Protein AF-0000000075433987 (afdb_homodimer)

Organism: Rhizophagus irregularis (strain DAOM 181602 / DAOM 197198 / MUCL 43194) (NCBI:txid747089)

Structure (mmCIF, N/CA/C/O backbone):
data_AF-0000000075433987-model_v1
#
loop_
_entity.id
_entity.type
_entity.pdbx_description
1 polymer 'Uncharacterized protein'
#
loop_
_atom_site.group_PDB
_atom_site.id
_atom_site.type_symbol
_atom_site.label_atom_id
_atom_site.label_alt_id
_atom_site.label_comp_id
_atom_site.label_asym_id
_atom_site.label_entity_id
_atom_site.label_seq_id
_atom_site.pdbx_PDB_ins_code
_atom_site.Cartn_x
_atom_site.Cartn_y
_atom_site.Cartn_z
_atom_site.occupancy
_atom_site.B_iso_or_equiv
_atom_site.auth_seq_id
_atom_site.auth_comp_id
_atom_site.auth_asym_id
_atom_site.auth_atom_id
_atom_site.pdbx_PDB_model_num
ATOM 1 N N . MET A 1 1 ? 27.672 22.203 -3.152 1 90.19 1 MET A N 1
ATOM 2 C CA . MET A 1 1 ? 26.438 21.984 -2.4 1 90.19 1 MET A CA 1
ATOM 3 C C . MET A 1 1 ? 25.516 21.031 -3.141 1 90.19 1 MET A C 1
ATOM 5 O O . MET A 1 1 ? 24.922 20.141 -2.533 1 90.19 1 MET A O 1
ATOM 9 N N . GLU A 1 2 ? 25.516 21.156 -4.477 1 93.62 2 GLU A N 1
ATOM 10 C CA . GLU A 1 2 ? 24.594 20.312 -5.262 1 93.62 2 GLU A CA 1
ATOM 11 C C . GLU A 1 2 ? 24.953 18.844 -5.137 1 93.62 2 GLU A C 1
ATOM 13 O O . GLU A 1 2 ? 24.078 18 -4.957 1 93.62 2 GLU A O 1
ATOM 18 N N . ASP A 1 3 ? 26.203 18.562 -5.203 1 94.31 3 ASP A N 1
ATOM 19 C CA . ASP A 1 3 ? 26.641 17.172 -5.125 1 94.31 3 ASP A CA 1
ATOM 20 C C . ASP A 1 3 ? 26.375 16.594 -3.742 1 94.31 3 ASP A C 1
ATOM 22 O O . ASP A 1 3 ? 26.047 15.406 -3.615 1 94.31 3 ASP A O 1
ATOM 26 N N . LYS A 1 4 ? 26.531 17.422 -2.764 1 94.25 4 LYS A N 1
ATOM 27 C CA . LYS A 1 4 ? 26.266 16.969 -1.403 1 94.25 4 LYS A CA 1
ATOM 28 C C . LYS A 1 4 ? 24.781 16.688 -1.215 1 94.25 4 LYS A C 1
ATOM 30 O O . LYS A 1 4 ? 24.406 15.68 -0.593 1 94.25 4 LYS A O 1
ATOM 35 N N . LEU A 1 5 ? 23.969 17.562 -1.762 1 95.81 5 LEU A N 1
ATOM 36 C CA . LEU A 1 5 ? 22.531 17.359 -1.658 1 95.81 5 LEU A CA 1
ATOM 37 C C . LEU A 1 5 ? 22.094 16.109 -2.398 1 95.81 5 LEU A C 1
ATOM 39 O O . LEU A 1 5 ? 21.219 15.367 -1.924 1 95.81 5 LEU A O 1
ATOM 43 N N . ARG A 1 6 ? 22.719 15.867 -3.521 1 96.62 6 ARG A N 1
ATOM 44 C CA . ARG A 1 6 ? 22.422 14.656 -4.277 1 96.62 6 ARG A CA 1
ATOM 45 C C . ARG A 1 6 ? 22.812 13.406 -3.484 1 96.62 6 ARG A C 1
ATOM 47 O O . ARG A 1 6 ? 22.094 12.414 -3.494 1 96.62 6 ARG A O 1
ATOM 54 N N . TYR A 1 7 ? 23.891 13.555 -2.9 1 95.56 7 TYR A N 1
ATOM 55 C CA . TYR A 1 7 ? 24.359 12.438 -2.092 1 95.56 7 TYR A CA 1
ATOM 56 C C . TYR A 1 7 ? 23.422 12.18 -0.919 1 95.56 7 TYR A C 1
ATOM 58 O O . TYR A 1 7 ? 23.094 11.031 -0.619 1 95.56 7 TYR A O 1
ATOM 66 N N . TRP A 1 8 ? 23 13.297 -0.177 1 95.62 8 TRP A N 1
ATOM 67 C CA . TRP A 1 8 ? 22.062 13.156 0.934 1 95.62 8 TRP A CA 1
ATOM 68 C C . TRP A 1 8 ? 20.766 12.523 0.466 1 95.62 8 TRP A C 1
ATOM 70 O O . TRP A 1 8 ? 20.219 11.641 1.135 1 95.62 8 TRP A O 1
ATOM 80 N N . ARG A 1 9 ? 20.266 12.969 -0.642 1 96.38 9 ARG A N 1
ATOM 81 C CA . ARG A 1 9 ? 19.016 12.453 -1.201 1 96.38 9 ARG A CA 1
ATOM 82 C C . ARG A 1 9 ? 19.125 10.961 -1.492 1 96.38 9 ARG A C 1
ATOM 84 O O . ARG A 1 9 ? 18.266 10.18 -1.076 1 96.38 9 ARG A O 1
ATOM 91 N N . HIS A 1 10 ? 20.219 10.531 -2.186 1 94.94 10 HIS A N 1
ATOM 92 C CA . HIS A 1 10 ? 20.375 9.141 -2.6 1 94.94 10 HIS A CA 1
ATOM 93 C C . HIS A 1 10 ? 20.594 8.227 -1.398 1 94.94 10 HIS A C 1
ATOM 95 O O . HIS A 1 10 ? 20.078 7.102 -1.364 1 94.94 10 HIS A O 1
ATOM 101 N N . ASP A 1 11 ? 21.328 8.711 -0.482 1 94.75 11 ASP A N 1
ATOM 102 C CA . ASP A 1 11 ? 21.578 7.922 0.724 1 94.75 11 ASP A CA 1
ATOM 103 C C . ASP A 1 11 ? 20.297 7.707 1.511 1 94.75 11 ASP A C 1
ATOM 105 O O . ASP A 1 11 ? 20.031 6.602 1.996 1 94.75 11 ASP A O 1
ATOM 109 N N . ALA A 1 12 ? 19.578 8.781 1.663 1 96 12 ALA A N 1
ATOM 110 C CA . ALA A 1 12 ? 18.281 8.672 2.35 1 96 12 ALA A CA 1
ATOM 111 C C . ALA A 1 12 ? 17.344 7.742 1.602 1 96 12 ALA A C 1
ATOM 113 O O . ALA A 1 12 ? 16.609 6.957 2.219 1 96 12 ALA A O 1
ATOM 114 N N . TYR A 1 13 ? 17.391 7.781 0.26 1 94.81 13 TYR A N 1
ATOM 115 C CA . TYR A 1 13 ? 16.547 6.941 -0.579 1 94.81 13 TYR A CA 1
ATOM 116 C C . TYR A 1 13 ? 16.859 5.465 -0.374 1 94.81 13 TYR A C 1
ATOM 118 O O . TYR A 1 13 ? 15.953 4.645 -0.221 1 94.81 13 TYR A O 1
ATOM 126 N N . LEU A 1 14 ? 18.109 5.184 -0.293 1 91.44 14 LEU A N 1
ATOM 127 C CA . LEU A 1 14 ? 18.547 3.799 -0.171 1 91.44 14 LEU A CA 1
ATOM 128 C C . LEU A 1 14 ? 18.25 3.254 1.223 1 91.44 14 LEU A C 1
ATOM 130 O O . LEU A 1 14 ? 18.156 2.039 1.412 1 91.44 14 LEU A O 1
ATOM 134 N N . LYS A 1 15 ? 18.062 4.145 2.221 1 91.75 15 LYS A N 1
ATOM 135 C CA . LYS A 1 15 ? 17.734 3.734 3.582 1 91.75 15 LYS A CA 1
ATOM 136 C C . LYS A 1 15 ? 16.219 3.76 3.814 1 91.75 15 LYS A C 1
ATOM 138 O O . LYS A 1 15 ? 15.758 3.604 4.945 1 91.75 15 LYS A O 1
ATOM 143 N N . ASN A 1 16 ? 15.492 3.982 2.77 1 92.44 16 ASN A N 1
ATOM 144 C CA . ASN A 1 16 ? 14.039 4.043 2.797 1 92.44 16 ASN A CA 1
ATOM 145 C C . ASN A 1 16 ? 13.539 5.195 3.668 1 92.44 16 ASN A C 1
ATOM 147 O O . ASN A 1 16 ? 12.539 5.059 4.371 1 92.44 16 ASN A O 1
ATOM 151 N N . LEU A 1 17 ? 14.352 6.258 3.814 1 95.56 17 LEU A N 1
ATOM 152 C CA . LEU A 1 17 ? 13.93 7.512 4.43 1 95.56 17 LEU A CA 1
ATOM 153 C C . LEU A 1 17 ? 13.422 8.484 3.375 1 95.56 17 LEU A C 1
ATOM 155 O O . LEU A 1 17 ? 14.109 9.445 3.021 1 95.56 17 LEU A O 1
ATOM 159 N N . TYR A 1 18 ? 12.234 8.289 2.994 1 95.56 18 TYR A N 1
ATOM 160 C CA . TYR A 1 18 ? 11.727 8.922 1.788 1 95.56 18 TYR A CA 1
ATOM 161 C C . TYR A 1 18 ? 11.406 10.391 2.043 1 95.56 18 TYR A C 1
ATOM 163 O O . TYR A 1 18 ? 11.586 11.234 1.158 1 95.56 18 TYR A O 1
ATOM 171 N N . GLU A 1 19 ? 10.977 10.719 3.256 1 95.75 19 GLU A N 1
ATOM 172 C CA . GLU A 1 19 ? 10.711 12.117 3.562 1 95.75 19 GLU A CA 1
ATOM 173 C C . GLU A 1 19 ? 11.992 12.945 3.518 1 95.75 19 GLU A C 1
ATOM 175 O O . GLU A 1 19 ? 11.992 14.062 2.994 1 95.75 19 GLU A O 1
ATOM 180 N N . THR A 1 20 ? 12.992 12.383 4.074 1 97.38 20 THR A N 1
ATOM 181 C CA . THR A 1 20 ? 14.297 13.047 4.043 1 97.38 20 THR A CA 1
ATOM 182 C C . THR A 1 20 ? 14.82 13.148 2.613 1 97.38 20 THR A C 1
ATOM 184 O O . THR A 1 20 ? 15.336 14.188 2.207 1 97.38 20 THR A O 1
ATOM 187 N N . ALA A 1 21 ? 14.641 12.047 1.902 1 97.81 21 ALA A N 1
ATOM 188 C CA . ALA A 1 21 ? 15.078 12.047 0.507 1 97.81 21 ALA A CA 1
ATOM 189 C C . ALA A 1 21 ? 14.297 13.07 -0.313 1 97.81 21 ALA A C 1
ATOM 191 O O . ALA A 1 21 ? 14.867 13.766 -1.149 1 97.81 21 ALA A O 1
ATOM 192 N N . ALA A 1 22 ? 13.016 13.203 -0.081 1 97.31 22 ALA A N 1
ATOM 193 C CA . ALA A 1 22 ? 12.172 14.148 -0.802 1 97.31 22 ALA A CA 1
ATOM 194 C C . ALA A 1 22 ? 12.547 15.586 -0.458 1 97.31 22 ALA A C 1
ATOM 196 O O . ALA A 1 22 ? 12.539 16.469 -1.329 1 97.31 22 ALA A O 1
ATOM 197 N N . PHE A 1 23 ? 12.883 15.82 0.82 1 97.69 23 PHE A N 1
ATOM 198 C CA . PHE A 1 23 ? 13.211 17.172 1.27 1 97.69 23 PHE A CA 1
ATOM 199 C C . PHE A 1 23 ? 14.477 17.672 0.598 1 97.69 23 PHE A C 1
ATOM 201 O O . PHE A 1 23 ? 14.492 18.766 0.014 1 97.69 23 PHE A O 1
ATOM 208 N N . TRP A 1 24 ? 15.5 16.906 0.655 1 97.75 24 TRP A N 1
ATOM 209 C CA . TRP A 1 24 ? 16.75 17.328 0.04 1 97.75 24 TRP A CA 1
ATOM 210 C C . TRP A 1 24 ? 16.672 17.25 -1.48 1 97.75 24 TRP A C 1
ATOM 212 O O . TRP A 1 24 ? 17.281 18.047 -2.186 1 97.75 24 TRP A O 1
ATOM 222 N N . GLY A 1 25 ? 15.898 16.281 -1.968 1 96.81 25 GLY A N 1
ATOM 223 C CA . GLY A 1 25 ? 15.719 16.156 -3.404 1 96.81 25 GLY A CA 1
ATOM 224 C C . GLY A 1 25 ? 15 17.328 -4.031 1 96.81 25 GLY A C 1
ATOM 225 O O . GLY A 1 25 ? 15.344 17.766 -5.133 1 96.81 25 GLY A O 1
ATOM 226 N N . ASN A 1 26 ? 14.039 17.781 -3.324 1 96.12 26 ASN A N 1
ATOM 227 C CA . ASN A 1 26 ? 13.297 18.938 -3.828 1 96.12 26 ASN A CA 1
ATOM 228 C C . ASN A 1 26 ? 14.172 20.172 -3.889 1 96.12 26 ASN A C 1
ATOM 230 O O . ASN A 1 26 ? 14.023 21 -4.793 1 96.12 26 ASN A O 1
ATOM 234 N N . LYS A 1 27 ? 15.117 20.344 -2.936 1 97.75 27 LYS A N 1
ATOM 235 C CA . LYS A 1 27 ? 16.031 21.484 -2.941 1 97.75 27 LYS A CA 1
ATOM 236 C C . LYS A 1 27 ? 16.969 21.422 -4.141 1 97.75 27 LYS A C 1
ATOM 238 O O . LYS A 1 27 ? 17.203 22.438 -4.812 1 97.75 27 LYS A O 1
ATOM 243 N N . VAL A 1 28 ? 17.422 20.219 -4.391 1 96.62 28 VAL A N 1
ATOM 244 C CA . VAL A 1 28 ? 18.375 20.047 -5.496 1 96.62 28 VAL A CA 1
ATOM 245 C C . VAL A 1 28 ? 17.656 20.328 -6.82 1 96.62 28 VAL A C 1
ATOM 247 O O . VAL A 1 28 ? 18.234 20.953 -7.719 1 96.62 28 VAL A O 1
ATOM 250 N N . VAL A 1 29 ? 16.453 19.891 -6.969 1 96.12 29 VAL A N 1
ATOM 251 C CA . VAL A 1 29 ? 15.695 20.109 -8.195 1 96.12 29 VAL A CA 1
ATOM 252 C C . VAL A 1 29 ? 15.492 21.594 -8.438 1 96.12 29 VAL A C 1
ATOM 254 O O . VAL A 1 29 ? 15.641 22.078 -9.562 1 96.12 29 VAL A O 1
ATOM 257 N N . THR A 1 30 ? 15.18 22.297 -7.387 1 96.06 30 THR A N 1
ATOM 258 C CA . THR A 1 30 ? 14.945 23.734 -7.516 1 96.06 30 THR A CA 1
ATOM 259 C C . THR A 1 30 ? 16.234 24.469 -7.883 1 96.06 30 THR A C 1
ATOM 261 O O . THR A 1 30 ? 16.219 25.391 -8.688 1 96.06 30 THR A O 1
ATOM 264 N N . ILE A 1 31 ? 17.344 24.031 -7.336 1 96.25 31 ILE A N 1
ATOM 265 C CA . ILE A 1 31 ? 18.625 24.703 -7.539 1 96.25 31 ILE A CA 1
ATOM 266 C C . ILE A 1 31 ? 19.141 24.406 -8.945 1 96.25 31 ILE A C 1
ATOM 268 O O . ILE A 1 31 ? 19.625 25.312 -9.641 1 96.25 31 ILE A O 1
ATOM 272 N N . THR A 1 32 ? 19.062 23.156 -9.414 1 95 32 THR A N 1
ATOM 273 C CA . THR A 1 32 ? 19.719 22.75 -10.648 1 95 32 THR A CA 1
ATOM 274 C C . THR A 1 32 ? 18.734 22.781 -11.812 1 95 32 THR A C 1
ATOM 276 O O . THR A 1 32 ? 19.094 23.141 -12.93 1 95 32 THR A O 1
ATOM 279 N N . GLY A 1 33 ? 17.5 22.344 -11.594 1 90.75 33 GLY A N 1
ATOM 280 C CA . GLY A 1 33 ? 16.531 22.188 -12.664 1 90.75 33 GLY A CA 1
ATOM 281 C C . GLY A 1 33 ? 16.906 21.078 -13.648 1 90.75 33 GLY A C 1
ATOM 282 O O . GLY A 1 33 ? 16.406 21.062 -14.773 1 90.75 33 GLY A O 1
ATOM 283 N N . ASP A 1 34 ? 17.797 20.234 -13.234 1 93.75 34 ASP A N 1
ATOM 284 C CA . ASP A 1 34 ? 18.297 19.156 -14.07 1 93.75 34 ASP A CA 1
ATOM 285 C C . ASP A 1 34 ? 17.266 18.031 -14.195 1 93.75 34 ASP A C 1
ATOM 287 O O . ASP A 1 34 ? 16.594 17.688 -13.219 1 93.75 34 ASP A O 1
ATOM 291 N N . SER A 1 35 ? 17.172 17.469 -15.391 1 93.81 35 SER A N 1
ATOM 292 C CA . SER A 1 35 ? 16.188 16.406 -15.664 1 93.81 35 SER A CA 1
ATOM 293 C C . SER A 1 35 ? 16.453 15.18 -14.812 1 93.81 35 SER A C 1
ATOM 295 O O . SER A 1 35 ? 15.523 14.5 -14.383 1 93.81 35 SER A O 1
ATOM 297 N N . ASN A 1 36 ? 17.719 14.875 -14.555 1 94.19 36 ASN A N 1
ATOM 298 C CA . ASN A 1 36 ? 18.062 13.727 -13.727 1 94.19 36 ASN A CA 1
ATOM 299 C C . ASN A 1 36 ? 17.594 13.914 -12.289 1 94.19 36 ASN A C 1
ATOM 301 O O . ASN A 1 36 ? 17.156 12.961 -11.633 1 94.19 36 ASN A O 1
ATOM 305 N N . ASP A 1 37 ? 17.781 15.125 -11.812 1 96.56 37 ASP A N 1
ATOM 306 C CA . ASP A 1 37 ? 17.328 15.406 -10.461 1 96.56 37 ASP A CA 1
ATOM 307 C C . ASP A 1 37 ? 15.805 15.359 -10.367 1 96.56 37 ASP A C 1
ATOM 309 O O . ASP A 1 37 ? 15.25 14.906 -9.359 1 96.56 37 ASP A O 1
ATOM 313 N N . VAL A 1 38 ? 15.125 15.82 -11.406 1 96.25 38 VAL A N 1
ATOM 314 C CA . VAL A 1 38 ? 13.672 15.75 -11.445 1 96.25 38 VAL A CA 1
ATOM 315 C C . VAL A 1 38 ? 13.219 14.289 -11.461 1 96.25 38 VAL A C 1
ATOM 317 O O . VAL A 1 38 ? 12.273 13.922 -10.766 1 96.25 38 VAL A O 1
ATOM 320 N N . PHE A 1 39 ? 13.938 13.5 -12.234 1 95.69 39 PHE A N 1
ATOM 321 C CA . PHE A 1 39 ? 13.617 12.078 -12.336 1 95.69 39 PHE A CA 1
ATOM 322 C C . PHE A 1 39 ? 13.75 11.398 -10.977 1 95.69 39 PHE A C 1
ATOM 324 O O . PHE A 1 39 ? 12.867 10.633 -10.57 1 95.69 39 PHE A O 1
ATOM 331 N N . TRP A 1 40 ? 14.766 11.688 -10.258 1 96.06 40 TRP A N 1
ATOM 332 C CA . TRP A 1 40 ? 15 11.039 -8.969 1 96.06 40 TRP A CA 1
ATOM 333 C C . TRP A 1 40 ? 13.969 11.484 -7.941 1 96.06 40 TRP A C 1
ATOM 335 O O . TRP A 1 40 ? 13.547 10.703 -7.09 1 96.06 40 TRP A O 1
ATOM 345 N N . LEU A 1 41 ? 13.633 12.734 -7.988 1 97.12 41 LEU A N 1
ATOM 346 C CA . LEU A 1 41 ? 12.586 13.195 -7.082 1 97.12 41 LEU A CA 1
ATOM 347 C C . LEU A 1 41 ? 11.266 12.5 -7.387 1 97.12 41 LEU A C 1
ATOM 349 O O . LEU A 1 41 ? 10.523 12.141 -6.469 1 97.12 41 LEU A O 1
ATOM 353 N N . ALA A 1 42 ? 10.961 12.32 -8.648 1 96.94 42 ALA A N 1
ATOM 354 C CA . ALA A 1 42 ? 9.75 11.609 -9.039 1 96.94 42 ALA A CA 1
ATOM 355 C C . ALA A 1 42 ? 9.789 10.164 -8.562 1 96.94 42 ALA A C 1
ATOM 357 O O . ALA A 1 42 ? 8.766 9.617 -8.141 1 96.94 42 ALA A O 1
ATOM 358 N N . GLN A 1 43 ? 10.961 9.547 -8.656 1 96.44 43 GLN A N 1
ATOM 359 C CA . GLN A 1 43 ? 11.141 8.188 -8.172 1 96.44 43 GLN A CA 1
ATOM 360 C C . GLN A 1 43 ? 10.852 8.094 -6.676 1 96.44 43 GLN A C 1
ATOM 362 O O . GLN A 1 43 ? 10.273 7.113 -6.207 1 96.44 43 GLN A O 1
ATOM 367 N N . ILE A 1 44 ? 11.289 9.117 -5.957 1 97.19 44 ILE A N 1
ATOM 368 C CA . ILE A 1 44 ? 11.055 9.156 -4.516 1 97.19 44 ILE A CA 1
ATOM 369 C C . ILE A 1 44 ? 9.555 9.266 -4.238 1 97.19 44 ILE A C 1
ATOM 371 O O . ILE A 1 44 ? 9.016 8.531 -3.406 1 97.19 44 ILE A O 1
ATOM 375 N N . TYR A 1 45 ? 8.859 10.141 -4.98 1 96.38 45 TYR A N 1
ATOM 376 C CA . TYR A 1 45 ? 7.418 10.281 -4.82 1 96.38 45 TYR A CA 1
ATOM 377 C C . TYR A 1 45 ? 6.707 8.977 -5.145 1 96.38 45 TYR A C 1
ATOM 379 O O . TYR A 1 45 ? 5.754 8.594 -4.457 1 96.38 45 TYR A O 1
ATOM 387 N N . TYR A 1 46 ? 7.191 8.289 -6.156 1 96.12 46 TYR A N 1
ATOM 388 C CA . TYR A 1 46 ? 6.617 7.004 -6.539 1 96.12 46 TYR A CA 1
ATOM 389 C C . TYR A 1 46 ? 6.699 6.004 -5.395 1 96.12 46 TYR A C 1
ATOM 391 O O . TYR A 1 46 ? 5.719 5.324 -5.082 1 96.12 46 TYR A O 1
ATOM 399 N N . ASN A 1 47 ? 7.859 5.945 -4.805 1 94.62 47 ASN A N 1
ATOM 400 C CA . ASN A 1 47 ? 8.062 4.973 -3.736 1 94.62 47 ASN A CA 1
ATOM 401 C C . ASN A 1 47 ? 7.324 5.371 -2.463 1 94.62 47 ASN A C 1
ATOM 403 O O . ASN A 1 47 ? 7.09 4.535 -1.588 1 94.62 47 ASN A O 1
ATOM 407 N N . MET A 1 48 ? 6.961 6.672 -2.369 1 93.81 48 MET A N 1
ATOM 408 C CA . MET A 1 48 ? 6.156 7.137 -1.242 1 93.81 48 MET A CA 1
ATOM 409 C C . MET A 1 48 ? 4.68 6.844 -1.469 1 93.81 48 MET A C 1
ATOM 411 O O . MET A 1 48 ? 3.854 7.066 -0.581 1 93.81 48 MET A O 1
ATOM 415 N N . GLY A 1 49 ? 4.328 6.391 -2.697 1 92 49 GLY A N 1
ATOM 416 C CA . GLY A 1 49 ? 2.943 6.113 -3.041 1 92 49 GLY A CA 1
ATOM 417 C C . GLY A 1 49 ? 2.197 7.336 -3.541 1 92 49 GLY A C 1
ATOM 418 O O . GLY A 1 49 ? 0.965 7.332 -3.605 1 92 49 GLY A O 1
ATOM 419 N N . GLN A 1 50 ? 2.955 8.383 -3.756 1 93.88 50 GLN A N 1
ATOM 420 C CA . GLN A 1 50 ? 2.357 9.602 -4.293 1 93.88 50 GLN A CA 1
ATOM 421 C C . GLN A 1 50 ? 2.498 9.656 -5.812 1 93.88 50 GLN A C 1
ATOM 423 O O . GLN A 1 50 ? 3.285 10.445 -6.34 1 93.88 50 GLN A O 1
ATOM 428 N N . TYR A 1 51 ? 1.634 8.969 -6.465 1 94.81 51 TYR A N 1
ATOM 429 C CA . TYR A 1 51 ? 1.772 8.727 -7.898 1 94.81 51 TYR A CA 1
ATOM 430 C C . TYR A 1 51 ? 1.328 9.945 -8.703 1 94.81 51 TYR A C 1
ATOM 432 O O . TYR A 1 51 ? 1.94 10.289 -9.719 1 94.81 51 TYR A O 1
ATOM 440 N N . VAL A 1 52 ? 0.301 10.633 -8.234 1 92.5 52 VAL A N 1
ATOM 441 C CA . VAL A 1 52 ? -0.203 11.805 -8.938 1 92.5 52 VAL A CA 1
ATOM 442 C C . VAL A 1 52 ? 0.857 12.906 -8.938 1 92.5 52 VAL A C 1
ATOM 444 O O . VAL A 1 52 ? 1.093 13.547 -9.961 1 92.5 52 VAL A O 1
ATOM 447 N N . ARG A 1 53 ? 1.521 13.055 -7.793 1 93.75 53 ARG A N 1
ATOM 448 C CA . ARG A 1 53 ? 2.58 14.047 -7.66 1 93.75 53 ARG A CA 1
ATOM 449 C C . ARG A 1 53 ? 3.768 13.711 -8.555 1 93.75 53 ARG A C 1
ATOM 451 O O . ARG A 1 53 ? 4.352 14.594 -9.188 1 93.75 53 ARG A O 1
ATOM 458 N N . ALA A 1 54 ? 4.105 12.43 -8.547 1 95.88 54 ALA A N 1
ATOM 459 C CA . ALA A 1 54 ? 5.219 11.984 -9.383 1 95.88 54 ALA A CA 1
ATOM 460 C C . ALA A 1 54 ? 4.926 12.227 -10.859 1 95.88 54 ALA A C 1
ATOM 462 O O . ALA A 1 54 ? 5.793 12.703 -11.602 1 95.88 54 ALA A O 1
ATOM 463 N N . GLN A 1 55 ? 3.756 11.984 -11.312 1 93.94 55 GLN A N 1
ATOM 464 C CA . GLN A 1 55 ? 3.369 12.148 -12.711 1 93.94 55 GLN A CA 1
ATOM 465 C C . GLN A 1 55 ? 3.414 13.609 -13.125 1 93.94 55 GLN A C 1
ATOM 467 O O . GLN A 1 55 ? 3.875 13.938 -14.219 1 93.94 55 GLN A O 1
ATOM 472 N N . LYS A 1 56 ? 2.93 14.422 -12.273 1 92.31 56 LYS A N 1
ATOM 473 C CA . LYS A 1 56 ? 2.916 15.844 -12.57 1 92.31 56 LYS A CA 1
ATOM 474 C C . LYS A 1 56 ? 4.336 16.406 -12.68 1 92.31 56 LYS A C 1
ATOM 476 O O . LYS A 1 56 ? 4.621 17.219 -13.547 1 92.31 56 LYS A O 1
ATOM 481 N N . LEU A 1 57 ? 5.168 15.953 -11.82 1 94.12 57 LEU A N 1
ATOM 482 C CA . LEU A 1 57 ? 6.547 16.438 -11.781 1 94.12 57 LEU A CA 1
ATOM 483 C C . LEU A 1 57 ? 7.273 16.094 -13.086 1 94.12 57 LEU A C 1
ATOM 485 O O . LEU A 1 57 ? 8.078 16.906 -13.57 1 94.12 57 LEU A O 1
ATOM 489 N N . ILE A 1 58 ? 7.035 14.922 -13.688 1 94.75 58 ILE A N 1
ATOM 490 C CA . ILE A 1 58 ? 7.809 14.484 -14.844 1 94.75 58 ILE A CA 1
ATOM 491 C C . ILE A 1 58 ? 7.004 14.719 -16.125 1 94.75 58 ILE A C 1
ATOM 493 O O . ILE A 1 58 ? 7.426 14.328 -17.219 1 94.75 58 ILE A O 1
ATOM 497 N N . TRP A 1 59 ? 5.922 15.32 -16.031 1 90.12 59 TRP A N 1
ATOM 498 C CA . TRP A 1 59 ? 5.016 15.523 -17.156 1 90.12 59 TRP A CA 1
ATOM 499 C C . TRP A 1 59 ? 5.73 16.203 -18.312 1 90.12 59 TRP A C 1
ATOM 501 O O . TRP A 1 59 ? 5.578 15.797 -19.469 1 90.12 59 TRP A O 1
ATOM 511 N N . LYS A 1 60 ? 6.539 17.172 -18.062 1 88.81 60 LYS A N 1
ATOM 512 C CA . LYS A 1 60 ? 7.203 17.953 -19.109 1 88.81 60 LYS A CA 1
ATOM 513 C C . LYS A 1 60 ? 8.359 17.172 -19.719 1 88.81 60 LYS A C 1
ATOM 515 O O . LYS A 1 60 ? 8.789 17.469 -20.844 1 88.81 60 LYS A O 1
ATOM 520 N N . LEU A 1 61 ? 8.844 16.234 -19 1 91.56 61 LEU A N 1
ATOM 521 C CA . LEU A 1 61 ? 10.023 15.492 -19.438 1 91.56 61 LEU A CA 1
ATOM 522 C C . LEU A 1 61 ? 9.617 14.219 -20.188 1 91.56 61 LEU A C 1
ATOM 524 O O . LEU A 1 61 ? 10.461 13.547 -20.766 1 91.56 61 LEU A O 1
ATOM 528 N N . MET A 1 62 ? 8.406 13.891 -20.297 1 88.44 62 MET A N 1
ATOM 529 C CA . MET A 1 62 ? 7.938 12.625 -20.844 1 88.44 62 MET A CA 1
ATOM 530 C C . MET A 1 62 ? 8.195 12.547 -22.344 1 88.44 62 MET A C 1
ATOM 532 O O . MET A 1 62 ? 8.422 11.461 -22.891 1 88.44 62 MET A O 1
ATOM 536 N N . ASP A 1 63 ? 8.234 13.641 -22.938 1 86.12 63 ASP A N 1
ATOM 537 C CA . ASP A 1 63 ? 8.414 13.648 -24.391 1 86.12 63 ASP A CA 1
ATOM 538 C C . ASP A 1 63 ? 9.883 13.461 -24.766 1 86.12 63 ASP A C 1
ATOM 540 O O . ASP A 1 63 ? 10.203 12.938 -25.828 1 86.12 63 ASP A O 1
ATOM 544 N N . THR A 1 64 ? 10.719 13.852 -23.844 1 87.38 64 THR A N 1
ATOM 545 C CA . THR A 1 64 ? 12.141 13.828 -24.188 1 87.38 64 THR A CA 1
ATOM 546 C C . THR A 1 64 ? 12.812 12.602 -23.578 1 87.38 64 THR A C 1
ATOM 548 O O . THR A 1 64 ? 13.773 12.07 -24.141 1 87.38 64 THR A O 1
ATOM 551 N N . SER A 1 65 ? 12.32 12.164 -22.484 1 89.38 65 SER A N 1
ATOM 552 C CA . SER A 1 65 ? 12.984 11.07 -21.781 1 89.38 65 SER A CA 1
ATOM 553 C C . SER A 1 65 ? 12.094 9.836 -21.734 1 89.38 65 SER A C 1
ATOM 555 O O . SER A 1 65 ? 10.984 9.875 -21.188 1 89.38 65 SER A O 1
ATOM 557 N N . VAL A 1 66 ? 12.664 8.75 -22.234 1 88.75 66 VAL A N 1
ATOM 558 C CA . VAL A 1 66 ? 11.945 7.48 -22.234 1 88.75 66 VAL A CA 1
ATOM 559 C C . VAL A 1 66 ? 11.828 6.961 -20.812 1 88.75 66 VAL A C 1
ATOM 561 O O . VAL A 1 66 ? 10.82 6.336 -20.453 1 88.75 66 VAL A O 1
ATOM 564 N N . ALA A 1 67 ? 12.852 7.234 -20 1 90.88 67 ALA A N 1
ATOM 565 C CA . ALA A 1 67 ? 12.82 6.812 -18.609 1 90.88 67 ALA A CA 1
ATOM 566 C C . ALA A 1 67 ? 11.672 7.477 -17.859 1 90.88 67 ALA A C 1
ATOM 568 O O . ALA A 1 67 ? 11 6.836 -17.031 1 90.88 67 ALA A O 1
ATOM 569 N N . CYS A 1 68 ? 11.445 8.742 -18.141 1 93.81 68 CYS A N 1
ATOM 570 C CA . CYS A 1 68 ? 10.352 9.469 -17.5 1 93.81 68 CYS A CA 1
ATOM 571 C C . CYS A 1 68 ? 9 8.953 -17.984 1 93.81 68 CYS A C 1
ATOM 573 O O . CYS A 1 68 ? 8.047 8.883 -17.203 1 93.81 68 CYS A O 1
ATOM 575 N N . ARG A 1 69 ? 8.93 8.586 -19.203 1 92.38 69 ARG A N 1
ATOM 576 C CA . ARG A 1 69 ? 7.695 8.016 -19.734 1 92.38 69 ARG A CA 1
ATOM 577 C C . ARG A 1 69 ? 7.391 6.668 -19.094 1 92.38 69 ARG A C 1
ATOM 579 O O . ARG A 1 69 ? 6.234 6.379 -18.766 1 92.38 69 ARG A O 1
ATOM 586 N N . PHE A 1 70 ? 8.422 5.906 -18.953 1 94 70 PHE A N 1
ATOM 587 C CA . PHE A 1 70 ? 8.289 4.617 -18.281 1 94 70 PHE A CA 1
ATOM 588 C C . PHE A 1 70 ? 7.781 4.793 -16.859 1 94 70 PHE A C 1
ATOM 590 O O . PHE A 1 70 ? 6.855 4.094 -16.438 1 94 70 PHE A O 1
ATOM 597 N N . LEU A 1 71 ? 8.336 5.719 -16.156 1 95.94 71 LEU A N 1
ATOM 598 C CA . LEU A 1 71 ? 7.934 5.977 -14.773 1 95.94 71 LEU A CA 1
ATOM 599 C C . LEU A 1 71 ? 6.5 6.496 -14.711 1 95.94 71 LEU A C 1
ATOM 601 O O . LEU A 1 71 ? 5.738 6.125 -13.812 1 95.94 71 LEU A O 1
ATOM 605 N N . ALA A 1 72 ? 6.148 7.352 -15.625 1 96.31 72 ALA A N 1
ATOM 606 C CA . ALA A 1 72 ? 4.785 7.879 -15.68 1 96.31 72 ALA A CA 1
ATOM 607 C C . ALA A 1 72 ? 3.771 6.766 -15.914 1 96.31 72 ALA A C 1
ATOM 609 O O . ALA A 1 72 ? 2.693 6.762 -15.312 1 96.31 72 ALA A O 1
ATOM 610 N N . ALA A 1 73 ? 4.094 5.84 -16.781 1 95.81 73 ALA A N 1
ATOM 611 C CA . ALA A 1 73 ? 3.213 4.703 -17.047 1 95.81 73 ALA A CA 1
ATOM 612 C C . ALA A 1 73 ? 3.061 3.828 -15.812 1 95.81 73 ALA A C 1
ATOM 614 O O . ALA A 1 73 ? 1.969 3.33 -15.523 1 95.81 73 ALA A O 1
ATOM 615 N N . LYS A 1 74 ? 4.148 3.615 -15.117 1 96.38 74 LYS A N 1
ATOM 616 C CA . LYS A 1 74 ? 4.09 2.842 -13.875 1 96.38 74 LYS A CA 1
ATOM 617 C C . LYS A 1 74 ? 3.174 3.506 -12.852 1 96.38 74 LYS A C 1
ATOM 619 O O . LYS A 1 74 ? 2.439 2.826 -12.141 1 96.38 74 LYS A O 1
ATOM 624 N N . CYS A 1 75 ? 3.262 4.84 -12.781 1 96.06 75 CYS A N 1
ATOM 625 C CA . CYS A 1 75 ? 2.385 5.578 -11.875 1 96.06 75 CYS A CA 1
ATOM 626 C C . CYS A 1 75 ? 0.922 5.379 -12.25 1 96.06 75 CYS A C 1
ATOM 628 O O . CYS A 1 75 ? 0.073 5.191 -11.383 1 96.06 75 CYS A O 1
ATOM 630 N N . CYS A 1 76 ? 0.644 5.352 -13.523 1 95.75 76 CYS A N 1
ATOM 631 C CA . CYS A 1 76 ? -0.719 5.137 -14 1 95.75 76 CYS A CA 1
ATOM 632 C C . CYS A 1 76 ? -1.214 3.744 -13.625 1 95.75 76 CYS A C 1
ATOM 634 O O . CYS A 1 76 ? -2.361 3.582 -13.203 1 95.75 76 CYS A O 1
ATOM 636 N N . ILE A 1 77 ? -0.36 2.805 -13.734 1 95.5 77 ILE A N 1
ATOM 637 C CA . ILE A 1 77 ? -0.722 1.422 -13.445 1 95.5 77 ILE A CA 1
ATOM 638 C C . ILE A 1 77 ? -1.039 1.271 -11.961 1 95.5 77 ILE A C 1
ATOM 640 O O . ILE A 1 77 ? -2.002 0.595 -11.586 1 95.5 77 ILE A O 1
ATOM 644 N N . LYS A 1 78 ? -0.279 1.945 -11.102 1 93.5 78 LYS A N 1
ATOM 645 C CA . LYS A 1 78 ? -0.513 1.873 -9.656 1 93.5 78 LYS A CA 1
ATOM 646 C C . LYS A 1 78 ? -1.824 2.557 -9.281 1 93.5 78 LYS A C 1
ATOM 648 O O . LYS A 1 78 ? -2.434 2.223 -8.266 1 93.5 78 LYS A O 1
ATOM 653 N N . GLN A 1 79 ? -2.25 3.436 -10.188 1 92.56 79 GLN A N 1
ATOM 654 C CA . GLN A 1 79 ? -3.529 4.109 -9.992 1 92.56 79 GLN A CA 1
ATOM 655 C C . GLN A 1 79 ? -4.66 3.363 -10.695 1 92.56 79 GLN A C 1
ATOM 657 O O . GLN A 1 79 ? -5.785 3.861 -10.773 1 92.56 79 GLN A O 1
ATOM 662 N N . GLU A 1 80 ? -4.363 2.223 -11.328 1 92.44 80 GLU A N 1
ATOM 663 C CA . GLU A 1 80 ? -5.301 1.358 -12.039 1 92.44 80 GLU A CA 1
ATOM 664 C C . GLU A 1 80 ? -5.879 2.061 -13.266 1 92.44 80 GLU A C 1
ATOM 666 O O . GLU A 1 80 ? -7.035 1.835 -13.625 1 92.44 80 GLU A O 1
ATOM 671 N N . LYS A 1 81 ? -5.16 3.004 -13.742 1 94.5 81 LYS A N 1
ATOM 672 C CA . LYS A 1 81 ? -5.5 3.662 -15 1 94.5 81 LYS A CA 1
ATOM 673 C C . LYS A 1 81 ? -4.746 3.035 -16.172 1 94.5 81 LYS A C 1
ATOM 675 O O . LYS A 1 81 ? -3.836 3.652 -16.734 1 94.5 81 LYS A O 1
ATOM 680 N N . TYR A 1 82 ? -5.145 1.922 -16.578 1 95.19 82 TYR A N 1
ATOM 681 C CA . TYR A 1 82 ? -4.414 1.092 -17.531 1 95.19 82 TYR A CA 1
ATOM 682 C C . TYR A 1 82 ? -4.5 1.676 -18.938 1 95.19 82 TYR A C 1
ATOM 684 O O . TYR A 1 82 ? -3.533 1.614 -19.703 1 95.19 82 TYR A O 1
ATOM 692 N N . GLN A 1 83 ? -5.641 2.277 -19.266 1 95.19 83 GLN A N 1
ATOM 693 C CA . GLN A 1 83 ? -5.781 2.873 -20.578 1 95.19 83 GLN A CA 1
ATOM 694 C C . GLN A 1 83 ? -4.836 4.055 -20.766 1 95.19 83 GLN A C 1
ATOM 696 O O . GLN A 1 83 ? -4.211 4.207 -21.812 1 95.19 83 GLN A O 1
ATOM 701 N N . GLU A 1 84 ? -4.727 4.855 -19.766 1 94.31 84 GLU A N 1
ATOM 702 C CA . GLU A 1 84 ? -3.801 5.984 -19.812 1 94.31 84 GLU A CA 1
ATOM 703 C C . GLU A 1 84 ? -2.354 5.508 -19.906 1 94.31 84 GLU A C 1
ATOM 705 O O . GLU A 1 84 ? -1.531 6.137 -20.578 1 94.31 84 GLU A O 1
ATOM 710 N N . ALA A 1 85 ? -2.08 4.441 -19.188 1 95.5 85 ALA A N 1
ATOM 711 C CA . ALA A 1 85 ? -0.737 3.871 -19.25 1 95.5 85 ALA A CA 1
ATOM 712 C C . ALA A 1 85 ? -0.393 3.432 -20.672 1 95.5 85 ALA A C 1
ATOM 714 O O . ALA A 1 85 ? 0.723 3.656 -21.141 1 95.5 85 ALA A O 1
ATOM 715 N N . LEU A 1 86 ? -1.316 2.867 -21.375 1 94.94 86 LEU A N 1
ATOM 716 C CA . LEU A 1 86 ? -1.093 2.391 -22.734 1 94.94 86 LEU A CA 1
ATOM 717 C C . LEU A 1 86 ? -0.908 3.559 -23.703 1 94.94 86 LEU A C 1
ATOM 719 O O . LEU A 1 86 ? -0.141 3.463 -24.656 1 94.94 86 LEU A O 1
ATOM 723 N N . GLU A 1 87 ? -1.557 4.629 -23.422 1 93.31 87 GLU A N 1
ATOM 724 C CA . GLU A 1 87 ? -1.398 5.82 -24.25 1 93.31 87 GLU A CA 1
ATOM 725 C C . GLU A 1 87 ? -0.005 6.422 -24.094 1 93.31 87 GLU A C 1
ATOM 727 O O . GLU A 1 87 ? 0.568 6.938 -25.047 1 93.31 87 GLU A O 1
ATOM 732 N N . LEU A 1 88 ? 0.505 6.316 -22.953 1 92.31 88 LEU A N 1
ATOM 733 C CA . LEU A 1 88 ? 1.84 6.844 -22.688 1 92.31 88 LEU A CA 1
ATOM 734 C C . LEU A 1 88 ? 2.908 5.949 -23.312 1 92.31 88 LEU A C 1
ATOM 736 O O . LEU A 1 88 ? 3.916 6.441 -23.828 1 92.31 88 LEU A O 1
ATOM 740 N N . LEU A 1 89 ? 2.713 4.645 -23.219 1 91.5 89 LEU A N 1
ATOM 741 C CA . LEU A 1 89 ? 3.709 3.689 -23.688 1 91.5 89 LEU A CA 1
ATOM 742 C C . LEU A 1 89 ? 3.598 3.49 -25.203 1 91.5 89 LEU A C 1
ATOM 744 O O . LEU A 1 89 ? 4.574 3.121 -25.859 1 91.5 89 LEU A O 1
ATOM 748 N N . GLY A 1 90 ? 2.518 3.721 -25.766 1 85.5 90 GLY A N 1
ATOM 749 C CA . GLY A 1 90 ? 2.289 3.471 -27.172 1 85.5 90 GLY A CA 1
ATOM 750 C C . GLY A 1 90 ? 1.775 2.072 -27.469 1 85.5 90 GLY A C 1
ATOM 751 O O . GLY A 1 90 ? 1.957 1.162 -26.656 1 85.5 90 GLY A O 1
ATOM 752 N N . GLU A 1 91 ? 1.158 1.94 -28.562 1 75.88 91 GLU A N 1
ATOM 753 C CA . GLU A 1 91 ? 0.565 0.656 -28.938 1 75.88 91 GLU A CA 1
ATOM 754 C C . GLU A 1 91 ? 1.616 -0.302 -29.484 1 75.88 91 GLU A C 1
ATOM 756 O O . GLU A 1 91 ? 1.454 -1.521 -29.406 1 75.88 91 GLU A O 1
ATOM 761 N N . GLU A 1 92 ? 2.598 0.281 -30.016 1 76.88 92 GLU A N 1
ATOM 762 C CA . GLU A 1 92 ? 3.66 -0.571 -30.547 1 76.88 92 GLU A CA 1
ATOM 763 C C . GLU A 1 92 ? 5.035 -0.082 -30.109 1 76.88 92 GLU A C 1
ATOM 765 O O . GLU A 1 92 ? 5.16 1.013 -29.547 1 76.88 92 GLU A O 1
ATOM 770 N N . ASN A 1 93 ? 5.945 -1.032 -30.125 1 69.06 93 ASN A N 1
ATOM 771 C CA . ASN A 1 93 ? 7.305 -0.712 -29.719 1 69.06 93 ASN A CA 1
ATOM 772 C C . ASN A 1 93 ? 7.938 0.345 -30.609 1 69.06 93 ASN A C 1
ATOM 774 O O . ASN A 1 93 ? 8.328 0.049 -31.75 1 69.06 93 ASN A O 1
ATOM 778 N N . THR A 1 94 ? 7.609 1.555 -30.344 1 64.25 94 THR A N 1
ATOM 779 C CA . THR A 1 94 ? 8.109 2.635 -31.188 1 64.25 94 THR A CA 1
ATOM 780 C C . THR A 1 94 ? 9.453 3.141 -30.672 1 64.25 94 THR A C 1
ATOM 782 O O . THR A 1 94 ? 10.023 4.086 -31.219 1 64.25 94 THR A O 1
ATOM 785 N N . PHE A 1 95 ? 10.078 2.449 -29.719 1 61.69 95 PHE A N 1
ATOM 786 C CA . PHE A 1 95 ? 11.219 3.098 -29.078 1 61.69 95 PHE A CA 1
ATOM 787 C C . PHE A 1 95 ? 12.523 2.4 -29.453 1 61.69 95 PHE A C 1
ATOM 789 O O . PHE A 1 95 ? 13.57 2.668 -28.859 1 61.69 95 PHE A O 1
ATOM 796 N N . ALA A 1 96 ? 12.492 1.492 -30.422 1 58.69 96 ALA A N 1
ATOM 797 C CA . ALA A 1 96 ? 13.656 0.698 -30.812 1 58.69 96 ALA A CA 1
ATOM 798 C C . ALA A 1 96 ? 14.852 1.593 -31.125 1 58.69 96 ALA A C 1
ATOM 800 O O . ALA A 1 96 ? 15.977 1.292 -30.734 1 58.69 96 ALA A O 1
ATOM 801 N N . ASP A 1 97 ? 14.602 2.705 -31.703 1 56.59 97 ASP A N 1
ATOM 802 C CA . ASP A 1 97 ? 15.719 3.525 -32.188 1 56.59 97 ASP A CA 1
ATOM 803 C C . ASP A 1 97 ? 16.125 4.551 -31.125 1 56.59 97 ASP A C 1
ATOM 805 O O . ASP A 1 97 ? 17.172 5.199 -31.25 1 56.59 97 ASP A O 1
ATOM 809 N N . ARG A 1 98 ? 15.383 4.723 -30.078 1 52.06 98 ARG A N 1
ATOM 810 C CA . ARG A 1 98 ? 15.602 5.867 -29.203 1 52.06 98 ARG A CA 1
ATOM 811 C C . ARG A 1 98 ? 16.266 5.438 -27.906 1 52.06 98 ARG A C 1
ATOM 813 O O . ARG A 1 98 ? 16.641 6.277 -27.078 1 52.06 98 ARG A O 1
ATOM 820 N N . VAL A 1 99 ? 16.25 4.215 -27.578 1 60.78 99 VAL A N 1
ATOM 821 C CA . VAL A 1 99 ? 16.703 3.805 -26.25 1 60.78 99 VAL A CA 1
ATOM 822 C C . VAL A 1 99 ? 18.094 3.193 -26.344 1 60.78 99 VAL A C 1
ATOM 824 O O . VAL A 1 99 ? 18.328 2.277 -27.141 1 60.78 99 VAL A O 1
ATOM 827 N N . LYS A 1 100 ? 19.109 4.082 -26.094 1 52.09 100 LYS A N 1
ATOM 828 C CA . LYS A 1 100 ? 20.484 3.627 -25.969 1 52.09 100 LYS A CA 1
ATOM 829 C C . LYS A 1 100 ? 20.609 2.508 -24.938 1 52.09 100 LYS A C 1
ATOM 831 O O . LYS A 1 100 ? 20.062 2.607 -23.844 1 52.09 100 LYS A O 1
ATOM 836 N N . ASN A 1 101 ? 20.688 1.226 -25.391 1 55.19 101 ASN A N 1
ATOM 837 C CA . ASN A 1 101 ? 20.969 0.061 -24.562 1 55.19 101 ASN A CA 1
ATOM 838 C C . ASN A 1 101 ? 22 0.379 -23.484 1 55.19 101 ASN A C 1
ATOM 840 O O . ASN A 1 101 ? 23.094 0.845 -23.781 1 55.19 101 ASN A O 1
ATOM 844 N N . THR A 1 102 ? 21.609 0.809 -22.453 1 55.84 102 THR A N 1
ATOM 845 C CA . THR A 1 102 ? 22.516 1.025 -21.344 1 55.84 102 THR A CA 1
ATOM 846 C C . THR A 1 102 ? 23.531 -0.114 -21.25 1 55.84 102 THR A C 1
ATOM 848 O O . THR A 1 102 ? 23.281 -1.221 -21.734 1 55.84 102 THR A O 1
ATOM 851 N N . GLU A 1 103 ? 24.656 0.096 -20.578 1 63.69 103 GLU A N 1
ATOM 852 C CA . GLU A 1 103 ? 25.922 -0.453 -20.094 1 63.69 103 GLU A CA 1
ATOM 853 C C . GLU A 1 103 ? 25.703 -1.761 -19.328 1 63.69 103 GLU A C 1
ATOM 855 O O . GLU A 1 103 ? 26.219 -1.946 -18.234 1 63.69 103 GLU A O 1
ATOM 860 N N . GLY A 1 104 ? 24.859 -2.809 -19.891 1 79.38 104 GLY A N 1
ATOM 861 C CA . GLY A 1 104 ? 24.891 -4.148 -19.312 1 79.38 104 GLY A CA 1
ATOM 862 C C . GLY A 1 104 ? 23.734 -4.418 -18.375 1 79.38 104 GLY A C 1
ATOM 863 O O . GLY A 1 104 ? 23.562 -5.547 -17.906 1 79.38 104 GLY A O 1
ATOM 864 N N . GLY A 1 105 ? 22.828 -3.479 -18.109 1 87.44 105 GLY A N 1
ATOM 865 C CA . GLY A 1 105 ? 21.688 -3.691 -17.25 1 87.44 105 GLY A CA 1
ATOM 866 C C . GLY A 1 105 ? 20.438 -4.098 -18 1 87.44 105 GLY A C 1
ATOM 867 O O . GLY A 1 105 ? 20.516 -4.684 -19.094 1 87.44 105 GLY A O 1
ATOM 868 N N . ILE A 1 106 ? 19.312 -4.039 -17.375 1 89.88 106 ILE A N 1
ATOM 869 C CA . ILE A 1 106 ? 18.047 -4.395 -18.016 1 89.88 106 ILE A CA 1
ATOM 870 C C . ILE A 1 106 ? 17.641 -3.314 -19.016 1 89.88 106 ILE A C 1
ATOM 872 O O . ILE A 1 106 ? 17.609 -2.127 -18.672 1 89.88 106 ILE A O 1
ATOM 876 N N . GLN A 1 107 ? 17.391 -3.709 -20.141 1 91.44 107 GLN A N 1
ATOM 877 C CA . GLN A 1 107 ? 17.078 -2.762 -21.203 1 91.44 107 GLN A CA 1
ATOM 878 C C . GLN A 1 107 ? 15.727 -2.084 -20.938 1 91.44 107 GLN A C 1
ATOM 880 O O . GLN A 1 107 ? 14.75 -2.748 -20.578 1 91.44 107 GLN A O 1
ATOM 885 N N . LEU A 1 108 ? 15.695 -0.82 -21.141 1 90.75 108 LEU A N 1
ATOM 886 C CA . LEU A 1 108 ? 14.492 -0.036 -20.875 1 90.75 108 LEU A CA 1
ATOM 887 C C . LEU A 1 108 ? 13.391 -0.385 -21.875 1 90.75 108 LEU A C 1
ATOM 889 O O . LEU A 1 108 ? 12.211 -0.409 -21.516 1 90.75 108 LEU A O 1
ATOM 893 N N . GLU A 1 109 ? 13.805 -0.652 -23.094 1 91.12 109 GLU A N 1
ATOM 894 C CA . GLU A 1 109 ? 12.828 -1.02 -24.109 1 91.12 109 GLU A CA 1
ATOM 895 C C . GLU A 1 109 ? 12.07 -2.283 -23.719 1 91.12 109 GLU A C 1
ATOM 897 O O . GLU A 1 109 ? 10.859 -2.371 -23.922 1 91.12 109 GLU A O 1
ATOM 902 N N . ALA A 1 110 ? 12.805 -3.244 -23.219 1 93.5 110 ALA A N 1
ATOM 903 C CA . ALA A 1 110 ? 12.172 -4.48 -22.766 1 93.5 110 ALA A CA 1
ATOM 904 C C . ALA A 1 110 ? 11.219 -4.219 -21.609 1 93.5 110 ALA A C 1
ATOM 906 O O . ALA A 1 110 ? 10.141 -4.805 -21.547 1 93.5 110 ALA A O 1
ATOM 907 N N . SER A 1 111 ? 11.633 -3.305 -20.734 1 94.31 111 SER A N 1
ATOM 908 C CA . SER A 1 111 ? 10.789 -2.961 -19.594 1 94.31 111 SER A CA 1
ATOM 909 C C . SER A 1 111 ? 9.5 -2.283 -20.047 1 94.31 111 SER A C 1
ATOM 911 O O . SER A 1 111 ? 8.445 -2.49 -19.438 1 94.31 111 SER A O 1
ATOM 913 N N . ILE A 1 112 ? 9.594 -1.49 -21.031 1 94.06 112 ILE A N 1
ATOM 914 C CA . ILE A 1 112 ? 8.422 -0.801 -21.578 1 94.06 112 ILE A CA 1
ATOM 915 C C . ILE A 1 112 ? 7.461 -1.815 -22.188 1 94.06 112 ILE A C 1
ATOM 917 O O . ILE A 1 112 ? 6.25 -1.73 -21.984 1 94.06 112 ILE A O 1
ATOM 921 N N . CYS A 1 113 ? 8.023 -2.779 -22.875 1 95.12 113 CYS A N 1
ATOM 922 C CA . CYS A 1 113 ? 7.188 -3.826 -23.453 1 95.12 113 CYS A CA 1
ATOM 923 C C . CYS A 1 113 ? 6.504 -4.648 -22.375 1 95.12 113 CYS A C 1
ATOM 925 O O . CYS A 1 113 ? 5.332 -5.004 -22.5 1 95.12 113 CYS A O 1
ATOM 927 N N . TYR A 1 114 ? 7.273 -4.945 -21.406 1 95.88 114 TYR A N 1
ATOM 928 C CA . TYR A 1 114 ? 6.688 -5.664 -20.281 1 95.88 114 TYR A CA 1
ATOM 929 C C . TYR A 1 114 ? 5.516 -4.887 -19.688 1 95.88 114 TYR A C 1
ATOM 931 O O . TYR A 1 114 ? 4.441 -5.449 -19.453 1 95.88 114 TYR A O 1
ATOM 939 N N . LEU A 1 115 ? 5.738 -3.607 -19.453 1 96.19 115 LEU A N 1
ATOM 940 C CA . LEU A 1 115 ? 4.703 -2.785 -18.828 1 96.19 115 LEU A CA 1
ATOM 941 C C . LEU A 1 115 ? 3.475 -2.693 -19.719 1 96.19 115 LEU A C 1
ATOM 943 O O . LEU A 1 115 ? 2.344 -2.672 -19.234 1 96.19 115 LEU A O 1
ATOM 947 N N . ARG A 1 116 ? 3.689 -2.561 -21 1 95.94 116 ARG A N 1
ATOM 948 C CA . ARG A 1 116 ? 2.588 -2.564 -21.969 1 95.94 116 ARG A CA 1
ATOM 949 C C . ARG A 1 116 ? 1.781 -3.855 -21.859 1 95.94 116 ARG A C 1
ATOM 951 O O . ARG A 1 116 ? 0.549 -3.824 -21.859 1 95.94 116 ARG A O 1
ATOM 958 N N . GLY A 1 117 ? 2.471 -4.973 -21.828 1 96.44 117 GLY A N 1
ATOM 959 C CA . GLY A 1 117 ? 1.799 -6.254 -21.672 1 96.44 117 GLY A CA 1
ATOM 960 C C . GLY A 1 117 ? 1.003 -6.367 -20.391 1 96.44 117 GLY A C 1
ATOM 961 O O . GLY A 1 117 ? -0.108 -6.902 -20.391 1 96.44 117 GLY A O 1
ATOM 962 N N . TYR A 1 118 ? 1.58 -5.832 -19.328 1 95.88 118 TYR A N 1
ATOM 963 C CA . TYR A 1 118 ? 0.893 -5.879 -18.047 1 95.88 118 TYR A CA 1
ATOM 964 C C . TYR A 1 118 ? -0.403 -5.078 -18.094 1 95.88 118 TYR A C 1
ATOM 966 O O . TYR A 1 118 ? -1.441 -5.539 -17.609 1 95.88 118 TYR A O 1
ATOM 974 N N . ALA A 1 119 ? -0.344 -3.861 -18.641 1 95.88 119 ALA A N 1
ATOM 975 C CA . ALA A 1 119 ? -1.531 -3.02 -18.75 1 95.88 119 ALA A CA 1
ATOM 976 C C . ALA A 1 119 ? -2.604 -3.697 -19.594 1 95.88 119 ALA A C 1
ATOM 978 O O . ALA A 1 119 ? -3.789 -3.66 -19.25 1 95.88 119 ALA A O 1
ATOM 979 N N . LEU A 1 120 ? -2.211 -4.348 -20.609 1 95.5 120 LEU A N 1
ATOM 980 C CA . LEU A 1 120 ? -3.139 -5.039 -21.484 1 95.5 120 LEU A CA 1
ATOM 981 C C . LEU A 1 120 ? -3.77 -6.238 -20.797 1 95.5 120 LEU A C 1
ATOM 983 O O . LEU A 1 120 ? -4.957 -6.516 -20.969 1 95.5 120 LEU A O 1
ATOM 987 N N . SER A 1 121 ? -2.932 -6.941 -20.047 1 93.88 121 SER A N 1
ATOM 988 C CA . SER A 1 121 ? -3.445 -8.102 -19.328 1 93.88 121 SER A CA 1
ATOM 989 C C . SER A 1 121 ? -4.527 -7.695 -18.328 1 93.88 121 SER A C 1
ATOM 991 O O . SER A 1 121 ? -5.496 -8.43 -18.125 1 93.88 121 SER A O 1
ATOM 993 N N . GLN A 1 122 ? -4.383 -6.527 -17.734 1 92.25 122 GLN A N 1
ATOM 994 C CA . GLN A 1 122 ? -5.363 -6.055 -16.75 1 92.25 122 GLN A CA 1
ATOM 995 C C . GLN A 1 122 ? -6.656 -5.625 -17.438 1 92.25 122 GLN A C 1
ATOM 997 O O . GLN A 1 122 ? -7.715 -5.574 -16.812 1 92.25 122 GLN A O 1
ATOM 1002 N N . GLN A 1 123 ? -6.559 -5.387 -18.719 1 92.5 123 GLN A N 1
ATOM 1003 C CA . GLN A 1 123 ? -7.746 -5.047 -19.5 1 92.5 123 GLN A CA 1
ATOM 1004 C C . GLN A 1 123 ? -8.32 -6.281 -20.188 1 92.5 123 GLN A C 1
ATOM 1006 O O . GLN A 1 123 ? -9.094 -6.16 -21.141 1 92.5 123 GLN A O 1
ATOM 1011 N N . ALA A 1 124 ? -7.906 -7.484 -19.859 1 89.44 124 ALA A N 1
ATOM 1012 C CA . ALA A 1 124 ? -8.406 -8.781 -20.328 1 89.44 124 ALA A CA 1
ATOM 1013 C C . ALA A 1 124 ? -8.055 -9.016 -21.781 1 89.44 124 ALA A C 1
ATOM 1015 O O . ALA A 1 124 ? -8.742 -9.766 -22.484 1 89.44 124 ALA A O 1
ATOM 1016 N N . ASN A 1 125 ? -7.141 -8.203 -22.234 1 92.88 125 ASN A N 1
ATOM 1017 C CA . ASN A 1 125 ? -6.582 -8.484 -23.547 1 92.88 125 ASN A CA 1
ATOM 1018 C C . ASN A 1 125 ? -5.34 -9.367 -23.453 1 92.88 125 ASN A C 1
ATOM 1020 O O . ASN A 1 125 ? -4.223 -8.906 -23.672 1 92.88 125 ASN A O 1
ATOM 1024 N N . LEU A 1 126 ? -5.492 -10.586 -23.344 1 93.5 126 LEU A N 1
ATOM 1025 C CA . LEU A 1 126 ? -4.43 -11.523 -23 1 93.5 126 LEU A CA 1
ATOM 1026 C C . LEU A 1 126 ? -3.574 -11.844 -24.219 1 93.5 126 LEU A C 1
ATOM 1028 O O . LEU A 1 126 ? -2.365 -12.062 -24.094 1 93.5 126 LEU A O 1
ATOM 1032 N N . ASP A 1 127 ? -4.156 -11.828 -25.406 1 94.44 127 ASP A N 1
ATOM 1033 C CA . ASP A 1 127 ? -3.406 -12.133 -26.625 1 94.44 127 ASP A CA 1
ATOM 1034 C C . ASP A 1 127 ? -2.336 -11.078 -26.891 1 94.44 127 ASP A C 1
ATOM 1036 O O . ASP A 1 127 ? -1.176 -11.406 -27.141 1 94.44 127 ASP A O 1
ATOM 1040 N N . SER A 1 128 ? -2.783 -9.859 -26.844 1 95.06 128 SER A N 1
ATOM 1041 C CA . SER A 1 128 ? -1.837 -8.773 -27.047 1 95.06 128 SER A CA 1
ATOM 1042 C C . SER A 1 128 ? -0.808 -8.711 -25.922 1 95.06 128 SER A C 1
ATOM 1044 O O . SER A 1 128 ? 0.352 -8.367 -26.156 1 95.06 128 SER A O 1
ATOM 1046 N N . ALA A 1 129 ? -1.271 -8.977 -24.719 1 95.88 129 ALA A N 1
ATOM 1047 C CA . ALA A 1 129 ? -0.353 -9 -23.578 1 95.88 129 ALA A CA 1
ATOM 1048 C C . ALA A 1 129 ? 0.736 -10.055 -23.781 1 95.88 129 ALA A C 1
ATOM 1050 O O . ALA A 1 129 ? 1.917 -9.781 -23.547 1 95.88 129 ALA A O 1
ATOM 1051 N N . LYS A 1 130 ? 0.359 -11.227 -24.203 1 96.81 130 LYS A N 1
ATOM 1052 C CA . LYS A 1 130 ? 1.294 -12.312 -24.484 1 96.81 130 LYS A CA 1
ATOM 1053 C C . LYS A 1 130 ? 2.346 -11.898 -25.5 1 96.81 130 LYS A C 1
ATOM 1055 O O . LYS A 1 130 ? 3.537 -12.156 -25.312 1 96.81 130 LYS A O 1
ATOM 1060 N N . LYS A 1 131 ? 1.907 -11.234 -26.531 1 96.31 131 LYS A N 1
ATOM 1061 C CA . LYS A 1 131 ? 2.824 -10.758 -27.562 1 96.31 131 LYS A CA 1
ATOM 1062 C C . LYS A 1 131 ? 3.822 -9.758 -27 1 96.31 131 LYS A C 1
ATOM 1064 O O . LYS A 1 131 ? 5.004 -9.781 -27.344 1 96.31 131 LYS A O 1
ATOM 1069 N N . CYS A 1 132 ? 3.357 -8.906 -26.188 1 96.62 132 CYS A N 1
ATOM 1070 C CA . CYS A 1 132 ? 4.219 -7.891 -25.578 1 96.62 132 CYS A CA 1
ATOM 1071 C C . CYS A 1 132 ? 5.238 -8.531 -24.641 1 96.62 132 CYS A C 1
ATOM 1073 O O . CYS A 1 132 ? 6.406 -8.133 -24.625 1 96.62 132 CYS A O 1
ATOM 1075 N N . PHE A 1 133 ? 4.805 -9.477 -23.828 1 97.31 133 PHE A N 1
ATOM 1076 C CA . PHE A 1 133 ? 5.727 -10.156 -22.922 1 97.31 133 PHE A CA 1
ATOM 1077 C C . PHE A 1 133 ? 6.793 -10.914 -23.719 1 97.31 133 PHE A C 1
ATOM 1079 O O . PHE A 1 133 ? 7.969 -10.898 -23.344 1 97.31 133 PHE A O 1
ATOM 1086 N N . LYS A 1 134 ? 6.367 -11.586 -24.781 1 97.56 134 LYS A N 1
ATOM 1087 C CA . LYS A 1 134 ? 7.32 -12.289 -25.641 1 97.56 134 LYS A CA 1
ATOM 1088 C C . LYS A 1 134 ? 8.32 -11.312 -26.25 1 97.56 134 LYS A C 1
ATOM 1090 O O . LYS A 1 134 ? 9.523 -11.602 -26.297 1 97.56 134 LYS A O 1
ATOM 1095 N N . GLU A 1 135 ? 7.82 -10.234 -26.703 1 95.69 135 GLU A N 1
ATOM 1096 C CA . GLU A 1 135 ? 8.68 -9.203 -27.281 1 95.69 135 GLU A CA 1
ATOM 1097 C C . GLU A 1 135 ? 9.688 -8.688 -26.25 1 95.69 135 GLU A C 1
ATOM 1099 O O . GLU A 1 135 ? 10.844 -8.422 -26.594 1 95.69 135 GLU A O 1
ATOM 1104 N N . ALA A 1 136 ? 9.273 -8.469 -25.031 1 96.06 136 ALA A N 1
ATOM 1105 C CA . ALA A 1 136 ? 10.156 -8 -23.969 1 96.06 136 ALA A CA 1
ATOM 1106 C C . ALA A 1 136 ? 11.328 -8.961 -23.766 1 96.06 136 ALA A C 1
ATOM 1108 O O . ALA A 1 136 ? 12.477 -8.523 -23.641 1 96.06 136 ALA A O 1
ATOM 1109 N N . LEU A 1 137 ? 11.07 -10.258 -23.812 1 96.69 137 LEU A N 1
ATOM 1110 C CA . LEU A 1 137 ? 12.117 -11.258 -23.625 1 96.69 137 LEU A CA 1
ATOM 1111 C C . LEU A 1 137 ? 13.008 -11.375 -24.844 1 96.69 137 LEU A C 1
ATOM 1113 O O . LEU A 1 137 ? 14.188 -11.703 -24.734 1 96.69 137 LEU A O 1
ATOM 1117 N N . GLU A 1 138 ? 12.438 -11.125 -26 1 95.5 138 GLU A N 1
ATOM 1118 C CA . GLU A 1 138 ? 13.234 -11.133 -27.219 1 95.5 138 GLU A CA 1
ATOM 1119 C C . GLU A 1 138 ? 14.234 -9.977 -27.234 1 95.5 138 GLU A C 1
ATOM 1121 O O . GLU A 1 138 ? 15.336 -10.109 -27.766 1 95.5 138 GLU A O 1
ATOM 1126 N N . LEU A 1 139 ? 13.844 -8.906 -26.625 1 92.81 139 LEU A N 1
ATOM 1127 C CA . LEU A 1 139 ? 14.711 -7.738 -26.547 1 92.81 139 LEU A CA 1
ATOM 1128 C C . LEU A 1 139 ? 15.773 -7.914 -25.469 1 92.81 139 LEU A C 1
ATOM 1130 O O . LEU A 1 139 ? 16.938 -7.555 -25.672 1 92.81 139 LEU A O 1
ATOM 1134 N N . ASP A 1 140 ? 15.359 -8.453 -24.344 1 94.69 140 ASP A N 1
ATOM 1135 C CA . ASP A 1 140 ? 16.266 -8.68 -23.219 1 94.69 140 ASP A CA 1
ATOM 1136 C C . ASP A 1 140 ? 15.875 -9.922 -22.438 1 94.69 140 ASP A C 1
ATOM 1138 O O . ASP A 1 140 ? 14.875 -9.914 -21.719 1 94.69 140 ASP A O 1
ATOM 1142 N N . VAL A 1 141 ? 16.688 -10.906 -22.438 1 95.94 141 VAL A N 1
ATOM 1143 C CA . VAL A 1 141 ? 16.391 -12.195 -21.812 1 95.94 141 VAL A CA 1
ATOM 1144 C C . VAL A 1 141 ? 16.469 -12.062 -20.281 1 95.94 141 VAL A C 1
ATOM 1146 O O . VAL A 1 141 ? 15.961 -12.914 -19.562 1 95.94 141 VAL A O 1
ATOM 1149 N N . LYS A 1 142 ? 17.062 -10.953 -19.75 1 95.38 142 LYS A N 1
ATOM 1150 C CA . LYS A 1 142 ? 17.219 -10.766 -18.312 1 95.38 142 LYS A CA 1
ATOM 1151 C C . LYS A 1 142 ? 15.938 -10.266 -17.672 1 95.38 142 LYS A C 1
ATOM 1153 O O . LYS A 1 142 ? 15.812 -10.25 -16.438 1 95.38 142 LYS A O 1
ATOM 1158 N N . CYS A 1 143 ? 14.953 -9.852 -18.469 1 95.75 143 CYS A N 1
ATOM 1159 C CA . CYS A 1 143 ? 13.703 -9.32 -17.953 1 95.75 143 CYS A CA 1
ATOM 1160 C C . CYS A 1 143 ? 12.828 -10.438 -17.391 1 95.75 143 CYS A C 1
ATOM 1162 O O . CYS A 1 143 ? 11.883 -10.883 -18.031 1 95.75 143 CYS A O 1
ATOM 1164 N N . TYR A 1 144 ? 13.047 -10.812 -16.172 1 96.75 144 TYR A N 1
ATOM 1165 C CA . TYR A 1 144 ? 12.359 -11.93 -15.539 1 96.75 144 TYR A CA 1
ATOM 1166 C C . TYR A 1 144 ? 10.883 -11.625 -15.336 1 96.75 144 TYR A C 1
ATOM 1168 O O . TYR A 1 144 ? 10.047 -12.531 -15.352 1 96.75 144 TYR A O 1
ATOM 1176 N N . GLU A 1 145 ? 10.547 -10.367 -15.242 1 96 145 GLU A N 1
ATOM 1177 C CA . GLU A 1 145 ? 9.141 -9.992 -15.062 1 96 145 GLU A CA 1
ATOM 1178 C C . GLU A 1 145 ? 8.281 -10.539 -16.188 1 96 145 GLU A C 1
ATOM 1180 O O . GLU A 1 145 ? 7.199 -11.086 -15.953 1 96 145 GLU A O 1
ATOM 1185 N N . ALA A 1 146 ? 8.773 -10.32 -17.328 1 96.94 146 ALA A N 1
ATOM 1186 C CA . ALA A 1 146 ? 8.039 -10.781 -18.5 1 96.94 146 ALA A CA 1
ATOM 1187 C C . ALA A 1 146 ? 7.945 -12.305 -18.516 1 96.94 146 ALA A C 1
ATOM 1189 O O . ALA A 1 146 ? 6.883 -12.867 -18.797 1 96.94 146 ALA A O 1
ATOM 1190 N N . PHE A 1 147 ? 9.055 -12.953 -18.172 1 97.56 147 PHE A N 1
ATOM 1191 C CA . PHE A 1 147 ? 9.07 -14.414 -18.094 1 97.56 147 PHE A CA 1
ATOM 1192 C C . PHE A 1 147 ? 8.062 -14.906 -17.047 1 97.56 147 PHE A C 1
ATOM 1194 O O . PHE A 1 147 ? 7.32 -15.852 -17.312 1 97.56 147 PHE A O 1
ATOM 1201 N N . HIS A 1 148 ? 8.102 -14.266 -15.961 1 95.75 148 HIS A N 1
ATOM 1202 C CA . HIS A 1 148 ? 7.234 -14.641 -14.852 1 95.75 148 HIS A CA 1
ATOM 1203 C C . HIS A 1 148 ? 5.762 -14.547 -15.242 1 95.75 148 HIS A C 1
ATOM 1205 O O . HIS A 1 148 ? 4.973 -15.445 -14.93 1 95.75 148 HIS A O 1
ATOM 1211 N N . GLU A 1 149 ? 5.383 -13.492 -15.93 1 95.12 149 GLU A N 1
ATOM 1212 C CA . GLU A 1 149 ? 3.994 -13.32 -16.328 1 95.12 149 GLU A CA 1
ATOM 1213 C C . GLU A 1 149 ? 3.574 -14.391 -17.344 1 95.12 149 GLU A C 1
ATOM 1215 O O . GLU A 1 149 ? 2.461 -14.906 -17.266 1 95.12 149 GLU A O 1
ATOM 1220 N N . LEU A 1 150 ? 4.484 -14.734 -18.188 1 96.38 150 LEU A N 1
ATOM 1221 C CA . LEU A 1 150 ? 4.188 -15.711 -19.234 1 96.38 150 LEU A CA 1
ATOM 1222 C C . LEU A 1 150 ? 4.012 -17.109 -18.625 1 96.38 150 LEU A C 1
ATOM 1224 O O . LEU A 1 150 ? 3.074 -17.828 -18.984 1 96.38 150 LEU A O 1
ATOM 1228 N N . VAL A 1 151 ? 4.863 -17.422 -17.719 1 94.06 151 VAL A N 1
ATOM 1229 C CA . VAL A 1 151 ? 4.926 -18.797 -17.234 1 94.06 151 VAL A CA 1
ATOM 1230 C C . VAL A 1 151 ? 3.98 -18.969 -16.047 1 94.06 151 VAL A C 1
ATOM 1232 O O . VAL A 1 151 ? 3.254 -19.969 -15.969 1 94.06 151 VAL A O 1
ATOM 1235 N N . SER A 1 152 ? 3.936 -18.016 -15.125 1 90.81 152 SER A N 1
ATOM 1236 C CA . SER A 1 152 ? 3.121 -18.141 -13.922 1 90.81 152 SER A CA 1
ATOM 1237 C C . SER A 1 152 ? 1.634 -18.062 -14.25 1 90.81 152 SER A C 1
ATOM 1239 O O . SER A 1 152 ? 0.813 -18.688 -13.578 1 90.81 152 SER A O 1
ATOM 1241 N N . ASN A 1 153 ? 1.316 -17.344 -15.32 1 91 153 ASN A N 1
ATOM 1242 C CA . ASN A 1 153 ? -0.083 -17.234 -15.711 1 91 153 ASN A CA 1
ATOM 1243 C C . ASN A 1 153 ? -0.436 -18.219 -16.828 1 91 153 ASN A C 1
ATOM 1245 O O . ASN A 1 153 ? -1.526 -18.156 -17.391 1 91 153 ASN A O 1
ATOM 1249 N N . HIS A 1 154 ? 0.483 -19.062 -17.094 1 93.12 154 HIS A N 1
ATOM 1250 C CA . HIS A 1 154 ? 0.258 -20.109 -18.094 1 93.12 154 HIS A CA 1
ATOM 1251 C C . HIS A 1 154 ? -0.324 -19.516 -19.375 1 93.12 154 HIS A C 1
ATOM 1253 O O . HIS A 1 154 ? -1.347 -20 -19.875 1 93.12 154 HIS A O 1
ATOM 1259 N N . MET A 1 155 ? 0.332 -18.547 -19.922 1 94.62 155 MET A N 1
ATOM 1260 C CA . MET A 1 155 ? -0.157 -17.875 -21.125 1 94.62 155 MET A CA 1
ATOM 1261 C C . MET A 1 155 ? 0.185 -18.688 -22.375 1 94.62 155 MET A C 1
ATOM 1263 O O . MET A 1 155 ? -0.384 -18.469 -23.438 1 94.62 155 MET A O 1
ATOM 1267 N N . MET A 1 156 ? 1.021 -19.641 -22.219 1 94.75 156 MET A N 1
ATOM 1268 C CA . MET A 1 156 ? 1.456 -20.484 -23.328 1 94.75 156 MET A CA 1
ATOM 1269 C C . MET A 1 156 ? 1.194 -21.953 -23.016 1 94.75 156 MET A C 1
ATOM 1271 O O . MET A 1 156 ? 1.183 -22.359 -21.859 1 94.75 156 MET A O 1
ATOM 1275 N N . THR A 1 157 ? 0.981 -22.703 -24.094 1 93.12 157 THR A N 1
ATOM 1276 C CA . THR A 1 157 ? 0.884 -24.141 -23.938 1 93.12 157 THR A CA 1
ATOM 1277 C C . THR A 1 157 ? 2.246 -24.75 -23.594 1 93.12 157 THR A C 1
ATOM 1279 O O . THR A 1 157 ? 3.271 -24.062 -23.703 1 93.12 157 THR A O 1
ATOM 1282 N N . VAL A 1 158 ? 2.225 -25.953 -23.203 1 92.12 158 VAL A N 1
ATOM 1283 C CA . VAL A 1 158 ? 3.459 -26.641 -22.828 1 92.12 158 VAL A CA 1
ATOM 1284 C C . VAL A 1 158 ? 4.434 -26.641 -24 1 92.12 158 VAL A C 1
ATOM 1286 O O . VAL A 1 158 ? 5.613 -26.328 -23.844 1 92.12 158 VAL A O 1
ATOM 1289 N N . LYS A 1 159 ? 3.953 -26.906 -25.156 1 93.94 159 LYS A N 1
ATOM 1290 C CA . LYS A 1 159 ? 4.793 -26.953 -26.344 1 93.94 159 LYS A CA 1
ATOM 1291 C C . LYS A 1 159 ? 5.27 -25.562 -26.75 1 93.94 159 LYS A C 1
ATOM 1293 O O . LYS A 1 159 ? 6.445 -25.375 -27.062 1 93.94 159 LYS A O 1
ATOM 1298 N N . GLU A 1 160 ? 4.379 -24.625 -26.719 1 94.81 160 GLU A N 1
ATOM 1299 C CA . GLU A 1 160 ? 4.719 -23.25 -27.078 1 94.81 160 GLU A CA 1
ATOM 1300 C C . GLU A 1 160 ? 5.766 -22.688 -26.125 1 94.81 160 GLU A C 1
ATOM 1302 O O . GLU A 1 160 ? 6.668 -21.953 -26.547 1 94.81 160 GLU A O 1
ATOM 1307 N N . GLU A 1 161 ? 5.566 -22.938 -24.875 1 95.12 161 GLU A N 1
ATOM 1308 C CA . GLU A 1 161 ? 6.484 -22.438 -23.844 1 95.12 161 GLU A CA 1
ATOM 1309 C C . GLU A 1 161 ? 7.902 -22.969 -24.094 1 95.12 161 GLU A C 1
ATOM 1311 O O . GLU A 1 161 ? 8.867 -22.203 -24.031 1 95.12 161 GLU A O 1
ATOM 1316 N N . TRP A 1 162 ? 8.039 -24.25 -24.359 1 95.25 162 TRP A N 1
ATOM 1317 C CA . TRP A 1 162 ? 9.344 -24.875 -24.609 1 95.25 162 TRP A CA 1
ATOM 1318 C C . TRP A 1 162 ? 9.984 -24.312 -25.859 1 95.25 162 TRP A C 1
ATOM 1320 O O . TRP A 1 162 ? 11.164 -23.953 -25.859 1 95.25 162 TRP A O 1
ATOM 1330 N N . ASP A 1 163 ? 9.211 -24.188 -26.953 1 96.62 163 ASP A N 1
ATOM 1331 C CA . ASP A 1 163 ? 9.719 -23.688 -28.219 1 96.62 163 ASP A CA 1
ATOM 1332 C C . ASP A 1 163 ? 10.156 -22.234 -28.109 1 96.62 163 ASP A C 1
ATOM 1334 O O . ASP A 1 163 ? 11.203 -21.844 -28.625 1 96.62 163 ASP A O 1
ATOM 1338 N N . PHE A 1 164 ? 9.398 -21.469 -27.438 1 97.38 164 PHE A N 1
ATOM 1339 C CA . PHE A 1 164 ? 9.688 -20.047 -27.312 1 97.38 164 PHE A CA 1
ATOM 1340 C C . PHE A 1 164 ? 10.953 -19.812 -26.5 1 97.38 164 PHE A C 1
ATOM 1342 O O . PHE A 1 164 ? 11.844 -19.062 -26.922 1 97.38 164 PHE A O 1
ATOM 1349 N N . ILE A 1 165 ? 11.078 -20.453 -25.328 1 96.75 165 ILE A N 1
ATOM 1350 C CA . ILE A 1 165 ? 12.227 -20.234 -24.438 1 96.75 165 ILE A CA 1
ATOM 1351 C C . ILE A 1 165 ? 13.5 -20.703 -25.141 1 96.75 165 ILE A C 1
ATOM 1353 O O . ILE A 1 165 ? 14.562 -20.094 -24.969 1 96.75 165 ILE A O 1
ATOM 1357 N N . ASN A 1 166 ? 13.406 -21.719 -25.953 1 95.44 166 ASN A N 1
ATOM 1358 C CA . ASN A 1 166 ? 14.586 -22.234 -26.641 1 95.44 166 ASN A CA 1
ATOM 1359 C C . ASN A 1 166 ? 14.891 -21.422 -27.891 1 95.44 166 ASN A C 1
ATOM 1361 O O . ASN A 1 166 ? 15.992 -21.516 -28.438 1 95.44 166 ASN A O 1
ATOM 1365 N N . SER A 1 167 ? 13.906 -20.672 -28.328 1 96.25 167 SER A N 1
ATOM 1366 C CA . SER A 1 167 ? 14.109 -19.859 -29.531 1 96.25 167 SER A CA 1
ATOM 1367 C C . SER A 1 167 ? 14.75 -18.516 -29.188 1 96.25 167 SER A C 1
ATOM 1369 O O . SER A 1 167 ? 15.242 -17.812 -30.062 1 96.25 167 SER A O 1
ATOM 1371 N N . LEU A 1 168 ? 14.797 -18.156 -27.922 1 96.62 168 LEU A N 1
ATOM 1372 C CA . LEU A 1 168 ? 15.336 -16.875 -27.5 1 96.62 168 LEU A CA 1
ATOM 1373 C C . LEU A 1 168 ? 16.828 -16.781 -27.812 1 96.62 168 LEU A C 1
ATOM 1375 O O . LEU A 1 168 ? 17.547 -17.781 -27.688 1 96.62 168 LEU A O 1
ATOM 1379 N N . LYS A 1 169 ? 17.266 -15.617 -28.234 1 94.19 169 LYS A N 1
ATOM 1380 C CA . LYS A 1 169 ? 18.656 -15.406 -28.625 1 94.19 169 LYS A CA 1
ATOM 1381 C C . LYS A 1 169 ? 19.516 -15.016 -27.422 1 94.19 169 LYS A C 1
ATOM 1383 O O . LYS A 1 169 ? 20 -13.883 -27.328 1 94.19 169 LYS A O 1
ATOM 1388 N N . TYR A 1 170 ? 19.906 -15.977 -26.641 1 95.38 170 TYR A N 1
ATOM 1389 C CA . TYR A 1 170 ? 20.656 -15.75 -25.406 1 95.38 170 TYR A CA 1
ATOM 1390 C C . TYR A 1 170 ? 22.078 -15.266 -25.719 1 95.38 170 TYR A C 1
ATOM 1392 O O . TYR A 1 170 ? 22.531 -14.281 -25.125 1 95.38 170 TYR A O 1
ATOM 1400 N N . GLU A 1 171 ? 22.719 -15.867 -26.703 1 92.94 171 GLU A N 1
ATOM 1401 C CA . GLU A 1 171 ? 24.125 -15.625 -26.969 1 92.94 171 GLU A CA 1
ATOM 1402 C C . GLU A 1 171 ? 24.328 -14.312 -27.734 1 92.94 171 GLU A C 1
ATOM 1404 O O . GLU A 1 171 ? 25.438 -13.781 -27.781 1 92.94 171 GLU A O 1
ATOM 1409 N N . GLU A 1 172 ? 23.297 -13.844 -28.266 1 91.12 172 GLU A N 1
ATOM 1410 C CA . GLU A 1 172 ? 23.391 -12.555 -28.938 1 91.12 172 GLU A CA 1
ATOM 1411 C C . GLU A 1 172 ? 23.297 -11.398 -27.938 1 91.12 172 GLU A C 1
ATOM 1413 O O . GLU A 1 172 ? 23.812 -10.312 -28.188 1 91.12 172 GLU A O 1
ATOM 1418 N N . GLN A 1 173 ? 22.734 -11.672 -26.875 1 90 173 GLN A N 1
ATOM 1419 C CA . GLN A 1 173 ? 22.484 -10.609 -25.906 1 90 173 GLN A CA 1
ATOM 1420 C C . GLN A 1 173 ? 23.484 -10.664 -24.75 1 90 173 GLN A C 1
ATOM 1422 O O . GLN A 1 173 ? 23.781 -9.641 -24.125 1 90 173 GLN A O 1
ATOM 1427 N N . LEU A 1 174 ? 23.969 -11.852 -24.469 1 93.19 174 LEU A N 1
ATOM 1428 C CA . LEU A 1 174 ? 24.844 -12.031 -23.312 1 93.19 174 LEU A CA 1
ATOM 1429 C C . LEU A 1 174 ? 26.078 -12.844 -23.688 1 93.19 174 LEU A C 1
ATOM 1431 O O . LEU A 1 174 ? 26.125 -13.477 -24.734 1 93.19 174 LEU A O 1
ATOM 1435 N N . ASP A 1 175 ? 27.094 -12.734 -22.797 1 92.12 175 ASP A N 1
ATOM 1436 C CA . ASP A 1 175 ? 28.266 -13.594 -22.969 1 92.12 175 ASP A CA 1
ATOM 1437 C C . ASP A 1 175 ? 27.891 -15.062 -22.781 1 92.12 175 ASP A C 1
ATOM 1439 O O . ASP A 1 175 ? 26.875 -15.383 -22.156 1 92.12 175 ASP A O 1
ATOM 1443 N N . CYS A 1 176 ? 28.656 -15.938 -23.219 1 92.19 176 CYS A N 1
ATOM 1444 C CA . CYS A 1 176 ? 28.375 -17.359 -23.281 1 92.19 176 CYS A CA 1
ATOM 1445 C C . CYS A 1 176 ? 28 -17.906 -21.906 1 92.19 176 CYS A C 1
ATOM 1447 O O . CYS A 1 176 ? 27 -18.609 -21.766 1 92.19 176 CYS A O 1
ATOM 1449 N N . GLU A 1 177 ? 28.781 -17.672 -20.953 1 94.25 177 GLU A N 1
ATOM 1450 C CA . GLU A 1 177 ? 28.516 -18.188 -19.609 1 94.25 177 GLU A CA 1
ATOM 1451 C C . GLU A 1 177 ? 27.219 -17.609 -19.047 1 94.25 177 GLU A C 1
ATOM 1453 O O . GLU A 1 177 ? 26.422 -18.344 -18.453 1 94.25 177 GLU A O 1
ATOM 1458 N N . GLU A 1 178 ? 27.047 -16.344 -19.203 1 94.81 178 GLU A N 1
ATOM 1459 C CA . GLU A 1 178 ? 25.828 -15.688 -18.734 1 94.81 178 GLU A CA 1
ATOM 1460 C C . GLU A 1 178 ? 24.609 -16.219 -19.469 1 94.81 178 GLU A C 1
ATOM 1462 O O . GLU A 1 178 ? 23.547 -16.406 -18.859 1 94.81 178 GLU A O 1
ATOM 1467 N N . ALA A 1 179 ? 24.797 -16.344 -20.719 1 95.94 179 ALA A N 1
ATOM 1468 C CA . ALA A 1 179 ? 23.703 -16.844 -21.547 1 95.94 179 ALA A CA 1
ATOM 1469 C C . ALA A 1 179 ? 23.25 -18.234 -21.094 1 95.94 179 ALA A C 1
ATOM 1471 O O . ALA A 1 179 ? 22.062 -18.5 -20.984 1 95.94 179 ALA A O 1
ATOM 1472 N N . ARG A 1 180 ? 24.188 -19.047 -20.891 1 96.12 180 ARG A N 1
ATOM 1473 C CA . ARG A 1 180 ? 23.859 -20.406 -20.453 1 96.12 180 ARG A CA 1
ATOM 1474 C C . ARG A 1 180 ? 23.188 -20.391 -19.078 1 96.12 180 ARG A C 1
ATOM 1476 O O . ARG A 1 180 ? 22.25 -21.141 -18.844 1 96.12 180 ARG A O 1
ATOM 1483 N N . PHE A 1 181 ? 23.688 -19.562 -18.219 1 97 181 PHE A N 1
ATOM 1484 C CA . PHE A 1 181 ? 23.141 -19.453 -16.875 1 97 181 PHE A CA 1
ATOM 1485 C C . PHE A 1 181 ? 21.672 -19.062 -16.922 1 97 181 PHE A C 1
ATOM 1487 O O . PHE A 1 181 ? 20.828 -19.672 -16.266 1 97 181 PHE A O 1
ATOM 1494 N N . VAL A 1 182 ? 21.328 -18.031 -17.688 1 97.31 182 VAL A N 1
ATOM 1495 C CA . VAL A 1 182 ? 19.969 -17.531 -17.797 1 97.31 182 VAL A CA 1
ATOM 1496 C C . VAL A 1 182 ? 19.094 -18.609 -18.438 1 97.31 182 VAL A C 1
ATOM 1498 O O . VAL A 1 182 ? 17.969 -18.859 -17.969 1 97.31 182 VAL A O 1
ATOM 1501 N N . ARG A 1 183 ? 19.594 -19.203 -19.438 1 97.5 183 ARG A N 1
ATOM 1502 C CA . ARG A 1 183 ? 18.844 -20.219 -20.156 1 97.5 183 ARG A CA 1
ATOM 1503 C C . ARG A 1 183 ? 18.484 -21.391 -19.25 1 97.5 183 ARG A C 1
ATOM 1505 O O . ARG A 1 183 ? 17.359 -21.875 -19.25 1 97.5 183 ARG A O 1
ATOM 1512 N N . MET A 1 184 ? 19.453 -21.891 -18.5 1 97.69 184 MET A N 1
ATOM 1513 C CA . MET A 1 184 ? 19.219 -23.031 -17.609 1 97.69 184 MET A CA 1
ATOM 1514 C C . MET A 1 184 ? 18.203 -22.688 -16.531 1 97.69 184 MET A C 1
ATOM 1516 O O . MET A 1 184 ? 17.391 -23.531 -16.141 1 97.69 184 MET A O 1
ATOM 1520 N N . ASN A 1 185 ? 18.234 -21.453 -16.031 1 97.75 185 ASN A N 1
ATOM 1521 C CA . ASN A 1 185 ? 17.25 -21.031 -15.039 1 97.75 185 ASN A CA 1
ATOM 1522 C C . ASN A 1 185 ? 15.836 -21.062 -15.617 1 97.75 185 ASN A C 1
ATOM 1524 O O . ASN A 1 185 ? 14.914 -21.578 -14.992 1 97.75 185 ASN A O 1
ATOM 1528 N N . TYR A 1 186 ? 15.688 -20.516 -16.797 1 97.94 186 TYR A N 1
ATOM 1529 C CA . TYR A 1 186 ? 14.367 -20.453 -17.422 1 97.94 186 TYR A CA 1
ATOM 1530 C C . TYR A 1 186 ? 13.852 -21.844 -17.766 1 97.94 186 TYR A C 1
ATOM 1532 O O . TYR A 1 186 ? 12.688 -22.156 -17.516 1 97.94 186 TYR A O 1
ATOM 1540 N N . ILE A 1 187 ? 14.703 -22.703 -18.234 1 97.56 187 ILE A N 1
ATOM 1541 C CA . ILE A 1 187 ? 14.312 -24.062 -18.594 1 97.56 187 ILE A CA 1
ATOM 1542 C C . ILE A 1 187 ? 13.852 -24.812 -17.344 1 97.56 187 ILE A C 1
ATOM 1544 O O . ILE A 1 187 ? 12.859 -25.547 -17.391 1 97.56 187 ILE A O 1
ATOM 1548 N N . SER A 1 188 ? 14.523 -24.625 -16.281 1 97.25 188 SER A N 1
ATOM 1549 C CA . SER A 1 188 ? 14.211 -25.328 -15.039 1 97.25 188 SER A CA 1
ATOM 1550 C C . SER A 1 188 ? 12.836 -24.922 -14.508 1 97.25 188 SER A C 1
ATOM 1552 O O . SER A 1 188 ? 12.227 -25.672 -13.734 1 97.25 188 SER A O 1
ATOM 1554 N N . MET A 1 189 ? 12.312 -23.781 -14.914 1 96.31 189 MET A N 1
ATOM 1555 C CA . MET A 1 189 ? 11.086 -23.25 -14.328 1 96.31 189 MET A CA 1
ATOM 1556 C C . MET A 1 189 ? 9.883 -23.547 -15.219 1 96.31 189 MET A C 1
ATOM 1558 O O . MET A 1 189 ? 8.758 -23.188 -14.883 1 96.31 189 MET A O 1
ATOM 1562 N N . LEU A 1 190 ? 10.055 -24.203 -16.328 1 96 190 LEU A N 1
ATOM 1563 C CA . LEU A 1 190 ? 8.977 -24.484 -17.25 1 96 190 LEU A CA 1
ATOM 1564 C C . LEU A 1 190 ? 8.047 -25.562 -16.703 1 96 190 LEU A C 1
ATOM 1566 O O . LEU A 1 190 ? 8.328 -26.156 -15.648 1 96 190 LEU A O 1
ATOM 1570 N N . GLN A 1 191 ? 6.969 -25.688 -17.328 1 91.81 191 GLN A N 1
ATOM 1571 C CA . GLN A 1 191 ? 5.988 -26.688 -16.906 1 91.81 191 GLN A CA 1
ATOM 1572 C C . GLN A 1 191 ? 6.578 -28.094 -16.969 1 91.81 191 GLN A C 1
ATOM 1574 O O . GLN A 1 191 ? 7.363 -28.406 -17.859 1 91.81 191 GLN A O 1
ATOM 1579 N N . LYS A 1 192 ? 6.156 -28.984 -16.109 1 91.62 192 LYS A N 1
ATOM 1580 C CA . LYS A 1 192 ? 6.824 -30.266 -15.914 1 91.62 192 LYS A CA 1
ATOM 1581 C C . LYS A 1 192 ? 6.055 -31.406 -16.594 1 91.62 192 LYS A C 1
ATOM 1583 O O . LYS A 1 192 ? 6.219 -32.562 -16.234 1 91.62 192 LYS A O 1
ATOM 1588 N N . TYR A 1 193 ? 5.289 -31.109 -17.531 1 87.94 193 TYR A N 1
ATOM 1589 C CA . TYR A 1 193 ? 4.492 -32.156 -18.172 1 87.94 193 TYR A CA 1
ATOM 1590 C C . TYR A 1 193 ? 5.207 -32.719 -19.391 1 87.94 193 TYR A C 1
ATOM 1592 O O . TYR A 1 193 ? 4.883 -33.812 -19.875 1 87.94 193 TYR A O 1
ATOM 1600 N N . ASP A 1 194 ? 6.09 -31.906 -19.859 1 87.56 194 ASP A N 1
ATOM 1601 C CA . ASP A 1 194 ? 6.883 -32.344 -21.016 1 87.56 194 ASP A CA 1
ATOM 1602 C C . ASP A 1 194 ? 8.359 -32 -20.812 1 87.56 194 ASP A C 1
ATOM 1604 O O . ASP A 1 194 ? 8.703 -31.125 -20.016 1 87.56 194 ASP A O 1
ATOM 1608 N N . HIS A 1 195 ? 9.227 -32.812 -21.516 1 91.12 195 HIS A N 1
ATOM 1609 C CA . HIS A 1 195 ? 10.672 -32.562 -21.484 1 91.12 195 HIS A CA 1
ATOM 1610 C C . HIS A 1 195 ? 11.219 -32.625 -20.062 1 91.12 195 HIS A C 1
ATOM 1612 O O . HIS A 1 195 ? 11.961 -31.734 -19.641 1 91.12 195 HIS A O 1
ATOM 1618 N N . VAL A 1 196 ? 10.719 -33.562 -19.359 1 90.56 196 VAL A N 1
ATOM 1619 C CA . VAL A 1 196 ? 11.055 -33.688 -17.953 1 90.56 196 VAL A CA 1
ATOM 1620 C C . VAL A 1 196 ? 12.547 -33.969 -17.797 1 90.56 196 VAL A C 1
ATOM 1622 O O . VAL A 1 196 ? 13.195 -33.438 -16.891 1 90.56 196 VAL A O 1
ATOM 1625 N N . THR A 1 197 ? 13.109 -34.781 -18.703 1 92.94 197 THR A N 1
ATOM 1626 C CA . THR A 1 197 ? 14.523 -35.125 -18.625 1 92.94 197 THR A CA 1
ATOM 1627 C C . THR A 1 197 ? 15.398 -33.875 -18.828 1 92.94 197 THR A C 1
ATOM 1629 O O . THR A 1 197 ? 16.375 -33.688 -18.094 1 92.94 197 THR A O 1
ATOM 1632 N N . GLU A 1 198 ? 15.062 -33.125 -19.828 1 95.44 198 GLU A N 1
ATOM 1633 C CA . GLU A 1 198 ? 15.82 -31.922 -20.109 1 95.44 198 GLU A CA 1
ATOM 1634 C C . GLU A 1 198 ? 15.727 -30.938 -18.938 1 95.44 198 GLU A C 1
ATOM 1636 O O . GLU A 1 198 ? 16.703 -30.266 -18.609 1 95.44 198 GLU A O 1
ATOM 1641 N N . ILE A 1 199 ? 14.594 -30.844 -18.344 1 95.81 199 ILE A N 1
ATOM 1642 C CA . ILE A 1 199 ? 14.383 -29.953 -17.203 1 95.81 199 ILE A CA 1
ATOM 1643 C C . ILE A 1 199 ? 15.203 -30.438 -16.016 1 95.81 199 ILE A C 1
ATOM 1645 O O . ILE A 1 199 ? 15.805 -29.625 -15.297 1 95.81 199 ILE A O 1
ATOM 1649 N N . GLN A 1 200 ? 15.258 -31.703 -15.844 1 95.56 200 GLN A N 1
ATOM 1650 C CA . GLN A 1 200 ? 16.062 -32.281 -14.766 1 95.56 200 GLN A CA 1
ATOM 1651 C C . GLN A 1 200 ? 17.547 -32.031 -14.977 1 95.56 200 GLN A C 1
ATOM 1653 O O . GLN A 1 200 ? 18.266 -31.75 -14.016 1 95.56 200 GLN A O 1
ATOM 1658 N N . GLU A 1 201 ? 17.906 -32.125 -16.188 1 97.12 201 GLU A N 1
ATOM 1659 C CA . GLU A 1 201 ? 19.297 -31.844 -16.5 1 97.12 201 GLU A CA 1
ATOM 1660 C C . GLU A 1 201 ? 19.656 -30.391 -16.234 1 97.12 201 GLU A C 1
ATOM 1662 O O . GLU A 1 201 ? 20.734 -30.094 -15.727 1 97.12 201 GLU A O 1
ATOM 1667 N N . ALA A 1 202 ? 18.781 -29.547 -16.625 1 97.62 202 ALA A N 1
ATOM 1668 C CA . ALA A 1 202 ? 19 -28.125 -16.359 1 97.62 202 ALA A CA 1
ATOM 1669 C C . ALA A 1 202 ? 19.094 -27.859 -14.859 1 97.62 202 ALA A C 1
ATOM 1671 O O . ALA A 1 202 ? 19.969 -27.109 -14.406 1 97.62 202 ALA A O 1
ATOM 1672 N N . ARG A 1 203 ? 18.25 -28.422 -14.07 1 97.25 203 ARG A N 1
ATOM 1673 C CA . ARG A 1 203 ? 18.281 -28.25 -12.617 1 97.25 203 ARG A CA 1
ATOM 1674 C C . ARG A 1 203 ? 19.578 -28.797 -12.023 1 97.25 203 ARG A C 1
ATOM 1676 O O . ARG A 1 203 ? 20.156 -28.172 -11.141 1 97.25 203 ARG A O 1
ATOM 1683 N N . ALA A 1 204 ? 20 -29.953 -12.555 1 97.25 204 ALA A N 1
ATOM 1684 C CA . ALA A 1 204 ? 21.25 -30.562 -12.078 1 97.25 204 ALA A CA 1
ATOM 1685 C C . ALA A 1 204 ? 22.438 -29.656 -12.352 1 97.25 204 ALA A C 1
ATOM 1687 O O . ALA A 1 204 ? 23.344 -29.531 -11.516 1 97.25 204 ALA A O 1
ATOM 1688 N N . GLU A 1 205 ? 22.406 -29.109 -13.492 1 97.56 205 GLU A N 1
ATOM 1689 C CA . GLU A 1 205 ? 23.484 -28.172 -13.836 1 97.56 205 GLU A CA 1
ATOM 1690 C C . GLU A 1 205 ? 23.484 -26.969 -12.906 1 97.56 205 GLU A C 1
ATOM 1692 O O . GLU A 1 205 ? 24.547 -26.5 -12.477 1 97.56 205 GLU A O 1
ATOM 1697 N N . LEU A 1 206 ? 22.344 -26.406 -12.648 1 97.81 206 LEU A N 1
ATOM 1698 C CA . LEU A 1 206 ? 22.234 -25.266 -11.758 1 97.81 206 LEU A CA 1
ATOM 1699 C C . LEU A 1 206 ? 22.734 -25.609 -10.359 1 97.81 206 LEU A C 1
ATOM 1701 O O . LEU A 1 206 ? 23.391 -24.797 -9.703 1 97.81 206 LEU A O 1
ATOM 1705 N N . GLU A 1 207 ? 22.5 -26.766 -9.906 1 96.56 207 GLU A N 1
ATOM 1706 C CA . GLU A 1 207 ? 22.906 -27.203 -8.57 1 96.56 207 GLU A CA 1
ATOM 1707 C C . GLU A 1 207 ? 24.406 -27.484 -8.508 1 96.56 207 GLU A C 1
ATOM 1709 O O . GLU A 1 207 ? 25.078 -27.031 -7.582 1 96.56 207 GLU A O 1
ATOM 1714 N N . GLU A 1 208 ? 24.906 -28.141 -9.508 1 95.69 208 GLU A N 1
ATOM 1715 C CA . GLU A 1 208 ? 26.281 -28.656 -9.43 1 95.69 208 GLU A CA 1
ATOM 1716 C C . GLU A 1 208 ? 27.281 -27.656 -9.992 1 95.69 208 GLU A C 1
ATOM 1718 O O . GLU A 1 208 ? 28.359 -27.453 -9.422 1 95.69 208 GLU A O 1
ATOM 1723 N N . VAL A 1 209 ? 26.922 -27.094 -11.086 1 95.12 209 VAL A N 1
ATOM 1724 C CA . VAL A 1 209 ? 27.875 -26.219 -11.781 1 95.12 209 VAL A CA 1
ATOM 1725 C C . VAL A 1 209 ? 27.781 -24.797 -11.227 1 95.12 209 VAL A C 1
ATOM 1727 O O . VAL A 1 209 ? 28.797 -24.156 -10.984 1 95.12 209 VAL A O 1
ATOM 1730 N N . TRP A 1 210 ? 26.562 -24.359 -11.008 1 95.69 210 TRP A N 1
ATOM 1731 C CA . TRP A 1 210 ? 26.391 -22.953 -10.641 1 95.69 210 TRP A CA 1
ATOM 1732 C C . TRP A 1 210 ? 26.156 -22.797 -9.141 1 95.69 210 TRP A C 1
ATOM 1734 O O . TRP A 1 210 ? 25.812 -21.719 -8.672 1 95.69 210 TRP A O 1
ATOM 1744 N N . ARG A 1 211 ? 26.188 -23.844 -8.336 1 94.75 211 ARG A N 1
ATOM 1745 C CA . ARG A 1 211 ? 26.125 -23.844 -6.875 1 94.75 211 ARG A CA 1
ATOM 1746 C C . ARG A 1 211 ? 24.781 -23.328 -6.383 1 94.75 211 ARG A C 1
ATOM 1748 O O . ARG A 1 211 ? 24.734 -22.5 -5.477 1 94.75 211 ARG A O 1
ATOM 1755 N N . LEU A 1 212 ? 23.703 -23.734 -7.02 1 96.94 212 LEU A N 1
ATOM 1756 C CA . LEU A 1 212 ? 22.359 -23.297 -6.648 1 96.94 212 LEU A CA 1
ATOM 1757 C C . LEU A 1 212 ? 21.562 -24.438 -6.039 1 96.94 212 LEU A C 1
ATOM 1759 O O . LEU A 1 212 ? 20.359 -24.531 -6.246 1 96.94 212 LEU A O 1
ATOM 1763 N N . SER A 1 213 ? 22.188 -25.328 -5.336 1 93 213 SER A N 1
ATOM 1764 C CA . SER A 1 213 ? 21.516 -26.5 -4.773 1 93 213 SER A CA 1
ATOM 1765 C C . SER A 1 213 ? 20.469 -26.094 -3.738 1 93 213 SER A C 1
ATOM 1767 O O . SER A 1 213 ? 19.406 -26.719 -3.65 1 93 213 SER A O 1
ATOM 1769 N N . ASN A 1 214 ? 20.688 -25.078 -2.951 1 91.75 214 ASN A N 1
ATOM 1770 C CA . ASN A 1 214 ? 19.734 -24.672 -1.928 1 91.75 214 ASN A CA 1
ATOM 1771 C C . ASN A 1 214 ? 19 -23.391 -2.326 1 91.75 214 ASN A C 1
ATOM 1773 O O . ASN A 1 214 ? 18.5 -22.672 -1.468 1 91.75 214 ASN A O 1
ATOM 1777 N N . ASN A 1 215 ? 18.984 -23.219 -3.611 1 96.25 215 ASN A N 1
ATOM 1778 C CA . ASN A 1 215 ? 18.234 -22.062 -4.098 1 96.25 215 ASN A CA 1
ATOM 1779 C C . ASN A 1 215 ? 16.734 -22.328 -4.098 1 96.25 215 ASN A C 1
ATOM 1781 O O . ASN A 1 215 ? 16.281 -23.406 -4.465 1 96.25 215 ASN A O 1
ATOM 1785 N N . ILE A 1 216 ? 15.992 -21.375 -3.723 1 95.94 216 ILE A N 1
ATOM 1786 C CA . ILE A 1 216 ? 14.547 -21.516 -3.535 1 95.94 216 ILE A CA 1
ATOM 1787 C C . ILE A 1 216 ? 13.883 -21.859 -4.867 1 95.94 216 ILE A C 1
ATOM 1789 O O . ILE A 1 216 ? 12.984 -22.703 -4.914 1 95.94 216 ILE A O 1
ATOM 1793 N N . ASP A 1 217 ? 14.297 -21.25 -5.945 1 96.88 217 ASP A N 1
ATOM 1794 C CA . ASP A 1 217 ? 13.68 -21.484 -7.246 1 96.88 217 ASP A CA 1
ATOM 1795 C C . ASP A 1 217 ? 13.992 -22.891 -7.762 1 96.88 217 ASP A C 1
ATOM 1797 O O . ASP A 1 217 ? 13.156 -23.516 -8.398 1 96.88 217 ASP A O 1
ATOM 1801 N N . VAL A 1 218 ? 15.203 -23.281 -7.527 1 97.56 218 VAL A N 1
ATOM 1802 C CA . VAL A 1 218 ? 15.602 -24.625 -7.941 1 97.56 218 VAL A CA 1
ATOM 1803 C C . VAL A 1 218 ? 14.844 -25.672 -7.129 1 97.56 218 VAL A C 1
ATOM 1805 O O . VAL A 1 218 ? 14.359 -26.656 -7.676 1 97.56 218 VAL A O 1
ATOM 1808 N N . LEU A 1 219 ? 14.711 -25.453 -5.867 1 97.75 219 LEU A N 1
ATOM 1809 C CA . LEU A 1 219 ? 13.945 -26.359 -5.008 1 97.75 219 LEU A CA 1
ATOM 1810 C C . LEU A 1 219 ? 12.477 -26.375 -5.422 1 97.75 219 LEU A C 1
ATOM 1812 O O . LEU A 1 219 ? 11.828 -27.422 -5.398 1 97.75 219 LEU A O 1
ATOM 1816 N N . LEU A 1 220 ? 12.008 -25.188 -5.738 1 97.62 220 LEU A N 1
ATOM 1817 C CA . LEU A 1 220 ? 10.617 -25.094 -6.164 1 97.62 220 LEU A CA 1
ATOM 1818 C C . LEU A 1 220 ? 10.391 -25.875 -7.453 1 97.62 220 LEU A C 1
ATOM 1820 O O . LEU A 1 220 ? 9.336 -26.484 -7.633 1 97.62 220 LEU A O 1
ATOM 1824 N N . SER A 1 221 ? 11.359 -25.766 -8.367 1 97.44 221 SER A N 1
ATOM 1825 C CA . SER A 1 221 ? 11.273 -26.547 -9.602 1 97.44 221 SER A CA 1
ATOM 1826 C C . SER A 1 221 ? 11.164 -28.047 -9.305 1 97.44 221 SER A C 1
ATOM 1828 O O . SER A 1 221 ? 10.383 -28.75 -9.945 1 97.44 221 SER A O 1
ATOM 1830 N N . ARG A 1 222 ? 11.875 -28.5 -8.367 1 97.12 222 ARG A N 1
ATOM 1831 C CA . ARG A 1 222 ? 11.812 -29.891 -7.953 1 97.12 222 ARG A CA 1
ATOM 1832 C C . ARG A 1 222 ? 10.461 -30.219 -7.324 1 97.12 222 ARG A C 1
ATOM 1834 O O . ARG A 1 222 ? 9.883 -31.266 -7.598 1 97.12 222 ARG A O 1
ATOM 1841 N N . ALA A 1 223 ? 10 -29.375 -6.48 1 97.75 223 ALA A N 1
ATOM 1842 C CA . ALA A 1 223 ? 8.695 -29.562 -5.848 1 97.75 223 ALA A CA 1
ATOM 1843 C C . ALA A 1 223 ? 7.586 -29.656 -6.895 1 97.75 223 ALA A C 1
ATOM 1845 O O . ALA A 1 223 ? 6.688 -30.484 -6.785 1 97.75 223 ALA A O 1
ATOM 1846 N N . GLU A 1 224 ? 7.66 -28.797 -7.895 1 96.56 224 GLU A N 1
ATOM 1847 C CA . GLU A 1 224 ? 6.656 -28.797 -8.953 1 96.56 224 GLU A CA 1
ATOM 1848 C C . GLU A 1 224 ? 6.672 -30.094 -9.742 1 96.56 224 GLU A C 1
ATOM 1850 O O . GLU A 1 224 ? 5.621 -30.578 -10.172 1 96.56 224 GLU A O 1
ATOM 1855 N N . GLU A 1 225 ? 7.863 -30.547 -9.961 1 95.12 225 GLU A N 1
ATOM 1856 C CA . GLU A 1 225 ? 7.98 -31.828 -10.641 1 95.12 225 GLU A CA 1
ATOM 1857 C C . GLU A 1 225 ? 7.324 -32.938 -9.836 1 95.12 225 GLU A C 1
ATOM 1859 O O . GLU A 1 225 ? 6.551 -33.75 -10.383 1 95.12 225 GLU A O 1
ATOM 1864 N N . LEU A 1 226 ? 7.625 -33 -8.578 1 95.44 226 LEU A N 1
ATOM 1865 C CA . LEU A 1 226 ? 7.031 -34.031 -7.707 1 95.44 226 LEU A CA 1
ATOM 1866 C C . LEU A 1 226 ? 5.516 -33.844 -7.637 1 95.44 226 LEU A C 1
ATOM 1868 O O . LEU A 1 226 ? 4.777 -34.844 -7.617 1 95.44 226 LEU A O 1
ATOM 1872 N N . TYR A 1 227 ? 5.086 -32.656 -7.609 1 94.56 227 TYR A N 1
ATOM 1873 C CA . TYR A 1 227 ? 3.664 -32.312 -7.578 1 94.56 227 TYR A CA 1
ATOM 1874 C C . TYR A 1 227 ? 2.955 -32.875 -8.812 1 94.56 227 TYR A C 1
ATOM 1876 O O . TYR A 1 227 ? 1.883 -33.469 -8.711 1 94.56 227 TYR A O 1
ATOM 1884 N N . SER A 1 228 ? 3.535 -32.625 -9.969 1 90.69 228 SER A N 1
ATOM 1885 C CA . SER A 1 228 ? 2.943 -33.062 -11.219 1 90.69 228 SER A CA 1
ATOM 1886 C C . SER A 1 228 ? 2.896 -34.594 -11.289 1 90.69 228 SER A C 1
ATOM 1888 O O . SER A 1 228 ? 2.057 -35.156 -11.984 1 90.69 228 SER A O 1
ATOM 1890 N N . GLN A 1 229 ? 3.771 -35.25 -10.492 1 89.81 229 GLN A N 1
ATOM 1891 C CA . GLN A 1 229 ? 3.832 -36.688 -10.445 1 89.81 229 GLN A CA 1
ATOM 1892 C C . GLN A 1 229 ? 2.957 -37.25 -9.32 1 89.81 229 GLN A C 1
ATOM 1894 O O . GLN A 1 229 ? 2.98 -38.438 -9.039 1 89.81 229 GLN A O 1
ATOM 1899 N N . CYS A 1 230 ? 2.293 -36.406 -8.625 1 90.81 230 CYS A N 1
ATOM 1900 C CA . CYS A 1 230 ? 1.391 -36.75 -7.531 1 90.81 230 CYS A CA 1
ATOM 1901 C C . CYS A 1 230 ? 2.15 -37.375 -6.367 1 90.81 230 CYS A C 1
ATOM 1903 O O . CYS A 1 230 ? 1.615 -38.219 -5.664 1 90.81 230 CYS A O 1
ATOM 1905 N N . ARG A 1 231 ? 3.408 -37.125 -6.312 1 93.25 231 ARG A N 1
ATOM 1906 C CA . ARG A 1 231 ? 4.219 -37.531 -5.168 1 93.25 231 ARG A CA 1
ATOM 1907 C C . ARG A 1 231 ? 4.176 -36.469 -4.062 1 93.25 231 ARG A C 1
ATOM 1909 O O . ARG A 1 231 ? 5.188 -35.844 -3.766 1 93.25 231 ARG A O 1
ATOM 1916 N N . PHE A 1 232 ? 3.115 -36.438 -3.375 1 95.38 232 PHE A N 1
ATOM 1917 C CA . PHE A 1 232 ? 2.77 -35.312 -2.486 1 95.38 232 PHE A CA 1
ATOM 1918 C C . PHE A 1 232 ? 3.607 -35.375 -1.214 1 95.38 232 PHE A C 1
ATOM 1920 O O . PHE A 1 232 ? 3.934 -34.344 -0.642 1 95.38 232 PHE A O 1
ATOM 1927 N N . LYS A 1 233 ? 3.938 -36.562 -0.758 1 95.81 233 LYS A N 1
ATOM 1928 C CA . LYS A 1 233 ? 4.727 -36.656 0.464 1 95.81 233 LYS A CA 1
ATOM 1929 C C . LYS A 1 233 ? 6.113 -36.062 0.276 1 95.81 233 LYS A C 1
ATOM 1931 O O . LYS A 1 233 ? 6.559 -35.25 1.096 1 95.81 233 LYS A O 1
ATOM 1936 N N . GLU A 1 234 ? 6.789 -36.5 -0.794 1 96.94 234 GLU A N 1
ATOM 1937 C CA . GLU A 1 234 ? 8.109 -35.969 -1.1 1 96.94 234 GLU A CA 1
ATOM 1938 C C . GLU A 1 234 ? 8.023 -34.469 -1.415 1 96.94 234 GLU A C 1
ATOM 1940 O O . GLU A 1 234 ? 8.898 -33.688 -1.03 1 96.94 234 GLU A O 1
ATOM 1945 N N . CYS A 1 235 ? 7.016 -34.094 -2.139 1 97.62 235 CYS A N 1
ATOM 1946 C CA . CYS A 1 235 ? 6.789 -32.688 -2.465 1 97.62 235 CYS A CA 1
ATOM 1947 C C . CYS A 1 235 ? 6.645 -31.859 -1.2 1 97.62 235 CYS A C 1
ATOM 1949 O O . CYS A 1 235 ? 7.223 -30.766 -1.1 1 97.62 235 CYS A O 1
ATOM 1951 N N . LEU A 1 236 ? 5.887 -32.375 -0.229 1 98.19 236 LEU A N 1
ATOM 1952 C CA . LEU A 1 236 ? 5.652 -31.672 1.027 1 98.19 236 LEU A CA 1
ATOM 1953 C C . LEU A 1 236 ? 6.965 -31.453 1.776 1 98.19 236 LEU A C 1
ATOM 1955 O O . LEU A 1 236 ? 7.156 -30.422 2.412 1 98.19 236 LEU A O 1
ATOM 1959 N N . GLU A 1 237 ? 7.824 -32.406 1.688 1 98.31 237 GLU A N 1
ATOM 1960 C CA . GLU A 1 237 ? 9.125 -32.281 2.344 1 98.31 237 GLU A CA 1
ATOM 1961 C C . GLU A 1 237 ? 9.93 -31.141 1.745 1 98.31 237 GLU A C 1
ATOM 1963 O O . GLU A 1 237 ? 10.531 -30.359 2.477 1 98.31 237 GLU A O 1
ATOM 1968 N N . ILE A 1 238 ? 9.961 -31.109 0.446 1 98.12 238 ILE A N 1
ATOM 1969 C CA . ILE A 1 238 ? 10.727 -30.062 -0.239 1 98.12 238 ILE A CA 1
ATOM 1970 C C . ILE A 1 238 ? 10.094 -28.703 0.028 1 98.12 238 ILE A C 1
ATOM 1972 O O . ILE A 1 238 ? 10.805 -27.734 0.295 1 98.12 238 ILE A O 1
ATOM 1976 N N . THR A 1 239 ? 8.766 -28.594 -0.068 1 98.38 239 THR A N 1
ATOM 1977 C CA . THR A 1 239 ? 8.094 -27.312 0.16 1 98.38 239 THR A CA 1
ATOM 1978 C C . THR A 1 239 ? 8.266 -26.859 1.607 1 98.38 239 THR A C 1
ATOM 1980 O O . THR A 1 239 ? 8.359 -25.656 1.883 1 98.38 239 THR A O 1
ATOM 1983 N N . SER A 1 240 ? 8.266 -27.812 2.535 1 97.94 240 SER A N 1
ATOM 1984 C CA . SER A 1 240 ? 8.523 -27.469 3.928 1 97.94 240 SER A CA 1
ATOM 1985 C C . SER A 1 240 ? 9.914 -26.859 4.098 1 97.94 240 SER A C 1
ATOM 1987 O O . SER A 1 240 ? 10.086 -25.891 4.844 1 97.94 240 SER A O 1
ATOM 1989 N N . LYS A 1 241 ? 10.844 -27.453 3.424 1 97.19 241 LYS A N 1
ATOM 1990 C CA . LYS A 1 241 ? 12.203 -26.906 3.461 1 97.19 241 LYS A CA 1
ATOM 1991 C C . LYS A 1 241 ? 12.242 -25.5 2.893 1 97.19 241 LYS A C 1
ATOM 1993 O O . LYS A 1 241 ? 12.906 -24.609 3.451 1 97.19 241 LYS A O 1
ATOM 1998 N N . ILE A 1 242 ? 11.578 -25.281 1.795 1 97 242 ILE A N 1
ATOM 1999 C CA . ILE A 1 242 ? 11.523 -23.969 1.164 1 97 242 ILE A CA 1
ATOM 2000 C C . ILE A 1 242 ? 10.938 -22.953 2.139 1 97 242 ILE A C 1
ATOM 2002 O O . ILE A 1 242 ? 11.484 -21.859 2.303 1 97 242 ILE A O 1
ATOM 2006 N N . LEU A 1 243 ? 9.852 -23.266 2.801 1 95.62 243 LEU A N 1
ATOM 2007 C CA . LEU A 1 243 ? 9.148 -22.344 3.68 1 95.62 243 LEU A CA 1
ATOM 2008 C C . LEU A 1 243 ? 9.945 -22.078 4.949 1 95.62 243 LEU A C 1
ATOM 2010 O O . LEU A 1 243 ? 9.758 -21.062 5.609 1 95.62 243 LEU A O 1
ATOM 2014 N N . GLU A 1 244 ? 10.797 -23.016 5.273 1 93.88 244 GLU A N 1
ATOM 2015 C CA . GLU A 1 244 ? 11.711 -22.766 6.387 1 93.88 244 GLU A CA 1
ATOM 2016 C C . GLU A 1 244 ? 12.766 -21.719 6.023 1 93.88 244 GLU A C 1
ATOM 2018 O O . GLU A 1 244 ? 13.148 -20.906 6.859 1 93.88 244 GLU A O 1
ATOM 2023 N N . LEU A 1 245 ? 13.219 -21.797 4.797 1 90.75 245 LEU A N 1
ATOM 2024 C CA . LEU A 1 245 ? 14.234 -20.859 4.316 1 90.75 245 LEU A CA 1
ATOM 2025 C C . LEU A 1 245 ? 13.609 -19.516 3.971 1 90.75 245 LEU A C 1
ATOM 2027 O O . LEU A 1 245 ? 14.219 -18.469 4.199 1 90.75 245 LEU A O 1
ATOM 2031 N N . ASP A 1 246 ? 12.508 -19.547 3.408 1 92.19 246 ASP A N 1
ATOM 2032 C CA . ASP A 1 246 ? 11.758 -18.375 2.963 1 92.19 246 ASP A CA 1
ATOM 2033 C C . ASP A 1 246 ? 10.289 -18.469 3.381 1 92.19 246 ASP A C 1
ATOM 2035 O O . ASP A 1 246 ? 9.453 -18.953 2.617 1 92.19 246 ASP A O 1
ATOM 2039 N N . THR A 1 247 ? 10.094 -17.812 4.504 1 89.56 247 THR A N 1
ATOM 2040 C CA . THR A 1 247 ? 8.758 -17.906 5.082 1 89.56 247 THR A CA 1
ATOM 2041 C C . THR A 1 247 ? 7.742 -17.188 4.199 1 89.56 247 THR A C 1
ATOM 2043 O O . THR A 1 247 ? 8.008 -16.094 3.686 1 89.56 247 THR A O 1
ATOM 2046 N N . HIS A 1 248 ? 6.609 -17.797 3.93 1 89.38 248 HIS A N 1
ATOM 2047 C CA . HIS A 1 248 ? 5.461 -17.266 3.205 1 89.38 248 HIS A CA 1
ATOM 2048 C C . HIS A 1 248 ? 5.805 -17 1.743 1 89.38 248 HIS A C 1
ATOM 2050 O O . HIS A 1 248 ? 5.352 -16.016 1.163 1 89.38 248 HIS A O 1
ATOM 2056 N N . ASN A 1 249 ? 6.727 -17.766 1.198 1 93.19 249 ASN A N 1
ATOM 2057 C CA . ASN A 1 249 ? 6.98 -17.688 -0.236 1 93.19 249 ASN A CA 1
ATOM 2058 C C . ASN A 1 249 ? 5.703 -17.875 -1.045 1 93.19 249 ASN A C 1
ATOM 2060 O O . ASN A 1 249 ? 5.066 -18.938 -0.967 1 93.19 249 ASN A O 1
ATOM 2064 N N . PRO A 1 250 ? 5.336 -16.922 -1.821 1 91.94 250 PRO A N 1
ATOM 2065 C CA . PRO A 1 250 ? 4.023 -16.969 -2.473 1 91.94 250 PRO A CA 1
ATOM 2066 C C . PRO A 1 250 ? 3.934 -18.047 -3.545 1 91.94 250 PRO A C 1
ATOM 2068 O O . PRO A 1 250 ? 2.848 -18.578 -3.811 1 91.94 250 PRO A O 1
ATOM 2071 N N . ALA A 1 251 ? 5.012 -18.391 -4.168 1 93.38 251 ALA A N 1
ATOM 2072 C CA . ALA A 1 251 ? 5.004 -19.422 -5.215 1 93.38 251 ALA A CA 1
ATOM 2073 C C . ALA A 1 251 ? 4.938 -20.812 -4.617 1 93.38 251 ALA A C 1
ATOM 2075 O O . ALA A 1 251 ? 4.348 -21.719 -5.211 1 93.38 251 ALA A O 1
ATOM 2076 N N . CYS A 1 252 ? 5.434 -21.016 -3.43 1 96.75 252 CYS A N 1
ATOM 2077 C CA . CYS A 1 252 ? 5.535 -22.312 -2.785 1 96.75 252 CYS A CA 1
ATOM 2078 C C . CYS A 1 252 ? 4.266 -22.625 -2 1 96.75 252 CYS A C 1
ATOM 2080 O O . CYS A 1 252 ? 3.844 -23.781 -1.938 1 96.75 252 CYS A O 1
ATOM 2082 N N . LEU A 1 253 ? 3.598 -21.641 -1.493 1 97.12 253 LEU A N 1
ATOM 2083 C CA . LEU A 1 253 ? 2.5 -21.797 -0.546 1 97.12 253 LEU A CA 1
ATOM 2084 C C . LEU A 1 253 ? 1.343 -22.562 -1.181 1 97.12 253 LEU A C 1
ATOM 2086 O O . LEU A 1 253 ? 0.809 -23.5 -0.583 1 97.12 253 LEU A O 1
ATOM 2090 N N . PRO A 1 254 ? 0.974 -22.203 -2.396 1 96.62 254 PRO A N 1
ATOM 2091 C CA . PRO A 1 254 ? -0.151 -22.938 -2.984 1 96.62 254 PRO A CA 1
ATOM 2092 C C . PRO A 1 254 ? 0.128 -24.422 -3.129 1 96.62 254 PRO A C 1
ATOM 2094 O O . PRO A 1 254 ? -0.736 -25.25 -2.824 1 96.62 254 PRO A O 1
ATOM 2097 N N . ILE A 1 255 ? 1.338 -24.781 -3.52 1 97.5 255 ILE A N 1
ATOM 2098 C CA . ILE A 1 255 ? 1.72 -26.172 -3.688 1 97.5 255 ILE A CA 1
ATOM 2099 C C . ILE A 1 255 ? 1.742 -26.875 -2.328 1 97.5 255 ILE A C 1
ATOM 2101 O O . ILE A 1 255 ? 1.248 -28 -2.189 1 97.5 255 ILE A O 1
ATOM 2105 N N . HIS A 1 256 ? 2.266 -26.219 -1.362 1 98.38 256 HIS A N 1
ATOM 2106 C CA . HIS A 1 256 ? 2.336 -26.75 -0.008 1 98.38 256 HIS A CA 1
ATOM 2107 C C . HIS A 1 256 ? 0.943 -27.031 0.549 1 98.38 256 HIS A C 1
ATOM 2109 O O . HIS A 1 256 ? 0.698 -28.078 1.129 1 98.38 256 HIS A O 1
ATOM 2115 N N . ILE A 1 257 ? 0.063 -26.109 0.336 1 98.25 257 ILE A N 1
ATOM 2116 C CA . ILE A 1 257 ? -1.304 -26.203 0.837 1 98.25 257 ILE A CA 1
ATOM 2117 C C . ILE A 1 257 ? -2.016 -27.375 0.176 1 98.25 257 ILE A C 1
ATOM 2119 O O . ILE A 1 257 ? -2.672 -28.172 0.853 1 98.25 257 ILE A O 1
ATOM 2123 N N . VAL A 1 258 ? -1.86 -27.531 -1.12 1 96.88 258 VAL A N 1
ATOM 2124 C CA . VAL A 1 258 ? -2.516 -28.625 -1.845 1 96.88 258 VAL A CA 1
ATOM 2125 C C . VAL A 1 258 ? -1.948 -29.953 -1.388 1 96.88 258 VAL A C 1
ATOM 2127 O O . VAL A 1 258 ? -2.684 -30.938 -1.265 1 96.88 258 VAL A O 1
ATOM 2130 N N . CYS A 1 259 ? -0.658 -29.953 -1.158 1 97.75 259 CYS A N 1
ATOM 2131 C CA . CYS A 1 259 ? -0.045 -31.188 -0.671 1 97.75 259 CYS A CA 1
ATOM 2132 C C . CYS A 1 259 ? -0.608 -31.578 0.691 1 97.75 259 CYS A C 1
ATOM 2134 O O . CYS A 1 259 ? -0.891 -32.75 0.941 1 97.75 259 CYS A O 1
ATOM 2136 N N . LEU A 1 260 ? -0.755 -30.609 1.569 1 98.12 260 LEU A N 1
ATOM 2137 C CA . LEU A 1 260 ? -1.349 -30.875 2.877 1 98.12 260 LEU A CA 1
ATOM 2138 C C . LEU A 1 260 ? -2.771 -31.406 2.73 1 98.12 260 LEU A C 1
ATOM 2140 O O . LEU A 1 260 ? -3.182 -32.312 3.463 1 98.12 260 LEU A O 1
ATOM 2144 N N . HIS A 1 261 ? -3.473 -30.891 1.812 1 96.06 261 HIS A N 1
ATOM 2145 C CA . HIS A 1 261 ? -4.84 -31.328 1.551 1 96.06 261 HIS A CA 1
ATOM 2146 C C . HIS A 1 261 ? -4.871 -32.75 1.042 1 96.06 261 HIS A C 1
ATOM 2148 O O . HIS A 1 261 ? -5.645 -33.594 1.535 1 96.06 261 HIS A O 1
ATOM 2154 N N . GLU A 1 262 ? -4.016 -33.062 0.069 1 93.38 262 GLU A N 1
ATOM 2155 C CA . GLU A 1 262 ? -3.988 -34.406 -0.548 1 93.38 262 GLU A CA 1
ATOM 2156 C C . GLU A 1 262 ? -3.551 -35.469 0.452 1 93.38 262 GLU A C 1
ATOM 2158 O O . GLU A 1 262 ? -3.998 -36.594 0.379 1 93.38 262 GLU A O 1
ATOM 2163 N N . LEU A 1 263 ? -2.715 -35.062 1.368 1 95.5 263 LEU A N 1
ATOM 2164 C CA . LEU A 1 263 ? -2.223 -36 2.377 1 95.5 263 LEU A CA 1
ATOM 2165 C C . LEU A 1 263 ? -3.129 -36 3.604 1 95.5 263 LEU A C 1
ATOM 2167 O O . LEU A 1 263 ? -2.855 -36.688 4.582 1 95.5 263 LEU A O 1
ATOM 2171 N N . ARG A 1 264 ? -4.145 -35.188 3.625 1 95.94 264 ARG A N 1
ATOM 2172 C CA . ARG A 1 264 ? -5.168 -35.094 4.66 1 95.94 264 ARG A CA 1
ATOM 2173 C C . ARG A 1 264 ? -4.555 -34.688 6 1 95.94 264 ARG A C 1
ATOM 2175 O O . ARG A 1 264 ? -4.902 -35.25 7.043 1 95.94 264 ARG A O 1
ATOM 2182 N N . GLU A 1 265 ? -3.615 -33.844 5.887 1 97.31 265 GLU A N 1
ATOM 2183 C CA . GLU A 1 265 ? -3.021 -33.281 7.098 1 97.31 265 GLU A CA 1
ATOM 2184 C C . GLU A 1 265 ? -3.82 -32.094 7.605 1 97.31 265 GLU A C 1
ATOM 2186 O O . GLU A 1 265 ? -3.361 -30.953 7.523 1 97.31 265 GLU A O 1
ATOM 2191 N N . LYS A 1 266 ? -4.918 -32.344 8.258 1 96.62 266 LYS A N 1
ATOM 2192 C CA . LYS A 1 266 ? -5.895 -31.312 8.641 1 96.62 266 LYS A CA 1
ATOM 2193 C C . LYS A 1 266 ? -5.312 -30.359 9.68 1 96.62 266 LYS A C 1
ATOM 2195 O O . LYS A 1 266 ? -5.504 -29.141 9.586 1 96.62 266 LYS A O 1
ATOM 2200 N N . ASN A 1 267 ? -4.598 -30.891 10.664 1 97.75 267 ASN A N 1
ATOM 2201 C CA . ASN A 1 267 ? -4.078 -30.062 11.742 1 97.75 267 ASN A CA 1
ATOM 2202 C C . ASN A 1 267 ? -3.004 -29.109 11.242 1 97.75 267 ASN A C 1
ATOM 2204 O O . ASN A 1 267 ? -2.998 -27.922 11.609 1 97.75 267 ASN A O 1
ATOM 2208 N N . LYS A 1 268 ? -2.162 -29.656 10.445 1 97.88 268 LYS A N 1
ATOM 2209 C CA . LYS A 1 268 ? -1.094 -28.812 9.906 1 97.88 268 LYS A CA 1
ATOM 2210 C C . LYS A 1 268 ? -1.654 -27.734 8.992 1 97.88 268 LYS A C 1
ATOM 2212 O O . LYS A 1 268 ? -1.171 -26.594 9.008 1 97.88 268 LYS A O 1
ATOM 2217 N N . LEU A 1 269 ? -2.592 -28.078 8.195 1 98.19 269 LEU A N 1
ATOM 2218 C CA . LEU A 1 269 ? -3.221 -27.109 7.297 1 98.19 269 LEU A CA 1
ATOM 2219 C C . LEU A 1 269 ? -3.939 -26.031 8.086 1 98.19 269 LEU A C 1
ATOM 2221 O O . LEU A 1 269 ? -3.896 -24.859 7.719 1 98.19 269 LEU A O 1
ATOM 2225 N N . PHE A 1 270 ? -4.598 -26.438 9.18 1 97.69 270 PHE A N 1
ATOM 2226 C CA . PHE A 1 270 ? -5.277 -25.484 10.047 1 97.69 270 PHE A CA 1
ATOM 2227 C C . PHE A 1 270 ? -4.285 -24.5 10.648 1 97.69 270 PHE A C 1
ATOM 2229 O O . PHE A 1 270 ? -4.52 -23.281 10.625 1 97.69 270 PHE A O 1
ATOM 2236 N N . LEU A 1 271 ? -3.223 -25.062 11.164 1 97.69 271 LEU A N 1
ATOM 2237 C CA . LEU A 1 271 ? -2.217 -24.219 11.812 1 97.69 271 LEU A CA 1
ATOM 2238 C C . LEU A 1 271 ? -1.598 -23.25 10.812 1 97.69 271 LEU A C 1
ATOM 2240 O O . LEU A 1 271 ? -1.374 -22.078 11.133 1 97.69 271 LEU A O 1
ATOM 2244 N N . LEU A 1 272 ? -1.305 -23.703 9.633 1 97.19 272 LEU A N 1
ATOM 2245 C CA . LEU A 1 272 ? -0.73 -22.859 8.594 1 97.19 272 LEU A CA 1
ATOM 2246 C C . LEU A 1 272 ? -1.697 -21.75 8.203 1 97.19 272 LEU A C 1
ATOM 2248 O O . LEU A 1 272 ? -1.3 -20.578 8.086 1 97.19 272 LEU A O 1
ATOM 2252 N N . ALA A 1 273 ? -2.938 -22.094 7.945 1 97.25 273 ALA A N 1
ATOM 2253 C CA . ALA A 1 273 ? -3.947 -21.109 7.562 1 97.25 273 ALA A CA 1
ATOM 2254 C C . ALA A 1 273 ? -4.113 -20.047 8.641 1 97.25 273 ALA A C 1
ATOM 2256 O O . ALA A 1 273 ? -4.242 -18.859 8.336 1 97.25 273 ALA A O 1
ATOM 2257 N N . HIS A 1 274 ? -4.109 -20.531 9.836 1 96.25 274 HIS A N 1
ATOM 2258 C CA . HIS A 1 274 ? -4.242 -19.625 10.961 1 96.25 274 HIS A CA 1
ATOM 2259 C C . HIS A 1 274 ? -3.072 -18.641 11.016 1 96.25 274 HIS A C 1
ATOM 2261 O O . HIS A 1 274 ? -3.27 -17.438 11.242 1 96.25 274 HIS A O 1
ATOM 2267 N N . GLU A 1 275 ? -1.941 -19.125 10.859 1 95.31 275 GLU A N 1
ATOM 2268 C CA . GLU A 1 275 ? -0.739 -18.297 10.852 1 95.31 275 GLU A CA 1
ATOM 2269 C C . GLU A 1 275 ? -0.776 -17.281 9.719 1 95.31 275 GLU A C 1
ATOM 2271 O O . GLU A 1 275 ? -0.406 -16.109 9.914 1 95.31 275 GLU A O 1
ATOM 2276 N N . LEU A 1 276 ? -1.192 -17.672 8.57 1 95.69 276 LEU A N 1
ATOM 2277 C CA . LEU A 1 276 ? -1.259 -16.797 7.41 1 95.69 276 LEU A CA 1
ATOM 2278 C C . LEU A 1 276 ? -2.281 -15.68 7.629 1 95.69 276 LEU A C 1
ATOM 2280 O O . LEU A 1 276 ? -2.059 -14.539 7.227 1 95.69 276 LEU A O 1
ATOM 2284 N N . VAL A 1 277 ? -3.426 -16 8.266 1 95.12 277 VAL A N 1
ATOM 2285 C CA . VAL A 1 277 ? -4.457 -15.016 8.555 1 95.12 277 VAL A CA 1
ATOM 2286 C C . VAL A 1 277 ? -3.912 -13.969 9.523 1 95.12 277 VAL A C 1
ATOM 2288 O O . VAL A 1 277 ? -4.199 -12.781 9.391 1 95.12 277 VAL A O 1
ATOM 2291 N N . GLU A 1 278 ? -3.092 -14.406 10.398 1 92.06 278 GLU A N 1
ATOM 2292 C CA . GLU A 1 278 ? -2.555 -13.523 11.43 1 92.06 278 GLU A CA 1
ATOM 2293 C C . GLU A 1 278 ? -1.485 -12.594 10.859 1 92.06 278 GLU A C 1
ATOM 2295 O O . GLU A 1 278 ? -1.436 -11.414 11.195 1 92.06 278 GLU A O 1
ATOM 2300 N N . HIS A 1 279 ? -0.703 -13.102 9.961 1 88.81 279 HIS A N 1
ATOM 2301 C CA . HIS A 1 279 ? 0.494 -12.359 9.578 1 88.81 279 HIS A CA 1
ATOM 2302 C C . HIS A 1 279 ? 0.363 -11.789 8.172 1 88.81 279 HIS A C 1
ATOM 2304 O O . HIS A 1 279 ? 1.021 -10.797 7.832 1 88.81 279 HIS A O 1
ATOM 2310 N N . SER A 1 280 ? -0.438 -12.422 7.332 1 90.12 280 SER A N 1
ATOM 2311 C CA . SER A 1 280 ? -0.55 -11.977 5.945 1 90.12 280 SER A CA 1
ATOM 2312 C C . SER A 1 280 ? -1.991 -12.055 5.457 1 90.12 280 SER A C 1
ATOM 2314 O O . SER A 1 280 ? -2.283 -12.758 4.484 1 90.12 280 SER A O 1
ATOM 2316 N N . PRO A 1 281 ? -2.848 -11.25 6.027 1 91.25 281 PRO A N 1
ATOM 2317 C CA . PRO A 1 281 ? -4.262 -11.328 5.652 1 91.25 281 PRO A CA 1
ATOM 2318 C C . PRO A 1 281 ? -4.551 -10.664 4.309 1 91.25 281 PRO A C 1
ATOM 2320 O O . PRO A 1 281 ? -5.605 -10.906 3.711 1 91.25 281 PRO A O 1
ATOM 2323 N N . ASP A 1 282 ? -3.639 -9.977 3.732 1 88.94 282 ASP A N 1
ATOM 2324 C CA . ASP A 1 282 ? -3.92 -9.164 2.551 1 88.94 282 ASP A CA 1
ATOM 2325 C C . ASP A 1 282 ? -3.496 -9.891 1.274 1 88.94 282 ASP A C 1
ATOM 2327 O O . ASP A 1 282 ? -3.551 -9.32 0.184 1 88.94 282 ASP A O 1
ATOM 2331 N N . ILE A 1 283 ? -3.133 -11.164 1.353 1 91.38 283 ILE A N 1
ATOM 2332 C CA . ILE A 1 283 ? -2.717 -11.906 0.167 1 91.38 283 ILE A CA 1
ATOM 2333 C C . ILE A 1 283 ? -3.73 -13.008 -0.135 1 91.38 283 ILE A C 1
ATOM 2335 O O . ILE A 1 283 ? -4.254 -13.641 0.781 1 91.38 283 ILE A O 1
ATOM 2339 N N . PRO A 1 284 ? -4.031 -13.227 -1.346 1 95.31 284 PRO A N 1
ATOM 2340 C CA . PRO A 1 284 ? -5.074 -14.18 -1.732 1 95.31 284 PRO A CA 1
ATOM 2341 C C . PRO A 1 284 ? -4.766 -15.609 -1.287 1 95.31 284 PRO A C 1
ATOM 2343 O O . PRO A 1 284 ? -5.68 -16.375 -0.966 1 95.31 284 PRO A O 1
ATOM 2346 N N . VAL A 1 285 ? -3.508 -16.016 -1.199 1 96.38 285 VAL A N 1
ATOM 2347 C CA . VAL A 1 285 ? -3.125 -17.391 -0.877 1 96.38 285 VAL A CA 1
ATOM 2348 C C . VAL A 1 285 ? -3.576 -17.734 0.542 1 96.38 285 VAL A C 1
ATOM 2350 O O . VAL A 1 285 ? -3.881 -18.891 0.84 1 96.38 285 VAL A O 1
ATOM 2353 N N . THR A 1 286 ? -3.66 -16.703 1.425 1 97.06 286 THR A N 1
ATOM 2354 C CA . THR A 1 286 ? -4.113 -16.906 2.797 1 97.06 286 THR A CA 1
ATOM 2355 C C . THR A 1 286 ? -5.539 -17.453 2.818 1 97.06 286 THR A C 1
ATOM 2357 O O . THR A 1 286 ? -5.812 -18.469 3.473 1 97.06 286 THR A O 1
ATOM 2360 N N . TRP A 1 287 ? -6.336 -16.875 2.031 1 97.88 287 TRP A N 1
ATOM 2361 C CA . TRP A 1 287 ? -7.746 -17.25 2.027 1 97.88 287 TRP A CA 1
ATOM 2362 C C . TRP A 1 287 ? -7.969 -18.516 1.192 1 97.88 287 TRP A C 1
ATOM 2364 O O . TRP A 1 287 ? -8.898 -19.281 1.447 1 97.88 287 TRP A O 1
ATOM 2374 N N . PHE A 1 288 ? -7.133 -18.719 0.237 1 97.75 288 PHE A N 1
ATOM 2375 C CA . PHE A 1 288 ? -7.105 -20.016 -0.444 1 97.75 288 PHE A CA 1
ATOM 2376 C C . PHE A 1 288 ? -6.809 -21.141 0.54 1 97.75 288 PHE A C 1
ATOM 2378 O O . PHE A 1 288 ? -7.461 -22.188 0.509 1 97.75 288 PHE A O 1
ATOM 2385 N N . GLY A 1 289 ? -5.832 -20.891 1.426 1 98.19 289 GLY A N 1
ATOM 2386 C CA . GLY A 1 289 ? -5.492 -21.875 2.445 1 98.19 289 GLY A CA 1
ATOM 2387 C C . GLY A 1 289 ? -6.637 -22.172 3.395 1 98.19 289 GLY A C 1
ATOM 2388 O O . GLY A 1 289 ? -6.91 -23.328 3.705 1 98.19 289 GLY A O 1
ATOM 2389 N N . VAL A 1 290 ? -7.391 -21.172 3.836 1 98.25 290 VAL A N 1
ATOM 2390 C CA . VAL A 1 290 ? -8.547 -21.344 4.711 1 98.25 290 VAL A CA 1
ATOM 2391 C C . VAL A 1 290 ? -9.633 -22.125 3.982 1 98.25 290 VAL A C 1
ATOM 2393 O O . VAL A 1 290 ? -10.25 -23.016 4.559 1 98.25 290 VAL A O 1
ATOM 2396 N N . GLY A 1 291 ? -9.812 -21.734 2.736 1 98.12 291 GLY A N 1
ATOM 2397 C CA . GLY A 1 291 ? -10.781 -22.469 1.936 1 98.12 291 GLY A CA 1
ATOM 2398 C C . GLY A 1 291 ? -10.445 -23.938 1.795 1 98.12 291 GLY A C 1
ATOM 2399 O O . GLY A 1 291 ? -11.328 -24.797 1.887 1 98.12 291 GLY A O 1
ATOM 2400 N N . CYS A 1 292 ? -9.211 -24.266 1.573 1 98.19 292 CYS A N 1
ATOM 2401 C CA . CYS A 1 292 ? -8.773 -25.641 1.43 1 98.19 292 CYS A CA 1
ATOM 2402 C C . CYS A 1 292 ? -8.992 -26.422 2.721 1 98.19 292 CYS A C 1
ATOM 2404 O O . CYS A 1 292 ? -9.32 -27.609 2.688 1 98.19 292 CYS A O 1
ATOM 2406 N N . TYR A 1 293 ? -8.781 -25.766 3.846 1 98.12 293 TYR A N 1
ATOM 2407 C CA . TYR A 1 293 ? -9.023 -26.422 5.129 1 98.12 293 TYR A CA 1
ATOM 2408 C C . TYR A 1 293 ? -10.484 -26.812 5.273 1 98.12 293 TYR A C 1
ATOM 2410 O O . TYR A 1 293 ? -10.789 -27.969 5.609 1 98.12 293 TYR A O 1
ATOM 2418 N N . TYR A 1 294 ? -11.43 -25.875 5.027 1 97.94 294 TYR A N 1
ATOM 2419 C CA . TYR A 1 294 ? -12.859 -26.156 5.152 1 97.94 294 TYR A CA 1
ATOM 2420 C C . TYR A 1 294 ? -13.297 -27.219 4.145 1 97.94 294 TYR A C 1
ATOM 2422 O O . TYR A 1 294 ? -14.18 -28.031 4.426 1 97.94 294 TYR A O 1
ATOM 2430 N N . TYR A 1 295 ? -12.672 -27.188 2.996 1 97.19 295 TYR A N 1
ATOM 2431 C CA . TYR A 1 295 ? -12.953 -28.219 1.998 1 97.19 295 TYR A CA 1
ATOM 2432 C C . TYR A 1 295 ? -12.531 -29.594 2.5 1 97.19 295 TYR A C 1
ATOM 2434 O O . TYR A 1 295 ? -13.258 -30.578 2.314 1 97.19 295 TYR A O 1
ATOM 2442 N N . LEU A 1 296 ? -11.383 -29.609 3.123 1 97 296 LEU A N 1
ATOM 2443 C CA . LEU A 1 296 ? -10.828 -30.859 3.631 1 97 296 LEU A CA 1
ATOM 2444 C C . LEU A 1 296 ? -11.734 -31.453 4.703 1 97 296 LEU A C 1
ATOM 2446 O O . LEU A 1 296 ? -11.867 -32.688 4.789 1 97 296 LEU A O 1
ATOM 2450 N N . ILE A 1 297 ? -12.414 -30.641 5.496 1 96.62 297 ILE A N 1
ATOM 2451 C CA . ILE A 1 297 ? -13.234 -31.156 6.586 1 96.62 297 ILE A CA 1
ATOM 2452 C C . ILE A 1 297 ? -14.688 -31.281 6.125 1 96.62 297 ILE A C 1
ATOM 2454 O O . ILE A 1 297 ? -15.578 -31.578 6.926 1 96.62 297 ILE A O 1
ATOM 2458 N N . GLY A 1 298 ? -14.992 -30.969 4.91 1 95.38 298 GLY A N 1
ATOM 2459 C CA . GLY A 1 298 ? -16.297 -31.25 4.309 1 95.38 298 GLY A CA 1
ATOM 2460 C C . GLY A 1 298 ? -17.281 -30.109 4.469 1 95.38 298 GLY A C 1
ATOM 2461 O O . GLY A 1 298 ? -18.484 -30.297 4.254 1 95.38 298 GLY A O 1
ATOM 2462 N N . GLN A 1 299 ? -16.797 -29 4.906 1 96.75 299 GLN A N 1
ATOM 2463 C CA . GLN A 1 299 ? -17.656 -27.812 4.992 1 96.75 299 GLN A CA 1
ATOM 2464 C C . GLN A 1 299 ? -17.578 -26.984 3.723 1 96.75 299 GLN A C 1
ATOM 2466 O O . GLN A 1 299 ? -16.875 -25.953 3.691 1 96.75 299 GLN A O 1
ATOM 2471 N N . ASN A 1 300 ? -18.344 -27.25 2.791 1 96.06 300 ASN A N 1
ATOM 2472 C CA . ASN A 1 300 ? -18.219 -26.719 1.435 1 96.06 300 ASN A CA 1
ATOM 2473 C C . ASN A 1 300 ? -18.719 -25.281 1.335 1 96.06 300 ASN A C 1
ATOM 2475 O O . ASN A 1 300 ? -18.188 -24.484 0.567 1 96.06 300 ASN A O 1
ATOM 2479 N N . ASP A 1 301 ? -19.75 -24.969 2.094 1 96.38 301 ASP A N 1
ATOM 2480 C CA . ASP A 1 301 ? -20.266 -23.609 2.053 1 96.38 301 ASP A CA 1
ATOM 2481 C C . ASP A 1 301 ? -19.219 -22.594 2.525 1 96.38 301 ASP A C 1
ATOM 2483 O O . ASP A 1 301 ? -19.016 -21.562 1.891 1 96.38 301 ASP A O 1
ATOM 2487 N N . GLU A 1 302 ? -18.625 -23.031 3.629 1 97.38 302 GLU A N 1
ATOM 2488 C CA . GLU A 1 302 ? -17.562 -22.172 4.141 1 97.38 302 GLU A CA 1
ATOM 2489 C C . GLU A 1 302 ? -16.391 -22.094 3.17 1 97.38 302 GLU A C 1
ATOM 2491 O O . GLU A 1 302 ? -15.797 -21.047 2.98 1 97.38 302 GLU A O 1
ATOM 2496 N N . SER A 1 303 ? -16.062 -23.203 2.604 1 97.5 303 SER A N 1
ATOM 2497 C CA . SER A 1 303 ? -14.977 -23.25 1.628 1 97.5 303 SER A CA 1
ATOM 2498 C C . SER A 1 303 ? -15.234 -22.312 0.461 1 97.5 303 SER A C 1
ATOM 2500 O O . SER A 1 303 ? -14.344 -21.562 0.053 1 97.5 303 SER A O 1
ATOM 2502 N N . ARG A 1 304 ? -16.438 -22.266 -0.019 1 96.75 304 ARG A N 1
ATOM 2503 C CA . ARG A 1 304 ? -16.828 -21.406 -1.142 1 96.75 304 ARG A CA 1
ATOM 2504 C C . ARG A 1 304 ? -16.688 -19.938 -0.78 1 96.75 304 ARG A C 1
ATOM 2506 O O . ARG A 1 304 ? -16.234 -19.125 -1.601 1 96.75 304 ARG A O 1
ATOM 2513 N N . ARG A 1 305 ? -17.062 -19.703 0.386 1 97.31 305 ARG A N 1
ATOM 2514 C CA . ARG A 1 305 ? -16.969 -18.328 0.856 1 97.31 305 ARG A CA 1
ATOM 2515 C C . ARG A 1 305 ? -15.539 -17.828 0.825 1 97.31 305 ARG A C 1
ATOM 2517 O O . ARG A 1 305 ? -15.273 -16.703 0.381 1 97.31 305 ARG A O 1
ATOM 2524 N N . TYR A 1 306 ? -14.648 -18.625 1.22 1 98 306 TYR A N 1
ATOM 2525 C CA . TYR A 1 306 ? -13.266 -18.203 1.332 1 98 306 TYR A CA 1
ATOM 2526 C C . TYR A 1 306 ? -12.562 -18.266 -0.019 1 98 306 TYR A C 1
ATOM 2528 O O . TYR A 1 306 ? -11.68 -17.453 -0.307 1 98 306 TYR A O 1
ATOM 2536 N N . PHE A 1 307 ? -12.898 -19.188 -0.893 1 97.81 307 PHE A N 1
ATOM 2537 C CA . PHE A 1 307 ? -12.391 -19.156 -2.258 1 97.81 307 PHE A CA 1
ATOM 2538 C C . PHE A 1 307 ? -12.867 -17.906 -2.988 1 97.81 307 PHE A C 1
ATOM 2540 O O . PHE A 1 307 ? -12.102 -17.297 -3.744 1 97.81 307 PHE A O 1
ATOM 2547 N N . SER A 1 308 ? -14.086 -17.578 -2.701 1 96.38 308 SER A N 1
ATOM 2548 C CA . SER A 1 308 ? -14.633 -16.359 -3.285 1 96.38 308 SER A CA 1
ATOM 2549 C C . SER A 1 308 ? -13.891 -15.117 -2.779 1 96.38 308 SER A C 1
ATOM 2551 O O . SER A 1 308 ? -13.617 -14.195 -3.551 1 96.38 308 SER A O 1
ATOM 2553 N N . LYS A 1 309 ? -13.641 -15.156 -1.517 1 96.5 309 LYS A N 1
ATOM 2554 C CA . LYS A 1 309 ? -12.875 -14.055 -0.939 1 96.5 309 LYS A CA 1
ATOM 2555 C C . LYS A 1 309 ? -11.5 -13.93 -1.603 1 96.5 309 LYS A C 1
ATOM 2557 O O . LYS A 1 309 ? -11.062 -12.828 -1.919 1 96.5 309 LYS A O 1
ATOM 2562 N N . ALA A 1 310 ? -10.82 -14.992 -1.825 1 96.5 310 ALA A N 1
ATOM 2563 C CA . ALA A 1 310 ? -9.516 -14.992 -2.479 1 96.5 310 ALA A CA 1
ATOM 2564 C C . ALA A 1 310 ? -9.609 -14.461 -3.904 1 96.5 310 ALA A C 1
ATOM 2566 O O . ALA A 1 310 ? -8.766 -13.672 -4.336 1 96.5 310 ALA A O 1
ATOM 2567 N N . SER A 1 311 ? -10.656 -14.812 -4.66 1 94.44 311 SER A N 1
ATOM 2568 C CA . SER A 1 311 ? -10.82 -14.406 -6.051 1 94.44 311 SER A CA 1
ATOM 2569 C C . SER A 1 311 ? -11.227 -12.938 -6.152 1 94.44 311 SER A C 1
ATOM 2571 O O . SER A 1 311 ? -10.914 -12.273 -7.141 1 94.44 311 SER A O 1
ATOM 2573 N N . THR A 1 312 ? -11.938 -12.453 -5.129 1 93.25 312 THR A N 1
ATOM 2574 C CA . THR A 1 312 ? -12.328 -11.047 -5.109 1 93.25 312 THR A CA 1
ATOM 2575 C C . THR A 1 312 ? -11.125 -10.156 -4.84 1 93.25 312 THR A C 1
ATOM 2577 O O . THR A 1 312 ? -11.031 -9.047 -5.375 1 93.25 312 THR A O 1
ATOM 2580 N N . MET A 1 313 ? -10.227 -10.641 -4.078 1 92.31 313 MET A N 1
ATOM 2581 C CA . MET A 1 313 ? -8.992 -9.906 -3.785 1 92.31 313 MET A CA 1
ATOM 2582 C C . MET A 1 313 ? -8.109 -9.82 -5.023 1 92.31 313 MET A C 1
ATOM 2584 O O . MET A 1 313 ? -7.492 -8.781 -5.277 1 92.31 313 MET A O 1
ATOM 2588 N N . ASP A 1 314 ? -8.047 -10.906 -5.754 1 91 314 ASP A N 1
ATOM 2589 C CA . ASP A 1 314 ? -7.324 -10.984 -7.02 1 91 314 ASP A CA 1
ATOM 2590 C C . ASP A 1 314 ? -8.07 -11.859 -8.023 1 91 314 ASP A C 1
ATOM 2592 O O . ASP A 1 314 ? -8.055 -13.086 -7.914 1 91 314 ASP A O 1
ATOM 2596 N N . SER A 1 315 ? -8.602 -11.203 -8.945 1 89.31 315 SER A N 1
ATOM 2597 C CA . SER A 1 315 ? -9.438 -11.906 -9.914 1 89.31 315 SER A CA 1
ATOM 2598 C C . SER A 1 315 ? -8.602 -12.828 -10.797 1 89.31 315 SER A C 1
ATOM 2600 O O . SER A 1 315 ? -9.133 -13.734 -11.438 1 89.31 315 SER A O 1
ATOM 2602 N N . HIS A 1 316 ? -7.305 -12.719 -10.766 1 88.12 316 HIS A N 1
ATOM 2603 C CA . HIS A 1 316 ? -6.438 -13.516 -11.625 1 88.12 316 HIS A CA 1
ATOM 2604 C C . HIS A 1 316 ? -5.812 -14.672 -10.859 1 88.12 316 HIS A C 1
ATOM 2606 O O . HIS A 1 316 ? -4.961 -15.391 -11.391 1 88.12 316 HIS A O 1
ATOM 2612 N N . TYR A 1 317 ? -6.316 -14.836 -9.633 1 92.5 317 TYR A N 1
ATOM 2613 C CA . TYR A 1 317 ? -5.758 -15.898 -8.805 1 92.5 317 TYR A CA 1
ATOM 2614 C C . TYR A 1 317 ? -6.367 -17.25 -9.164 1 92.5 317 TYR A C 1
ATOM 2616 O O . TYR A 1 317 ? -7.402 -17.641 -8.617 1 92.5 317 TYR A O 1
ATOM 2624 N N . GLY A 1 318 ? -5.773 -18.062 -9.914 1 91.5 318 GLY A N 1
ATOM 2625 C CA . GLY A 1 318 ? -6.25 -19.297 -10.523 1 91.5 318 GLY A CA 1
ATOM 2626 C C . GLY A 1 318 ? -6.637 -20.344 -9.508 1 91.5 318 GLY A C 1
ATOM 2627 O O . GLY A 1 318 ? -7.734 -20.906 -9.57 1 91.5 318 GLY A O 1
ATOM 2628 N N . PRO A 1 319 ? -5.805 -20.594 -8.539 1 93.75 319 PRO A N 1
ATOM 2629 C CA . PRO A 1 319 ? -6.102 -21.656 -7.566 1 93.75 319 PRO A CA 1
ATOM 2630 C C . PRO A 1 319 ? -7.438 -21.438 -6.855 1 93.75 319 PRO A C 1
ATOM 2632 O O . PRO A 1 319 ? -8.148 -22.406 -6.562 1 93.75 319 PRO A O 1
ATOM 2635 N N . ALA A 1 320 ? -7.789 -20.219 -6.652 1 95.94 320 ALA A N 1
ATOM 2636 C CA . ALA A 1 320 ? -9.055 -19.938 -5.988 1 95.94 320 ALA A CA 1
ATOM 2637 C C . ALA A 1 320 ? -10.242 -20.344 -6.863 1 95.94 320 ALA A C 1
ATOM 2639 O O . ALA A 1 320 ? -11.234 -20.875 -6.367 1 95.94 320 ALA A O 1
ATOM 2640 N N . TRP A 1 321 ? -10.148 -20.125 -8.141 1 96 321 TRP A N 1
ATOM 2641 C CA . TRP A 1 321 ? -11.219 -20.484 -9.062 1 96 321 TRP A CA 1
ATOM 2642 C C . TRP A 1 321 ? -11.352 -22 -9.188 1 96 321 TRP A C 1
ATOM 2644 O O . TRP A 1 321 ? -12.461 -22.531 -9.266 1 96 321 TRP A O 1
ATOM 2654 N N . ILE A 1 322 ? -10.25 -22.641 -9.164 1 96.38 322 ILE A N 1
ATOM 2655 C CA . ILE A 1 322 ? -10.273 -24.094 -9.219 1 96.38 322 ILE A CA 1
ATOM 2656 C C . ILE A 1 322 ? -10.891 -24.656 -7.945 1 96.38 322 ILE A C 1
ATOM 2658 O O . ILE A 1 322 ? -11.734 -25.562 -7.996 1 96.38 322 ILE A O 1
ATOM 2662 N N . GLY A 1 323 ? -10.453 -24.078 -6.84 1 96.5 323 GLY A N 1
ATOM 2663 C CA . GLY A 1 323 ? -11.062 -24.484 -5.578 1 96.5 323 GLY A CA 1
ATOM 2664 C C . GLY A 1 323 ? -12.562 -24.234 -5.535 1 96.5 323 GLY A C 1
ATOM 2665 O O . GLY A 1 323 ? -13.32 -25.078 -5.047 1 96.5 323 GLY A O 1
ATOM 2666 N N . PHE A 1 324 ? -12.922 -23.156 -6.094 1 96.12 324 PHE A N 1
ATOM 2667 C CA . PHE A 1 324 ? -14.336 -22.797 -6.188 1 96.12 324 PHE A CA 1
ATOM 2668 C C . PHE A 1 324 ? -15.102 -23.844 -7 1 96.12 324 PHE A C 1
ATOM 2670 O O . PHE A 1 324 ? -16.172 -24.297 -6.59 1 96.12 324 PHE A O 1
ATOM 2677 N N . GLY A 1 325 ? -14.602 -24.234 -8.078 1 96.94 325 GLY A N 1
ATOM 2678 C CA . GLY A 1 325 ? -15.211 -25.266 -8.898 1 96.94 325 GLY A CA 1
ATOM 2679 C C . GLY A 1 325 ? -15.328 -26.609 -8.188 1 96.94 325 GLY A C 1
ATOM 2680 O O . GLY A 1 325 ? -16.375 -27.25 -8.242 1 96.94 325 GLY A O 1
ATOM 2681 N N . HIS A 1 326 ? -14.305 -27 -7.516 1 96.69 326 HIS A N 1
ATOM 2682 C CA . HIS A 1 326 ? -14.289 -28.25 -6.777 1 96.69 326 HIS A CA 1
ATOM 2683 C C . HIS A 1 326 ? -15.375 -28.281 -5.707 1 96.69 326 HIS A C 1
ATOM 2685 O O . HIS A 1 326 ? -16 -29.312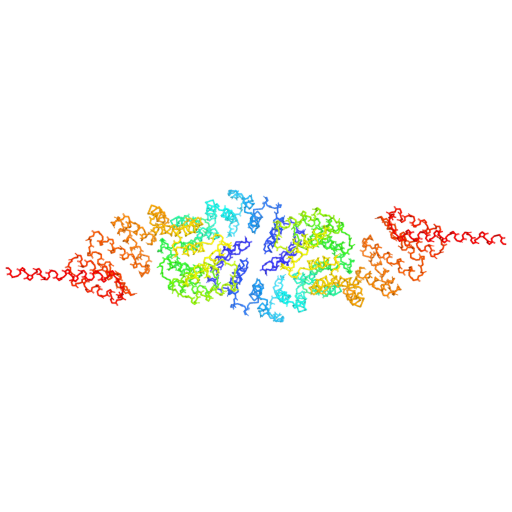 -5.473 1 96.69 326 HIS A O 1
ATOM 2691 N N . SER A 1 327 ? -15.555 -27.156 -5.051 1 96.19 327 SER A N 1
ATOM 2692 C CA . SER A 1 327 ? -16.547 -27.094 -3.99 1 96.19 327 SER A CA 1
ATOM 2693 C C . SER A 1 327 ? -17.953 -27.328 -4.535 1 96.19 327 SER A C 1
ATOM 2695 O O . SER A 1 327 ? -18.812 -27.891 -3.848 1 96.19 327 SER A O 1
ATOM 2697 N N . PHE A 1 328 ? -18.25 -26.969 -5.781 1 96.56 328 PHE A N 1
ATOM 2698 C CA . PHE A 1 328 ? -19.531 -27.219 -6.434 1 96.56 328 PHE A CA 1
ATOM 2699 C C . PHE A 1 328 ? -19.594 -28.656 -6.965 1 96.56 328 PHE A C 1
ATOM 2701 O O . PHE A 1 328 ? -20.625 -29.312 -6.855 1 96.56 328 PHE A O 1
ATOM 2708 N N . ALA A 1 329 ? -18.484 -29.047 -7.508 1 96.06 329 ALA A N 1
ATOM 2709 C CA . ALA A 1 329 ? -18.422 -30.375 -8.133 1 96.06 329 ALA A CA 1
ATOM 2710 C C . ALA A 1 329 ? -18.719 -31.469 -7.113 1 96.06 329 ALA A C 1
ATOM 2712 O O . ALA A 1 329 ? -19.391 -32.469 -7.43 1 96.06 329 ALA A O 1
ATOM 2713 N N . VAL A 1 330 ? -18.234 -31.328 -5.934 1 94.5 330 VAL A N 1
ATOM 2714 C CA . VAL A 1 330 ? -18.406 -32.344 -4.902 1 94.5 330 VAL A CA 1
ATOM 2715 C C . VAL A 1 330 ? -19.875 -32.469 -4.527 1 94.5 330 VAL A C 1
ATOM 2717 O O . VAL A 1 330 ? -20.328 -33.531 -4.121 1 94.5 330 VAL A O 1
ATOM 2720 N N . GLU A 1 331 ? -20.672 -31.438 -4.73 1 94.81 331 GLU A N 1
ATOM 2721 C CA . GLU A 1 331 ? -22.094 -31.438 -4.43 1 94.81 331 GLU A CA 1
ATOM 2722 C C . GLU A 1 331 ? -22.922 -31.688 -5.688 1 94.81 331 GLU A C 1
ATOM 2724 O O . GLU A 1 331 ? -24.141 -31.5 -5.684 1 94.81 331 GLU A O 1
ATOM 2729 N N . SER A 1 332 ? -22.312 -32 -6.785 1 94.5 332 SER A N 1
ATOM 2730 C CA . SER A 1 332 ? -22.922 -32.344 -8.062 1 94.5 332 SER A CA 1
ATOM 2731 C C . SER A 1 332 ? -23.656 -31.156 -8.672 1 94.5 332 SER A C 1
ATOM 2733 O O . SER A 1 332 ? -24.703 -31.312 -9.305 1 94.5 332 SER A O 1
ATOM 2735 N N . GLU A 1 333 ? -23.219 -30 -8.219 1 96.25 333 GLU A N 1
ATOM 2736 C CA . GLU A 1 333 ? -23.656 -28.797 -8.906 1 96.25 333 GLU A CA 1
ATOM 2737 C C . GLU A 1 333 ? -22.812 -28.5 -10.141 1 96.25 333 GLU A C 1
ATOM 2739 O O . GLU A 1 333 ? -22 -27.578 -10.133 1 96.25 333 GLU A O 1
ATOM 2744 N N . HIS A 1 334 ? -23.094 -29.172 -11.203 1 96.19 334 HIS A N 1
ATOM 2745 C CA . HIS A 1 334 ? -22.219 -29.219 -12.367 1 96.19 334 HIS A CA 1
ATOM 2746 C C . HIS A 1 334 ? -22.203 -27.875 -13.102 1 96.19 334 HIS A C 1
ATOM 2748 O O . HIS A 1 334 ? -21.141 -27.422 -13.531 1 96.19 334 HIS A O 1
ATOM 2754 N N . ASP A 1 335 ? -23.312 -27.25 -13.164 1 96.75 335 ASP A N 1
ATOM 2755 C CA . ASP A 1 335 ? -23.391 -25.984 -13.898 1 96.75 335 ASP A CA 1
ATOM 2756 C C . ASP A 1 335 ? -22.531 -24.906 -13.234 1 96.75 335 ASP A C 1
ATOM 2758 O O . ASP A 1 335 ? -21.812 -24.188 -13.906 1 96.75 335 ASP A O 1
ATOM 2762 N N . GLN A 1 336 ? -22.656 -24.875 -11.914 1 96.62 336 GLN A N 1
ATOM 2763 C CA . GLN A 1 336 ? -21.891 -23.891 -11.164 1 96.62 336 GLN A CA 1
ATOM 2764 C C . GLN A 1 336 ? -20.391 -24.219 -11.219 1 96.62 336 GLN A C 1
ATOM 2766 O O . GLN A 1 336 ? -19.562 -23.312 -11.344 1 96.62 336 GLN A O 1
ATOM 2771 N N . ALA A 1 337 ? -20.047 -25.422 -11.164 1 97.62 337 ALA A N 1
ATOM 2772 C CA . ALA A 1 337 ? -18.656 -25.844 -11.273 1 97.62 337 ALA A CA 1
ATOM 2773 C C . ALA A 1 337 ? -18.062 -25.469 -12.633 1 97.62 337 ALA A C 1
ATOM 2775 O O . ALA A 1 337 ? -16.953 -24.938 -12.711 1 97.62 337 ALA A O 1
ATOM 2776 N N . ILE A 1 338 ? -18.828 -25.734 -13.68 1 97.94 338 ILE A N 1
ATOM 2777 C CA . ILE A 1 338 ? -18.391 -25.453 -15.039 1 97.94 338 ILE A CA 1
ATOM 2778 C C . ILE A 1 338 ? -18.156 -23.953 -15.211 1 97.94 338 ILE A C 1
ATOM 2780 O O . ILE A 1 338 ? -17.172 -23.547 -15.844 1 97.94 338 ILE A O 1
ATOM 2784 N N . THR A 1 339 ? -19.016 -23.234 -14.617 1 97.31 339 THR A N 1
ATOM 2785 C CA . THR A 1 339 ? -18.859 -21.781 -14.695 1 97.31 339 THR A CA 1
ATOM 2786 C C . THR A 1 339 ? -17.562 -21.344 -14.047 1 97.31 339 THR A C 1
ATOM 2788 O O . THR A 1 339 ? -16.828 -20.516 -14.609 1 97.31 339 THR A O 1
ATOM 2791 N N . ALA A 1 340 ? -17.219 -21.844 -12.891 1 96.75 340 ALA A N 1
ATOM 2792 C CA . ALA A 1 340 ? -15.984 -21.516 -12.18 1 96.75 340 ALA A CA 1
ATOM 2793 C C . ALA A 1 340 ? -14.758 -21.984 -12.961 1 96.75 340 ALA A C 1
ATOM 2795 O O . ALA A 1 340 ? -13.797 -21.219 -13.125 1 96.75 340 ALA A O 1
ATOM 2796 N N . TYR A 1 341 ? -14.789 -23.172 -13.453 1 97.75 341 TYR A N 1
ATOM 2797 C CA . TYR A 1 341 ? -13.68 -23.703 -14.234 1 97.75 341 TYR A CA 1
ATOM 2798 C C . TYR A 1 341 ? -13.5 -22.906 -15.531 1 97.75 341 TYR A C 1
ATOM 2800 O O . TYR A 1 341 ? -12.375 -22.719 -15.992 1 97.75 341 TYR A O 1
ATOM 2808 N N . SER A 1 342 ? -14.602 -22.5 -16.109 1 97.38 342 SER A N 1
ATOM 2809 C CA . SER A 1 342 ? -14.531 -21.719 -17.344 1 97.38 342 SER A CA 1
ATOM 2810 C C . SER A 1 342 ? -13.844 -20.375 -17.109 1 97.38 342 SER A C 1
ATOM 2812 O O . SER A 1 342 ? -13.102 -19.906 -17.969 1 97.38 342 SER A O 1
ATOM 2814 N N . THR A 1 343 ? -14.133 -19.812 -16 1 95.38 343 THR A N 1
ATOM 2815 C CA . THR A 1 343 ? -13.445 -18.578 -15.648 1 95.38 343 THR A CA 1
ATOM 2816 C C . THR A 1 343 ? -11.945 -18.828 -15.516 1 95.38 343 THR A C 1
ATOM 2818 O O . THR A 1 343 ? -11.133 -18.031 -16 1 95.38 343 THR A O 1
ATOM 2821 N N . ALA A 1 344 ? -11.562 -19.875 -14.883 1 95.06 344 ALA A N 1
ATOM 2822 C CA . ALA A 1 344 ? -10.156 -20.234 -14.742 1 95.06 344 ALA A CA 1
ATOM 2823 C C . ALA A 1 344 ? -9.523 -20.484 -16.109 1 95.06 344 ALA A C 1
ATOM 2825 O O . ALA A 1 344 ? -8.359 -20.141 -16.328 1 95.06 344 ALA A O 1
ATOM 2826 N N . ALA A 1 345 ? -10.266 -21.109 -16.984 1 95.31 345 ALA A N 1
ATOM 2827 C CA . ALA A 1 345 ? -9.766 -21.422 -18.328 1 95.31 345 ALA A CA 1
ATOM 2828 C C . ALA A 1 345 ? -9.461 -20.141 -19.109 1 95.31 345 ALA A C 1
ATOM 2830 O O . ALA A 1 345 ? -8.508 -20.094 -19.891 1 95.31 345 ALA A O 1
ATOM 2831 N N . LYS A 1 346 ? -10.25 -19.156 -18.891 1 92.75 346 LYS A N 1
ATOM 2832 C CA . LYS A 1 346 ? -10.039 -17.875 -19.547 1 92.75 346 LYS A CA 1
ATOM 2833 C C . LYS A 1 346 ? -8.805 -17.172 -19 1 92.75 346 LYS A C 1
ATOM 2835 O O . LYS A 1 346 ? -8.094 -16.484 -19.75 1 92.75 346 LYS A O 1
ATOM 2840 N N . LEU A 1 347 ? -8.531 -17.359 -17.766 1 89.88 347 LEU A N 1
ATOM 2841 C CA . LEU A 1 347 ? -7.398 -16.719 -17.109 1 89.88 347 LEU A CA 1
ATOM 2842 C C . LEU A 1 347 ? -6.094 -17.422 -17.469 1 89.88 347 LEU A C 1
ATOM 2844 O O . LEU A 1 347 ? -5.055 -16.781 -17.625 1 89.88 347 LEU A O 1
ATOM 2848 N N . TYR A 1 348 ? -6.164 -18.719 -17.547 1 92.38 348 TYR A N 1
ATOM 2849 C CA . TYR A 1 348 ? -4.992 -19.531 -17.844 1 92.38 348 TYR A CA 1
ATOM 2850 C C . TYR A 1 348 ? -5.16 -20.25 -19.188 1 92.38 348 TYR A C 1
ATOM 2852 O O . TYR A 1 348 ? -5.316 -21.484 -19.219 1 92.38 348 TYR A O 1
ATOM 2860 N N . GLU A 1 349 ? -4.961 -19.547 -20.172 1 91.31 349 GLU A N 1
ATOM 2861 C CA . GLU A 1 349 ? -5.289 -20.016 -21.516 1 91.31 349 GLU A CA 1
ATOM 2862 C C . GLU A 1 349 ? -4.371 -21.156 -21.938 1 91.31 349 GLU A C 1
ATOM 2864 O O . GLU A 1 349 ? -4.766 -22.016 -22.734 1 91.31 349 GLU A O 1
ATOM 2869 N N . GLY A 1 350 ? -3.275 -21.234 -21.453 1 93.12 350 GLY A N 1
ATOM 2870 C CA . GLY A 1 350 ? -2.33 -22.266 -21.844 1 93.12 350 GLY A CA 1
ATOM 2871 C C . GLY A 1 350 ? -2.381 -23.5 -20.969 1 93.12 350 GLY A C 1
ATOM 2872 O O . GLY A 1 350 ? -1.692 -24.484 -21.234 1 93.12 350 GLY A O 1
ATOM 2873 N N . SER A 1 351 ? -3.225 -23.516 -19.984 1 94.38 351 SER A N 1
ATOM 2874 C CA . SER A 1 351 ? -3.314 -24.641 -19.062 1 94.38 351 SER A CA 1
ATOM 2875 C C . SER A 1 351 ? -4.402 -25.625 -19.484 1 94.38 351 SER A C 1
ATOM 2877 O O . SER A 1 351 ? -5.492 -25.219 -19.891 1 94.38 351 SER A O 1
ATOM 2879 N N . HIS A 1 352 ? -4.137 -26.891 -19.438 1 96.19 352 HIS A N 1
ATOM 2880 C CA . HIS A 1 352 ? -5.098 -27.922 -19.812 1 96.19 352 HIS A CA 1
ATOM 2881 C C . HIS A 1 352 ? -6.004 -28.266 -18.625 1 96.19 352 HIS A C 1
ATOM 2883 O O . HIS A 1 352 ? -7.059 -28.891 -18.812 1 96.19 352 HIS A O 1
ATOM 2889 N N . ILE A 1 353 ? -5.707 -27.828 -17.516 1 95.31 353 ILE A N 1
ATOM 2890 C CA . ILE A 1 353 ? -6.301 -28.297 -16.266 1 95.31 353 ILE A CA 1
ATOM 2891 C C . ILE A 1 353 ? -7.754 -27.828 -16.172 1 95.31 353 ILE A C 1
ATOM 2893 O O . ILE A 1 353 ? -8.656 -28.625 -15.906 1 95.31 353 ILE A O 1
ATOM 2897 N N . PRO A 1 354 ? -7.992 -26.562 -16.422 1 96.81 354 PRO A N 1
ATOM 2898 C CA . PRO A 1 354 ? -9.391 -26.141 -16.344 1 96.81 354 PRO A CA 1
ATOM 2899 C C . PRO A 1 354 ? -10.281 -26.875 -17.359 1 96.81 354 PRO A C 1
ATOM 2901 O O . PRO A 1 354 ? -11.406 -27.266 -17.016 1 96.81 354 PRO A O 1
ATOM 2904 N N . TYR A 1 355 ? -9.82 -27.141 -18.531 1 97.44 355 TYR A N 1
ATOM 2905 C CA . TYR A 1 355 ? -10.578 -27.844 -19.547 1 97.44 355 TYR A CA 1
ATOM 2906 C C . TYR A 1 355 ? -10.828 -29.297 -19.141 1 97.44 355 TYR A C 1
ATOM 2908 O O . TYR A 1 355 ? -11.891 -29.844 -19.406 1 97.44 355 TYR A O 1
ATOM 2916 N N . LEU A 1 356 ? -9.836 -29.812 -18.547 1 97.62 356 LEU A N 1
ATOM 2917 C CA . LEU A 1 356 ? -9.977 -31.156 -18.031 1 97.62 356 LEU A CA 1
ATOM 2918 C C . LEU A 1 356 ? -11.109 -31.234 -17.016 1 97.62 356 LEU A C 1
ATOM 2920 O O . LEU A 1 356 ? -11.969 -32.125 -17.094 1 97.62 356 LEU A O 1
ATOM 2924 N N . PHE A 1 357 ? -11.203 -30.328 -16.109 1 97.75 357 PHE A N 1
ATOM 2925 C CA . PHE A 1 357 ? -12.219 -30.328 -15.062 1 97.75 357 PHE A CA 1
ATOM 2926 C C . PHE A 1 357 ? -13.602 -30.062 -15.656 1 97.75 357 PHE A C 1
ATOM 2928 O O . PHE A 1 357 ? -14.594 -30.656 -15.211 1 97.75 357 PHE A O 1
ATOM 2935 N N . ILE A 1 358 ? -13.648 -29.188 -16.672 1 98.12 358 ILE A N 1
ATOM 2936 C CA . ILE A 1 358 ? -14.914 -28.953 -17.344 1 98.12 358 ILE A CA 1
ATOM 2937 C C . ILE A 1 358 ? -15.391 -30.234 -18.016 1 98.12 358 ILE A C 1
ATOM 2939 O O . ILE A 1 358 ? -16.562 -30.609 -17.906 1 98.12 358 ILE A O 1
ATOM 2943 N N . GLY A 1 359 ? -14.516 -30.875 -18.688 1 97.88 359 GLY A N 1
ATOM 2944 C CA . GLY A 1 359 ? -14.852 -32.156 -19.328 1 97.88 359 GLY A CA 1
ATOM 2945 C C . GLY A 1 359 ? -15.328 -33.188 -18.344 1 97.88 359 GLY A C 1
ATOM 2946 O O . GLY A 1 359 ? -16.281 -33.938 -18.625 1 97.88 359 GLY A O 1
ATOM 2947 N N . MET A 1 360 ? -14.711 -33.281 -17.219 1 96.81 360 MET A N 1
ATOM 2948 C CA . MET A 1 360 ? -15.086 -34.219 -16.188 1 96.81 360 MET A CA 1
ATOM 2949 C C . MET A 1 360 ? -16.5 -33.938 -15.68 1 96.81 360 MET A C 1
ATOM 2951 O O . MET A 1 360 ? -17.266 -34.875 -15.422 1 96.81 360 MET A O 1
ATOM 2955 N N . GLN A 1 361 ? -16.844 -32.688 -15.547 1 97.31 361 GLN A N 1
ATOM 2956 C CA . GLN A 1 361 ? -18.188 -32.344 -15.086 1 97.31 361 GLN A CA 1
ATOM 2957 C C . GLN A 1 361 ? -19.234 -32.75 -16.125 1 97.31 361 GLN A C 1
ATOM 2959 O O . GLN A 1 361 ? -20.297 -33.25 -15.766 1 97.31 361 GLN A O 1
ATOM 2964 N N . HIS A 1 362 ? -18.969 -32.531 -17.359 1 97.19 362 HIS A N 1
ATOM 2965 C CA . HIS A 1 362 ? -19.891 -32.938 -18.406 1 97.19 362 HIS A CA 1
ATOM 2966 C C . HIS A 1 362 ? -20.047 -34.438 -18.453 1 97.19 362 HIS A C 1
ATOM 2968 O O . HIS A 1 362 ? -21.125 -34.938 -18.719 1 97.19 362 HIS A O 1
ATOM 2974 N N . LEU A 1 363 ? -18.953 -35.062 -18.219 1 95.56 363 LEU A N 1
ATOM 2975 C CA . LEU A 1 363 ? -19 -36.5 -18.172 1 95.56 363 LEU A CA 1
ATOM 2976 C C . LEU A 1 363 ? -19.906 -37 -17.062 1 95.56 363 LEU A C 1
ATOM 2978 O O . LEU A 1 363 ? -20.703 -37.938 -17.266 1 95.56 363 LEU A O 1
ATOM 2982 N N . GLN A 1 364 ? -19.797 -36.406 -15.93 1 94.56 364 GLN A N 1
ATOM 2983 C CA . GLN A 1 364 ? -20.625 -36.781 -14.789 1 94.56 364 GLN A CA 1
ATOM 2984 C C . GLN A 1 364 ? -22.078 -36.438 -15.023 1 94.56 364 GLN A C 1
ATOM 2986 O O . GLN A 1 364 ? -22.984 -37.125 -14.531 1 94.56 364 GLN A O 1
ATOM 2991 N N . ALA A 1 365 ? -22.281 -35.406 -15.781 1 94.88 365 ALA A N 1
ATOM 2992 C CA . ALA A 1 365 ? -23.641 -35 -16.125 1 94.88 365 ALA A CA 1
ATOM 2993 C C . ALA A 1 365 ? -24.156 -35.781 -17.328 1 94.88 365 ALA A C 1
ATOM 2995 O O . ALA A 1 365 ? -25.266 -35.531 -17.812 1 94.88 365 ALA A O 1
ATOM 2996 N N . ASN A 1 366 ? -23.406 -36.656 -17.891 1 94.19 366 ASN A N 1
ATOM 2997 C CA . ASN A 1 366 ? -23.734 -37.531 -19 1 94.19 366 ASN A CA 1
ATOM 2998 C C . ASN A 1 366 ? -23.953 -36.75 -20.297 1 94.19 366 ASN A C 1
ATOM 3000 O O . ASN A 1 366 ? -24.812 -37.094 -21.109 1 94.19 366 ASN A O 1
ATOM 3004 N N . ASN A 1 367 ? -23.312 -35.656 -20.281 1 96.06 367 ASN A N 1
ATOM 3005 C CA . ASN A 1 367 ? -23.234 -34.906 -21.531 1 96.06 367 ASN A CA 1
ATOM 3006 C C . ASN A 1 367 ? -22 -35.281 -22.344 1 96.06 367 ASN A C 1
ATOM 3008 O O . ASN A 1 367 ? -21 -34.531 -22.328 1 96.06 367 ASN A O 1
ATOM 3012 N N . LEU A 1 368 ? -22.078 -36.219 -23.109 1 96.06 368 LEU A N 1
ATOM 3013 C CA . LEU A 1 368 ? -20.906 -36.844 -23.719 1 96.06 368 LEU A CA 1
ATOM 3014 C C . LEU A 1 368 ? -20.359 -36 -24.844 1 96.06 368 LEU A C 1
ATOM 3016 O O . LEU A 1 368 ? -19.141 -35.969 -25.094 1 96.06 368 LEU A O 1
ATOM 3020 N N . LEU A 1 369 ? -21.234 -35.312 -25.516 1 96.44 369 LEU A N 1
ATOM 3021 C CA . LEU A 1 369 ? -20.766 -34.469 -26.609 1 96.44 369 LEU A CA 1
ATOM 3022 C C . LEU A 1 369 ? -19.875 -33.344 -26.094 1 96.44 369 LEU A C 1
ATOM 3024 O O . LEU A 1 369 ? -18.766 -33.125 -26.609 1 96.44 369 LEU A O 1
ATOM 3028 N N . SER A 1 370 ? -20.375 -32.656 -25.141 1 97.25 370 SER A N 1
ATOM 3029 C CA . SER A 1 370 ? -19.609 -31.578 -24.547 1 97.25 370 SER A CA 1
ATOM 3030 C C . SER A 1 370 ? -18.344 -32.094 -23.859 1 97.25 370 SER A C 1
ATOM 3032 O O . SER A 1 370 ? -17.281 -31.484 -23.938 1 97.25 370 SER A O 1
ATOM 3034 N N . ALA A 1 371 ? -18.422 -33.188 -23.203 1 97.81 371 ALA A N 1
ATOM 3035 C CA . ALA A 1 371 ? -17.266 -33.781 -22.547 1 97.81 371 ALA A CA 1
ATOM 3036 C C . ALA A 1 371 ? -16.156 -34.094 -23.562 1 97.81 371 ALA A C 1
ATOM 3038 O O . ALA A 1 371 ? -14.984 -33.844 -23.297 1 97.81 371 ALA A O 1
ATOM 3039 N N . ASP A 1 372 ? -16.562 -34.594 -24.672 1 97.12 372 ASP A N 1
ATOM 3040 C CA . ASP A 1 372 ? -15.609 -34.938 -25.719 1 97.12 372 ASP A CA 1
ATOM 3041 C C . ASP A 1 372 ? -14.883 -33.688 -26.219 1 97.12 372 ASP A C 1
ATOM 3043 O O . ASP A 1 372 ? -13.672 -33.688 -26.422 1 97.12 372 ASP A O 1
ATOM 3047 N N . GLU A 1 373 ? -15.625 -32.688 -26.406 1 97.75 373 GLU A N 1
ATOM 3048 C CA . GLU A 1 373 ? -15.055 -31.422 -26.891 1 97.75 373 GLU A CA 1
ATOM 3049 C C . GLU A 1 373 ? -14.023 -30.875 -25.906 1 97.75 373 GLU A C 1
ATOM 3051 O O . GLU A 1 373 ? -12.906 -30.531 -26.312 1 97.75 373 GLU A O 1
ATOM 3056 N N . TYR A 1 374 ? -14.336 -30.781 -24.672 1 98.06 374 TYR A N 1
ATOM 3057 C CA . TYR A 1 374 ? -13.461 -30.172 -23.656 1 98.06 374 TYR A CA 1
ATOM 3058 C C . TYR A 1 374 ? -12.281 -31.078 -23.344 1 98.06 374 TYR A C 1
ATOM 3060 O O . TYR A 1 374 ? -11.164 -30.609 -23.141 1 98.06 374 TYR A O 1
ATOM 3068 N N . LEU A 1 375 ? -12.484 -32.344 -23.25 1 98 375 LEU A N 1
ATOM 3069 C CA . LEU A 1 375 ? -11.391 -33.281 -22.984 1 98 375 LEU A CA 1
ATOM 3070 C C . LEU A 1 375 ? -10.422 -33.312 -24.156 1 98 375 LEU A C 1
ATOM 3072 O O . LEU A 1 375 ? -9.211 -33.438 -23.953 1 98 375 LEU A O 1
ATOM 3076 N N . SER A 1 376 ? -10.961 -33.25 -25.359 1 97.5 376 SER A N 1
ATOM 3077 C CA . SER A 1 376 ? -10.102 -33.188 -26.531 1 97.5 376 SER A CA 1
ATOM 3078 C C . SER A 1 376 ? -9.258 -31.906 -26.531 1 97.5 376 SER A C 1
ATOM 3080 O O . SER A 1 376 ? -8.078 -31.938 -26.891 1 97.5 376 SER A O 1
ATOM 3082 N N . THR A 1 377 ? -9.906 -30.844 -26.188 1 97.06 377 THR A N 1
ATOM 3083 C CA . THR A 1 377 ? -9.172 -29.594 -26.062 1 97.06 377 THR A CA 1
ATOM 3084 C C . THR A 1 377 ? -8.078 -29.703 -25.016 1 97.06 377 THR A C 1
ATOM 3086 O O . THR A 1 377 ? -6.961 -29.219 -25.234 1 97.06 377 THR A O 1
ATOM 3089 N N . SER A 1 378 ? -8.391 -30.281 -23.906 1 97.25 378 SER A N 1
ATOM 3090 C CA . SER A 1 378 ? -7.402 -30.484 -22.859 1 97.25 378 SER A CA 1
ATOM 3091 C C . SER A 1 378 ? -6.211 -31.297 -23.359 1 97.25 378 SER A C 1
ATOM 3093 O O . SER A 1 378 ? -5.062 -30.969 -23.062 1 97.25 378 SER A O 1
ATOM 3095 N N . LEU A 1 379 ? -6.496 -32.281 -24.109 1 96.12 379 LEU A N 1
ATOM 3096 C CA . LEU A 1 379 ? -5.449 -33.125 -24.672 1 96.12 379 LEU A CA 1
ATOM 3097 C C . LEU A 1 379 ? -4.57 -32.344 -25.625 1 96.12 379 LEU A C 1
ATOM 3099 O O . LEU A 1 379 ? -3.352 -32.531 -25.672 1 96.12 379 LEU A O 1
ATOM 3103 N N . GLN A 1 380 ? -5.137 -31.5 -26.422 1 94.94 380 GLN A N 1
ATOM 3104 C CA . GLN A 1 380 ? -4.402 -30.656 -27.359 1 94.94 380 GLN A CA 1
ATOM 3105 C C . GLN A 1 380 ? -3.461 -29.703 -26.641 1 94.94 380 GLN A C 1
ATOM 3107 O O . GLN A 1 380 ? -2.375 -29.391 -27.141 1 94.94 380 GLN A O 1
ATOM 3112 N N . LEU A 1 381 ? -3.854 -29.25 -25.516 1 94.44 381 LEU A N 1
ATOM 3113 C CA . LEU A 1 381 ? -3.064 -28.297 -24.734 1 94.44 381 LEU A CA 1
ATOM 3114 C C . LEU A 1 381 ? -1.887 -29 -24.062 1 94.44 381 LEU A C 1
ATOM 3116 O O . LEU A 1 381 ? -0.811 -28.406 -23.922 1 94.44 381 LEU A O 1
ATOM 3120 N N . CYS A 1 382 ? -2.141 -30.266 -23.656 1 93.94 382 CYS A N 1
ATOM 3121 C CA . CYS A 1 382 ? -1.086 -31.016 -22.984 1 93.94 382 CYS A CA 1
ATOM 3122 C C . CYS A 1 382 ? -1.223 -32.5 -23.25 1 93.94 382 CYS A C 1
ATOM 3124 O O . CYS A 1 382 ? -2.162 -33.156 -22.766 1 93.94 382 CYS A O 1
ATOM 3126 N N . GLU A 1 383 ? -0.284 -33.062 -23.828 1 91.81 383 GLU A N 1
ATOM 3127 C CA . GLU A 1 383 ? -0.322 -34.469 -24.172 1 91.81 383 GLU A CA 1
ATOM 3128 C C . GLU A 1 383 ? 0.431 -35.312 -23.141 1 91.81 383 GLU A C 1
ATOM 3130 O O . GLU A 1 383 ? 0.384 -36.531 -23.172 1 91.81 383 GLU A O 1
ATOM 3135 N N . GLY A 1 384 ? 0.945 -34.688 -22.219 1 89.69 384 GLY A N 1
ATOM 3136 C CA . GLY A 1 384 ? 1.803 -35.406 -21.297 1 89.69 384 GLY A CA 1
ATOM 3137 C C . GLY A 1 384 ? 1.125 -35.688 -19.969 1 89.69 384 GLY A C 1
ATOM 3138 O O . GLY A 1 384 ? 1.732 -36.312 -19.078 1 89.69 384 GLY A O 1
ATOM 3139 N N . ASP A 1 385 ? -0.15 -35.438 -19.812 1 91.62 385 ASP A N 1
ATOM 3140 C CA . ASP A 1 385 ? -0.868 -35.688 -18.578 1 91.62 385 ASP A CA 1
ATOM 3141 C C . ASP A 1 385 ? -1.679 -36.969 -18.641 1 91.62 385 ASP A C 1
ATOM 3143 O O . ASP A 1 385 ? -2.65 -37.062 -19.406 1 91.62 385 ASP A O 1
ATOM 3147 N N . PRO A 1 386 ? -1.326 -37.906 -17.828 1 92.62 386 PRO A N 1
ATOM 3148 C CA . PRO A 1 386 ? -2.041 -39.188 -17.875 1 92.62 386 PRO A CA 1
ATOM 3149 C C . PRO A 1 386 ? -3.508 -39.062 -17.469 1 92.62 386 PRO A C 1
ATOM 3151 O O . PRO A 1 386 ? -4.344 -39.844 -17.906 1 92.62 386 PRO A O 1
ATOM 3154 N N . LEU A 1 387 ? -3.855 -38.125 -16.719 1 92.62 387 LEU A N 1
ATOM 3155 C CA . LEU A 1 387 ? -5.23 -37.969 -16.25 1 92.62 387 LEU A CA 1
ATOM 3156 C C . LEU A 1 387 ? -6.156 -37.625 -17.422 1 92.62 387 LEU A C 1
ATOM 3158 O O . LEU A 1 387 ? -7.32 -38.031 -17.422 1 92.62 387 LEU A O 1
ATOM 3162 N N . VAL A 1 388 ? -5.648 -36.875 -18.375 1 95.81 388 VAL A N 1
ATOM 3163 C CA . VAL A 1 388 ? -6.445 -36.531 -19.531 1 95.81 388 VAL A CA 1
ATOM 3164 C C . VAL A 1 388 ? -6.805 -37.781 -20.328 1 95.81 388 VAL A C 1
ATOM 3166 O O . VAL A 1 388 ? -7.957 -37.969 -20.719 1 95.81 388 VAL A O 1
ATOM 3169 N N . TYR A 1 389 ? -5.855 -38.656 -20.484 1 95.38 389 TYR A N 1
ATOM 3170 C CA . TYR A 1 389 ? -6.082 -39.906 -21.188 1 95.38 389 TYR A CA 1
ATOM 3171 C C . TYR A 1 389 ? -7.055 -40.781 -20.406 1 95.38 389 TYR A C 1
ATOM 3173 O O . TYR A 1 389 ? -7.902 -41.469 -21.016 1 95.38 389 TYR A O 1
ATOM 3181 N N . ASN A 1 390 ? -6.91 -40.781 -19.156 1 94.69 390 ASN A N 1
ATOM 3182 C CA . ASN A 1 390 ? -7.836 -41.562 -18.344 1 94.69 390 ASN A CA 1
ATOM 3183 C C . ASN A 1 390 ? -9.273 -41.094 -18.516 1 94.69 390 ASN A C 1
ATOM 3185 O O . ASN A 1 390 ? -10.188 -41.906 -18.688 1 94.69 390 ASN A O 1
ATOM 3189 N N . GLU A 1 391 ? -9.508 -39.844 -18.484 1 95.81 391 GLU A N 1
ATOM 3190 C CA . GLU A 1 391 ? -10.859 -39.312 -18.609 1 95.81 391 GLU A CA 1
ATOM 3191 C C . GLU A 1 391 ? -11.438 -39.531 -20 1 95.81 391 GLU A C 1
ATOM 3193 O O . GLU A 1 391 ? -12.641 -39.75 -20.156 1 95.81 391 GLU A O 1
ATOM 3198 N N . LEU A 1 392 ? -10.57 -39.469 -20.984 1 97 392 LEU A N 1
ATOM 3199 C CA . LEU A 1 392 ? -11.008 -39.812 -22.328 1 97 392 LEU A CA 1
ATOM 3200 C C . LEU A 1 392 ? -11.414 -41.281 -22.422 1 97 392 LEU A C 1
ATOM 3202 O O . LEU A 1 392 ? -12.383 -41.625 -23.094 1 97 392 LEU A O 1
ATOM 3206 N N . GLY A 1 393 ? -10.641 -42.125 -21.766 1 96.44 393 GLY A N 1
ATOM 3207 C CA . GLY A 1 393 ? -11.023 -43.531 -21.688 1 96.44 393 GLY A CA 1
ATOM 3208 C C . GLY A 1 393 ? -12.383 -43.719 -21.062 1 96.44 393 GLY A C 1
ATOM 3209 O O . GLY A 1 393 ? -13.195 -44.531 -21.562 1 96.44 393 GLY A O 1
ATOM 3210 N N . VAL A 1 394 ? -12.633 -43.031 -19.984 1 95.31 394 VAL A N 1
ATOM 3211 C CA . VAL A 1 394 ? -13.914 -43.125 -19.297 1 95.31 394 VAL A CA 1
ATOM 3212 C C . VAL A 1 394 ? -15.031 -42.656 -20.219 1 95.31 394 VAL A C 1
ATOM 3214 O O . VAL A 1 394 ? -16.109 -43.25 -20.266 1 95.31 394 VAL A O 1
ATOM 3217 N N . MET A 1 395 ? -14.812 -41.625 -20.922 1 96.56 395 MET A N 1
ATOM 3218 C CA . MET A 1 395 ? -15.797 -41.094 -21.844 1 96.56 395 MET A CA 1
ATOM 3219 C C . MET A 1 395 ? -16.141 -42.125 -22.938 1 96.56 395 MET A C 1
ATOM 3221 O O . MET A 1 395 ? -17.328 -42.375 -23.188 1 96.56 395 MET A O 1
ATOM 3225 N N . TYR A 1 396 ? -15.18 -42.75 -23.562 1 96.25 396 TYR A N 1
ATOM 3226 C CA . TYR A 1 396 ? -15.422 -43.719 -24.625 1 96.25 396 TYR A CA 1
ATOM 3227 C C . TYR A 1 396 ? -16.062 -44.969 -24.062 1 96.25 396 TYR A C 1
ATOM 3229 O O . TYR A 1 396 ? -16.844 -45.656 -24.75 1 96.25 396 TYR A O 1
ATOM 3237 N N . TYR A 1 397 ? -15.656 -45.281 -22.875 1 95.19 397 TYR A N 1
ATOM 3238 C CA . TYR A 1 397 ? -16.312 -46.406 -22.203 1 95.19 397 TYR A CA 1
ATOM 3239 C C . TYR A 1 397 ? -17.812 -46.125 -22.062 1 95.19 397 TYR A C 1
ATOM 3241 O O . TYR A 1 397 ? -18.641 -47.031 -22.312 1 95.19 397 TYR A O 1
ATOM 3249 N N . GLN A 1 398 ? -18.156 -44.938 -21.672 1 94 398 GLN A N 1
ATOM 3250 C CA . GLN A 1 398 ? -19.562 -44.562 -21.531 1 94 398 GLN A CA 1
ATOM 3251 C C . GLN A 1 398 ? -20.266 -44.531 -22.875 1 94 398 GLN A C 1
ATOM 3253 O O . GLN A 1 398 ? -21.469 -44.781 -22.969 1 94 398 GLN A O 1
ATOM 3258 N N . LYS A 1 399 ? -19.547 -44.219 -23.891 1 94.56 399 LYS A N 1
ATOM 3259 C CA . LYS A 1 399 ? -20.078 -44.25 -25.25 1 94.56 399 LYS A CA 1
ATOM 3260 C C . LYS A 1 399 ? -20.219 -45.656 -25.797 1 94.56 399 LYS A C 1
ATOM 3262 O O . LYS A 1 399 ? -20.656 -45.875 -26.922 1 94.56 399 LYS A O 1
ATOM 3267 N N . LEU A 1 400 ? -19.797 -46.688 -25.047 1 92.25 400 LEU A N 1
ATOM 3268 C CA . LEU A 1 400 ? -19.844 -48.094 -25.375 1 92.25 400 LEU A CA 1
ATOM 3269 C C . LEU A 1 400 ? -18.844 -48.438 -26.469 1 92.25 400 LEU A C 1
ATOM 3271 O O . LEU A 1 400 ? -19.047 -49.406 -27.219 1 92.25 400 LEU A O 1
ATOM 3275 N N . ASN A 1 401 ? -17.984 -47.531 -26.594 1 95.25 401 ASN A N 1
ATOM 3276 C CA . ASN A 1 401 ? -16.844 -47.844 -27.453 1 95.25 401 ASN A CA 1
ATOM 3277 C C . ASN A 1 401 ? -15.656 -48.375 -26.656 1 95.25 401 ASN A C 1
ATOM 3279 O O . ASN A 1 401 ? -14.672 -47.656 -26.438 1 95.25 401 ASN A O 1
ATOM 3283 N N . ASN A 1 402 ? -15.664 -49.594 -26.328 1 94.75 402 ASN A N 1
ATOM 3284 C CA . ASN A 1 402 ? -14.742 -50.188 -25.375 1 94.75 402 ASN A CA 1
ATOM 3285 C C . ASN A 1 402 ? -13.344 -50.344 -25.969 1 94.75 402 ASN A C 1
ATOM 3287 O O . ASN A 1 402 ? -12.344 -50.25 -25.25 1 94.75 402 ASN A O 1
ATOM 3291 N N . ALA A 1 403 ? -13.289 -50.562 -27.219 1 95.31 403 ALA A N 1
ATOM 3292 C CA . ALA A 1 403 ? -11.984 -50.719 -27.859 1 95.31 403 ALA A CA 1
ATOM 3293 C C . ALA A 1 403 ? -11.156 -49.469 -27.734 1 95.31 403 ALA A C 1
ATOM 3295 O O . ALA A 1 403 ? -9.984 -49.5 -27.328 1 95.31 403 ALA A O 1
ATOM 3296 N N . THR A 1 404 ? -11.812 -48.375 -28.094 1 96.62 404 THR A N 1
ATOM 3297 C CA . THR A 1 404 ? -11.133 -47.094 -28 1 96.62 404 THR A CA 1
ATOM 3298 C C . THR A 1 404 ? -10.828 -46.719 -26.547 1 96.62 404 THR A C 1
ATOM 3300 O O . THR A 1 404 ? -9.789 -46.125 -26.25 1 96.62 404 THR A O 1
ATOM 3303 N N . ALA A 1 405 ? -11.688 -47.031 -25.656 1 96.94 405 ALA A N 1
ATOM 3304 C CA . ALA A 1 405 ? -11.477 -46.781 -24.234 1 96.94 405 ALA A CA 1
ATOM 3305 C C . ALA A 1 405 ? -10.227 -47.5 -23.734 1 96.94 405 ALA A C 1
ATOM 3307 O O . ALA A 1 405 ? -9.43 -46.906 -22.984 1 96.94 405 ALA A O 1
ATOM 3308 N N . ILE A 1 406 ? -10.078 -48.75 -24.156 1 96.06 406 ILE A N 1
ATOM 3309 C CA . ILE A 1 406 ? -8.93 -49.562 -23.734 1 96.06 406 ILE A CA 1
ATOM 3310 C C . ILE A 1 406 ? -7.641 -48.906 -24.219 1 96.06 406 ILE A C 1
ATOM 3312 O O . ILE A 1 406 ? -6.656 -48.844 -23.469 1 96.06 406 ILE A O 1
ATOM 3316 N N . ASP A 1 407 ? -7.684 -48.406 -25.422 1 96.81 407 ASP A N 1
ATOM 3317 C CA . ASP A 1 407 ? -6.5 -47.75 -25.969 1 96.81 407 ASP A CA 1
ATOM 3318 C C . ASP A 1 407 ? -6.105 -46.562 -25.125 1 96.81 407 ASP A C 1
ATOM 3320 O O . ASP A 1 407 ? -4.922 -46.344 -24.844 1 96.81 407 ASP A O 1
ATOM 3324 N N . TYR A 1 408 ? -7.031 -45.781 -24.734 1 96.75 408 TYR A N 1
ATOM 3325 C CA . TYR A 1 408 ? -6.762 -44.594 -23.938 1 96.75 408 TYR A CA 1
ATOM 3326 C C . TYR A 1 408 ? -6.305 -44.938 -22.531 1 96.75 408 TYR A C 1
ATOM 3328 O O . TYR A 1 408 ? -5.402 -44.312 -21.984 1 96.75 408 TYR A O 1
ATOM 3336 N N . PHE A 1 409 ? -6.906 -45.906 -21.891 1 96 409 PHE A N 1
ATOM 3337 C CA . PHE A 1 409 ? -6.484 -46.344 -20.562 1 96 409 PHE A CA 1
ATOM 3338 C C . PHE A 1 409 ? -5.051 -46.875 -20.594 1 96 409 PHE A C 1
ATOM 3340 O O . PHE A 1 409 ? -4.266 -46.594 -19.688 1 96 409 PHE A O 1
ATOM 3347 N N . LYS A 1 410 ? -4.746 -47.594 -21.625 1 95.12 410 LYS A N 1
ATOM 3348 C CA . LYS A 1 410 ? -3.391 -48.125 -21.766 1 95.12 410 LYS A CA 1
ATOM 3349 C C . LYS A 1 410 ? -2.379 -46.969 -21.922 1 95.12 410 LYS A C 1
ATOM 3351 O O . LYS A 1 410 ? -1.292 -47.031 -21.344 1 95.12 410 LYS A O 1
ATOM 3356 N N . ARG A 1 411 ? -2.738 -46.062 -22.766 1 95.19 411 ARG A N 1
ATOM 3357 C CA . ARG A 1 411 ? -1.86 -44.906 -22.953 1 95.19 411 ARG A CA 1
ATOM 3358 C C . ARG A 1 411 ? -1.651 -44.156 -21.641 1 95.19 411 ARG A C 1
ATOM 3360 O O . ARG A 1 411 ? -0.553 -43.688 -21.375 1 95.19 411 ARG A O 1
ATOM 3367 N N . ALA A 1 412 ? -2.713 -43.969 -20.844 1 94.44 412 ALA A N 1
ATOM 3368 C CA . ALA A 1 412 ? -2.609 -43.344 -19.547 1 94.44 412 ALA A CA 1
ATOM 3369 C C . ALA A 1 412 ? -1.611 -44.062 -18.656 1 94.44 412 ALA A C 1
ATOM 3371 O O . ALA A 1 412 ? -0.772 -43.438 -18 1 94.44 412 ALA A O 1
ATOM 3372 N N . LEU A 1 413 ? -1.646 -45.344 -18.641 1 91.69 413 LEU A N 1
ATOM 3373 C CA . LEU A 1 413 ? -0.783 -46.125 -17.766 1 91.69 413 LEU A CA 1
ATOM 3374 C C . LEU A 1 413 ? 0.664 -46.062 -18.25 1 91.69 413 LEU A C 1
ATOM 3376 O O . LEU A 1 413 ? 1.593 -46.125 -17.438 1 91.69 413 LEU A O 1
ATOM 3380 N N . ILE A 1 414 ? 0.865 -46.031 -19.531 1 92.06 414 ILE A N 1
ATOM 3381 C CA . ILE A 1 414 ? 2.207 -45.906 -20.094 1 92.06 414 ILE A CA 1
ATOM 3382 C C . ILE A 1 414 ? 2.812 -44.562 -19.625 1 92.06 414 ILE A C 1
ATOM 3384 O O . ILE A 1 414 ? 3.973 -44.531 -19.219 1 92.06 414 ILE A O 1
ATOM 3388 N N . LEU A 1 415 ? 2.035 -43.531 -19.688 1 90.12 415 LEU A N 1
ATOM 3389 C CA . LEU A 1 415 ? 2.494 -42.219 -19.281 1 90.12 415 LEU A CA 1
ATOM 3390 C C . LEU A 1 415 ? 2.793 -42.188 -17.781 1 90.12 415 LEU A C 1
ATOM 3392 O O . LEU A 1 415 ? 3.707 -41.469 -17.344 1 90.12 415 LEU A O 1
ATOM 3396 N N . VAL A 1 416 ? 2.008 -42.844 -17.016 1 89.38 416 VAL A N 1
ATOM 3397 C CA . VAL A 1 416 ? 2.209 -42.906 -15.578 1 89.38 416 VAL A CA 1
ATOM 3398 C C . VAL A 1 416 ? 3.566 -43.531 -15.273 1 89.38 416 VAL A C 1
ATOM 3400 O O . VAL A 1 416 ? 4.281 -43.094 -14.375 1 89.38 416 VAL A O 1
ATOM 3403 N N . GLU A 1 417 ? 3.885 -44.531 -15.961 1 86.56 417 GLU A N 1
ATOM 3404 C CA . GLU A 1 417 ? 5.164 -45.188 -15.766 1 86.56 417 GLU A CA 1
ATOM 3405 C C . GLU A 1 417 ? 6.328 -44.312 -16.203 1 86.56 417 GLU A C 1
ATOM 3407 O O . GLU A 1 417 ? 7.375 -44.281 -15.555 1 86.56 417 GLU A O 1
ATOM 3412 N N . GLU A 1 418 ? 6.098 -43.625 -17.281 1 84.31 418 GLU A N 1
ATOM 3413 C CA . GLU A 1 418 ? 7.141 -42.781 -17.828 1 84.31 418 GLU A CA 1
ATOM 3414 C C . GLU A 1 418 ? 7.398 -41.594 -16.891 1 84.31 418 GLU A C 1
ATOM 3416 O O . GLU A 1 418 ? 8.531 -41.125 -16.781 1 84.31 418 GLU A O 1
ATOM 3421 N N . THR A 1 419 ? 6.348 -41.094 -16.281 1 80.69 419 THR A N 1
ATOM 3422 C CA . THR A 1 419 ? 6.457 -39.906 -15.445 1 80.69 419 THR A CA 1
ATOM 3423 C C . THR A 1 419 ? 6.695 -40.281 -13.992 1 80.69 419 THR A C 1
ATOM 3425 O O . THR A 1 419 ? 6.84 -39.406 -13.133 1 80.69 419 THR A O 1
ATOM 3428 N N . LYS A 1 420 ? 6.797 -41.531 -13.641 1 79.56 420 LYS A N 1
ATOM 3429 C CA . LYS A 1 420 ? 7.047 -42.031 -12.297 1 79.56 420 LYS A CA 1
ATOM 3430 C C . LYS A 1 420 ? 5.98 -41.562 -11.312 1 79.56 420 LYS A C 1
ATOM 3432 O O . LYS A 1 420 ? 6.301 -41.125 -10.203 1 79.56 420 LYS A O 1
ATOM 3437 N N . CYS A 1 421 ? 4.781 -41.531 -11.789 1 79.5 421 CYS A N 1
ATOM 3438 C CA . CYS A 1 421 ? 3.664 -41.156 -10.93 1 79.5 421 CYS A CA 1
ATOM 3439 C C . CYS A 1 421 ? 3.389 -42.219 -9.891 1 79.5 421 CYS A C 1
ATOM 3441 O O . CYS A 1 421 ? 3.73 -43.406 -10.094 1 79.5 421 CYS A O 1
ATOM 3443 N N . ARG A 1 422 ? 2.824 -41.812 -8.828 1 77.88 422 ARG A N 1
ATOM 3444 C CA . ARG A 1 422 ? 2.457 -42.781 -7.789 1 77.88 422 ARG A CA 1
ATOM 3445 C C . ARG A 1 422 ? 1.363 -43.719 -8.273 1 77.88 422 ARG A C 1
ATOM 3447 O O . ARG A 1 422 ? 0.279 -43.281 -8.656 1 77.88 422 ARG A O 1
ATOM 3454 N N . PRO A 1 423 ? 1.623 -44.844 -8.156 1 70.25 423 PRO A N 1
ATOM 3455 C CA . PRO A 1 423 ? 0.699 -45.812 -8.758 1 70.25 423 PRO A CA 1
ATOM 3456 C C . PRO A 1 423 ? -0.639 -45.906 -8.023 1 70.25 423 PRO A C 1
ATOM 3458 O O . PRO A 1 423 ? -1.673 -46.156 -8.641 1 70.25 423 PRO A O 1
ATOM 3461 N N . GLN A 1 424 ? -0.674 -45.656 -6.824 1 71.94 424 GLN A N 1
ATOM 3462 C CA . GLN A 1 424 ? -1.891 -45.812 -6.035 1 71.94 424 GLN A CA 1
ATOM 3463 C C . GLN A 1 424 ? -2.982 -44.875 -6.508 1 71.94 424 GLN A C 1
ATOM 3465 O O . GLN A 1 424 ? -4.172 -45.156 -6.371 1 71.94 424 GLN A O 1
ATOM 3470 N N . VAL A 1 425 ? -2.557 -43.938 -7.172 1 74.69 425 VAL A N 1
ATOM 3471 C CA . VAL A 1 425 ? -3.508 -42.906 -7.621 1 74.69 425 VAL A CA 1
ATOM 3472 C C . VAL A 1 425 ? -4.254 -43.406 -8.859 1 74.69 425 VAL A C 1
ATOM 3474 O O . VAL A 1 425 ? -5.355 -42.938 -9.156 1 74.69 425 VAL A O 1
ATOM 3477 N N . TRP A 1 426 ? -3.73 -44.5 -9.414 1 81.88 426 TRP A N 1
ATOM 3478 C CA . TRP A 1 426 ? -4.273 -44.906 -10.711 1 81.88 426 TRP A CA 1
ATOM 3479 C C . TRP A 1 426 ? -4.988 -46.25 -10.617 1 81.88 426 TRP A C 1
ATOM 3481 O O . TRP A 1 426 ? -5.117 -46.969 -11.609 1 81.88 426 TRP A O 1
ATOM 3491 N N . GLU A 1 427 ? -5.398 -46.594 -9.438 1 84.88 427 GLU A N 1
ATOM 3492 C CA . GLU A 1 427 ? -6.195 -47.781 -9.195 1 84.88 427 GLU A CA 1
ATOM 3493 C C . GLU A 1 427 ? -7.465 -47.781 -10.047 1 84.88 427 GLU A C 1
ATOM 3495 O O . GLU A 1 427 ? -7.84 -48.812 -10.609 1 84.88 427 GLU A O 1
ATOM 3500 N N . THR A 1 428 ? -8 -46.688 -10.109 1 86 428 THR A N 1
ATOM 3501 C CA . THR A 1 428 ? -9.258 -46.531 -10.836 1 86 428 THR A CA 1
ATOM 3502 C C . THR A 1 428 ? -9.047 -46.812 -12.32 1 86 428 THR A C 1
ATOM 3504 O O . THR A 1 428 ? -9.93 -47.344 -12.984 1 86 428 THR A O 1
ATOM 3507 N N . THR A 1 429 ? -7.938 -46.438 -12.812 1 91 429 THR A N 1
ATOM 3508 C CA . THR A 1 429 ? -7.652 -46.656 -14.227 1 91 429 THR A CA 1
ATOM 3509 C C . THR A 1 429 ? -7.504 -48.156 -14.531 1 91 429 THR A C 1
ATOM 3511 O O . THR A 1 429 ? -7.98 -48.625 -15.562 1 91 429 THR A O 1
ATOM 3514 N N . TRP A 1 430 ? -6.875 -48.875 -13.648 1 90.44 430 TRP A N 1
ATOM 3515 C CA . TRP A 1 430 ? -6.766 -50.312 -13.805 1 90.44 430 TRP A CA 1
ATOM 3516 C C . TRP A 1 430 ? -8.141 -50.969 -13.75 1 90.44 430 TRP A C 1
ATOM 3518 O O . TRP A 1 430 ? -8.43 -51.875 -14.523 1 90.44 430 TRP A O 1
ATOM 3528 N N . MET A 1 431 ? -8.922 -50.5 -12.82 1 91.12 431 MET A N 1
ATOM 3529 C CA . MET A 1 431 ? -10.289 -51 -12.688 1 91.12 431 MET A CA 1
ATOM 3530 C C . MET A 1 431 ? -11.086 -50.781 -13.969 1 91.12 431 MET A C 1
ATOM 3532 O O . MET A 1 431 ? -11.789 -51.656 -14.438 1 91.12 431 MET A O 1
ATOM 3536 N N . ASN A 1 432 ? -10.922 -49.594 -14.453 1 92 432 ASN A N 1
ATOM 3537 C CA . ASN A 1 432 ? -11.648 -49.25 -15.672 1 92 432 ASN A CA 1
ATOM 3538 C C . ASN A 1 432 ? -11.195 -50.094 -16.859 1 92 432 ASN A C 1
ATOM 3540 O O . ASN A 1 432 ? -12.016 -50.5 -17.688 1 92 432 ASN A O 1
ATOM 3544 N N . LEU A 1 433 ? -9.961 -50.34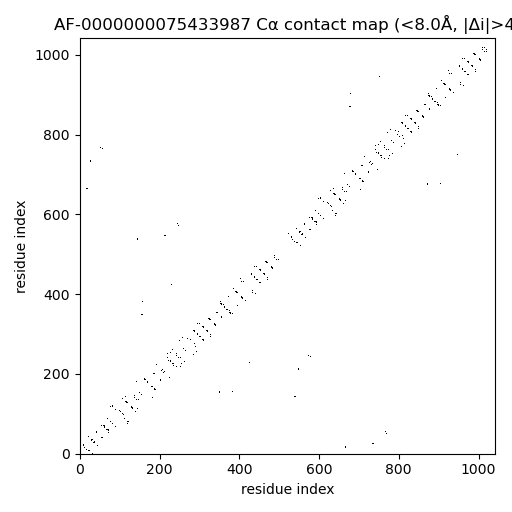4 -16.906 1 93.81 433 LEU A N 1
ATOM 3545 C CA . LEU A 1 433 ? -9.43 -51.219 -17.969 1 93.81 433 LEU A CA 1
ATOM 3546 C C . LEU A 1 433 ? -9.977 -52.625 -17.844 1 93.81 433 LEU A C 1
ATOM 3548 O O . LEU A 1 433 ? -10.336 -53.25 -18.859 1 93.81 433 LEU A O 1
ATOM 3552 N N . GLY A 1 434 ? -9.977 -53.094 -16.625 1 93.81 434 GLY A N 1
ATOM 3553 C CA . GLY A 1 434 ? -10.57 -54.406 -16.406 1 93.81 434 GLY A CA 1
ATOM 3554 C C . GLY A 1 434 ? -12.008 -54.5 -16.875 1 93.81 434 GLY A C 1
ATOM 3555 O O . GLY A 1 434 ? -12.383 -55.469 -17.547 1 93.81 434 GLY A O 1
ATOM 3556 N N . HIS A 1 435 ? -12.75 -53.531 -16.516 1 93.88 435 HIS A N 1
ATOM 3557 C CA . HIS A 1 435 ? -14.148 -53.531 -16.906 1 93.88 435 HIS A CA 1
ATOM 3558 C C . HIS A 1 435 ? -14.305 -53.406 -18.422 1 93.88 435 HIS A C 1
ATOM 3560 O O . HIS A 1 435 ? -15.203 -54 -19.016 1 93.88 435 HIS A O 1
ATOM 3566 N N . ALA A 1 436 ? -13.516 -52.625 -19.031 1 95.38 436 ALA A N 1
ATOM 3567 C CA . ALA A 1 436 ? -13.578 -52.469 -20.484 1 95.38 436 ALA A CA 1
ATOM 3568 C C . ALA A 1 436 ? -13.273 -53.781 -21.188 1 95.38 436 ALA A C 1
ATOM 3570 O O . ALA A 1 436 ? -13.953 -54.156 -22.156 1 95.38 436 ALA A O 1
ATOM 3571 N N . PHE A 1 437 ? -12.32 -54.531 -20.734 1 95.38 437 PHE A N 1
ATOM 3572 C CA . PHE A 1 437 ? -11.984 -55.844 -21.297 1 95.38 437 PHE A CA 1
ATOM 3573 C C . PHE A 1 437 ? -13.102 -56.844 -21.062 1 95.38 437 PHE A C 1
ATOM 3575 O O . PHE A 1 437 ? -13.414 -57.656 -21.922 1 95.38 437 PHE A O 1
ATOM 3582 N N . ARG A 1 438 ? -13.625 -56.75 -19.875 1 94.62 438 ARG A N 1
ATOM 3583 C CA . ARG A 1 438 ? -14.742 -57.625 -19.562 1 94.62 438 ARG A CA 1
ATOM 3584 C C . ARG A 1 438 ? -15.891 -57.438 -20.547 1 94.62 438 ARG A C 1
ATOM 3586 O O . ARG A 1 438 ? -16.438 -58.406 -21.062 1 94.62 438 ARG A O 1
ATOM 3593 N N . LYS A 1 439 ? -16.172 -56.219 -20.859 1 93.62 439 LYS A N 1
ATOM 3594 C CA . LYS A 1 439 ? -17.266 -55.906 -21.766 1 93.62 439 LYS A CA 1
ATOM 3595 C C . LYS A 1 439 ? -16.922 -56.312 -23.188 1 93.62 439 LYS A C 1
ATOM 3597 O O . LYS A 1 439 ? -17.828 -56.594 -23.984 1 93.62 439 LYS A O 1
ATOM 3602 N N . MET A 1 440 ? -15.719 -56.438 -23.516 1 93.81 440 MET A N 1
ATOM 3603 C CA . MET A 1 440 ? -15.273 -56.844 -24.844 1 93.81 440 MET A CA 1
ATOM 3604 C C . MET A 1 440 ? -15.219 -58.375 -24.953 1 93.81 440 MET A C 1
ATOM 3606 O O . MET A 1 440 ? -15.039 -58.906 -26.047 1 93.81 440 MET A O 1
ATOM 3610 N N . GLY A 1 441 ? -15.328 -59.062 -23.781 1 92.06 441 GLY A N 1
ATOM 3611 C CA . GLY A 1 441 ? -15.359 -60.531 -23.781 1 92.06 441 GLY A CA 1
ATOM 3612 C C . GLY A 1 441 ? -14.016 -61.156 -23.469 1 92.06 441 GLY A C 1
ATOM 3613 O O . GLY A 1 441 ? -13.898 -62.375 -23.391 1 92.06 441 GLY A O 1
ATOM 3614 N N . ASP A 1 442 ? -13.078 -60.312 -23.375 1 94.38 442 ASP A N 1
ATOM 3615 C CA . ASP A 1 442 ? -11.758 -60.812 -23.016 1 94.38 442 ASP A CA 1
ATOM 3616 C C . ASP A 1 442 ? -11.609 -60.938 -21.5 1 94.38 442 ASP A C 1
ATOM 3618 O O . ASP A 1 442 ? -10.969 -60.094 -20.859 1 94.38 442 ASP A O 1
ATOM 3622 N N . LEU A 1 443 ? -12.039 -61.938 -20.938 1 95.12 443 LEU A N 1
ATOM 3623 C CA . LEU A 1 443 ? -12.148 -62.125 -19.5 1 95.12 443 LEU A CA 1
ATOM 3624 C C . LEU A 1 443 ? -10.781 -62.344 -18.875 1 95.12 443 LEU A C 1
ATOM 3626 O O . LEU A 1 443 ? -10.539 -61.938 -17.734 1 95.12 443 LEU A O 1
ATOM 3630 N N . ASP A 1 444 ? -9.914 -62.969 -19.609 1 94.56 444 ASP A N 1
ATOM 3631 C CA . ASP A 1 444 ? -8.586 -63.219 -19.078 1 94.56 444 ASP A CA 1
ATOM 3632 C C . ASP A 1 444 ? -7.824 -61.906 -18.859 1 94.56 444 ASP A C 1
ATOM 3634 O O . ASP A 1 444 ? -7.176 -61.719 -17.828 1 94.56 444 ASP A O 1
ATOM 3638 N N . ALA A 1 445 ? -7.93 -61.125 -19.875 1 94.5 445 ALA A N 1
ATOM 3639 C CA . ALA A 1 445 ? -7.297 -59.812 -19.75 1 94.5 445 ALA A CA 1
ATOM 3640 C C . ALA A 1 445 ? -7.918 -59 -18.609 1 94.5 445 ALA A C 1
ATOM 3642 O O . ALA A 1 445 ? -7.211 -58.312 -17.859 1 94.5 445 ALA A O 1
ATOM 3643 N N . ALA A 1 446 ? -9.188 -59 -18.469 1 95.69 446 ALA A N 1
ATOM 3644 C CA . ALA A 1 446 ? -9.898 -58.312 -17.391 1 95.69 446 ALA A CA 1
ATOM 3645 C C . ALA A 1 446 ? -9.398 -58.75 -16.031 1 95.69 446 ALA A C 1
ATOM 3647 O O . ALA A 1 446 ? -9.117 -57.938 -15.156 1 95.69 446 ALA A O 1
ATOM 3648 N N . ILE A 1 447 ? -9.289 -60.062 -15.867 1 94.69 447 ILE A N 1
ATOM 3649 C CA . ILE A 1 447 ? -8.867 -60.625 -14.602 1 94.69 447 ILE A CA 1
ATOM 3650 C C . ILE A 1 447 ? -7.457 -60.156 -14.258 1 94.69 447 ILE A C 1
ATOM 3652 O O . ILE A 1 447 ? -7.172 -59.812 -13.102 1 94.69 447 ILE A O 1
ATOM 3656 N N . THR A 1 448 ? -6.637 -60.125 -15.203 1 93.5 448 THR A N 1
ATOM 3657 C CA . THR A 1 448 ? -5.262 -59.688 -14.992 1 93.5 448 THR A CA 1
ATOM 3658 C C . THR A 1 448 ? -5.227 -58.25 -14.438 1 93.5 448 THR A C 1
ATOM 3660 O O . THR A 1 448 ? -4.465 -57.969 -13.508 1 93.5 448 THR A O 1
ATOM 3663 N N . TYR A 1 449 ? -6.008 -57.375 -15 1 92.62 449 TYR A N 1
ATOM 3664 C CA . TYR A 1 449 ? -6.008 -55.969 -14.578 1 92.62 449 TYR A CA 1
ATOM 3665 C C . TYR A 1 449 ? -6.707 -55.812 -13.227 1 92.62 449 TYR A C 1
ATOM 3667 O O . TYR A 1 449 ? -6.309 -55 -12.414 1 92.62 449 TYR A O 1
ATOM 3675 N N . PHE A 1 450 ? -7.738 -56.562 -12.969 1 93.25 450 PHE A N 1
ATOM 3676 C CA . PHE A 1 450 ? -8.367 -56.531 -11.648 1 93.25 450 PHE A CA 1
ATOM 3677 C C . PHE A 1 450 ? -7.402 -57 -10.578 1 93.25 450 PHE A C 1
ATOM 3679 O O . PHE A 1 450 ? -7.414 -56.5 -9.453 1 93.25 450 PHE A O 1
ATOM 3686 N N . GLN A 1 451 ? -6.598 -57.969 -10.945 1 91.44 451 GLN A N 1
ATOM 3687 C CA . GLN A 1 451 ? -5.629 -58.5 -10 1 91.44 451 GLN A CA 1
ATOM 3688 C C . GLN A 1 451 ? -4.582 -57.438 -9.625 1 91.44 451 GLN A C 1
ATOM 3690 O O . GLN A 1 451 ? -4.109 -57.406 -8.484 1 91.44 451 GLN A O 1
ATOM 3695 N N . LYS A 1 452 ? -4.238 -56.688 -10.578 1 88.88 452 LYS A N 1
ATOM 3696 C CA . LYS A 1 452 ? -3.307 -55.594 -10.281 1 88.88 452 LYS A CA 1
ATOM 3697 C C . LYS A 1 452 ? -3.865 -54.656 -9.203 1 88.88 452 LYS A C 1
ATOM 3699 O O . LYS A 1 452 ? -3.117 -54.156 -8.367 1 88.88 452 LYS A O 1
ATOM 3704 N N . VAL A 1 453 ? -5.148 -54.438 -9.227 1 89.19 453 VAL A N 1
ATOM 3705 C CA . VAL A 1 453 ? -5.812 -53.562 -8.258 1 89.19 453 VAL A CA 1
ATOM 3706 C C . VAL A 1 453 ? -5.84 -54.25 -6.887 1 89.19 453 VAL A C 1
ATOM 3708 O O . VAL A 1 453 ? -5.676 -53.594 -5.855 1 89.19 453 VAL A O 1
ATOM 3711 N N . THR A 1 454 ? -6.023 -55.531 -6.867 1 87.75 454 THR A N 1
ATOM 3712 C CA . THR A 1 454 ? -6.148 -56.25 -5.609 1 87.75 454 THR A CA 1
ATOM 3713 C C . THR A 1 454 ? -4.793 -56.344 -4.914 1 87.75 454 THR A C 1
ATOM 3715 O O . THR A 1 454 ? -4.727 -56.625 -3.711 1 87.75 454 THR A O 1
ATOM 3718 N N . THR A 1 455 ? -3.754 -56.188 -5.633 1 83.62 455 THR A N 1
ATOM 3719 C CA . THR A 1 455 ? -2.422 -56.25 -5.043 1 83.62 455 THR A CA 1
ATOM 3720 C C . THR A 1 455 ? -2.113 -54.938 -4.289 1 83.62 455 THR A C 1
ATOM 3722 O O . THR A 1 455 ? -1.2 -54.906 -3.459 1 83.62 455 THR A O 1
ATOM 3725 N N . MET A 1 456 ? -2.891 -54 -4.559 1 80.88 456 MET A N 1
ATOM 3726 C CA . MET A 1 456 ? -2.693 -52.719 -3.861 1 80.88 456 MET A CA 1
ATOM 3727 C C . MET A 1 456 ? -3.271 -52.781 -2.451 1 80.88 456 MET A C 1
ATOM 3729 O O . MET A 1 456 ? -4.137 -53.594 -2.164 1 80.88 456 MET A O 1
ATOM 3733 N N . THR A 1 457 ? -2.668 -52.188 -1.456 1 72.19 457 THR A N 1
ATOM 3734 C CA . THR A 1 457 ? -3.117 -52.219 -0.068 1 72.19 457 THR A CA 1
ATOM 3735 C C . THR A 1 457 ? -3.877 -50.938 0.266 1 72.19 457 THR A C 1
ATOM 3737 O O . THR A 1 457 ? -3.338 -49.844 0.127 1 72.19 457 THR A O 1
ATOM 3740 N N . PRO A 1 458 ? -5.117 -51.312 0.624 1 74.12 458 PRO A N 1
ATOM 3741 C CA . PRO A 1 458 ? -5.973 -52.469 0.859 1 74.12 458 PRO A CA 1
ATOM 3742 C C . PRO A 1 458 ? -6.637 -53 -0.416 1 74.12 458 PRO A C 1
ATOM 3744 O O . PRO A 1 458 ? -6.84 -52.219 -1.361 1 74.12 458 PRO A O 1
ATOM 3747 N N . PRO A 1 459 ? -6.902 -54.188 -0.307 1 79.5 459 PRO A N 1
ATOM 3748 C CA . PRO A 1 459 ? -7.527 -54.719 -1.516 1 79.5 459 PRO A CA 1
ATOM 3749 C C . PRO A 1 459 ? -8.93 -54.188 -1.747 1 79.5 459 PRO A C 1
ATOM 3751 O O . PRO A 1 459 ? -9.695 -54 -0.793 1 79.5 459 PRO A O 1
ATOM 3754 N N . SER A 1 460 ? -9.273 -53.906 -2.898 1 86.62 460 SER A N 1
ATOM 3755 C CA . SER A 1 460 ? -10.57 -53.344 -3.293 1 86.62 460 SER A CA 1
ATOM 3756 C C . SER A 1 460 ? -11.625 -54.438 -3.402 1 86.62 460 SER A C 1
ATOM 3758 O O . SER A 1 460 ? -11.484 -55.375 -4.199 1 86.62 460 SER A O 1
ATOM 3760 N N . PRO A 1 461 ? -12.586 -54.375 -2.604 1 89.62 461 PRO A N 1
ATOM 3761 C CA . PRO A 1 461 ? -13.656 -55.375 -2.699 1 89.62 461 PRO A CA 1
ATOM 3762 C C . PRO A 1 461 ? -14.312 -55.406 -4.078 1 89.62 461 PRO A C 1
ATOM 3764 O O . PRO A 1 461 ? -14.703 -56.469 -4.559 1 89.62 461 PRO A O 1
ATOM 3767 N N . SER A 1 462 ? -14.367 -54.25 -4.645 1 90.44 462 SER A N 1
ATOM 3768 C CA . SER A 1 462 ? -14.992 -54.156 -5.965 1 90.44 462 SER A CA 1
ATOM 3769 C C . SER A 1 462 ? -14.18 -54.938 -7.004 1 90.44 462 SER A C 1
ATOM 3771 O O . SER A 1 462 ? -14.742 -55.562 -7.906 1 90.44 462 SER A O 1
ATOM 3773 N N . ALA A 1 463 ? -12.898 -54.875 -6.824 1 92.31 463 ALA A N 1
ATOM 3774 C CA . ALA A 1 463 ? -12.031 -55.625 -7.746 1 92.31 463 ALA A CA 1
ATOM 3775 C C . ALA A 1 463 ? -12.18 -57.125 -7.551 1 92.31 463 ALA A C 1
ATOM 3777 O O . ALA A 1 463 ? -12.188 -57.875 -8.523 1 92.31 463 ALA A O 1
ATOM 3778 N N . LEU A 1 464 ? -12.305 -57.531 -6.332 1 93.19 464 LEU A N 1
ATOM 3779 C CA . LEU A 1 464 ? -12.492 -58.938 -6.023 1 93.19 464 LEU A CA 1
ATOM 3780 C C . LEU A 1 464 ? -13.812 -59.438 -6.598 1 93.19 464 LEU A C 1
ATOM 3782 O O . LEU A 1 464 ? -13.867 -60.531 -7.172 1 93.19 464 LEU A O 1
ATOM 3786 N N . THR A 1 465 ? -14.758 -58.656 -6.414 1 94.12 465 THR A N 1
ATOM 3787 C CA . THR A 1 465 ? -16.062 -59.031 -6.961 1 94.12 465 THR A CA 1
ATOM 3788 C C . THR A 1 465 ? -15.992 -59.125 -8.484 1 94.12 465 THR A C 1
ATOM 3790 O O . THR A 1 465 ? -16.578 -60.031 -9.07 1 94.12 465 THR A O 1
ATOM 3793 N N . ALA A 1 466 ? -15.352 -58.219 -9.062 1 94.31 466 ALA A N 1
ATOM 3794 C CA . ALA A 1 466 ? -15.227 -58.219 -10.516 1 94.31 466 ALA A CA 1
ATOM 3795 C C . ALA A 1 466 ? -14.477 -59.469 -11 1 94.31 466 ALA A C 1
ATOM 3797 O O . ALA A 1 466 ? -14.836 -60.062 -12.031 1 94.31 466 ALA A O 1
ATOM 3798 N N . ILE A 1 467 ? -13.461 -59.906 -10.32 1 94.69 467 ILE A N 1
ATOM 3799 C CA . ILE A 1 467 ? -12.727 -61.125 -10.656 1 94.69 467 ILE A CA 1
ATOM 3800 C C . ILE A 1 467 ? -13.648 -62.312 -10.523 1 94.69 467 ILE A C 1
ATOM 3802 O O . ILE A 1 467 ? -13.68 -63.188 -11.398 1 94.69 467 ILE A O 1
ATOM 3806 N N . GLY A 1 468 ? -14.352 -62.344 -9.43 1 94.75 468 GLY A N 1
ATOM 3807 C CA . GLY A 1 468 ? -15.312 -63.406 -9.242 1 94.75 468 GLY A CA 1
ATOM 3808 C C . GLY A 1 468 ? -16.328 -63.5 -10.367 1 94.75 468 GLY A C 1
ATOM 3809 O O . GLY A 1 468 ? -16.641 -64.625 -10.828 1 94.75 468 GLY A O 1
ATOM 3810 N N . TYR A 1 469 ? -16.766 -62.438 -10.75 1 95.19 469 TYR A N 1
ATOM 3811 C CA . TYR A 1 469 ? -17.75 -62.375 -11.836 1 95.19 469 TYR A CA 1
ATOM 3812 C C . TYR A 1 469 ? -17.141 -62.938 -13.125 1 95.19 469 TYR A C 1
ATOM 3814 O O . TYR A 1 469 ? -17.812 -63.625 -13.883 1 95.19 469 TYR A O 1
ATOM 3822 N N . CYS A 1 470 ? -15.953 -62.594 -13.414 1 95.62 470 CYS A N 1
ATOM 3823 C CA . CYS A 1 470 ? -15.289 -63.094 -14.617 1 95.62 470 CYS A CA 1
ATOM 3824 C C . CYS A 1 470 ? -15.164 -64.625 -14.578 1 95.62 470 CYS A C 1
ATOM 3826 O O . CYS A 1 470 ? -15.445 -65.312 -15.57 1 95.62 470 CYS A O 1
ATOM 3828 N N . TYR A 1 471 ? -14.828 -65.125 -13.43 1 95.06 471 TYR A N 1
ATOM 3829 C CA . TYR A 1 471 ? -14.742 -66.625 -13.289 1 95.06 471 TYR A CA 1
ATOM 3830 C C . TYR A 1 471 ? -16.125 -67.25 -13.375 1 95.06 471 TYR A C 1
ATOM 3832 O O . TYR A 1 471 ? -16.266 -68.375 -13.891 1 95.06 471 TYR A O 1
ATOM 3840 N N . HIS A 1 472 ? -17.031 -66.5 -12.875 1 94.44 472 HIS A N 1
ATOM 3841 C CA . HIS A 1 472 ? -18.422 -66.938 -12.953 1 94.44 472 HIS A CA 1
ATOM 3842 C C . HIS A 1 472 ? -18.875 -67.125 -14.398 1 94.44 472 HIS A C 1
ATOM 3844 O O . HIS A 1 472 ? -19.469 -68.125 -14.766 1 94.44 472 HIS A O 1
ATOM 3850 N N . VAL A 1 473 ? -18.562 -66.25 -15.188 1 93.75 473 VAL A N 1
ATOM 3851 C CA . VAL A 1 473 ? -18.938 -66.25 -16.594 1 93.75 473 VAL A CA 1
ATOM 3852 C C . VAL A 1 473 ? -18.172 -67.312 -17.328 1 93.75 473 VAL A C 1
ATOM 3854 O O . VAL A 1 473 ? -18.688 -67.938 -18.266 1 93.75 473 VAL A O 1
ATOM 3857 N N . LYS A 1 474 ? -16.953 -67.562 -16.891 1 93.94 474 LYS A N 1
ATOM 3858 C CA . LYS A 1 474 ? -16.125 -68.625 -17.469 1 93.94 474 LYS A CA 1
ATOM 3859 C C . LYS A 1 474 ? -16.578 -70 -16.984 1 93.94 474 LYS A C 1
ATOM 3861 O O . LYS A 1 474 ? -16.031 -71 -17.406 1 93.94 474 LYS A O 1
ATOM 3866 N N . GLU A 1 475 ? -17.562 -70.062 -16.062 1 91 475 GLU A N 1
ATOM 3867 C CA . GLU A 1 475 ? -18.141 -71.25 -15.492 1 91 475 GLU A CA 1
ATOM 3868 C C . GLU A 1 475 ? -17.141 -72 -14.602 1 91 475 GLU A C 1
ATOM 3870 O O . GLU A 1 475 ? -17.125 -73.188 -14.555 1 91 475 GLU A O 1
ATOM 3875 N N . GLU A 1 476 ? -16.219 -71.312 -14.18 1 93.5 476 GLU A N 1
ATOM 3876 C CA . GLU A 1 476 ? -15.344 -71.75 -13.109 1 93.5 476 GLU A CA 1
ATOM 3877 C C . GLU A 1 476 ? -15.891 -71.375 -11.734 1 93.5 476 GLU A C 1
ATOM 3879 O O . GLU A 1 476 ? -15.344 -70.5 -11.078 1 93.5 476 GLU A O 1
ATOM 3884 N N . TYR A 1 477 ? -16.828 -72.062 -11.297 1 92.5 477 TYR A N 1
ATOM 3885 C CA . TYR A 1 477 ? -17.688 -71.625 -10.188 1 92.5 477 TYR A CA 1
ATOM 3886 C C . TYR A 1 477 ? -16.922 -71.688 -8.867 1 92.5 477 TYR A C 1
ATOM 3888 O O . TYR A 1 477 ? -17.141 -70.875 -7.992 1 92.5 477 TYR A O 1
ATOM 3896 N N . GLU A 1 478 ? -16 -72.625 -8.766 1 92 478 GLU A N 1
ATOM 3897 C CA . GLU A 1 478 ? -15.266 -72.75 -7.512 1 92 478 GLU A CA 1
ATOM 3898 C C . GLU A 1 478 ? -14.422 -71.5 -7.258 1 92 478 GLU A C 1
ATOM 3900 O O . GLU A 1 478 ? -14.43 -70.938 -6.156 1 92 478 GLU A O 1
ATOM 3905 N N . GLU A 1 479 ? -13.711 -71.188 -8.273 1 94 479 GLU A N 1
ATOM 3906 C CA . GLU A 1 479 ? -12.898 -70 -8.164 1 94 479 GLU A CA 1
ATOM 3907 C C . GLU A 1 479 ? -13.766 -68.75 -7.938 1 94 479 GLU A C 1
ATOM 3909 O O . GLU A 1 479 ? -13.406 -67.875 -7.148 1 94 479 GLU A O 1
ATOM 3914 N N . ALA A 1 480 ? -14.828 -68.562 -8.641 1 95.69 480 ALA A N 1
ATOM 3915 C CA . ALA A 1 480 ? -15.742 -67.438 -8.5 1 95.69 480 ALA A CA 1
ATOM 3916 C C . ALA A 1 480 ? -16.234 -67.312 -7.062 1 95.69 480 ALA A C 1
ATOM 3918 O O . ALA A 1 480 ? -16.25 -66.188 -6.504 1 95.69 480 ALA A O 1
ATOM 3919 N N . VAL A 1 481 ? -16.656 -68.438 -6.512 1 93.88 481 VAL A N 1
ATOM 3920 C CA . VAL A 1 481 ? -17.188 -68.438 -5.156 1 93.88 481 VAL A CA 1
ATOM 3921 C C . VAL A 1 481 ? -16.109 -68 -4.172 1 93.88 481 VAL A C 1
ATOM 3923 O O . VAL A 1 481 ? -16.406 -67.25 -3.223 1 93.88 481 VAL A O 1
ATOM 3926 N N . MET A 1 482 ? -14.945 -68.438 -4.434 1 94.94 482 MET A N 1
ATOM 3927 C CA . MET A 1 482 ? -13.836 -68 -3.572 1 94.94 482 MET A CA 1
ATOM 3928 C C . MET A 1 482 ? -13.664 -66.5 -3.557 1 94.94 482 MET A C 1
ATOM 3930 O O . MET A 1 482 ? -13.531 -65.938 -2.49 1 94.94 482 MET A O 1
ATOM 3934 N N . TYR A 1 483 ? -13.633 -65.875 -4.684 1 94.56 483 TYR A N 1
ATOM 3935 C CA . TYR A 1 483 ? -13.43 -64.438 -4.781 1 94.56 483 TYR A CA 1
ATOM 3936 C C . TYR A 1 483 ? -14.633 -63.688 -4.23 1 94.56 483 TYR A C 1
ATOM 3938 O O . TYR A 1 483 ? -14.484 -62.625 -3.627 1 94.56 483 TYR A O 1
ATOM 3946 N N . TYR A 1 484 ? -15.828 -64.188 -4.477 1 95 484 TYR A N 1
ATOM 3947 C CA . TYR A 1 484 ? -17.016 -63.531 -3.9 1 95 484 TYR A CA 1
ATOM 3948 C C . TYR A 1 484 ? -16.938 -63.531 -2.377 1 95 484 TYR A C 1
ATOM 3950 O O . TYR A 1 484 ? -17.266 -62.531 -1.733 1 95 484 TYR A O 1
ATOM 3958 N N . HIS A 1 485 ? -16.438 -64.562 -1.859 1 94.12 485 HIS A N 1
ATOM 3959 C CA . HIS A 1 485 ? -16.312 -64.688 -0.41 1 94.12 485 HIS A CA 1
ATOM 3960 C C . HIS A 1 485 ? -15.25 -63.719 0.118 1 94.12 485 HIS A C 1
ATOM 3962 O O . HIS A 1 485 ? -15.414 -63.125 1.185 1 94.12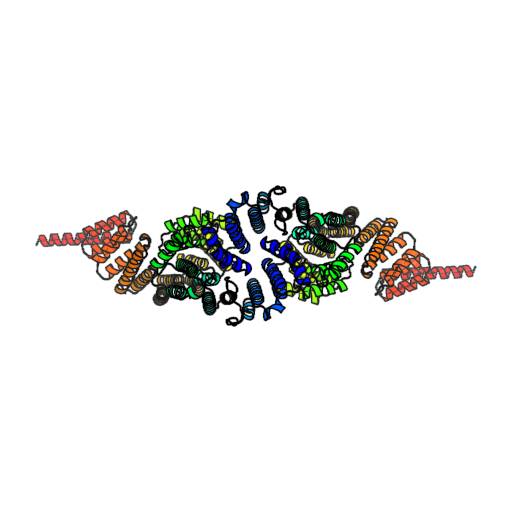 485 HIS A O 1
ATOM 3968 N N . GLU A 1 486 ? -14.188 -63.719 -0.536 1 93.62 486 GLU A N 1
ATOM 3969 C CA . GLU A 1 486 ? -13.133 -62.781 -0.134 1 93.62 486 GLU A CA 1
ATOM 3970 C C . GLU A 1 486 ? -13.633 -61.344 -0.15 1 93.62 486 GLU A C 1
ATOM 3972 O O . GLU A 1 486 ? -13.289 -60.562 0.733 1 93.62 486 GLU A O 1
ATOM 3977 N N . SER A 1 487 ? -14.312 -61 -1.207 1 94.44 487 SER A N 1
ATOM 3978 C CA . SER A 1 487 ? -14.883 -59.656 -1.308 1 94.44 487 SER A CA 1
ATOM 3979 C C . SER A 1 487 ? -15.836 -59.375 -0.153 1 94.44 487 SER A C 1
ATOM 3981 O O . SER A 1 487 ? -15.789 -58.281 0.451 1 94.44 487 SER A O 1
ATOM 3983 N N . LEU A 1 488 ? -16.719 -60.312 0.165 1 92.44 488 LEU A N 1
ATOM 3984 C CA . LEU A 1 488 ? -17.703 -60.156 1.232 1 92.44 488 LEU A CA 1
ATOM 3985 C C . LEU A 1 488 ? -17.031 -60.188 2.6 1 92.44 488 LEU A C 1
ATOM 3987 O O . LEU A 1 488 ? -17.609 -59.688 3.584 1 92.44 488 LEU A O 1
ATOM 3991 N N . GLY A 1 489 ? -15.875 -60.75 2.672 1 91.5 489 GLY A N 1
ATOM 3992 C CA . GLY A 1 489 ? -15.078 -60.656 3.889 1 91.5 489 GLY A CA 1
ATOM 3993 C C . GLY A 1 489 ? -14.664 -59.25 4.234 1 91.5 489 GLY A C 1
ATOM 3994 O O . GLY A 1 489 ? -14.555 -58.875 5.41 1 91.5 489 GLY A O 1
ATOM 3995 N N . ILE A 1 490 ? -14.398 -58.5 3.229 1 91.19 490 ILE A N 1
ATOM 3996 C CA . ILE A 1 490 ? -13.984 -57.094 3.416 1 91.19 490 ILE A CA 1
ATOM 3997 C C . ILE A 1 490 ? -15.219 -56.219 3.582 1 91.19 490 ILE A C 1
ATOM 3999 O O . ILE A 1 490 ? -15.273 -55.375 4.48 1 91.19 490 ILE A O 1
ATOM 4003 N N . ARG A 1 491 ? -16.25 -56.469 2.637 1 92.12 491 ARG A N 1
ATOM 4004 C CA . ARG A 1 491 ? -17.516 -55.75 2.691 1 92.12 491 ARG A CA 1
ATOM 4005 C C . ARG A 1 491 ? -18.703 -56.719 2.807 1 92.12 491 ARG A C 1
ATOM 4007 O O . ARG A 1 491 ? -19.359 -57.031 1.808 1 92.12 491 ARG A O 1
ATOM 4014 N N . PRO A 1 492 ? -19.047 -57.031 3.926 1 88.81 492 PRO A N 1
ATOM 4015 C CA . PRO A 1 492 ? -20.062 -58.062 4.125 1 88.81 492 PRO A CA 1
ATOM 4016 C C . PRO A 1 492 ? -21.453 -57.625 3.658 1 88.81 492 PRO A C 1
ATOM 4018 O O . PRO A 1 492 ? -22.25 -58.469 3.223 1 88.81 492 PRO A O 1
ATOM 4021 N N . ALA A 1 493 ? -21.734 -56.406 3.613 1 89.94 493 ALA A N 1
ATOM 4022 C CA . ALA A 1 493 ? -23.094 -55.938 3.336 1 89.94 493 ALA A CA 1
ATOM 4023 C C . ALA A 1 493 ? -23.25 -55.531 1.876 1 89.94 493 ALA A C 1
ATOM 4025 O O . ALA A 1 493 ? -24.203 -54.844 1.515 1 89.94 493 ALA A O 1
ATOM 4026 N N . ASP A 1 494 ? -22.453 -56.031 1.093 1 90.94 494 ASP A N 1
ATOM 4027 C CA . ASP A 1 494 ? -22.578 -55.656 -0.311 1 90.94 494 ASP A CA 1
ATOM 4028 C C . ASP A 1 494 ? -23.656 -56.5 -1.015 1 90.94 494 ASP A C 1
ATOM 4030 O O . ASP A 1 494 ? -23.453 -57.688 -1.25 1 90.94 494 ASP A O 1
ATOM 4034 N N . PRO A 1 495 ? -24.672 -55.875 -1.412 1 91.44 495 PRO A N 1
ATOM 4035 C CA . PRO A 1 495 ? -25.797 -56.625 -1.963 1 91.44 495 PRO A CA 1
ATOM 4036 C C . PRO A 1 495 ? -25.484 -57.25 -3.33 1 91.44 495 PRO A C 1
ATOM 4038 O O . PRO A 1 495 ? -25.938 -58.344 -3.639 1 91.44 495 PRO A O 1
ATOM 4041 N N . ILE A 1 496 ? -24.734 -56.594 -4.074 1 91.62 496 ILE A N 1
ATOM 4042 C CA . ILE A 1 496 ? -24.438 -57.062 -5.422 1 91.62 496 ILE A CA 1
ATOM 4043 C C . ILE A 1 496 ? -23.625 -58.344 -5.359 1 91.62 496 ILE A C 1
ATOM 4045 O O . ILE A 1 496 ? -23.938 -59.344 -6.035 1 91.62 496 ILE A O 1
ATOM 4049 N N . THR A 1 497 ? -22.625 -58.375 -4.59 1 93.38 497 THR A N 1
ATOM 4050 C CA . THR A 1 497 ? -21.766 -59.531 -4.457 1 93.38 497 THR A CA 1
ATOM 4051 C C . THR A 1 497 ? -22.531 -60.719 -3.877 1 93.38 497 THR A C 1
ATOM 4053 O O . THR A 1 497 ? -22.328 -61.875 -4.285 1 93.38 497 THR A O 1
ATOM 4056 N N . GLN A 1 498 ? -23.406 -60.375 -2.982 1 93.44 498 GLN A N 1
ATOM 4057 C CA . GLN A 1 498 ? -24.219 -61.438 -2.383 1 93.44 498 GLN A CA 1
ATOM 4058 C C . GLN A 1 498 ? -25.141 -62.062 -3.422 1 93.44 498 GLN A C 1
ATOM 4060 O O . GLN A 1 498 ? -25.297 -63.281 -3.449 1 93.44 498 GLN A O 1
ATOM 4065 N N . ASP A 1 499 ? -25.703 -61.219 -4.164 1 94.94 499 ASP A N 1
ATOM 4066 C CA . ASP A 1 499 ? -26.578 -61.719 -5.219 1 94.94 499 ASP A CA 1
ATOM 4067 C C . ASP A 1 499 ? -25.828 -62.594 -6.207 1 94.94 499 ASP A C 1
ATOM 4069 O O . ASP A 1 499 ? -26.312 -63.656 -6.625 1 94.94 499 ASP A O 1
ATOM 4073 N N . LEU A 1 500 ? -24.703 -62.188 -6.574 1 93.94 500 LEU A N 1
ATOM 4074 C CA . LEU A 1 500 ? -23.875 -62.938 -7.531 1 93.94 500 LEU A CA 1
ATOM 4075 C C . LEU A 1 500 ? -23.438 -64.25 -6.953 1 93.94 500 LEU A C 1
ATOM 4077 O O . LEU A 1 500 ? -23.406 -65.25 -7.664 1 93.94 500 LEU A O 1
ATOM 4081 N N . LEU A 1 501 ? -23.109 -64.25 -5.707 1 93.31 501 LEU A N 1
ATOM 4082 C CA . LEU A 1 501 ? -22.703 -65.438 -5.027 1 93.31 501 LEU A CA 1
ATOM 4083 C C . LEU A 1 501 ? -23.844 -66.5 -5.008 1 93.31 501 LEU A C 1
ATOM 4085 O O . LEU A 1 501 ? -23.641 -67.688 -5.281 1 93.31 501 LEU A O 1
ATOM 4089 N N . GLU A 1 502 ? -25 -66 -4.695 1 92.94 502 GLU A N 1
ATOM 4090 C CA . GLU A 1 502 ? -26.172 -66.875 -4.648 1 92.94 502 GLU A CA 1
ATOM 4091 C C . GLU A 1 502 ? -26.469 -67.5 -6.016 1 92.94 502 GLU A C 1
ATOM 4093 O O . GLU A 1 502 ? -26.766 -68.688 -6.113 1 92.94 502 GLU A O 1
ATOM 4098 N N . ARG A 1 503 ? -26.359 -66.688 -6.945 1 93.75 503 ARG A N 1
ATOM 4099 C CA . ARG A 1 503 ? -26.594 -67.188 -8.305 1 93.75 503 ARG A CA 1
ATOM 4100 C C . ARG A 1 503 ? -25.516 -68.188 -8.711 1 93.75 503 ARG A C 1
ATOM 4102 O O . ARG A 1 503 ? -25.828 -69.188 -9.383 1 93.75 503 ARG A O 1
ATOM 4109 N N . CYS A 1 504 ? -24.359 -67.938 -8.383 1 92.5 504 CYS A N 1
ATOM 4110 C CA . CYS A 1 504 ? -23.25 -68.812 -8.703 1 92.5 504 CYS A CA 1
ATOM 4111 C C . CYS A 1 504 ? -23.422 -70.188 -8.039 1 92.5 504 CYS A C 1
ATOM 4113 O O . CYS A 1 504 ? -23.203 -71.188 -8.672 1 92.5 504 CYS A O 1
ATOM 4115 N N . LEU A 1 505 ? -23.891 -70.125 -6.824 1 90.94 505 LEU A N 1
ATOM 4116 C CA . LEU A 1 505 ? -24.109 -71.375 -6.082 1 90.94 505 LEU A CA 1
ATOM 4117 C C . LEU A 1 505 ? -25.25 -72.188 -6.688 1 90.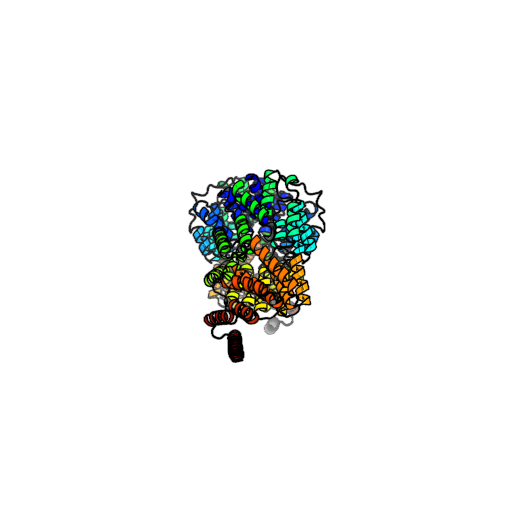94 505 LEU A C 1
ATOM 4119 O O . LEU A 1 505 ? -25.188 -73.375 -6.773 1 90.94 505 LEU A O 1
ATOM 4123 N N . GLU A 1 506 ? -26.25 -71.5 -7.078 1 89.75 506 GLU A N 1
ATOM 4124 C CA . GLU A 1 506 ? -27.375 -72.125 -7.723 1 89.75 506 GLU A CA 1
ATOM 4125 C C . GLU A 1 506 ? -26.953 -72.812 -9.023 1 89.75 506 GLU A C 1
ATOM 4127 O O . GLU A 1 506 ? -27.359 -73.938 -9.312 1 89.75 506 GLU A O 1
ATOM 4132 N N . GLU A 1 507 ? -26.188 -72.188 -9.688 1 90.25 507 GLU A N 1
ATOM 4133 C CA . GLU A 1 507 ? -25.719 -72.688 -10.961 1 90.25 507 GLU A CA 1
ATOM 4134 C C . GLU A 1 507 ? -24.75 -73.875 -10.758 1 90.25 507 GLU A C 1
ATOM 4136 O O . GLU A 1 507 ? -24.734 -74.812 -11.547 1 90.25 507 GLU A O 1
ATOM 4141 N N . MET A 1 508 ? -24.031 -73.812 -9.758 1 87.12 508 MET A N 1
ATOM 4142 C CA . MET A 1 508 ? -23.109 -74.875 -9.398 1 87.12 508 MET A CA 1
ATOM 4143 C C . MET A 1 508 ? -23.859 -76.188 -9.031 1 87.12 508 MET A C 1
ATOM 4145 O O . MET A 1 508 ? -23.469 -77.25 -9.422 1 87.12 508 MET A O 1
ATOM 4149 N N . ILE A 1 509 ? -24.969 -75.938 -8.367 1 83.25 509 ILE A N 1
ATOM 4150 C CA . ILE A 1 509 ? -25.797 -77.062 -7.938 1 83.25 509 ILE A CA 1
ATOM 4151 C C . ILE A 1 509 ? -26.484 -77.688 -9.148 1 83.25 509 ILE A C 1
ATOM 4153 O O . ILE A 1 509 ? -26.594 -78.938 -9.258 1 83.25 509 ILE A O 1
ATOM 4157 N N . LEU A 1 510 ? -26.906 -76.875 -9.984 1 83.69 510 LEU A N 1
ATOM 4158 C CA . LEU A 1 510 ? -27.562 -77.375 -11.18 1 83.69 510 LEU A CA 1
ATOM 4159 C C . LEU A 1 510 ? -26.594 -78.188 -12.047 1 83.69 510 LEU A C 1
ATOM 4161 O O . LEU A 1 510 ? -26.969 -79.188 -12.648 1 83.69 510 LEU A O 1
ATOM 4165 N N . LEU A 1 511 ? -25.438 -77.812 -12.109 1 81.12 511 LEU A N 1
ATOM 4166 C CA . LEU A 1 511 ? -24.422 -78.5 -12.914 1 81.12 511 LEU A CA 1
ATOM 4167 C C . LEU A 1 511 ? -24.078 -79.875 -12.305 1 81.12 511 LEU A C 1
ATOM 4169 O O . LEU A 1 511 ? -23.891 -80.875 -13.031 1 81.12 511 LEU A O 1
ATOM 4173 N N . VAL A 1 512 ? -24.062 -79.938 -10.977 1 77.81 512 VAL A N 1
ATOM 4174 C CA . VAL A 1 512 ? -23.766 -81.188 -10.273 1 77.81 512 VAL A CA 1
ATOM 4175 C C . VAL A 1 512 ? -24.906 -82.188 -10.445 1 77.81 512 VAL A C 1
ATOM 4177 O O . VAL A 1 512 ? -24.688 -83.375 -10.641 1 77.81 512 VAL A O 1
ATOM 4180 N N . ASN A 1 513 ? -26.125 -81.625 -10.445 1 76.81 513 ASN A N 1
ATOM 4181 C CA . ASN A 1 513 ? -27.281 -82.5 -10.617 1 76.81 513 ASN A CA 1
ATOM 4182 C C . ASN A 1 513 ? -27.375 -83 -12.047 1 76.81 513 ASN A C 1
ATOM 4184 O O . ASN A 1 513 ? -27.766 -84.188 -12.25 1 76.81 513 ASN A O 1
ATOM 4188 N N . GLU A 1 514 ? -27.094 -82.312 -12.898 1 74.81 514 GLU A N 1
ATOM 4189 C CA . GLU A 1 514 ? -27.109 -82.75 -14.289 1 74.81 514 GLU A CA 1
ATOM 4190 C C . GLU A 1 514 ? -26.047 -83.812 -14.547 1 74.81 514 GLU A C 1
ATOM 4192 O O . GLU A 1 514 ? -26.281 -84.75 -15.281 1 74.81 514 GLU A O 1
ATOM 4197 N N . GLU A 1 515 ? -25 -83.688 -13.953 1 73.62 515 GLU A N 1
ATOM 4198 C CA . GLU A 1 515 ? -23.938 -84.688 -14.102 1 73.62 515 GLU A CA 1
ATOM 4199 C C . GLU A 1 515 ? -24.328 -86 -13.438 1 73.62 515 GLU A C 1
ATOM 4201 O O . GLU A 1 515 ? -24.047 -87.062 -13.977 1 73.62 515 GLU A O 1
ATOM 4206 N N . LYS A 1 516 ? -25.078 -86.062 -12.312 1 76.56 516 LYS A N 1
ATOM 4207 C CA . LYS A 1 516 ? -25.531 -87.25 -11.633 1 76.56 516 LYS A CA 1
ATOM 4208 C C . LYS A 1 516 ? -26.625 -87.938 -12.445 1 76.56 516 LYS A C 1
ATOM 4210 O O . LYS A 1 516 ? -26.641 -89.188 -12.508 1 76.56 516 LYS A O 1
ATOM 4215 N N . GLU A 1 517 ? -27.453 -87.125 -13.031 1 71.88 517 GLU A N 1
ATOM 4216 C CA . GLU A 1 517 ? -28.484 -87.688 -13.867 1 71.88 517 GLU A CA 1
ATOM 4217 C C . GLU A 1 517 ? -27.906 -88.312 -15.125 1 71.88 517 GLU A C 1
ATOM 4219 O O . GLU A 1 517 ? -28.359 -89.375 -15.562 1 71.88 517 GLU A O 1
ATOM 4224 N N . ASN A 1 518 ? -26.906 -87.812 -15.641 1 72.75 518 ASN A N 1
ATOM 4225 C CA . ASN A 1 518 ? -26.281 -88.375 -16.844 1 72.75 518 ASN A CA 1
ATOM 4226 C C . ASN A 1 518 ? -25.484 -89.625 -16.516 1 72.75 518 ASN A C 1
ATOM 4228 O O . ASN A 1 518 ? -25.297 -90.5 -17.375 1 72.75 518 ASN A O 1
ATOM 4232 N N . GLU A 1 519 ? -24.984 -89.75 -15.43 1 68.88 519 GLU A N 1
ATOM 4233 C CA . GLU A 1 519 ? -24.297 -90.938 -15.023 1 68.88 519 GLU A CA 1
ATOM 4234 C C . GLU A 1 519 ? -25.281 -92.062 -14.766 1 68.88 519 GLU A C 1
ATOM 4236 O O . GLU A 1 519 ? -24.922 -93.25 -14.812 1 68.88 519 GLU A O 1
ATOM 4241 N N . ARG A 1 520 ? -26.484 -91.875 -14.375 1 71.06 520 ARG A N 1
ATOM 4242 C CA . ARG A 1 520 ? -27.5 -92.875 -14.164 1 71.06 520 ARG A CA 1
ATOM 4243 C C . ARG A 1 520 ? -28.047 -93.438 -15.484 1 71.06 520 ARG A C 1
ATOM 4245 O O . ARG A 1 520 ? -28.609 -94.5 -15.547 1 71.06 520 ARG A O 1
ATOM 4252 N N . VAL A 1 521 ? -27.891 -92.688 -16.531 1 57.19 521 VAL A N 1
ATOM 4253 C CA . VAL A 1 521 ? -28.297 -93.25 -17.797 1 57.19 521 VAL A CA 1
ATOM 4254 C C . VAL A 1 521 ? -27.125 -94 -18.453 1 57.19 521 VAL A C 1
ATOM 4256 O O . VAL A 1 521 ? -26 -93.5 -18.469 1 57.19 521 VAL A O 1
ATOM 4259 N N . MET B 1 1 ? 30.531 -13.758 -12.734 1 90.06 1 MET B N 1
ATOM 4260 C CA . MET B 1 1 ? 29.094 -13.945 -12.758 1 90.06 1 MET B CA 1
ATOM 4261 C C . MET B 1 1 ? 28.422 -13.234 -11.578 1 90.06 1 MET B C 1
ATOM 4263 O O . MET B 1 1 ? 27.391 -12.586 -11.75 1 90.06 1 MET B O 1
ATOM 4267 N N . GLU B 1 2 ? 29.125 -13.234 -10.422 1 93.62 2 GLU B N 1
ATOM 4268 C CA . GLU B 1 2 ? 28.531 -12.633 -9.234 1 93.62 2 GLU B CA 1
ATOM 4269 C C . GLU B 1 2 ? 28.359 -11.125 -9.406 1 93.62 2 GLU B C 1
ATOM 4271 O O . GLU B 1 2 ? 27.312 -10.57 -9.062 1 93.62 2 GLU B O 1
ATOM 4276 N N . ASP B 1 3 ? 29.328 -10.516 -9.945 1 94.25 3 ASP B N 1
ATOM 4277 C CA . ASP B 1 3 ? 29.266 -9.062 -10.125 1 94.25 3 ASP B CA 1
ATOM 4278 C C . ASP B 1 3 ? 28.203 -8.68 -11.148 1 94.25 3 ASP B C 1
ATOM 4280 O O . ASP B 1 3 ? 27.547 -7.645 -11.016 1 94.25 3 ASP B O 1
ATOM 4284 N N . LYS B 1 4 ? 28.094 -9.516 -12.148 1 94.25 4 LYS B N 1
ATOM 4285 C CA . LYS B 1 4 ? 27.062 -9.258 -13.148 1 94.25 4 LYS B CA 1
ATOM 4286 C C . LYS B 1 4 ? 25.656 -9.398 -12.562 1 94.25 4 LYS B C 1
ATOM 4288 O O . LYS B 1 4 ? 24.781 -8.586 -12.844 1 94.25 4 LYS B O 1
ATOM 4293 N N . LEU B 1 5 ? 25.516 -10.422 -11.75 1 95.81 5 LEU B N 1
ATOM 4294 C CA . LEU B 1 5 ? 24.219 -10.641 -11.109 1 95.81 5 LEU B CA 1
ATOM 4295 C C . LEU B 1 5 ? 23.875 -9.5 -10.156 1 95.81 5 LEU B C 1
ATOM 4297 O O . LEU B 1 5 ? 22.734 -9.062 -10.086 1 95.81 5 LEU B O 1
ATOM 4301 N N . ARG B 1 6 ? 24.875 -9.016 -9.469 1 96.62 6 ARG B N 1
ATOM 4302 C CA . ARG B 1 6 ? 24.688 -7.875 -8.586 1 96.62 6 ARG B CA 1
ATOM 4303 C C . ARG B 1 6 ? 24.266 -6.633 -9.367 1 96.62 6 ARG B C 1
ATOM 4305 O O . ARG B 1 6 ? 23.406 -5.875 -8.93 1 96.62 6 ARG B O 1
ATOM 4312 N N . TYR B 1 7 ? 24.922 -6.523 -10.43 1 95.56 7 TYR B N 1
ATOM 4313 C CA . TYR B 1 7 ? 24.594 -5.379 -11.273 1 95.56 7 TYR B CA 1
ATOM 4314 C C . TYR B 1 7 ? 23.172 -5.48 -11.812 1 95.56 7 TYR B C 1
ATOM 4316 O O . TYR B 1 7 ? 22.438 -4.492 -11.812 1 95.56 7 TYR B O 1
ATOM 4324 N N . TRP B 1 8 ? 22.766 -6.723 -12.328 1 95.62 8 TRP B N 1
ATOM 4325 C CA . TRP B 1 8 ? 21.391 -6.922 -12.82 1 95.62 8 TRP B CA 1
ATOM 4326 C C . TRP B 1 8 ? 20.375 -6.641 -11.719 1 95.62 8 TRP B C 1
ATOM 4328 O O . TRP B 1 8 ? 19.359 -5.992 -11.961 1 95.62 8 TRP B O 1
ATOM 4338 N N . ARG B 1 9 ? 20.641 -7.121 -10.547 1 96.44 9 ARG B N 1
ATOM 4339 C CA . ARG B 1 9 ? 19.75 -6.93 -9.406 1 96.44 9 ARG B CA 1
ATOM 4340 C C . ARG B 1 9 ? 19.578 -5.449 -9.094 1 96.44 9 ARG B C 1
ATOM 4342 O O . ARG B 1 9 ? 18.453 -4.965 -8.969 1 96.44 9 ARG B O 1
ATOM 4349 N N . HIS B 1 10 ? 20.688 -4.684 -8.992 1 95 10 HIS B N 1
ATOM 4350 C CA . HIS B 1 10 ? 20.641 -3.275 -8.609 1 95 10 HIS B CA 1
ATOM 4351 C C . HIS B 1 10 ? 19.984 -2.43 -9.695 1 95 10 HIS B C 1
ATOM 4353 O O . HIS B 1 10 ? 19.234 -1.496 -9.391 1 95 10 HIS B O 1
ATOM 4359 N N . ASP B 1 11 ? 20.281 -2.76 -10.891 1 94.75 11 ASP B N 1
ATOM 4360 C CA . ASP B 1 11 ? 19.672 -2.031 -12 1 94.75 11 ASP B CA 1
ATOM 4361 C C . ASP B 1 11 ? 18.156 -2.234 -12.023 1 94.75 11 ASP B C 1
ATOM 4363 O O . ASP B 1 11 ? 17.391 -1.284 -12.234 1 94.75 11 ASP B O 1
ATOM 4367 N N . ALA B 1 12 ? 17.781 -3.475 -11.891 1 95.94 12 ALA B N 1
ATOM 4368 C CA . ALA B 1 12 ? 16.344 -3.777 -11.844 1 95.94 12 ALA B CA 1
ATOM 4369 C C . ALA B 1 12 ? 15.68 -3.094 -10.656 1 95.94 12 ALA B C 1
ATOM 4371 O O . ALA B 1 12 ? 14.57 -2.584 -10.773 1 95.94 12 ALA B O 1
ATOM 4372 N N . TYR B 1 13 ? 16.406 -3.027 -9.508 1 94.88 13 TYR B N 1
ATOM 4373 C CA . TYR B 1 13 ? 15.891 -2.395 -8.297 1 94.88 13 TYR B CA 1
ATOM 4374 C C . TYR B 1 13 ? 15.641 -0.907 -8.523 1 94.88 13 TYR B C 1
ATOM 4376 O O . TYR B 1 13 ? 14.594 -0.381 -8.141 1 94.88 13 TYR B O 1
ATOM 4384 N N . LEU B 1 14 ? 16.547 -0.285 -9.195 1 91.31 14 LEU B N 1
ATOM 4385 C CA . LEU B 1 14 ? 16.469 1.155 -9.414 1 91.31 14 LEU B CA 1
ATOM 4386 C C . LEU B 1 14 ? 15.391 1.492 -10.438 1 91.31 14 LEU B C 1
ATOM 4388 O O . LEU B 1 14 ? 14.891 2.619 -10.469 1 91.31 14 LEU B O 1
ATOM 4392 N N . LYS B 1 15 ? 14.969 0.515 -11.266 1 91.62 15 LYS B N 1
ATOM 4393 C CA . LYS B 1 15 ? 13.914 0.715 -12.25 1 91.62 15 LYS B CA 1
ATOM 4394 C C . LYS B 1 15 ? 12.562 0.255 -11.703 1 91.62 15 LYS B C 1
ATOM 4396 O O . LYS B 1 15 ? 11.578 0.194 -12.445 1 91.62 15 LYS B O 1
ATOM 4401 N N . ASN B 1 16 ? 12.547 -0.085 -10.461 1 92.38 16 ASN B N 1
ATOM 4402 C CA . ASN B 1 16 ? 11.344 -0.55 -9.766 1 92.38 16 ASN B CA 1
ATOM 4403 C C . ASN B 1 16 ? 10.82 -1.854 -10.359 1 92.38 16 ASN B C 1
ATOM 4405 O O . ASN B 1 16 ? 9.609 -2.055 -10.461 1 92.38 16 ASN B O 1
ATOM 4409 N N . LEU B 1 17 ? 11.711 -2.656 -10.969 1 95.5 17 LEU B N 1
ATOM 4410 C CA . LEU B 1 17 ? 11.414 -4.02 -11.391 1 95.5 17 LEU B CA 1
ATOM 4411 C C . LEU B 1 17 ? 11.773 -5.02 -10.297 1 95.5 17 LEU B C 1
ATOM 4413 O O . LEU B 1 17 ? 12.789 -5.715 -10.398 1 95.5 17 LEU B O 1
ATOM 4417 N N . TYR B 1 18 ? 10.93 -5.137 -9.375 1 95.5 18 TYR B N 1
ATOM 4418 C CA . TYR B 1 18 ? 11.281 -5.801 -8.125 1 95.5 18 TYR B CA 1
ATOM 4419 C C . TYR B 1 18 ? 11.297 -7.316 -8.297 1 95.5 18 TYR B C 1
ATOM 4421 O O . TYR B 1 18 ? 12.109 -8.008 -7.684 1 95.5 18 TYR B O 1
ATOM 4429 N N . GLU B 1 19 ? 10.43 -7.832 -9.156 1 95.75 19 GLU B N 1
ATOM 4430 C CA . GLU B 1 19 ? 10.445 -9.273 -9.398 1 95.75 19 GLU B CA 1
ATOM 4431 C C . GLU B 1 19 ? 11.758 -9.711 -10.047 1 95.75 19 GLU B C 1
ATOM 4433 O O . GLU B 1 19 ? 12.328 -10.734 -9.672 1 95.75 19 GLU B O 1
ATOM 4438 N N . THR B 1 20 ? 12.156 -8.938 -10.992 1 97.44 20 THR B N 1
ATOM 4439 C CA . THR B 1 20 ? 13.43 -9.211 -11.656 1 97.44 20 THR B CA 1
ATOM 4440 C C . THR B 1 20 ? 14.594 -9.047 -10.68 1 97.44 20 THR B C 1
ATOM 4442 O O . THR B 1 20 ? 15.508 -9.875 -10.664 1 97.44 20 THR B O 1
ATOM 4445 N N . ALA B 1 21 ? 14.5 -7.992 -9.891 1 97.81 21 ALA B N 1
ATOM 4446 C CA . ALA B 1 21 ? 15.539 -7.762 -8.891 1 97.81 21 ALA B CA 1
ATOM 4447 C C . ALA B 1 21 ? 15.586 -8.898 -7.875 1 97.81 21 ALA B C 1
ATOM 4449 O O . ALA B 1 21 ? 16.672 -9.352 -7.488 1 97.81 21 ALA B O 1
ATOM 4450 N N . ALA B 1 22 ? 14.453 -9.398 -7.457 1 97.25 22 ALA B N 1
ATOM 4451 C CA . ALA B 1 22 ? 14.375 -10.484 -6.484 1 97.25 22 ALA B CA 1
ATOM 4452 C C . ALA B 1 22 ? 14.906 -11.789 -7.07 1 97.25 22 ALA B C 1
ATOM 4454 O O . ALA B 1 22 ? 15.578 -12.562 -6.379 1 97.25 22 ALA B O 1
ATOM 4455 N N . PHE B 1 23 ? 14.617 -12.016 -8.359 1 97.69 23 PHE B N 1
ATOM 4456 C CA . PHE B 1 23 ? 15.031 -13.258 -9.008 1 97.69 23 PHE B CA 1
ATOM 4457 C C . PHE B 1 23 ? 16.547 -13.336 -9.094 1 97.69 23 PHE B C 1
ATOM 4459 O O . PHE B 1 23 ? 17.156 -14.336 -8.672 1 97.69 23 PHE B O 1
ATOM 4466 N N . TRP B 1 24 ? 17.156 -12.328 -9.594 1 97.75 24 TRP B N 1
ATOM 4467 C CA . TRP B 1 24 ? 18.625 -12.32 -9.719 1 97.75 24 TRP B CA 1
ATOM 4468 C C . TRP B 1 24 ? 19.281 -12.156 -8.352 1 97.75 24 TRP B C 1
ATOM 4470 O O . TRP B 1 24 ? 20.359 -12.711 -8.102 1 97.75 24 TRP B O 1
ATOM 4480 N N . GLY B 1 25 ? 18.625 -11.414 -7.48 1 96.88 25 GLY B N 1
ATOM 4481 C CA . GLY B 1 25 ? 19.141 -11.227 -6.141 1 96.88 25 GLY B CA 1
ATOM 4482 C C . GLY B 1 25 ? 19.188 -12.508 -5.332 1 96.88 25 GLY B C 1
ATOM 4483 O O . GLY B 1 25 ? 20.141 -12.742 -4.578 1 96.88 25 GLY B O 1
ATOM 4484 N N . ASN B 1 26 ? 18.172 -13.258 -5.492 1 96.19 26 ASN B N 1
ATOM 4485 C CA . ASN B 1 26 ? 18.125 -14.523 -4.773 1 96.19 26 ASN B CA 1
ATOM 4486 C C . ASN B 1 26 ? 19.234 -15.477 -5.242 1 96.19 26 ASN B C 1
ATOM 4488 O O . ASN B 1 26 ? 19.781 -16.234 -4.445 1 96.19 26 ASN B O 1
ATOM 4492 N N . LYS B 1 27 ? 19.578 -15.461 -6.551 1 97.75 27 LYS B N 1
ATOM 4493 C CA . LYS B 1 27 ? 20.641 -16.297 -7.082 1 97.75 27 LYS B CA 1
ATOM 4494 C C . LYS B 1 27 ? 22 -15.891 -6.504 1 97.75 27 LYS B C 1
ATOM 4496 O O . LYS B 1 27 ? 22.797 -16.734 -6.105 1 97.75 27 LYS B O 1
ATOM 4501 N N . VAL B 1 28 ? 22.172 -14.586 -6.426 1 96.62 28 VAL B N 1
ATOM 4502 C CA . VAL B 1 28 ? 23.438 -14.086 -5.918 1 96.62 28 VAL B CA 1
ATOM 4503 C C . VAL B 1 28 ? 23.594 -14.445 -4.441 1 96.62 28 VAL B C 1
ATOM 4505 O O . VAL B 1 28 ? 24.672 -14.82 -3.992 1 96.62 28 VAL B O 1
ATOM 4508 N N . VAL B 1 29 ? 22.547 -14.352 -3.678 1 96.12 29 VAL B N 1
ATOM 4509 C CA . VAL B 1 29 ? 22.594 -14.664 -2.254 1 96.12 29 VAL B CA 1
ATOM 4510 C C . VAL B 1 29 ? 22.953 -16.141 -2.059 1 96.12 29 VAL B C 1
ATOM 4512 O O . VAL B 1 29 ? 23.766 -16.469 -1.19 1 96.12 29 VAL B O 1
ATOM 4515 N N . THR B 1 30 ? 22.375 -16.984 -2.867 1 96.12 30 THR B N 1
ATOM 4516 C CA . THR B 1 30 ? 22.641 -18.422 -2.746 1 96.12 30 THR B CA 1
ATOM 4517 C C . THR B 1 30 ? 24.078 -18.734 -3.119 1 96.12 30 THR B C 1
ATOM 4519 O O . THR B 1 30 ? 24.719 -19.562 -2.484 1 96.12 30 THR B O 1
ATOM 4522 N N . ILE B 1 31 ? 24.609 -18.047 -4.113 1 96.25 31 ILE B N 1
ATOM 4523 C CA . ILE B 1 31 ? 25.953 -18.312 -4.621 1 96.25 31 ILE B CA 1
ATOM 4524 C C . ILE B 1 31 ? 27 -17.781 -3.637 1 96.25 31 ILE B C 1
ATOM 4526 O O . ILE B 1 31 ? 27.969 -18.469 -3.336 1 96.25 31 ILE B O 1
ATOM 4530 N N . THR B 1 32 ? 26.797 -16.578 -3.096 1 94.94 32 THR B N 1
ATOM 4531 C CA . THR B 1 32 ? 27.828 -15.914 -2.318 1 94.94 32 THR B CA 1
ATOM 4532 C C . THR B 1 32 ? 27.609 -16.125 -0.823 1 94.94 32 THR B C 1
ATOM 4534 O O . THR B 1 32 ? 28.562 -16.297 -0.064 1 94.94 32 THR B O 1
ATOM 4537 N N . GLY B 1 33 ? 26.375 -16.062 -0.372 1 90.69 33 GLY B N 1
ATOM 4538 C CA . GLY B 1 33 ? 26.062 -16.094 1.048 1 90.69 33 GLY B CA 1
ATOM 4539 C C . GLY B 1 33 ? 26.547 -14.867 1.796 1 90.69 33 GLY B C 1
ATOM 4540 O O . GLY B 1 33 ? 26.672 -14.891 3.021 1 90.69 33 GLY B O 1
ATOM 4541 N N . ASP B 1 34 ? 26.828 -13.836 1.06 1 93.75 34 ASP B N 1
ATOM 4542 C CA . ASP B 1 34 ? 27.359 -12.594 1.617 1 93.75 34 ASP B CA 1
ATOM 4543 C C . ASP B 1 34 ? 26.266 -11.789 2.311 1 93.75 34 ASP B C 1
ATOM 4545 O O . ASP B 1 34 ? 25.125 -11.727 1.822 1 93.75 34 ASP B O 1
ATOM 4549 N N . SER B 1 35 ? 26.625 -11.188 3.439 1 93.81 35 SER B N 1
ATOM 4550 C CA . SER B 1 35 ? 25.656 -10.43 4.234 1 93.81 35 SER B CA 1
ATOM 4551 C C . SER B 1 35 ? 25.125 -9.242 3.455 1 93.81 35 SER B C 1
ATOM 4553 O O . SER B 1 35 ? 23.953 -8.883 3.598 1 93.81 35 SER B O 1
ATOM 4555 N N . ASN B 1 36 ? 25.953 -8.617 2.633 1 94.25 36 ASN B N 1
ATOM 4556 C CA . ASN B 1 36 ? 25.5 -7.484 1.837 1 94.25 36 ASN B CA 1
ATOM 4557 C C . ASN B 1 36 ? 24.453 -7.898 0.803 1 94.25 36 ASN B C 1
ATOM 4559 O O . ASN B 1 36 ? 23.516 -7.152 0.528 1 94.25 36 ASN B O 1
ATOM 4563 N N . ASP B 1 37 ? 24.703 -9.047 0.217 1 96.5 37 ASP B N 1
ATOM 4564 C CA . ASP B 1 37 ? 23.75 -9.539 -0.759 1 96.5 37 ASP B CA 1
ATOM 4565 C C . ASP B 1 37 ? 22.422 -9.922 -0.084 1 96.5 37 ASP B C 1
ATOM 4567 O O . ASP B 1 37 ? 21.359 -9.711 -0.647 1 96.5 37 ASP B O 1
ATOM 4571 N N . VAL B 1 38 ? 22.516 -10.469 1.111 1 96.25 38 VAL B N 1
ATOM 4572 C CA . VAL B 1 38 ? 21.312 -10.805 1.871 1 96.25 38 VAL B CA 1
ATOM 4573 C C . VAL B 1 38 ? 20.547 -9.531 2.217 1 96.25 38 VAL B C 1
ATOM 4575 O O . VAL B 1 38 ? 19.328 -9.492 2.104 1 96.25 38 VAL B O 1
ATOM 4578 N N . PHE B 1 39 ? 21.297 -8.516 2.596 1 95.69 39 PHE B N 1
ATOM 4579 C CA . PHE B 1 39 ? 20.688 -7.238 2.945 1 95.69 39 PHE B CA 1
ATOM 4580 C C . PHE B 1 39 ? 19.938 -6.648 1.753 1 95.69 39 PHE B C 1
ATOM 4582 O O . PHE B 1 39 ? 18.812 -6.188 1.892 1 95.69 39 PHE B O 1
ATOM 4589 N N . TRP B 1 40 ? 20.5 -6.699 0.61 1 96.12 40 TRP B N 1
ATOM 4590 C CA . TRP B 1 40 ? 19.891 -6.113 -0.573 1 96.12 40 TRP B CA 1
ATOM 4591 C C . TRP B 1 40 ? 18.641 -6.906 -0.987 1 96.12 40 TRP B C 1
ATOM 4593 O O . TRP B 1 40 ? 17.656 -6.328 -1.455 1 96.12 40 TRP B O 1
ATOM 4603 N N . LEU B 1 41 ? 18.75 -8.188 -0.878 1 97.12 41 LEU B N 1
ATOM 4604 C CA . LEU B 1 41 ? 17.562 -8.984 -1.179 1 97.12 41 LEU B CA 1
ATOM 4605 C C . LEU B 1 41 ? 16.422 -8.664 -0.21 1 97.12 41 LEU B C 1
ATOM 4607 O O . LEU B 1 41 ? 15.266 -8.594 -0.612 1 97.12 41 LEU B O 1
ATOM 4611 N N . ALA B 1 42 ? 16.75 -8.477 1.051 1 97 42 ALA B N 1
ATOM 4612 C CA . ALA B 1 42 ? 15.75 -8.102 2.041 1 97 42 ALA B CA 1
ATOM 4613 C C . ALA B 1 42 ? 15.141 -6.738 1.718 1 97 42 ALA B C 1
ATOM 4615 O O . ALA B 1 42 ? 13.938 -6.527 1.895 1 97 42 ALA B O 1
ATOM 4616 N N . GLN B 1 43 ? 15.992 -5.824 1.263 1 96.5 43 GLN B N 1
ATOM 4617 C CA . GLN B 1 43 ? 15.523 -4.504 0.853 1 96.5 43 GLN B CA 1
ATOM 4618 C C . GLN B 1 43 ? 14.523 -4.609 -0.295 1 96.5 43 GLN B C 1
ATOM 4620 O O . GLN B 1 43 ? 13.539 -3.863 -0.342 1 96.5 43 GLN B O 1
ATOM 4625 N N . ILE B 1 44 ? 14.805 -5.52 -1.21 1 97.19 44 ILE B N 1
ATOM 4626 C CA . ILE B 1 44 ? 13.914 -5.73 -2.346 1 97.19 44 ILE B CA 1
ATOM 4627 C C . ILE B 1 44 ? 12.57 -6.27 -1.855 1 97.19 44 ILE B C 1
ATOM 4629 O O . ILE B 1 44 ? 11.516 -5.777 -2.256 1 97.19 44 ILE B O 1
ATOM 4633 N N . TYR B 1 45 ? 12.602 -7.242 -0.928 1 96.38 45 TYR B N 1
ATOM 4634 C CA . TYR B 1 45 ? 11.375 -7.785 -0.368 1 96.38 45 TYR B CA 1
ATOM 4635 C C . TYR B 1 45 ? 10.586 -6.703 0.364 1 96.38 45 TYR B C 1
ATOM 4637 O O . TYR B 1 45 ? 9.359 -6.652 0.27 1 96.38 45 TYR B O 1
ATOM 4645 N N . TYR B 1 46 ? 11.297 -5.844 1.052 1 96.19 46 TYR B N 1
ATOM 4646 C CA . TYR B 1 46 ? 10.664 -4.742 1.767 1 96.19 46 TYR B CA 1
ATOM 4647 C C . TYR B 1 46 ? 9.891 -3.846 0.808 1 96.19 46 TYR B C 1
ATOM 4649 O O . TYR B 1 46 ? 8.734 -3.49 1.072 1 96.19 46 TYR B O 1
ATOM 4657 N N . ASN B 1 47 ? 10.531 -3.518 -0.275 1 94.69 47 ASN B N 1
ATOM 4658 C CA . ASN B 1 47 ? 9.906 -2.605 -1.228 1 94.69 47 ASN B CA 1
ATOM 4659 C C . ASN B 1 47 ? 8.781 -3.287 -1.997 1 94.69 47 ASN B C 1
ATOM 4661 O O . ASN B 1 47 ? 7.922 -2.615 -2.572 1 94.69 47 ASN B O 1
ATOM 4665 N N . MET B 1 48 ? 8.789 -4.637 -1.994 1 93.81 48 MET B N 1
ATOM 4666 C CA . MET B 1 48 ? 7.695 -5.387 -2.611 1 93.81 48 MET B CA 1
ATOM 4667 C C . MET B 1 48 ? 6.508 -5.5 -1.663 1 93.81 48 MET B C 1
ATOM 4669 O O . MET B 1 48 ? 5.449 -6.004 -2.043 1 93.81 48 MET B O 1
ATOM 4673 N N . GLY B 1 49 ? 6.703 -5.07 -0.391 1 91.94 49 GLY B N 1
ATOM 4674 C CA . GLY B 1 49 ? 5.652 -5.164 0.612 1 91.94 49 GLY B CA 1
ATOM 4675 C C . GLY B 1 49 ? 5.621 -6.504 1.32 1 91.94 49 GLY B C 1
ATOM 4676 O O . GLY B 1 49 ? 4.637 -6.836 1.984 1 91.94 49 GLY B O 1
ATOM 4677 N N . GLN B 1 50 ? 6.637 -7.281 1.057 1 93.75 50 GLN B N 1
ATOM 4678 C CA . GLN B 1 50 ? 6.746 -8.578 1.726 1 93.75 50 GLN B CA 1
ATOM 4679 C C . GLN B 1 50 ? 7.629 -8.477 2.967 1 93.75 50 GLN B C 1
ATOM 4681 O O . GLN B 1 50 ? 8.758 -8.977 2.975 1 93.75 50 GLN B O 1
ATOM 4686 N N . TYR B 1 51 ? 7.055 -8.016 4.016 1 94.81 51 TYR B N 1
ATOM 4687 C CA . TYR B 1 51 ? 7.812 -7.645 5.207 1 94.81 51 TYR B CA 1
ATOM 4688 C C . TYR B 1 51 ? 8.18 -8.875 6.027 1 94.81 51 TYR B C 1
ATOM 4690 O O . TYR B 1 51 ? 9.281 -8.953 6.582 1 94.81 51 TYR B O 1
ATOM 4698 N N . VAL B 1 52 ? 7.289 -9.844 6.07 1 92.5 52 VAL B N 1
ATOM 4699 C CA . VAL B 1 52 ? 7.547 -11.055 6.844 1 92.5 52 VAL B CA 1
ATOM 4700 C C . VAL B 1 52 ? 8.727 -11.812 6.234 1 92.5 52 VAL B C 1
ATOM 4702 O O . VAL B 1 52 ? 9.602 -12.289 6.957 1 92.5 52 VAL B O 1
ATOM 4705 N N . ARG B 1 53 ? 8.75 -11.867 4.906 1 93.69 53 ARG B N 1
ATOM 4706 C CA . ARG B 1 53 ? 9.836 -12.539 4.195 1 93.69 53 ARG B CA 1
ATOM 4707 C C . ARG B 1 53 ? 11.164 -11.812 4.41 1 93.69 53 ARG B C 1
ATOM 4709 O O . ARG B 1 53 ? 12.195 -12.453 4.609 1 93.69 53 ARG B O 1
ATOM 4716 N N . ALA B 1 54 ? 11.086 -10.492 4.332 1 95.88 54 ALA B N 1
ATOM 4717 C CA . ALA B 1 54 ? 12.289 -9.695 4.543 1 95.88 54 ALA B CA 1
ATOM 4718 C C . ALA B 1 54 ? 12.844 -9.898 5.949 1 95.88 54 ALA B C 1
ATOM 4720 O O . ALA B 1 54 ? 14.055 -10.062 6.129 1 95.88 54 ALA B O 1
ATOM 4721 N N . GLN B 1 55 ? 12.031 -9.953 6.945 1 93.94 55 GLN B N 1
ATOM 4722 C CA . GLN B 1 55 ? 12.445 -10.109 8.336 1 93.94 55 GLN B CA 1
ATOM 4723 C C . GLN B 1 55 ? 13.094 -11.469 8.562 1 93.94 55 GLN B C 1
ATOM 4725 O O . GLN B 1 55 ? 14.102 -11.578 9.266 1 93.94 55 GLN B O 1
ATOM 4730 N N . LYS B 1 56 ? 12.5 -12.445 7.996 1 92.31 56 LYS B N 1
ATOM 4731 C CA . LYS B 1 56 ? 13.031 -13.797 8.156 1 92.31 56 LYS B CA 1
ATOM 4732 C C . LYS B 1 56 ? 14.406 -13.922 7.512 1 92.31 56 LYS B C 1
ATOM 4734 O O . LYS B 1 56 ? 15.297 -14.57 8.062 1 92.31 56 LYS B O 1
ATOM 4739 N N . LEU B 1 57 ? 14.547 -13.328 6.391 1 94.19 57 LEU B N 1
ATOM 4740 C CA . LEU B 1 57 ? 15.797 -13.406 5.645 1 94.19 57 LEU B CA 1
ATOM 4741 C C . LEU B 1 57 ? 16.938 -12.789 6.434 1 94.19 57 LEU B C 1
ATOM 4743 O O . LEU B 1 57 ? 18.062 -13.297 6.406 1 94.19 57 LEU B O 1
ATOM 4747 N N . ILE B 1 58 ? 16.719 -11.68 7.164 1 94.81 58 ILE B N 1
ATOM 4748 C CA . ILE B 1 58 ? 17.797 -10.953 7.82 1 94.81 58 ILE B CA 1
ATOM 4749 C C . ILE B 1 58 ? 17.828 -11.305 9.305 1 94.81 58 ILE B C 1
ATOM 4751 O O . ILE B 1 58 ? 18.609 -10.727 10.07 1 94.81 58 ILE B O 1
ATOM 4755 N N . TRP B 1 59 ? 17.062 -12.195 9.711 1 90.25 59 TRP B N 1
ATOM 4756 C CA . TRP B 1 59 ? 16.938 -12.555 11.117 1 90.25 59 TRP B CA 1
ATOM 4757 C C . TRP B 1 59 ? 18.281 -12.922 11.719 1 90.25 59 TRP B C 1
ATOM 4759 O O . TRP B 1 59 ? 18.625 -12.484 12.82 1 90.25 59 TRP B O 1
ATOM 4769 N N . LYS B 1 60 ? 19.094 -13.641 11.023 1 89 60 LYS B N 1
ATOM 4770 C CA . LYS B 1 60 ? 20.375 -14.125 11.539 1 89 60 LYS B CA 1
ATOM 4771 C C . LYS B 1 60 ? 21.422 -13.008 11.562 1 89 60 LYS B C 1
ATOM 4773 O O . LYS B 1 60 ? 22.406 -13.086 12.289 1 89 60 LYS B O 1
ATOM 4778 N N . LEU B 1 61 ? 21.203 -12.031 10.766 1 91.69 61 LEU B N 1
ATOM 4779 C CA . LEU B 1 61 ? 22.188 -10.969 10.625 1 91.69 61 LEU B CA 1
ATOM 4780 C C . LEU B 1 61 ? 21.875 -9.805 11.562 1 91.69 61 LEU B C 1
ATOM 4782 O O . LEU B 1 61 ? 22.672 -8.875 11.703 1 91.69 61 LEU B O 1
ATOM 4786 N N . MET B 1 62 ? 20.844 -9.812 12.281 1 88.56 62 MET B N 1
ATOM 4787 C CA . MET B 1 62 ? 20.375 -8.688 13.086 1 88.56 62 MET B CA 1
ATOM 4788 C C . MET B 1 62 ? 21.297 -8.43 14.266 1 88.56 62 MET B C 1
ATOM 4790 O O . MET B 1 62 ? 21.453 -7.289 14.703 1 88.56 62 MET B O 1
ATOM 4794 N N . ASP B 1 63 ? 21.938 -9.414 14.68 1 86.19 63 ASP B N 1
ATOM 4795 C CA . ASP B 1 63 ? 22.812 -9.266 15.844 1 86.19 63 ASP B CA 1
ATOM 4796 C C . ASP B 1 63 ? 24.156 -8.656 15.453 1 86.19 63 ASP B C 1
ATOM 4798 O O . ASP B 1 63 ? 24.797 -7.988 16.266 1 86.19 63 ASP B O 1
ATOM 4802 N N . THR B 1 64 ? 24.484 -8.867 14.219 1 87.56 64 THR B N 1
ATOM 4803 C CA . THR B 1 64 ? 25.812 -8.43 13.805 1 87.56 64 THR B CA 1
ATOM 4804 C C . THR B 1 64 ? 25.734 -7.109 13.039 1 87.56 64 THR B C 1
ATOM 4806 O O . THR B 1 64 ? 26.656 -6.305 13.07 1 87.56 64 THR B O 1
ATOM 4809 N N . SER B 1 65 ? 24.656 -6.914 12.367 1 89.44 65 SER B N 1
ATOM 4810 C CA . SER B 1 65 ? 24.562 -5.734 11.516 1 89.44 65 SER B CA 1
ATOM 4811 C C . SER B 1 65 ? 23.453 -4.797 12 1 89.44 65 SER B C 1
ATOM 4813 O O . SER B 1 65 ? 22.297 -5.184 12.086 1 89.44 65 SER B O 1
ATOM 4815 N N . VAL B 1 66 ? 23.875 -3.562 12.242 1 88.88 66 VAL B N 1
ATOM 4816 C CA . VAL B 1 66 ? 22.938 -2.547 12.695 1 88.88 66 VAL B CA 1
ATOM 4817 C C . VAL B 1 66 ? 21.984 -2.188 11.555 1 88.88 66 VAL B C 1
ATOM 4819 O O . VAL B 1 66 ? 20.812 -1.897 11.789 1 88.88 66 VAL B O 1
ATOM 4822 N N . ALA B 1 67 ? 22.516 -2.234 10.336 1 90.94 67 ALA B N 1
ATOM 4823 C CA . ALA B 1 67 ? 21.672 -1.943 9.172 1 90.94 67 ALA B CA 1
ATOM 4824 C C . ALA B 1 67 ? 20.547 -2.955 9.039 1 90.94 67 ALA B C 1
ATOM 4826 O O . ALA B 1 67 ? 19.406 -2.59 8.711 1 90.94 67 ALA B O 1
ATOM 4827 N N . CYS B 1 68 ? 20.844 -4.203 9.305 1 93.81 68 CYS B N 1
ATOM 4828 C CA . CYS B 1 68 ? 19.828 -5.246 9.234 1 93.81 68 CYS B CA 1
ATOM 4829 C C . CYS B 1 68 ? 18.812 -5.086 10.352 1 93.81 68 CYS B C 1
ATOM 4831 O O . CYS B 1 68 ? 17.625 -5.34 10.156 1 93.81 68 CYS B O 1
ATOM 4833 N N . ARG B 1 69 ? 19.266 -4.668 11.477 1 92.5 69 ARG B N 1
ATOM 4834 C CA . ARG B 1 69 ? 18.359 -4.422 12.594 1 92.5 69 ARG B CA 1
ATOM 4835 C C . ARG B 1 69 ? 17.406 -3.268 12.281 1 92.5 69 ARG B C 1
ATOM 4837 O O . ARG B 1 69 ? 16.219 -3.332 12.594 1 92.5 69 ARG B O 1
ATOM 4844 N N . PHE B 1 70 ? 17.969 -2.264 11.711 1 94 70 PHE B N 1
ATOM 4845 C CA . PHE B 1 70 ? 17.188 -1.113 11.289 1 94 70 PHE B CA 1
ATOM 4846 C C . PHE B 1 70 ? 16.109 -1.531 10.297 1 94 70 PHE B C 1
ATOM 4848 O O . PHE B 1 70 ? 14.938 -1.154 10.438 1 94 70 PHE B O 1
ATOM 4855 N N . LEU B 1 71 ? 16.469 -2.32 9.336 1 96 71 LEU B N 1
ATOM 4856 C CA . LEU B 1 71 ? 15.523 -2.779 8.32 1 96 71 LEU B CA 1
ATOM 4857 C C . LEU B 1 71 ? 14.461 -3.68 8.938 1 96 71 LEU B C 1
ATOM 4859 O O . LEU B 1 71 ? 13.289 -3.604 8.562 1 96 71 LEU B O 1
ATOM 4863 N N . ALA B 1 72 ? 14.859 -4.52 9.844 1 96.38 72 ALA B N 1
ATOM 4864 C CA . ALA B 1 72 ? 13.914 -5.402 10.516 1 96.38 72 ALA B CA 1
ATOM 4865 C C . ALA B 1 72 ? 12.883 -4.598 11.305 1 96.38 72 ALA B C 1
ATOM 4867 O O . ALA B 1 72 ? 11.695 -4.938 11.32 1 96.38 72 ALA B O 1
ATOM 4868 N N . ALA B 1 73 ? 13.312 -3.562 11.969 1 95.88 73 ALA B N 1
ATOM 4869 C CA . ALA B 1 73 ? 12.406 -2.699 12.719 1 95.88 73 ALA B CA 1
ATOM 4870 C C . ALA B 1 73 ? 11.422 -1.993 11.781 1 95.88 73 ALA B C 1
ATOM 4872 O O . ALA B 1 73 ? 10.25 -1.839 12.109 1 95.88 73 ALA B O 1
ATOM 4873 N N . LYS B 1 74 ? 11.93 -1.541 10.664 1 96.44 74 LYS B N 1
ATOM 4874 C CA . LYS B 1 74 ? 11.055 -0.91 9.672 1 96.44 74 LYS B CA 1
ATOM 4875 C C . LYS B 1 74 ? 9.977 -1.877 9.195 1 96.44 74 LYS B C 1
ATOM 4877 O O . LYS B 1 74 ? 8.828 -1.481 8.984 1 96.44 74 LYS B O 1
ATOM 4882 N N . CYS B 1 75 ? 10.383 -3.135 8.984 1 96.12 75 CYS B N 1
ATOM 4883 C CA . CYS B 1 75 ? 9.414 -4.152 8.586 1 96.12 75 CYS B CA 1
ATOM 4884 C C . CYS B 1 75 ? 8.336 -4.332 9.648 1 96.12 75 CYS B C 1
ATOM 4886 O O . CYS B 1 75 ? 7.156 -4.457 9.32 1 96.12 75 CYS B O 1
ATOM 4888 N N . CYS B 1 76 ? 8.727 -4.293 10.891 1 95.81 76 CYS B N 1
ATOM 4889 C CA . CYS B 1 76 ? 7.777 -4.43 11.992 1 95.81 76 CYS B CA 1
ATOM 4890 C C . CYS B 1 76 ? 6.797 -3.262 12.008 1 95.81 76 CYS B C 1
ATOM 4892 O O . CYS B 1 76 ? 5.598 -3.455 12.227 1 95.81 76 CYS B O 1
ATOM 4894 N N . ILE B 1 77 ? 7.293 -2.117 11.75 1 95.5 77 ILE B N 1
ATOM 4895 C CA . ILE B 1 77 ? 6.469 -0.914 11.781 1 95.5 77 ILE B CA 1
ATOM 4896 C C . ILE B 1 77 ? 5.434 -0.969 10.664 1 95.5 77 ILE B C 1
ATOM 4898 O O . ILE B 1 77 ? 4.27 -0.615 10.867 1 95.5 77 ILE B O 1
ATOM 4902 N N . LYS B 1 78 ? 5.828 -1.469 9.492 1 93.56 78 LYS B N 1
ATOM 4903 C CA . LYS B 1 78 ? 4.902 -1.573 8.367 1 93.56 78 LYS B CA 1
ATOM 4904 C C . LYS B 1 78 ? 3.826 -2.621 8.633 1 93.56 78 LYS B C 1
ATOM 4906 O O . LYS B 1 78 ? 2.729 -2.545 8.078 1 93.56 78 LYS B O 1
ATOM 4911 N N . GLN B 1 79 ? 4.164 -3.508 9.562 1 92.56 79 GLN B N 1
ATOM 4912 C CA . GLN B 1 79 ? 3.201 -4.523 9.977 1 92.56 79 GLN B CA 1
ATOM 4913 C C . GLN B 1 79 ? 2.408 -4.066 11.195 1 92.56 79 GLN B C 1
ATOM 4915 O O . GLN B 1 79 ? 1.655 -4.848 11.781 1 92.56 79 GLN B O 1
ATOM 4920 N N . GLU B 1 80 ? 2.648 -2.852 11.688 1 92.38 80 GLU B N 1
ATOM 4921 C CA . GLU B 1 80 ? 1.987 -2.23 12.828 1 92.38 80 GLU B CA 1
ATOM 4922 C C . GLU B 1 80 ? 2.309 -2.973 14.125 1 92.38 80 GLU B C 1
ATOM 4924 O O . GLU B 1 80 ? 1.472 -3.049 15.023 1 92.38 80 GLU B O 1
ATOM 4929 N N . LYS B 1 81 ? 3.4 -3.637 14.117 1 94.5 81 LYS B N 1
ATOM 4930 C CA . LYS B 1 81 ? 3.92 -4.27 15.328 1 94.5 81 LYS B CA 1
ATOM 4931 C C . LYS B 1 81 ? 4.945 -3.373 16.016 1 94.5 81 LYS B C 1
ATOM 4933 O O . LYS B 1 81 ? 6.145 -3.668 16 1 94.5 81 LYS B O 1
ATOM 4938 N N . TYR B 1 82 ? 4.516 -2.389 16.656 1 95.25 82 TYR B N 1
ATOM 4939 C CA . TYR B 1 82 ? 5.359 -1.321 17.188 1 95.25 82 TYR B CA 1
ATOM 4940 C C . TYR B 1 82 ? 6.145 -1.798 18.406 1 95.25 82 TYR B C 1
ATOM 4942 O O . TYR B 1 82 ? 7.301 -1.414 18.594 1 95.25 82 TYR B O 1
ATOM 4950 N N . GLN B 1 83 ? 5.52 -2.672 19.188 1 95.19 83 GLN B N 1
ATOM 4951 C CA . GLN B 1 83 ? 6.223 -3.184 20.359 1 95.19 83 GLN B CA 1
ATOM 4952 C C . GLN B 1 83 ? 7.418 -4.039 19.969 1 95.19 83 GLN B C 1
ATOM 4954 O O . GLN B 1 83 ? 8.492 -3.932 20.562 1 95.19 83 GLN B O 1
ATOM 4959 N N . GLU B 1 84 ? 7.238 -4.84 18.984 1 94.38 84 GLU B N 1
ATOM 4960 C CA . GLU B 1 84 ? 8.336 -5.66 18.484 1 94.38 84 GLU B CA 1
ATOM 4961 C C . GLU B 1 84 ? 9.445 -4.797 17.875 1 94.38 84 GLU B C 1
ATOM 4963 O O . GLU B 1 84 ? 10.625 -5.117 18.016 1 94.38 84 GLU B O 1
ATOM 4968 N N . ALA B 1 85 ? 9.023 -3.76 17.203 1 95.56 85 ALA B N 1
ATOM 4969 C CA . ALA B 1 85 ? 10 -2.836 16.641 1 95.56 85 ALA B CA 1
ATOM 4970 C C . ALA B 1 85 ? 10.867 -2.215 17.734 1 95.56 85 ALA B C 1
ATOM 4972 O O . ALA B 1 85 ? 12.078 -2.088 17.578 1 95.56 85 ALA B O 1
ATOM 4973 N N . LEU B 1 86 ? 10.297 -1.872 18.844 1 95 86 LEU B N 1
ATOM 4974 C CA . LEU B 1 86 ? 11.023 -1.253 19.953 1 95 86 LEU B CA 1
ATOM 4975 C C . LEU B 1 86 ? 11.977 -2.25 20.609 1 95 86 LEU B C 1
ATOM 4977 O O . LEU B 1 86 ? 13.055 -1.874 21.078 1 95 86 LEU B O 1
ATOM 4981 N N . GLU B 1 87 ? 11.586 -3.479 20.609 1 93.38 87 GLU B N 1
ATOM 4982 C CA . GLU B 1 87 ? 12.453 -4.516 21.156 1 93.38 87 GLU B CA 1
ATOM 4983 C C . GLU B 1 87 ? 13.695 -4.719 20.281 1 93.38 87 GLU B C 1
ATOM 4985 O O . GLU B 1 87 ? 14.781 -4.977 20.797 1 93.38 87 GLU B O 1
ATOM 4990 N N . LEU B 1 88 ? 13.531 -4.559 19.062 1 92.31 88 LEU B N 1
ATOM 4991 C CA . LEU B 1 88 ? 14.648 -4.711 18.141 1 92.31 88 LEU B CA 1
ATOM 4992 C C . LEU B 1 88 ? 15.594 -3.514 18.219 1 92.31 88 LEU B C 1
ATOM 4994 O O . LEU B 1 88 ? 16.812 -3.668 18.125 1 92.31 88 LEU B O 1
ATOM 4998 N N . LEU B 1 89 ? 15.023 -2.316 18.328 1 91.56 89 LEU B N 1
ATOM 4999 C CA . LEU B 1 89 ? 15.812 -1.089 18.328 1 91.56 89 LEU B CA 1
ATOM 5000 C C . LEU B 1 89 ? 16.406 -0.812 19.703 1 91.56 89 LEU B C 1
ATOM 5002 O O . LEU B 1 89 ? 17.438 -0.143 19.812 1 91.56 89 LEU B O 1
ATOM 5006 N N . GLY B 1 90 ? 15.859 -1.302 20.703 1 85.62 90 GLY B N 1
ATOM 5007 C CA . GLY B 1 90 ? 16.297 -1.015 22.062 1 85.62 90 GLY B CA 1
ATOM 5008 C C . GLY B 1 90 ? 15.617 0.206 22.656 1 85.62 90 GLY B C 1
ATOM 5009 O O . GLY B 1 90 ? 15.117 1.064 21.938 1 85.62 90 GLY B O 1
ATOM 5010 N N . GLU B 1 91 ? 15.609 0.255 23.938 1 76.06 91 GLU B N 1
ATOM 5011 C CA . GLU B 1 91 ? 14.938 1.352 24.625 1 76.06 91 GLU B CA 1
ATOM 5012 C C . GLU B 1 91 ? 15.82 2.602 24.656 1 76.06 91 GLU B C 1
ATOM 5014 O O . GLU B 1 91 ? 15.312 3.719 24.75 1 76.06 91 GLU B O 1
ATOM 5019 N N . GLU B 1 92 ? 17.047 2.352 24.594 1 77.06 92 GLU B N 1
ATOM 5020 C CA . GLU B 1 92 ? 17.953 3.502 24.594 1 77.06 92 GLU B CA 1
ATOM 5021 C C . GLU B 1 92 ? 19 3.377 23.484 1 77.06 92 GLU B C 1
ATOM 5023 O O . GLU B 1 92 ? 19.141 2.32 22.875 1 77.06 92 GLU B O 1
ATOM 5028 N N . ASN B 1 93 ? 19.516 4.543 23.141 1 69.31 93 ASN B N 1
ATOM 5029 C CA . ASN B 1 93 ? 20.516 4.578 22.078 1 69.31 93 ASN B CA 1
ATOM 5030 C C . ASN B 1 93 ? 21.766 3.805 22.469 1 69.31 93 ASN B C 1
ATOM 5032 O O . ASN B 1 93 ? 22.562 4.281 23.281 1 69.31 93 ASN B O 1
ATOM 5036 N N . THR B 1 94 ? 21.703 2.545 22.312 1 64.31 94 THR B N 1
ATOM 5037 C CA . THR B 1 94 ? 22.828 1.716 22.719 1 64.31 94 THR B CA 1
ATOM 5038 C C . THR B 1 94 ? 23.828 1.571 21.578 1 64.31 94 THR B C 1
ATOM 5040 O O . THR B 1 94 ? 24.828 0.866 21.703 1 64.31 94 THR B O 1
ATOM 5043 N N . PHE B 1 95 ? 23.688 2.33 20.484 1 61.78 95 PHE B N 1
ATOM 5044 C CA . PHE B 1 95 ? 24.484 1.979 19.312 1 61.78 95 PHE B CA 1
ATOM 5045 C C . PHE B 1 95 ? 25.547 3.037 19.047 1 61.78 95 PHE B C 1
ATOM 5047 O O . PHE B 1 95 ? 26.172 3.035 17.984 1 61.78 95 PHE B O 1
ATOM 5054 N N . ALA B 1 96 ? 25.75 3.971 19.969 1 58.81 96 ALA B N 1
ATOM 5055 C CA . ALA B 1 96 ? 26.672 5.086 19.781 1 58.81 96 ALA B CA 1
ATOM 5056 C C . ALA B 1 96 ? 28.062 4.586 19.375 1 58.81 96 ALA B C 1
ATOM 5058 O O . ALA B 1 96 ? 28.703 5.168 18.516 1 58.81 96 ALA B O 1
ATOM 5059 N N . ASP B 1 97 ? 28.469 3.494 19.906 1 55.84 97 ASP B N 1
ATOM 5060 C CA . ASP B 1 97 ? 29.828 3.043 19.703 1 55.84 97 ASP B CA 1
ATOM 5061 C C . ASP B 1 97 ? 29.922 2.084 18.531 1 55.84 97 ASP B C 1
ATOM 5063 O O . ASP B 1 97 ? 31.031 1.732 18.094 1 55.84 97 ASP B O 1
ATOM 5067 N N . ARG B 1 98 ? 28.906 1.645 17.953 1 52.72 98 ARG B N 1
ATOM 5068 C CA . ARG B 1 98 ? 28.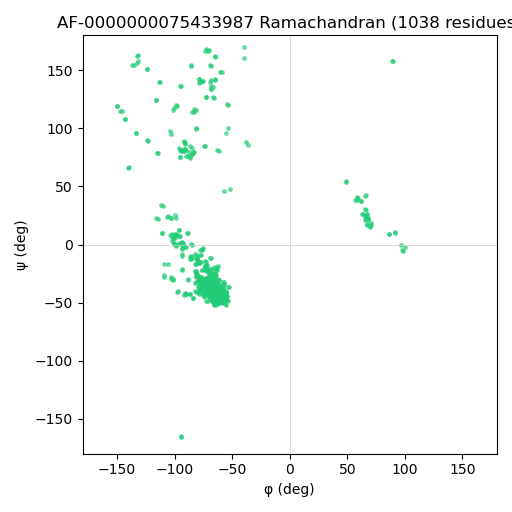969 0.523 17.031 1 52.72 98 ARG B CA 1
ATOM 5069 C C . ARG B 1 98 ? 28.75 0.992 15.586 1 52.72 98 ARG B C 1
ATOM 5071 O O . ARG B 1 98 ? 28.922 0.217 14.648 1 52.72 98 ARG B O 1
ATOM 5078 N N . VAL B 1 99 ? 28.25 2.123 15.422 1 59.94 99 VAL B N 1
ATOM 5079 C CA . VAL B 1 99 ? 27.844 2.516 14.078 1 59.94 99 VAL B CA 1
ATOM 5080 C C . VAL B 1 99 ? 28.875 3.492 13.5 1 59.94 99 VAL B C 1
ATOM 5082 O O . VAL B 1 99 ? 29.188 4.508 14.125 1 59.94 99 VAL B O 1
ATOM 5085 N N . LYS B 1 100 ? 29.781 2.91 12.703 1 52.5 100 LYS B N 1
ATOM 5086 C CA . LYS B 1 100 ? 30.734 3.707 11.938 1 52.5 100 LYS B CA 1
ATOM 5087 C C . LYS B 1 100 ? 30.016 4.73 11.062 1 52.5 100 LYS B C 1
ATOM 5089 O O . LYS B 1 100 ? 29.062 4.395 10.352 1 52.5 100 LYS B O 1
ATOM 5094 N N . ASN B 1 101 ? 29.875 6.023 11.547 1 54.97 101 ASN B N 1
ATOM 5095 C CA . ASN B 1 101 ? 29.375 7.141 10.758 1 54.97 101 ASN B CA 1
ATOM 5096 C C . ASN B 1 101 ? 29.828 7.062 9.312 1 54.97 101 ASN B C 1
ATOM 5098 O O . ASN B 1 101 ? 31.031 7.023 9.039 1 54.97 101 ASN B O 1
ATOM 5102 N N . THR B 1 102 ? 29.203 6.434 8.594 1 55.16 102 THR B N 1
ATOM 5103 C CA . THR B 1 102 ? 29.547 6.406 7.176 1 55.16 102 THR B CA 1
ATOM 5104 C C . THR B 1 102 ? 29.969 7.793 6.691 1 55.16 102 THR B C 1
ATOM 5106 O O . THR B 1 102 ? 29.641 8.797 7.324 1 55.16 102 THR B O 1
ATOM 5109 N N . GLU B 1 103 ? 30.516 7.879 5.457 1 63.5 103 GLU B N 1
ATOM 5110 C CA . GLU B 1 103 ? 31.125 8.68 4.391 1 63.5 103 GLU B CA 1
ATOM 5111 C C . GLU B 1 103 ? 30.203 9.82 3.973 1 63.5 103 GLU B C 1
ATOM 5113 O O . GLU B 1 103 ? 30.031 10.086 2.781 1 63.5 103 GLU B O 1
ATOM 5118 N N . GLY B 1 104 ? 29.547 10.664 4.98 1 79.25 104 GLY B N 1
ATOM 5119 C CA . GLY B 1 104 ? 28.922 11.914 4.586 1 79.25 104 GLY B CA 1
ATOM 5120 C C . GLY B 1 104 ? 27.438 11.797 4.367 1 79.25 104 GLY B C 1
ATOM 5121 O O . GLY B 1 104 ? 26.75 12.797 4.137 1 79.25 104 GLY B O 1
ATOM 5122 N N . GLY B 1 105 ? 26.812 10.625 4.535 1 87.56 105 GLY B N 1
ATOM 5123 C CA . GLY B 1 105 ? 25.375 10.453 4.371 1 87.56 105 GLY B CA 1
ATOM 5124 C C . GLY B 1 105 ? 24.609 10.562 5.676 1 87.56 105 GLY B C 1
ATOM 5125 O O . GLY B 1 105 ? 25.062 11.234 6.609 1 87.56 105 GLY B O 1
ATOM 5126 N N . ILE B 1 106 ? 23.391 10.141 5.699 1 89.88 106 ILE B N 1
ATOM 5127 C CA . ILE B 1 106 ? 22.562 10.188 6.902 1 89.88 106 ILE B CA 1
ATOM 5128 C C . ILE B 1 106 ? 23.031 9.117 7.891 1 89.88 106 ILE B C 1
ATOM 5130 O O . ILE B 1 106 ? 23.156 7.945 7.531 1 89.88 106 ILE B O 1
ATOM 5134 N N . GLN B 1 107 ? 23.281 9.516 9.008 1 91.56 107 GLN B N 1
ATOM 5135 C CA . GLN B 1 107 ? 23.797 8.602 10.023 1 91.56 107 GLN B CA 1
ATOM 5136 C C . GLN B 1 107 ? 22.75 7.559 10.406 1 91.56 107 GLN B C 1
ATOM 5138 O O . GLN B 1 107 ? 21.578 7.891 10.625 1 91.56 107 GLN B O 1
ATOM 5143 N N . LEU B 1 108 ? 23.172 6.348 10.508 1 90.75 108 LEU B N 1
ATOM 5144 C CA . LEU B 1 108 ? 22.266 5.242 10.812 1 90.75 108 LEU B CA 1
ATOM 5145 C C . LEU B 1 108 ? 21.75 5.344 12.25 1 90.75 108 LEU B C 1
ATOM 5147 O O . LEU B 1 108 ? 20.594 5.016 12.523 1 90.75 108 LEU B O 1
ATOM 5151 N N . GLU B 1 109 ? 22.625 5.809 13.125 1 91.25 109 GLU B N 1
ATOM 5152 C CA . GLU B 1 109 ? 22.234 5.965 14.516 1 91.25 109 GLU B CA 1
ATOM 5153 C C . GLU B 1 109 ? 21.062 6.938 14.648 1 91.25 109 GLU B C 1
ATOM 5155 O O . GLU B 1 109 ? 20.141 6.703 15.43 1 91.25 109 GLU B O 1
ATOM 5160 N N . ALA B 1 110 ? 21.156 8.031 13.922 1 93.56 110 ALA B N 1
ATOM 5161 C CA . ALA B 1 110 ? 20.062 9.008 13.938 1 93.56 110 ALA B CA 1
ATOM 5162 C C . ALA B 1 110 ? 18.781 8.406 13.383 1 93.56 110 ALA B C 1
ATOM 5164 O O . ALA B 1 110 ? 17.688 8.664 13.898 1 93.56 110 ALA B O 1
ATOM 5165 N N . SER B 1 111 ? 18.938 7.578 12.359 1 94.38 111 SER B N 1
ATO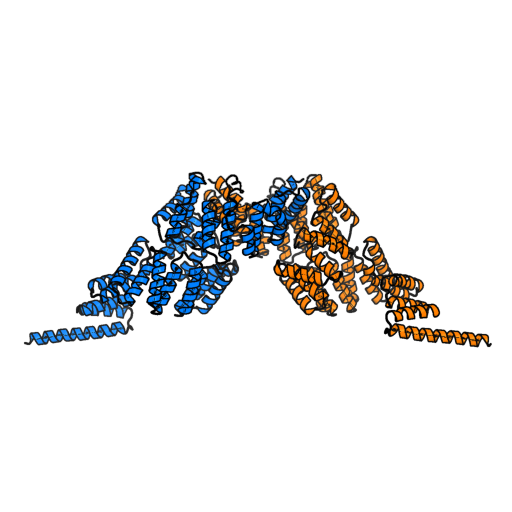M 5166 C CA . SER B 1 111 ? 17.781 6.93 11.758 1 94.38 111 SER B CA 1
ATOM 5167 C C . SER B 1 111 ? 17.125 5.957 12.727 1 94.38 111 SER B C 1
ATOM 5169 O O . SER B 1 111 ? 15.898 5.82 12.742 1 94.38 111 SER B O 1
ATOM 5171 N N . ILE B 1 112 ? 17.922 5.297 13.492 1 94.19 112 ILE B N 1
ATOM 5172 C CA . ILE B 1 112 ? 17.406 4.352 14.477 1 94.19 112 ILE B CA 1
ATOM 5173 C C . ILE B 1 112 ? 16.641 5.105 15.562 1 94.19 112 ILE B C 1
ATOM 5175 O O . ILE B 1 112 ? 15.562 4.672 15.984 1 94.19 112 ILE B O 1
ATOM 5179 N N . CYS B 1 113 ? 17.156 6.234 15.961 1 95.25 113 CYS B N 1
ATOM 5180 C CA . CYS B 1 113 ? 16.484 7.051 16.953 1 95.25 113 CYS B CA 1
ATOM 5181 C C . CYS B 1 113 ? 15.148 7.566 16.422 1 95.25 113 CYS B C 1
ATOM 5183 O O . CYS B 1 113 ? 14.148 7.594 17.141 1 95.25 113 CYS B O 1
ATOM 5185 N N . TYR B 1 114 ? 15.219 7.992 15.211 1 96 114 TYR B N 1
ATOM 5186 C CA . TYR B 1 114 ? 13.977 8.43 14.586 1 96 114 TYR B CA 1
ATOM 5187 C C . TYR B 1 114 ? 12.938 7.32 14.594 1 96 114 TYR B C 1
ATOM 5189 O O . TYR B 1 114 ? 11.781 7.543 14.961 1 96 114 TYR B O 1
ATOM 5197 N N . LEU B 1 115 ? 13.375 6.137 14.18 1 96.25 115 LEU B N 1
ATOM 5198 C CA . LEU B 1 115 ? 12.445 5.016 14.094 1 96.25 115 LEU B CA 1
ATOM 5199 C C . LEU B 1 115 ? 11.898 4.656 15.469 1 96.25 115 LEU B C 1
ATOM 5201 O O . LEU B 1 115 ? 10.727 4.289 15.602 1 96.25 115 LEU B O 1
ATOM 5205 N N . ARG B 1 116 ? 12.742 4.688 16.469 1 96 116 ARG B N 1
ATOM 5206 C CA . ARG B 1 116 ? 12.305 4.457 17.844 1 96 116 ARG B CA 1
ATOM 5207 C C . ARG B 1 116 ? 11.234 5.465 18.25 1 96 116 ARG B C 1
ATOM 5209 O O . ARG B 1 116 ? 10.219 5.094 18.844 1 96 116 ARG B O 1
ATOM 5216 N N . GLY B 1 117 ? 11.469 6.719 17.953 1 96.5 117 GLY B N 1
ATOM 5217 C CA . GLY B 1 117 ? 10.484 7.75 18.25 1 96.5 117 GLY B CA 1
ATOM 5218 C C . GLY B 1 117 ? 9.164 7.539 17.531 1 96.5 117 GLY B C 1
ATOM 5219 O O . GLY B 1 117 ? 8.094 7.746 18.125 1 96.5 117 GLY B O 1
ATOM 5220 N N . TYR B 1 118 ? 9.258 7.109 16.297 1 95.88 118 TYR B N 1
ATOM 5221 C CA . TYR B 1 118 ? 8.047 6.871 15.523 1 95.88 118 TYR B CA 1
ATOM 5222 C C . TYR B 1 118 ? 7.219 5.75 16.141 1 95.88 118 TYR B C 1
ATOM 5224 O O . TYR B 1 118 ? 6 5.867 16.281 1 95.88 118 TYR B O 1
ATOM 5232 N N . ALA B 1 119 ? 7.883 4.633 16.5 1 95.94 119 ALA B N 1
ATOM 5233 C CA . ALA B 1 119 ? 7.195 3.508 17.125 1 95.94 119 ALA B CA 1
ATOM 5234 C C . ALA B 1 119 ? 6.543 3.924 18.438 1 95.94 119 ALA B C 1
ATOM 5236 O O . ALA B 1 119 ? 5.41 3.533 18.734 1 95.94 119 ALA B O 1
ATOM 5237 N N . LEU B 1 120 ? 7.176 4.73 19.156 1 95.5 120 LEU B N 1
ATOM 5238 C CA . LEU B 1 120 ? 6.66 5.203 20.438 1 95.5 120 LEU B CA 1
ATOM 5239 C C . LEU B 1 120 ? 5.461 6.125 20.234 1 95.5 120 LEU B C 1
ATOM 5241 O O . LEU B 1 120 ? 4.496 6.074 21 1 95.5 120 LEU B O 1
ATOM 5245 N N . SER B 1 121 ? 5.594 6.973 19.234 1 93.88 121 SER B N 1
ATOM 5246 C CA . SER B 1 121 ? 4.492 7.883 18.953 1 93.88 121 SER B CA 1
ATOM 5247 C C . SER B 1 121 ? 3.223 7.121 18.594 1 93.88 121 SER B C 1
ATOM 5249 O O . SER B 1 121 ? 2.119 7.535 18.953 1 93.88 121 SER B O 1
ATOM 5251 N N . GLN B 1 122 ? 3.359 6 17.922 1 92.19 122 GLN B N 1
ATOM 5252 C CA . GLN B 1 122 ? 2.203 5.203 17.516 1 92.19 122 GLN B CA 1
ATOM 5253 C C . GLN B 1 122 ? 1.595 4.484 18.719 1 92.19 122 GLN B C 1
ATOM 5255 O O . GLN B 1 122 ? 0.423 4.102 18.688 1 92.19 122 GLN B O 1
ATOM 5260 N N . GLN B 1 123 ? 2.375 4.371 19.766 1 92.38 123 GLN B N 1
ATOM 5261 C CA . GLN B 1 123 ? 1.872 3.775 21 1 92.38 123 GLN B CA 1
ATOM 5262 C C . GLN B 1 123 ? 1.397 4.848 21.969 1 92.38 123 GLN B C 1
ATOM 5264 O O . GLN B 1 123 ? 1.267 4.594 23.172 1 92.38 123 GLN B O 1
ATOM 5269 N N . ALA B 1 124 ? 1.24 6.09 21.578 1 89.38 124 ALA B N 1
ATOM 5270 C CA . ALA B 1 124 ? 0.7 7.223 22.312 1 89.38 124 ALA B CA 1
ATOM 5271 C C . ALA B 1 124 ? 1.653 7.652 23.422 1 89.38 124 ALA B C 1
ATOM 5273 O O . ALA B 1 124 ? 1.227 8.234 24.422 1 89.38 124 ALA B O 1
ATOM 5274 N N . ASN B 1 125 ? 2.857 7.176 23.297 1 92.88 125 ASN B N 1
ATOM 5275 C CA . ASN B 1 125 ? 3.895 7.699 24.188 1 92.88 125 ASN B CA 1
ATOM 5276 C C . ASN B 1 125 ? 4.621 8.883 23.547 1 92.88 125 ASN B C 1
ATOM 5278 O O . ASN B 1 125 ? 5.781 8.758 23.156 1 92.88 125 ASN B O 1
ATOM 5282 N N . LEU B 1 126 ? 4.105 9.984 23.625 1 93.5 126 LEU B N 1
ATOM 5283 C CA . LEU B 1 126 ? 4.551 11.156 22.875 1 93.5 126 LEU B CA 1
ATOM 5284 C C . LEU B 1 126 ? 5.77 11.797 23.531 1 93.5 126 LEU B C 1
ATOM 5286 O O . LEU B 1 126 ? 6.641 12.336 22.844 1 93.5 126 LEU B O 1
ATOM 5290 N N . ASP B 1 127 ? 5.879 11.711 24.844 1 94.5 127 ASP B N 1
ATOM 5291 C CA . ASP B 1 127 ? 7.012 12.305 25.547 1 94.5 127 ASP B CA 1
ATOM 5292 C C . ASP B 1 127 ? 8.32 11.609 25.172 1 94.5 127 ASP B C 1
ATOM 5294 O O . ASP B 1 127 ? 9.305 12.266 24.844 1 94.5 127 ASP B O 1
ATOM 5298 N N . SER B 1 128 ? 8.266 10.32 25.266 1 95.06 128 SER B N 1
ATOM 5299 C CA . SER B 1 128 ? 9.445 9.555 24.891 1 95.06 128 SER B CA 1
ATOM 5300 C C . SER B 1 128 ? 9.758 9.695 23.406 1 95.06 128 SER B C 1
ATOM 5302 O O . SER B 1 128 ? 10.922 9.703 23.016 1 95.06 128 SER B O 1
ATOM 5304 N N . ALA B 1 129 ? 8.703 9.727 22.609 1 95.94 129 ALA B N 1
ATOM 5305 C CA . ALA B 1 129 ? 8.898 9.914 21.172 1 95.94 129 ALA B CA 1
ATOM 5306 C C . ALA B 1 129 ? 9.602 11.242 20.891 1 95.94 129 ALA B C 1
ATOM 5308 O O . ALA B 1 129 ? 10.539 11.289 20.078 1 95.94 129 ALA B O 1
ATOM 5309 N N . LYS B 1 130 ? 9.172 12.305 21.531 1 96.81 130 LYS B N 1
ATOM 5310 C CA . LYS B 1 130 ? 9.773 13.625 21.391 1 96.81 130 LYS B CA 1
ATOM 5311 C C . LYS B 1 130 ? 11.266 13.586 21.719 1 96.81 130 LYS B C 1
ATOM 5313 O O . LYS B 1 130 ? 12.086 14.148 21 1 96.81 130 LYS B O 1
ATOM 5318 N N . LYS B 1 131 ? 11.594 12.906 22.781 1 96.31 131 LYS B N 1
ATOM 5319 C CA . LYS B 1 131 ? 12.992 12.789 23.188 1 96.31 131 LYS B CA 1
ATOM 5320 C C . LYS B 1 131 ? 13.812 12.055 22.125 1 96.31 131 LYS B C 1
ATOM 5322 O O . LYS B 1 131 ? 14.953 12.438 21.844 1 96.31 131 LYS B O 1
ATOM 5327 N N . CYS B 1 132 ? 13.266 11.055 21.578 1 96.69 132 CYS B N 1
ATOM 5328 C CA . CYS B 1 132 ? 13.953 10.281 20.562 1 96.69 132 CYS B CA 1
ATOM 5329 C C . CYS B 1 132 ? 14.156 11.102 19.297 1 96.69 132 CYS B C 1
ATOM 5331 O O . CYS B 1 132 ? 15.219 11.047 18.672 1 96.69 132 CYS B O 1
ATOM 5333 N N . PHE B 1 133 ? 13.125 11.82 18.875 1 97.38 133 PHE B N 1
ATOM 5334 C CA . PHE B 1 133 ? 13.258 12.664 17.688 1 97.38 133 PHE B CA 1
ATOM 5335 C C . PHE B 1 133 ? 14.32 13.734 17.906 1 97.38 133 PHE B C 1
ATOM 5337 O O . PHE B 1 133 ? 15.109 14.023 17 1 97.38 133 PHE B O 1
ATOM 5344 N N . LYS B 1 134 ? 14.312 14.352 19.078 1 97.56 134 LYS B N 1
ATOM 5345 C CA . LYS B 1 134 ? 15.32 15.352 19.406 1 97.56 134 LYS B CA 1
ATOM 5346 C C . LYS B 1 134 ? 16.719 14.742 19.375 1 97.56 134 LYS B C 1
ATOM 5348 O O . LYS B 1 134 ? 17.656 15.352 18.844 1 97.56 134 LYS B O 1
ATOM 5353 N N . GLU B 1 135 ? 16.828 13.594 19.922 1 95.75 135 GLU B N 1
ATOM 5354 C CA . GLU B 1 135 ? 18.109 12.898 19.922 1 95.75 135 GLU B CA 1
ATOM 5355 C C . GLU B 1 135 ? 18.578 12.602 18.5 1 95.75 135 GLU B C 1
ATOM 5357 O O . GLU B 1 135 ? 19.766 12.688 18.188 1 95.75 135 GLU B O 1
ATOM 5362 N N . ALA B 1 136 ? 17.688 12.188 17.625 1 96.19 136 ALA B N 1
ATOM 5363 C CA . ALA B 1 136 ? 18.016 11.906 16.234 1 96.19 136 ALA B CA 1
ATOM 5364 C C . ALA B 1 136 ? 18.625 13.133 15.555 1 96.19 136 ALA B C 1
ATOM 5366 O O . ALA B 1 136 ? 19.625 13.023 14.844 1 96.19 136 ALA B O 1
ATOM 5367 N N . LEU B 1 137 ? 18.062 14.312 15.82 1 96.75 137 LEU B N 1
ATOM 5368 C CA . LEU B 1 137 ? 18.547 15.547 15.211 1 96.75 137 LEU B CA 1
ATOM 5369 C C . LEU B 1 137 ? 19.859 15.984 15.844 1 96.75 137 LEU B C 1
ATOM 5371 O O . LEU B 1 137 ? 20.688 16.625 15.188 1 96.75 137 LEU B O 1
ATOM 5375 N N . GLU B 1 138 ? 20.031 15.672 17.109 1 95.56 138 GLU B N 1
ATOM 5376 C CA . GLU B 1 138 ? 21.297 16 17.766 1 95.56 138 GLU B CA 1
ATOM 5377 C C . GLU B 1 138 ? 22.438 15.172 17.203 1 95.56 138 GLU B C 1
ATOM 5379 O O . GLU B 1 138 ? 23.578 15.641 17.125 1 95.56 138 GLU B O 1
ATOM 5384 N N . LEU B 1 139 ? 22.125 14 16.781 1 92.88 139 LEU B N 1
ATOM 5385 C CA . LEU B 1 139 ? 23.125 13.109 16.203 1 92.88 139 LEU B CA 1
ATOM 5386 C C . LEU B 1 139 ? 23.422 13.5 14.758 1 92.88 139 LEU B C 1
ATOM 5388 O O . LEU B 1 139 ? 24.578 13.484 14.336 1 92.88 139 LEU B O 1
ATOM 5392 N N . ASP B 1 140 ? 22.375 13.805 14.016 1 94.81 140 ASP B N 1
ATOM 5393 C CA . ASP B 1 140 ? 22.5 14.188 12.617 1 94.81 140 ASP B CA 1
ATOM 5394 C C . ASP B 1 140 ? 21.453 15.219 12.227 1 94.81 140 ASP B C 1
ATOM 5396 O O . ASP B 1 140 ? 20.266 14.883 12.094 1 94.81 140 ASP B O 1
ATOM 5400 N N . VAL B 1 141 ? 21.844 16.391 11.898 1 96.06 141 VAL B N 1
ATOM 5401 C CA . VAL B 1 141 ? 20.938 17.5 11.602 1 96.06 141 VAL B CA 1
ATOM 5402 C C . VAL B 1 141 ? 20.281 17.266 10.242 1 96.06 141 VAL B C 1
ATOM 5404 O O . VAL B 1 141 ? 19.266 17.891 9.922 1 96.06 141 VAL B O 1
ATOM 5407 N N . LYS B 1 142 ? 20.797 16.344 9.398 1 95.44 142 LYS B N 1
ATOM 5408 C CA . LYS B 1 142 ? 20.281 16.094 8.055 1 95.44 142 LYS B CA 1
ATOM 5409 C C . LYS B 1 142 ? 19.031 15.219 8.094 1 95.44 142 LYS B C 1
ATOM 5411 O O . LYS B 1 142 ? 18.344 15.07 7.09 1 95.44 142 LYS B O 1
ATOM 5416 N N . CYS B 1 143 ? 18.75 14.602 9.25 1 95.94 143 CYS B N 1
ATOM 5417 C CA . CYS B 1 143 ? 17.609 13.711 9.375 1 95.94 143 CYS B CA 1
ATOM 5418 C C . CYS B 1 143 ? 16.297 14.492 9.406 1 95.94 143 CYS B C 1
ATOM 5420 O O . CYS B 1 143 ? 15.711 14.703 10.469 1 95.94 143 CYS B O 1
ATOM 5422 N N . TYR B 1 144 ? 15.773 14.812 8.273 1 96.81 144 TYR B N 1
ATOM 5423 C CA . TYR B 1 144 ? 14.578 15.648 8.141 1 96.81 144 TYR B CA 1
ATOM 5424 C C . TYR B 1 144 ? 13.352 14.93 8.672 1 96.81 144 TYR B C 1
ATOM 5426 O O . TYR B 1 144 ? 12.414 15.57 9.18 1 96.81 144 TYR B O 1
ATOM 5434 N N . GLU B 1 145 ? 13.367 13.617 8.656 1 96.06 145 GLU B N 1
ATOM 5435 C CA . GLU B 1 145 ? 12.227 12.859 9.164 1 96.06 145 GLU B CA 1
ATOM 5436 C C . GLU B 1 145 ? 11.922 13.234 10.617 1 96.06 145 GLU B C 1
ATOM 5438 O O . GLU B 1 145 ? 10.766 13.43 10.984 1 96.06 145 GLU B O 1
ATOM 5443 N N . ALA B 1 146 ? 12.953 13.242 11.344 1 97.06 146 ALA B N 1
ATOM 5444 C CA . ALA B 1 146 ? 12.797 13.578 12.758 1 97.06 146 ALA B CA 1
ATOM 5445 C C . ALA B 1 146 ? 12.305 15.008 12.938 1 97.06 146 ALA B C 1
ATOM 5447 O O . ALA B 1 146 ? 11.422 15.273 13.758 1 97.06 146 ALA B O 1
ATOM 5448 N N . PHE B 1 147 ? 12.875 15.906 12.133 1 97.62 147 PHE B N 1
ATOM 5449 C CA . PHE B 1 147 ? 12.445 17.297 12.172 1 97.62 147 PHE B CA 1
ATOM 5450 C C . PHE B 1 147 ? 10.969 17.422 11.805 1 97.62 147 PHE B C 1
ATOM 5452 O O . PHE B 1 147 ? 10.219 18.141 12.461 1 97.62 147 PHE B O 1
ATOM 5459 N N . HIS B 1 148 ? 10.633 16.734 10.789 1 95.81 148 HIS B N 1
ATOM 5460 C CA . HIS B 1 148 ? 9.266 16.766 10.281 1 95.81 148 HIS B CA 1
ATOM 5461 C C . HIS B 1 148 ? 8.273 16.312 11.344 1 95.81 148 HIS B C 1
ATOM 5463 O O . HIS B 1 148 ? 7.223 16.922 11.531 1 95.81 148 HIS B O 1
ATOM 5469 N N . GLU B 1 149 ? 8.594 15.25 12.047 1 95.19 149 GLU B N 1
ATOM 5470 C CA . GLU B 1 149 ? 7.695 14.727 13.07 1 95.19 149 GLU B CA 1
ATOM 5471 C C . GLU B 1 149 ? 7.551 15.711 14.234 1 95.19 149 GLU B C 1
ATOM 5473 O O . GLU B 1 149 ? 6.453 15.898 14.766 1 95.19 149 GLU B O 1
ATOM 5478 N N . LEU B 1 150 ? 8.625 16.359 14.547 1 96.38 150 LEU B N 1
ATOM 5479 C CA . LEU B 1 150 ? 8.617 17.281 15.664 1 96.38 150 LEU B CA 1
ATOM 5480 C C . LEU B 1 150 ? 7.797 18.531 15.344 1 96.38 150 LEU B C 1
ATOM 5482 O O . LEU B 1 150 ? 7.008 18.984 16.172 1 96.38 150 LEU B O 1
ATOM 5486 N N . VAL B 1 151 ? 7.965 19 14.156 1 94.06 151 VAL B N 1
ATOM 5487 C CA . VAL B 1 151 ? 7.395 20.297 13.805 1 94.06 151 VAL B CA 1
ATOM 5488 C C . VAL B 1 151 ? 5.98 20.109 13.258 1 94.06 151 VAL B C 1
ATOM 5490 O O . VAL B 1 151 ? 5.066 20.859 13.617 1 94.06 151 VAL B O 1
ATOM 5493 N N . SER B 1 152 ? 5.758 19.109 12.414 1 90.88 152 SER B N 1
ATOM 5494 C CA . SER B 1 152 ? 4.457 18.922 11.781 1 90.88 152 SER B CA 1
ATOM 5495 C C . SER B 1 152 ? 3.412 18.469 12.797 1 90.88 152 SER B C 1
ATOM 5497 O O . SER B 1 152 ? 2.229 18.781 12.656 1 90.88 152 SER B O 1
ATOM 5499 N N . ASN B 1 153 ? 3.875 17.766 13.828 1 91 153 ASN B N 1
ATOM 5500 C CA . ASN B 1 153 ? 2.949 17.297 14.852 1 91 153 ASN B CA 1
ATOM 5501 C C . ASN B 1 153 ? 2.934 18.219 16.062 1 91 153 ASN B C 1
ATOM 5503 O O . ASN B 1 153 ? 2.33 17.906 17.094 1 91 153 ASN B O 1
ATOM 5507 N N . HIS B 1 154 ? 3.588 19.312 15.906 1 93.12 154 HIS B N 1
ATOM 5508 C CA . HIS B 1 154 ? 3.607 20.328 16.953 1 93.12 154 HIS B CA 1
ATOM 5509 C C . HIS B 1 154 ? 3.926 19.703 18.312 1 93.12 154 HIS B C 1
ATOM 5511 O O . HIS B 1 154 ? 3.195 19.906 19.281 1 93.12 154 HIS B O 1
ATOM 5517 N N . MET B 1 155 ? 5.008 18.984 18.391 1 94.62 155 MET B N 1
ATOM 5518 C CA . MET B 1 155 ? 5.383 18.297 19.625 1 94.62 155 MET B CA 1
ATOM 5519 C C . MET B 1 155 ? 6.055 19.266 20.594 1 94.62 155 MET B C 1
ATOM 5521 O O . MET B 1 155 ? 6.176 18.953 21.797 1 94.62 155 MET B O 1
ATOM 5525 N N . MET B 1 156 ? 6.398 20.391 20.125 1 94.75 156 MET B N 1
ATOM 5526 C CA . MET B 1 156 ? 7.07 21.406 20.922 1 94.75 156 MET B CA 1
ATOM 5527 C C . MET B 1 156 ? 6.297 22.719 20.906 1 94.75 156 MET B C 1
ATOM 5529 O O . MET B 1 156 ? 5.594 23.016 19.938 1 94.75 156 MET B O 1
ATOM 5533 N N . THR B 1 157 ? 6.453 23.438 21.984 1 93.12 157 THR B N 1
ATOM 5534 C CA . THR B 1 157 ? 5.895 24.797 22.016 1 93.12 157 THR B CA 1
ATOM 5535 C C . THR B 1 157 ? 6.688 25.719 21.094 1 93.12 157 THR B C 1
ATOM 5537 O O . THR B 1 157 ? 7.77 25.359 20.625 1 93.12 157 THR B O 1
ATOM 5540 N N . VAL B 1 158 ? 6.137 26.844 20.844 1 92.12 158 VAL B N 1
ATOM 5541 C CA . VAL B 1 158 ? 6.777 27.812 19.953 1 92.12 158 VAL B CA 1
ATOM 5542 C C . VAL B 1 158 ? 8.156 28.172 20.5 1 92.12 158 VAL B C 1
ATOM 5544 O O . VAL B 1 158 ? 9.141 28.188 19.75 1 92.12 158 VAL B O 1
ATOM 5547 N N . LYS B 1 159 ? 8.266 28.375 21.766 1 94 159 LYS B N 1
ATOM 5548 C CA . LYS B 1 159 ? 9.531 28.75 22.391 1 94 159 LYS B CA 1
ATOM 5549 C C . LYS B 1 159 ? 10.508 27.578 22.391 1 94 159 LYS B C 1
ATOM 5551 O O . LYS B 1 159 ? 11.688 27.75 22.078 1 94 159 LYS B O 1
ATOM 5556 N N . GLU B 1 160 ? 10.023 26.422 22.734 1 94.81 160 GLU B N 1
ATOM 5557 C CA . GLU B 1 160 ? 10.859 25.234 22.766 1 94.81 160 GLU B CA 1
ATOM 5558 C C . GLU B 1 160 ? 11.414 24.906 21.375 1 94.81 160 GLU B C 1
ATOM 5560 O O . GLU B 1 160 ? 12.562 24.484 21.234 1 94.81 160 GLU B O 1
ATOM 5565 N N . GLU B 1 161 ? 10.555 24.984 20.406 1 95.19 161 GLU B N 1
ATOM 5566 C CA . GLU B 1 161 ? 10.945 24.703 19.031 1 95.19 161 GLU B CA 1
ATOM 5567 C C . GLU B 1 161 ? 12.086 25.609 18.578 1 95.19 161 GLU B C 1
ATOM 5569 O O . GLU B 1 161 ? 13.062 25.141 17.984 1 95.19 161 GLU B O 1
ATOM 5574 N N . TRP B 1 162 ? 11.969 26.922 18.844 1 95.25 162 TRP B N 1
ATOM 5575 C CA . TRP B 1 162 ? 12.992 27.891 18.469 1 95.25 162 TRP B CA 1
ATOM 5576 C C . TRP B 1 162 ? 14.305 27.609 19.188 1 95.25 162 TRP B C 1
ATOM 5578 O O . TRP B 1 162 ? 15.367 27.594 18.578 1 95.25 162 TRP B O 1
ATOM 5588 N N . ASP B 1 163 ? 14.234 27.359 20.516 1 96.62 163 ASP B N 1
ATOM 5589 C CA . ASP B 1 163 ? 15.422 27.125 21.328 1 96.62 163 ASP B CA 1
ATOM 5590 C C . ASP B 1 163 ? 16.125 25.828 20.891 1 96.62 163 ASP B C 1
ATOM 5592 O O . ASP B 1 163 ? 17.359 25.797 20.797 1 96.62 163 ASP B O 1
ATOM 5596 N N . PHE B 1 164 ? 15.391 24.859 20.625 1 97.38 164 PHE B N 1
ATOM 5597 C CA . PHE B 1 164 ? 15.961 23.562 20.266 1 97.38 164 PHE B CA 1
ATOM 5598 C C . PHE B 1 164 ? 16.672 23.625 18.922 1 97.38 164 PHE B C 1
ATOM 5600 O O . PHE B 1 164 ? 17.812 23.188 18.797 1 97.38 164 PHE B O 1
ATOM 5607 N N . ILE B 1 165 ? 16.016 24.188 17.891 1 96.81 165 ILE B N 1
ATOM 5608 C CA . ILE B 1 165 ? 16.578 24.234 16.547 1 96.81 165 ILE B CA 1
ATOM 5609 C C . ILE B 1 165 ? 17.844 25.078 16.547 1 96.81 165 ILE B C 1
ATOM 5611 O O . ILE B 1 165 ? 18.797 24.781 15.836 1 96.81 165 ILE B O 1
ATOM 5615 N N . ASN B 1 166 ? 17.875 26.094 17.375 1 95.5 166 ASN B N 1
ATOM 5616 C CA . ASN B 1 166 ? 19.047 26.953 17.438 1 95.5 166 ASN B CA 1
ATOM 5617 C C . ASN B 1 166 ? 20.156 26.359 18.312 1 95.5 166 ASN B C 1
ATOM 5619 O O . ASN B 1 166 ? 21.297 26.797 18.25 1 95.5 166 ASN B O 1
ATOM 5623 N N . SER B 1 167 ? 19.766 25.391 19.125 1 96.25 167 SER B N 1
ATOM 5624 C CA . SER B 1 167 ? 20.75 24.766 19.984 1 96.25 167 SER B CA 1
ATOM 5625 C C . SER B 1 167 ? 21.469 23.625 19.281 1 96.25 167 SER B C 1
ATOM 5627 O O . SER B 1 167 ? 22.516 23.172 19.734 1 96.25 167 SER B O 1
ATOM 5629 N N . LEU B 1 168 ? 21 23.203 18.141 1 96.62 168 LEU B N 1
ATOM 5630 C CA . LEU B 1 168 ? 21.594 22.094 17.406 1 96.62 168 LEU B CA 1
ATOM 5631 C C . LEU B 1 168 ? 23 22.453 16.938 1 96.62 168 LEU B C 1
ATOM 5633 O O . LEU B 1 168 ? 23.266 23.594 16.547 1 96.62 168 LEU B O 1
ATOM 5637 N N . LYS B 1 169 ? 23.891 21.484 16.969 1 94.19 169 LYS B N 1
ATOM 5638 C CA . LYS B 1 169 ? 25.281 21.703 16.609 1 94.19 169 LYS B CA 1
ATOM 5639 C C . LYS B 1 169 ? 25.5 21.469 15.117 1 94.19 169 LYS B C 1
ATOM 5641 O O . LYS B 1 169 ? 26.172 20.516 14.719 1 94.19 169 LYS B O 1
ATOM 5646 N N . TYR B 1 170 ? 25.188 22.438 14.336 1 95.44 170 TYR B N 1
ATOM 5647 C CA . TYR B 1 170 ? 25.25 22.328 12.883 1 95.44 170 TYR B CA 1
ATOM 5648 C C . TYR B 1 170 ? 26.703 22.281 12.406 1 95.44 170 TYR B C 1
ATOM 5650 O O . TYR B 1 170 ? 27.062 21.422 11.594 1 95.44 170 TYR B O 1
ATOM 5658 N N . GLU B 1 171 ? 27.547 23.109 13 1 93.06 171 GLU B N 1
ATOM 5659 C CA . GLU B 1 171 ? 28.922 23.281 12.516 1 93.06 171 GLU B CA 1
ATOM 5660 C C . GLU B 1 171 ? 29.812 22.141 12.977 1 93.06 171 GLU B C 1
ATOM 5662 O O . GLU B 1 171 ? 30.891 21.938 12.43 1 93.06 171 GLU B O 1
ATOM 5667 N N . GLU B 1 172 ? 29.359 21.438 13.898 1 91.12 172 GLU B N 1
ATOM 5668 C CA . GLU B 1 172 ? 30.125 20.281 14.336 1 91.12 172 GLU B CA 1
ATOM 5669 C C . GLU B 1 172 ? 29.875 19.078 13.43 1 91.12 172 GLU B C 1
ATOM 5671 O O . GLU B 1 172 ? 30.734 18.203 13.297 1 91.12 172 GLU B O 1
ATOM 5676 N N . GLN B 1 173 ? 28.812 19.109 12.797 1 90.12 173 GLN B N 1
ATOM 5677 C CA . GLN B 1 173 ? 28.422 17.953 12 1 90.12 173 GLN B CA 1
ATOM 5678 C C . GLN B 1 173 ? 28.672 18.203 10.516 1 90.12 173 GLN B C 1
ATOM 5680 O O . GLN B 1 173 ? 28.891 17.25 9.75 1 90.12 173 GLN B O 1
ATOM 5685 N N . LEU B 1 174 ? 28.594 19.453 10.117 1 93.25 174 LEU B N 1
ATOM 5686 C CA . LEU B 1 174 ? 28.688 19.781 8.703 1 93.25 174 LEU B CA 1
ATOM 5687 C C . LEU B 1 174 ? 29.672 20.922 8.477 1 93.25 174 LEU B C 1
ATOM 5689 O O . LEU B 1 174 ? 30.047 21.625 9.422 1 93.25 174 LEU B O 1
ATOM 5693 N N . ASP B 1 175 ? 30.094 21.047 7.203 1 92.19 175 ASP B N 1
ATOM 5694 C CA . ASP B 1 175 ? 30.906 22.219 6.832 1 92.19 175 ASP B CA 1
ATOM 5695 C C . ASP B 1 175 ? 30.094 23.5 6.973 1 92.19 175 ASP B C 1
ATOM 5697 O O . ASP B 1 175 ? 28.859 23.484 6.965 1 92.19 175 ASP B O 1
ATOM 5701 N N . CYS B 1 176 ? 30.703 24.562 7.023 1 92.31 176 CYS B N 1
ATOM 5702 C CA . CYS B 1 176 ? 30.109 25.859 7.332 1 92.31 176 CYS B CA 1
ATOM 5703 C C . CYS B 1 176 ? 28.969 26.188 6.371 1 92.31 176 CYS B C 1
ATOM 5705 O O . CYS B 1 176 ? 27.875 26.562 6.797 1 92.31 176 CYS B O 1
ATOM 5707 N N . GLU B 1 177 ? 29.203 26.094 5.137 1 94.31 177 GLU B N 1
ATOM 5708 C CA . GLU B 1 177 ? 28.172 26.422 4.145 1 94.31 177 GLU B CA 1
ATOM 5709 C C . GLU B 1 177 ? 26.984 25.469 4.258 1 94.31 177 GLU B C 1
ATOM 5711 O O . GLU B 1 177 ? 25.828 25.906 4.184 1 94.31 177 GLU B O 1
ATOM 5716 N N . GLU B 1 178 ? 27.281 24.219 4.387 1 94.88 178 GLU B N 1
ATOM 5717 C CA . GLU B 1 178 ? 26.219 23.219 4.523 1 94.88 178 GLU B CA 1
ATOM 5718 C C . GLU B 1 178 ? 25.422 23.438 5.809 1 94.88 178 GLU B C 1
ATOM 5720 O O . GLU B 1 178 ? 24.203 23.281 5.816 1 94.88 178 GLU B O 1
ATOM 5725 N N . ALA B 1 179 ? 26.172 23.719 6.812 1 96 179 ALA B N 1
ATOM 5726 C CA . ALA B 1 179 ? 25.547 23.953 8.109 1 96 179 ALA B CA 1
ATOM 5727 C C . ALA B 1 179 ? 24.562 25.109 8.047 1 96 179 ALA B C 1
ATOM 5729 O O . ALA B 1 179 ? 23.453 25.031 8.578 1 96 179 ALA B O 1
ATOM 5730 N N . ARG B 1 180 ? 25 26.141 7.48 1 96.19 180 ARG B N 1
ATOM 5731 C CA . ARG B 1 180 ? 24.156 27.312 7.355 1 96.19 180 ARG B CA 1
ATOM 5732 C C . ARG B 1 180 ? 22.922 27.016 6.5 1 96.19 180 ARG B C 1
ATOM 5734 O O . ARG B 1 180 ? 21.812 27.453 6.82 1 96.19 180 ARG B O 1
ATOM 5741 N N . PHE B 1 181 ? 23.141 26.297 5.441 1 97.06 181 PHE B N 1
ATOM 5742 C CA . PHE B 1 181 ? 22.047 25.922 4.543 1 97.06 181 PHE B CA 1
ATOM 5743 C C . PHE B 1 181 ? 20.969 25.156 5.285 1 97.06 181 PHE B C 1
ATOM 5745 O O . PHE B 1 181 ? 19.781 25.469 5.176 1 97.06 181 PHE B O 1
ATOM 5752 N N . VAL B 1 182 ? 21.359 24.125 6.031 1 97.38 182 VAL B N 1
ATOM 5753 C CA . VAL B 1 182 ? 20.422 23.281 6.77 1 97.38 182 VAL B CA 1
ATOM 5754 C C . VAL B 1 182 ? 19.719 24.109 7.844 1 97.38 182 VAL B C 1
ATOM 5756 O O . VAL B 1 182 ? 18.5 24.016 8.008 1 97.38 182 VAL B O 1
ATOM 5759 N N . ARG B 1 183 ? 20.453 24.906 8.508 1 97.5 183 ARG B N 1
ATOM 5760 C CA . ARG B 1 183 ? 19.906 25.734 9.578 1 97.5 183 ARG B CA 1
ATOM 5761 C C . ARG B 1 183 ? 18.859 26.688 9.055 1 97.5 183 ARG B C 1
ATOM 5763 O O . ARG B 1 183 ? 17.781 26.828 9.648 1 97.5 183 ARG B O 1
ATOM 5770 N N . MET B 1 184 ? 19.141 27.359 7.961 1 97.75 184 MET B N 1
ATOM 5771 C CA . MET B 1 184 ? 18.188 28.328 7.398 1 97.75 184 MET B CA 1
ATOM 5772 C C . MET B 1 184 ? 16.922 27.641 6.934 1 97.75 184 MET B C 1
ATOM 5774 O O . MET B 1 184 ? 15.82 28.203 7.051 1 97.75 184 MET B O 1
ATOM 5778 N N . ASN B 1 185 ? 17.047 26.438 6.383 1 97.81 185 ASN B N 1
ATOM 5779 C CA . ASN B 1 185 ? 15.852 25.688 5.984 1 97.81 185 ASN B CA 1
ATOM 5780 C C . ASN B 1 185 ? 14.961 25.359 7.184 1 97.81 185 ASN B C 1
ATOM 5782 O O . ASN B 1 185 ? 13.75 25.562 7.137 1 97.81 185 ASN B O 1
ATOM 5786 N N . TYR B 1 186 ? 15.578 24.891 8.25 1 97.94 186 TYR B N 1
ATOM 5787 C CA . TYR B 1 186 ? 14.812 24.5 9.43 1 97.94 186 TYR B CA 1
ATOM 5788 C C . TYR B 1 186 ? 14.172 25.703 10.086 1 97.94 186 TYR B C 1
ATOM 5790 O O . TYR B 1 186 ? 13.008 25.672 10.477 1 97.94 186 TYR B O 1
ATOM 5798 N N . ILE B 1 187 ? 14.867 26.812 10.148 1 97.56 187 ILE B N 1
ATOM 5799 C CA . ILE B 1 187 ? 14.352 28.031 10.75 1 97.56 187 ILE B CA 1
ATOM 5800 C C . ILE B 1 187 ? 13.141 28.531 9.961 1 97.56 187 ILE B C 1
ATOM 5802 O O . ILE B 1 187 ? 12.141 28.969 10.539 1 97.56 187 ILE B O 1
ATOM 5806 N N . SER B 1 188 ? 13.227 28.453 8.68 1 97.25 188 SER B N 1
ATOM 5807 C CA . SER B 1 188 ? 12.156 28.953 7.82 1 97.25 188 SER B CA 1
ATOM 5808 C C . SER B 1 188 ? 10.875 28.141 8.008 1 97.25 188 SER B C 1
ATOM 5810 O O . SER B 1 188 ? 9.781 28.625 7.691 1 97.25 188 SER B O 1
ATOM 5812 N N . MET B 1 189 ? 10.961 26.953 8.539 1 96.38 189 MET B N 1
ATOM 5813 C CA . MET B 1 189 ? 9.812 26.047 8.594 1 96.38 189 MET B CA 1
ATOM 5814 C C . MET B 1 189 ? 9.18 26.062 9.984 1 96.38 189 MET B C 1
ATOM 5816 O O . MET B 1 189 ? 8.188 25.375 10.219 1 96.38 189 MET B O 1
ATOM 5820 N N . LEU B 1 190 ? 9.68 26.828 10.898 1 96 190 LEU B N 1
ATOM 5821 C CA . LEU B 1 190 ? 9.172 26.875 12.266 1 96 190 LEU B CA 1
ATOM 5822 C C . LEU B 1 190 ? 7.832 27.609 12.328 1 96 190 LEU B C 1
ATOM 5824 O O . LEU B 1 190 ? 7.387 28.172 11.328 1 96 190 LEU B O 1
ATOM 5828 N N . GLN B 1 191 ? 7.215 27.469 13.406 1 91.81 191 GLN B N 1
ATOM 5829 C CA . GLN B 1 191 ? 5.922 28.125 13.609 1 91.81 191 GLN B CA 1
ATOM 5830 C C . GLN B 1 191 ? 6.047 29.641 13.469 1 91.81 191 GLN B C 1
ATOM 5832 O O . GLN B 1 191 ? 7.047 30.219 13.883 1 91.81 191 GLN B O 1
ATOM 5837 N N . LYS B 1 192 ? 5.035 30.312 13.008 1 91.62 192 LYS B N 1
ATOM 5838 C CA . LYS B 1 192 ? 5.129 31.719 12.602 1 91.62 192 LYS B CA 1
ATOM 5839 C C . LYS B 1 192 ? 4.52 32.625 13.656 1 91.62 192 LYS B C 1
ATOM 5841 O O . LYS B 1 192 ? 4.152 33.781 13.359 1 91.62 192 LYS B O 1
ATOM 5846 N N . TYR B 1 193 ? 4.43 32.219 14.82 1 88 193 TYR B N 1
ATOM 5847 C CA . TYR B 1 193 ? 3.803 33.031 15.852 1 88 193 TYR B CA 1
ATOM 5848 C C . TYR B 1 193 ? 4.844 33.844 16.594 1 88 193 TYR B C 1
ATOM 5850 O O . TYR B 1 193 ? 4.508 34.844 17.25 1 88 193 TYR B O 1
ATOM 5858 N N . ASP B 1 194 ? 6.02 33.375 16.5 1 87.69 194 ASP B N 1
ATOM 5859 C CA . ASP B 1 194 ? 7.125 34.094 17.141 1 87.69 194 ASP B CA 1
ATOM 5860 C C . ASP B 1 194 ? 8.336 34.156 16.219 1 87.69 194 ASP B C 1
ATOM 5862 O O . ASP B 1 194 ? 8.469 33.344 15.289 1 87.69 194 ASP B O 1
ATOM 5866 N N . HIS B 1 195 ? 9.188 35.219 16.438 1 91.19 195 HIS B N 1
ATOM 5867 C CA . HIS B 1 195 ? 10.43 35.406 15.688 1 91.19 195 HIS B CA 1
ATOM 5868 C C . HIS B 1 195 ? 10.156 35.5 14.195 1 91.19 195 HIS B C 1
ATOM 5870 O O . HIS B 1 195 ? 10.805 34.812 13.391 1 91.19 195 HIS B O 1
ATOM 5876 N N . VAL B 1 196 ? 9.133 36.188 13.914 1 90.62 196 VAL B N 1
ATOM 5877 C CA . VAL B 1 196 ? 8.68 36.281 12.531 1 90.62 196 VAL B CA 1
ATOM 5878 C C . VAL B 1 196 ? 9.758 36.969 11.68 1 90.62 196 VAL B C 1
ATOM 5880 O O . VAL B 1 196 ? 9.984 36.562 10.531 1 90.62 196 VAL B O 1
ATOM 5883 N N . THR B 1 197 ? 10.445 37.969 12.242 1 92.94 197 THR B N 1
ATOM 5884 C CA . THR B 1 197 ? 11.484 38.688 11.508 1 92.94 197 THR B CA 1
ATOM 5885 C C . THR B 1 197 ? 12.641 37.781 11.156 1 92.94 197 THR B C 1
ATOM 5887 O O . THR B 1 197 ? 13.141 37.781 10.031 1 92.94 197 THR B O 1
ATOM 5890 N N . GLU B 1 198 ? 13.078 37.031 12.141 1 95.5 198 GLU B N 1
ATOM 5891 C CA . GLU B 1 198 ? 14.164 36.094 11.914 1 95.5 198 GLU B CA 1
ATOM 5892 C C . GLU B 1 198 ? 13.789 35.031 10.867 1 95.5 198 GLU B C 1
ATOM 5894 O O . GLU B 1 198 ? 14.617 34.656 10.047 1 95.5 198 GLU B O 1
ATOM 5899 N N . ILE B 1 199 ? 12.586 34.594 10.914 1 95.81 199 ILE B N 1
ATOM 5900 C CA . ILE B 1 199 ? 12.102 33.594 9.961 1 95.81 199 ILE B CA 1
ATOM 5901 C C . ILE B 1 199 ? 12.047 34.188 8.562 1 95.81 199 ILE B C 1
ATOM 5903 O O . ILE B 1 199 ? 12.414 33.531 7.582 1 95.81 199 ILE B O 1
ATOM 5907 N N . GLN B 1 200 ? 11.648 35.406 8.492 1 95.62 200 GLN B N 1
ATOM 5908 C CA . GLN B 1 200 ? 11.609 36.094 7.207 1 95.62 200 GLN B CA 1
ATOM 5909 C C . GLN B 1 200 ? 13.016 36.281 6.633 1 95.62 200 GLN B C 1
ATOM 5911 O O . GLN B 1 200 ? 13.219 36.156 5.422 1 95.62 200 GLN B O 1
ATOM 5916 N N . GLU B 1 201 ? 13.875 36.562 7.504 1 97.19 201 GLU B N 1
ATOM 5917 C CA . GLU B 1 201 ? 15.266 36.719 7.062 1 97.19 201 GLU B CA 1
ATOM 5918 C C . GLU B 1 201 ? 15.82 35.406 6.547 1 97.19 201 GLU B C 1
ATOM 5920 O O . GLU B 1 201 ? 16.547 35.375 5.559 1 97.19 201 GLU B O 1
ATOM 5925 N N . ALA B 1 202 ? 15.539 34.375 7.258 1 97.69 202 ALA B N 1
ATOM 5926 C CA . ALA B 1 202 ? 15.977 33.062 6.812 1 97.69 202 ALA B CA 1
ATOM 5927 C C . ALA B 1 202 ? 15.391 32.719 5.441 1 97.69 202 ALA B C 1
ATOM 5929 O O . ALA B 1 202 ? 16.094 32.188 4.57 1 97.69 202 ALA B O 1
ATOM 5930 N N . ARG B 1 203 ? 14.156 32.969 5.223 1 97.25 203 ARG B N 1
ATOM 5931 C CA . ARG B 1 203 ? 13.5 32.688 3.945 1 97.25 203 ARG B CA 1
ATOM 5932 C C . ARG B 1 203 ? 14.125 33.531 2.828 1 97.25 203 ARG B C 1
ATOM 5934 O O . ARG B 1 203 ? 14.344 33.031 1.723 1 97.25 203 ARG B O 1
ATOM 5941 N N . ALA B 1 204 ? 14.422 34.812 3.168 1 97.25 204 ALA B N 1
ATOM 5942 C CA . ALA B 1 204 ? 15.039 35.688 2.186 1 97.25 204 ALA B CA 1
ATOM 5943 C C . ALA B 1 204 ? 16.406 35.188 1.765 1 97.25 204 ALA B C 1
ATOM 5945 O O . ALA B 1 204 ? 16.781 35.25 0.587 1 97.25 204 ALA B O 1
ATOM 5946 N N . GLU B 1 205 ? 17.109 34.719 2.717 1 97.56 205 GLU B N 1
ATOM 5947 C CA . GLU B 1 205 ? 18.422 34.156 2.41 1 97.56 205 GLU B CA 1
ATOM 5948 C C . GLU B 1 205 ? 18.297 32.938 1.518 1 97.56 205 GLU B C 1
ATOM 5950 O O . GLU B 1 205 ? 19.078 32.75 0.586 1 97.56 205 GLU B O 1
ATOM 5955 N N . LEU B 1 206 ? 17.375 32.062 1.812 1 97.81 206 LEU B N 1
ATOM 5956 C CA . LEU B 1 206 ? 17.172 30.875 1.004 1 97.81 206 LEU B CA 1
ATOM 5957 C C . LEU B 1 206 ? 16.781 31.234 -0.426 1 97.81 206 LEU B C 1
ATOM 5959 O O . LEU B 1 206 ? 17.234 30.594 -1.378 1 97.81 206 LEU B O 1
ATOM 5963 N N . GLU B 1 207 ? 16.047 32.25 -0.607 1 96.56 207 GLU B N 1
ATOM 5964 C CA . GLU B 1 207 ? 15.602 32.688 -1.926 1 96.56 207 GLU B CA 1
ATOM 5965 C C . GLU B 1 207 ? 16.734 33.344 -2.701 1 96.56 207 GLU B C 1
ATOM 5967 O O . GLU B 1 207 ? 16.953 33.062 -3.873 1 96.56 207 GLU B O 1
ATOM 5972 N N . GLU B 1 208 ? 17.469 34.219 -2.037 1 95.75 208 GLU B N 1
ATOM 5973 C CA . GLU B 1 208 ? 18.406 35.062 -2.736 1 95.75 208 GLU B CA 1
ATOM 5974 C C . GLU B 1 208 ? 19.797 34.438 -2.822 1 95.75 208 GLU B C 1
ATOM 5976 O O . GLU B 1 208 ? 20.453 34.5 -3.861 1 95.75 208 GLU B O 1
ATOM 5981 N N . VAL B 1 209 ? 20.188 33.875 -1.747 1 95.12 209 VAL B N 1
ATOM 5982 C CA . VAL B 1 209 ? 21.562 33.344 -1.686 1 95.12 209 VAL B CA 1
ATOM 5983 C C . VAL B 1 209 ? 21.594 31.922 -2.223 1 95.12 209 VAL B C 1
ATOM 5985 O O . VAL B 1 209 ? 22.5 31.562 -2.984 1 95.12 209 VAL B O 1
ATOM 5988 N N . TRP B 1 210 ? 20.625 31.141 -1.855 1 95.75 210 TRP B N 1
ATOM 5989 C CA . TRP B 1 210 ? 20.672 29.719 -2.184 1 95.75 210 TRP B CA 1
ATOM 5990 C C . TRP B 1 210 ? 19.797 29.406 -3.385 1 95.75 210 TRP B C 1
ATOM 5992 O O . TRP B 1 210 ? 19.547 28.234 -3.697 1 95.75 210 TRP B O 1
ATOM 6002 N N . ARG B 1 211 ? 19.125 30.359 -4.02 1 94.81 211 ARG B N 1
ATOM 6003 C CA . ARG B 1 211 ? 18.359 30.234 -5.254 1 94.81 211 ARG B CA 1
ATOM 6004 C C . ARG B 1 211 ? 17.141 29.328 -5.055 1 94.81 211 ARG B C 1
ATOM 6006 O O . ARG B 1 211 ? 16.875 28.453 -5.871 1 94.81 211 ARG B O 1
ATOM 6013 N N . LEU B 1 212 ? 16.453 29.484 -3.941 1 97 212 LEU B N 1
ATOM 6014 C CA . LEU B 1 212 ? 15.289 28.656 -3.635 1 97 212 LEU B CA 1
ATOM 6015 C C . LEU B 1 212 ? 14.016 29.484 -3.676 1 97 212 LEU B C 1
ATOM 6017 O O . LEU B 1 212 ? 13.094 29.25 -2.887 1 97 212 LEU B O 1
ATOM 6021 N N . SER B 1 213 ? 13.922 30.453 -4.52 1 93.06 213 SER B N 1
ATOM 6022 C CA . SER B 1 213 ? 12.773 31.344 -4.586 1 93.06 213 SER B CA 1
ATOM 6023 C C . SER B 1 213 ? 11.508 30.594 -4.996 1 93.06 213 SER B C 1
ATOM 6025 O O . SER B 1 213 ? 10.422 30.891 -4.492 1 93.06 213 SER B O 1
ATOM 6027 N N . ASN B 1 214 ? 11.586 29.641 -5.863 1 91.75 214 ASN B N 1
ATOM 6028 C CA . ASN B 1 214 ? 10.406 28.891 -6.309 1 91.75 214 ASN B CA 1
ATOM 6029 C C . ASN B 1 214 ? 10.359 27.5 -5.703 1 91.75 214 ASN B C 1
ATOM 6031 O O . ASN B 1 214 ? 9.719 26.594 -6.254 1 91.75 214 ASN B O 1
ATOM 6035 N N . ASN B 1 215 ? 11.016 27.422 -4.598 1 96.25 215 ASN B N 1
ATOM 6036 C CA . ASN B 1 215 ? 10.969 26.141 -3.898 1 96.25 215 ASN B CA 1
ATOM 6037 C C . ASN B 1 215 ? 9.656 25.969 -3.135 1 96.25 215 ASN B C 1
ATOM 6039 O O . ASN B 1 215 ? 9.172 26.922 -2.512 1 96.25 215 ASN B O 1
ATOM 6043 N N . ILE B 1 216 ? 9.125 24.844 -3.166 1 95.94 216 ILE B N 1
ATOM 6044 C CA . ILE B 1 216 ? 7.809 24.547 -2.604 1 95.94 216 ILE B CA 1
ATOM 6045 C C . ILE B 1 216 ? 7.824 24.797 -1.098 1 95.94 216 ILE B C 1
ATOM 6047 O O . ILE B 1 216 ? 6.871 25.344 -0.542 1 95.94 216 ILE B O 1
ATOM 6051 N N . ASP B 1 217 ? 8.875 24.406 -0.418 1 96.94 217 ASP B N 1
ATOM 6052 C CA . ASP B 1 217 ? 8.945 24.547 1.032 1 96.94 217 ASP B CA 1
ATOM 6053 C C . ASP B 1 217 ? 9.07 26.016 1.429 1 96.94 217 ASP B C 1
ATOM 6055 O O . ASP B 1 217 ? 8.516 26.438 2.445 1 96.94 217 ASP B O 1
ATOM 6059 N N . VAL B 1 218 ? 9.836 26.719 0.665 1 97.56 218 VAL B N 1
ATOM 6060 C CA . VAL B 1 218 ? 10 28.141 0.928 1 97.56 218 VAL B CA 1
ATOM 6061 C C . VAL B 1 218 ? 8.68 28.875 0.68 1 97.56 218 VAL B C 1
ATOM 6063 O O . VAL B 1 218 ? 8.273 29.734 1.469 1 97.56 218 VAL B O 1
ATOM 6066 N N . LEU B 1 219 ? 8 28.547 -0.361 1 97.81 219 LEU B N 1
ATOM 6067 C CA . LEU B 1 219 ? 6.691 29.125 -0.653 1 97.81 219 LEU B CA 1
ATOM 6068 C C . LEU B 1 219 ? 5.684 28.766 0.431 1 97.81 219 LEU B C 1
ATOM 6070 O O . LEU B 1 219 ? 4.848 29.578 0.809 1 97.81 219 LEU B O 1
ATOM 6074 N N . LEU B 1 220 ? 5.785 27.531 0.851 1 97.69 220 LEU B N 1
ATOM 6075 C CA . LEU B 1 220 ? 4.879 27.078 1.899 1 97.69 220 LEU B CA 1
ATOM 6076 C C . LEU B 1 220 ? 5.109 27.859 3.189 1 97.69 220 LEU B C 1
ATOM 6078 O O . LEU B 1 220 ? 4.16 28.172 3.914 1 97.69 220 LEU B O 1
ATOM 6082 N N . SER B 1 221 ? 6.387 28.094 3.486 1 97.44 221 SER B N 1
ATOM 6083 C CA . SER B 1 221 ? 6.711 28.906 4.652 1 97.44 221 SER B CA 1
ATOM 6084 C C . SER B 1 221 ? 6.059 30.281 4.566 1 97.44 221 SER B C 1
ATOM 6086 O O . SER B 1 221 ? 5.531 30.797 5.559 1 97.44 221 SER B O 1
ATOM 6088 N N . ARG B 1 222 ? 6.055 30.844 3.441 1 97.19 222 ARG B N 1
ATOM 6089 C CA . ARG B 1 222 ? 5.41 32.125 3.219 1 97.19 222 ARG B CA 1
ATOM 6090 C C . ARG B 1 222 ? 3.895 32.031 3.367 1 97.19 222 ARG B C 1
ATOM 6092 O O . ARG B 1 222 ? 3.26 32.906 3.973 1 97.19 222 ARG B O 1
ATOM 6099 N N . ALA B 1 223 ? 3.33 31.031 2.797 1 97.75 223 ALA B N 1
ATOM 6100 C CA . ALA B 1 223 ? 1.891 30.797 2.908 1 97.75 223 ALA B CA 1
ATOM 6101 C C . ALA B 1 223 ? 1.47 30.656 4.367 1 97.75 223 ALA B C 1
ATOM 6103 O O . ALA B 1 223 ? 0.441 31.188 4.781 1 97.75 223 ALA B O 1
ATOM 6104 N N . GLU B 1 224 ? 2.268 29.938 5.133 1 96.56 224 GLU B N 1
ATOM 6105 C CA . GLU B 1 224 ? 1.966 29.734 6.547 1 96.56 224 GLU B CA 1
ATOM 6106 C C . GLU B 1 224 ? 2.006 31.047 7.324 1 96.56 224 GLU B C 1
ATOM 6108 O O . GLU B 1 224 ? 1.224 31.25 8.25 1 96.56 224 GLU B O 1
ATOM 6113 N N . GLU B 1 225 ? 2.969 31.812 6.953 1 95.12 225 GLU B N 1
ATOM 6114 C CA . GLU B 1 225 ? 3.047 33.125 7.586 1 95.12 225 GLU B CA 1
ATOM 6115 C C . GLU B 1 225 ? 1.8 33.969 7.301 1 95.12 225 GLU B C 1
ATOM 6117 O O . GLU B 1 225 ? 1.21 34.531 8.211 1 95.12 225 GLU B O 1
ATOM 6122 N N . LEU B 1 226 ? 1.402 34 6.062 1 95.44 226 LEU B N 1
ATOM 6123 C CA . LEU B 1 226 ? 0.203 34.75 5.676 1 95.44 226 LEU B CA 1
ATOM 6124 C C . LEU B 1 226 ? -1.034 34.156 6.348 1 95.44 226 LEU B C 1
ATOM 6126 O O . LEU B 1 226 ? -1.926 34.906 6.77 1 95.44 226 LEU B O 1
ATOM 6130 N N . TYR B 1 227 ? -1.058 32.875 6.453 1 94.56 227 TYR B N 1
ATOM 6131 C CA . TYR B 1 227 ? -2.154 32.188 7.109 1 94.56 227 TYR B CA 1
ATOM 6132 C C . TYR B 1 227 ? -2.275 32.594 8.57 1 94.56 227 TYR B C 1
ATOM 6134 O O . TYR B 1 227 ? -3.377 32.875 9.055 1 94.56 227 TYR B O 1
ATOM 6142 N N . SER B 1 228 ? -1.174 32.594 9.258 1 90.69 228 SER B N 1
ATOM 6143 C CA . SER B 1 228 ? -1.168 32.969 10.664 1 90.69 228 SER B CA 1
ATOM 6144 C C . SER B 1 228 ? -1.591 34.438 10.867 1 90.69 228 SER B C 1
ATOM 6146 O O . SER B 1 228 ? -2.098 34.781 11.93 1 90.69 228 SER B O 1
ATOM 6148 N N . GLN B 1 229 ? -1.436 35.219 9.797 1 89.75 229 GLN B N 1
ATOM 6149 C CA . GLN B 1 229 ? -1.813 36.625 9.836 1 89.75 229 GLN B CA 1
ATOM 6150 C C . GLN B 1 229 ? -3.242 36.812 9.336 1 89.75 229 GLN B C 1
ATOM 6152 O O . GLN B 1 229 ? -3.695 37.969 9.164 1 89.75 229 GLN B O 1
ATOM 6157 N N . CYS B 1 230 ? -3.902 35.781 8.992 1 90.75 230 CYS B N 1
ATOM 6158 C CA . CYS B 1 230 ? -5.281 35.781 8.523 1 90.75 230 CYS B CA 1
ATOM 6159 C C . CYS B 1 230 ? -5.406 36.5 7.184 1 90.75 230 CYS B C 1
ATOM 6161 O O . CYS B 1 230 ? -6.43 37.125 6.906 1 90.75 230 CYS B O 1
ATOM 6163 N N . ARG B 1 231 ? -4.316 36.594 6.488 1 93.25 231 ARG B N 1
ATOM 6164 C CA . ARG B 1 231 ? -4.332 37.125 5.129 1 93.25 231 ARG B CA 1
ATOM 6165 C C . ARG B 1 231 ? -4.625 36.031 4.113 1 93.25 231 ARG B C 1
ATOM 6167 O O . ARG B 1 231 ? -3.762 35.688 3.307 1 93.25 231 ARG B O 1
ATOM 6174 N N . PHE B 1 232 ? -5.824 35.625 4.043 1 95.38 232 PHE B N 1
ATOM 6175 C CA . PHE B 1 232 ? -6.242 34.438 3.359 1 95.38 232 PHE B CA 1
ATOM 6176 C C . PHE B 1 232 ? -6.191 34.594 1.847 1 95.38 232 PHE B C 1
ATOM 6178 O O . PHE B 1 232 ? -5.918 33.656 1.11 1 95.38 232 PHE B O 1
ATOM 6185 N N . LYS B 1 233 ? -6.48 35.812 1.381 1 95.88 233 LYS B N 1
ATOM 6186 C CA . LYS B 1 233 ? -6.461 36.031 -0.061 1 95.88 233 LYS B CA 1
ATOM 6187 C C . LYS B 1 233 ? -5.055 35.844 -0.629 1 95.88 233 LYS B C 1
ATOM 6189 O O . LYS B 1 233 ? -4.871 35.125 -1.62 1 95.88 233 LYS B O 1
ATOM 6194 N N . GLU B 1 234 ? -4.094 36.562 -0.005 1 96.94 234 GLU B N 1
ATOM 6195 C CA . GLU B 1 234 ? -2.703 36.406 -0.432 1 96.94 234 GLU B CA 1
ATOM 6196 C C . GLU B 1 234 ? -2.207 34.969 -0.227 1 96.94 234 GLU B C 1
ATOM 6198 O O . GLU B 1 234 ? -1.458 34.438 -1.053 1 96.94 234 GLU B O 1
ATOM 6203 N N . CYS B 1 235 ? -2.576 34.406 0.864 1 97.62 235 CYS B N 1
ATOM 6204 C CA . CYS B 1 235 ? -2.211 33 1.151 1 97.62 235 CYS B CA 1
ATOM 6205 C C . CYS B 1 235 ? -2.725 32.062 0.065 1 97.62 235 CYS B C 1
ATOM 6207 O O . CYS B 1 235 ? -1.998 31.188 -0.39 1 97.62 235 CYS B O 1
ATOM 6209 N N . LEU B 1 236 ? -3.977 32.312 -0.352 1 98.19 236 LEU B N 1
ATOM 6210 C CA . LEU B 1 236 ? -4.594 31.469 -1.38 1 98.19 236 LEU B CA 1
ATOM 6211 C C . LEU B 1 236 ? -3.822 31.562 -2.693 1 98.19 236 LEU B C 1
ATOM 6213 O O . LEU B 1 236 ? -3.691 30.578 -3.418 1 98.19 236 LEU B O 1
ATOM 6217 N N . GLU B 1 237 ? -3.342 32.719 -2.973 1 98.31 237 GLU B N 1
ATOM 6218 C CA . GLU B 1 237 ? -2.562 32.906 -4.191 1 98.31 237 GLU B CA 1
ATOM 6219 C C . GLU B 1 237 ? -1.281 32.094 -4.16 1 98.31 237 GLU B C 1
ATOM 6221 O O . GLU B 1 237 ? -0.929 31.453 -5.152 1 98.31 237 GLU B O 1
ATOM 6226 N N . ILE B 1 238 ? -0.598 32.156 -3.051 1 98.12 238 ILE B N 1
ATOM 6227 C CA . ILE B 1 238 ? 0.658 31.422 -2.916 1 98.12 238 ILE B CA 1
ATOM 6228 C C . ILE B 1 238 ? 0.388 29.922 -2.939 1 98.12 238 ILE B C 1
ATOM 6230 O O . ILE B 1 238 ? 1.108 29.172 -3.596 1 98.12 238 ILE B O 1
ATOM 6234 N N . THR B 1 239 ? -0.638 29.453 -2.207 1 98.38 239 THR B N 1
ATOM 6235 C CA . THR B 1 239 ? -0.949 28.031 -2.172 1 98.38 239 THR B CA 1
ATOM 6236 C C . THR B 1 239 ? -1.396 27.531 -3.547 1 98.38 239 THR B C 1
ATOM 6238 O O . THR B 1 239 ? -1.127 26.391 -3.922 1 98.38 239 THR B O 1
ATOM 6241 N N . SER B 1 240 ? -2.125 28.391 -4.273 1 98 240 SER B N 1
ATOM 6242 C CA . SER B 1 240 ? -2.502 28.016 -5.637 1 98 240 SER B CA 1
ATOM 6243 C C . SER B 1 240 ? -1.273 27.812 -6.516 1 98 240 SER B C 1
ATOM 6245 O O . SER B 1 240 ? -1.232 26.875 -7.32 1 98 240 SER B O 1
ATOM 6247 N N . LYS B 1 241 ? -0.33 28.688 -6.344 1 97.25 241 LYS B N 1
ATOM 6248 C CA . LYS B 1 241 ? 0.918 28.547 -7.086 1 97.25 241 LYS B CA 1
ATOM 6249 C C . LYS B 1 241 ? 1.627 27.234 -6.723 1 97.25 241 LYS B C 1
ATOM 6251 O O . LYS B 1 241 ? 2.137 26.531 -7.602 1 97.25 241 LYS B O 1
ATOM 6256 N N . ILE B 1 242 ? 1.679 26.922 -5.461 1 97 242 ILE B N 1
ATOM 6257 C CA . ILE B 1 242 ? 2.314 25.703 -4.988 1 97 242 ILE B CA 1
ATOM 6258 C C . ILE B 1 242 ? 1.633 24.5 -5.621 1 97 242 ILE B C 1
ATOM 6260 O O . ILE B 1 242 ? 2.303 23.578 -6.117 1 97 242 ILE B O 1
ATOM 6264 N N . LEU B 1 243 ? 0.323 24.453 -5.629 1 95.69 243 LEU B N 1
ATOM 6265 C CA . LEU B 1 243 ? -0.435 23.297 -6.109 1 95.69 243 LEU B CA 1
ATOM 6266 C C . LEU B 1 243 ? -0.332 23.188 -7.629 1 95.69 243 LEU B C 1
ATOM 6268 O O . LEU B 1 243 ? -0.522 22.094 -8.18 1 95.69 243 LEU B O 1
ATOM 6272 N N . GLU B 1 244 ? -0.049 24.281 -8.266 1 93.94 244 GLU B N 1
ATOM 6273 C CA . GLU B 1 244 ? 0.22 24.234 -9.695 1 93.94 244 GLU B CA 1
ATOM 6274 C C . GLU B 1 244 ? 1.556 23.547 -9.977 1 93.94 244 GLU B C 1
ATOM 6276 O O . GLU B 1 244 ? 1.685 22.812 -10.953 1 93.94 244 GLU B O 1
ATOM 6281 N N . LEU B 1 245 ? 2.521 23.828 -9.141 1 91 245 LEU B N 1
ATOM 6282 C CA . LEU B 1 245 ? 3.852 23.25 -9.297 1 91 245 LEU B CA 1
ATOM 6283 C C . LEU B 1 245 ? 3.883 21.812 -8.789 1 91 245 LEU B C 1
ATOM 6285 O O . LEU B 1 245 ? 4.555 20.953 -9.375 1 91 245 LEU B O 1
ATOM 6289 N N . ASP B 1 246 ? 3.236 21.578 -7.754 1 92.38 246 ASP B N 1
ATOM 6290 C CA . ASP B 1 246 ? 3.168 20.281 -7.086 1 92.38 246 ASP B CA 1
ATOM 6291 C C . ASP B 1 246 ? 1.728 19.938 -6.719 1 92.38 246 ASP B C 1
ATOM 6293 O O . ASP B 1 246 ? 1.28 20.219 -5.605 1 92.38 246 ASP B O 1
ATOM 6297 N N . THR B 1 247 ? 1.195 19.172 -7.637 1 89.75 247 THR B N 1
ATOM 6298 C CA . THR B 1 247 ? -0.217 18.844 -7.473 1 89.75 247 THR B CA 1
ATOM 6299 C C . THR B 1 247 ? -0.424 17.938 -6.258 1 89.75 247 THR B C 1
ATOM 6301 O O . THR B 1 247 ? 0.352 17.016 -6.027 1 89.75 247 THR B O 1
ATOM 6304 N N . HIS B 1 248 ? -1.395 18.234 -5.422 1 89.5 248 HIS B N 1
ATOM 6305 C CA . HIS B 1 248 ? -1.839 17.469 -4.266 1 89.5 248 HIS B CA 1
ATOM 6306 C C . HIS B 1 248 ? -0.758 17.406 -3.193 1 89.5 248 HIS B C 1
ATOM 6308 O O . HIS B 1 248 ? -0.579 16.375 -2.539 1 89.5 248 HIS B O 1
ATOM 6314 N N . ASN B 1 249 ? 0.053 18.438 -3.119 1 93.31 249 ASN B N 1
ATOM 6315 C CA . ASN B 1 249 ? 0.997 18.531 -2.01 1 93.31 249 ASN B CA 1
ATOM 6316 C C . ASN B 1 249 ? 0.289 18.422 -0.663 1 93.31 249 ASN B C 1
ATOM 6318 O O . ASN B 1 249 ? -0.562 19.25 -0.334 1 93.31 249 ASN B O 1
ATOM 6322 N N . PRO B 1 250 ? 0.635 17.469 0.121 1 92 250 PRO B N 1
ATOM 6323 C CA . PRO B 1 250 ? -0.133 17.188 1.338 1 92 250 PRO B CA 1
ATOM 6324 C C . PRO B 1 250 ? 0.023 18.281 2.393 1 92 250 PRO B C 1
ATOM 6326 O O . PRO B 1 250 ? -0.881 18.5 3.203 1 92 250 PRO B O 1
ATOM 6329 N N . ALA B 1 251 ? 1.12 18.953 2.426 1 93.5 251 ALA B N 1
ATOM 6330 C CA . ALA B 1 251 ? 1.351 20.016 3.414 1 93.5 251 ALA B CA 1
ATOM 6331 C C . ALA B 1 251 ? 0.612 21.297 3.037 1 93.5 251 ALA B C 1
ATOM 6333 O O . ALA B 1 251 ? 0.177 22.047 3.91 1 93.5 251 ALA B O 1
ATOM 6334 N N . CYS B 1 252 ? 0.385 21.531 1.772 1 96.81 252 CYS B N 1
ATOM 6335 C CA . CYS B 1 252 ? -0.212 22.75 1.264 1 96.81 252 CYS B CA 1
ATOM 6336 C C . CYS B 1 252 ? -1.732 22.656 1.233 1 96.81 252 CYS B C 1
ATOM 6338 O O . CYS B 1 252 ? -2.432 23.641 1.48 1 96.81 252 CYS B O 1
ATOM 6340 N N . LEU B 1 253 ? -2.262 21.469 1.05 1 97.12 253 LEU B N 1
ATOM 6341 C CA . LEU B 1 253 ? -3.68 21.25 0.785 1 97.12 253 LEU B CA 1
ATOM 6342 C C . LEU B 1 253 ? -4.531 21.719 1.965 1 97.12 253 LEU B C 1
ATOM 6344 O O . LEU B 1 253 ? -5.527 22.422 1.782 1 97.12 253 LEU B O 1
ATOM 6348 N N . PRO B 1 254 ? -4.137 21.359 3.17 1 96.62 254 PRO B N 1
ATOM 6349 C CA . PRO B 1 254 ? -4.973 21.781 4.289 1 96.62 254 PRO B CA 1
ATOM 6350 C C . PRO B 1 254 ? -5.086 23.312 4.395 1 96.62 254 PRO B C 1
ATOM 6352 O O . PRO B 1 254 ? -6.18 23.828 4.621 1 96.62 254 PRO B O 1
ATOM 6355 N N . ILE B 1 255 ? -3.996 24 4.16 1 97.56 255 ILE B N 1
ATOM 6356 C CA . ILE B 1 255 ? -3.986 25.469 4.223 1 97.56 255 ILE B CA 1
ATOM 6357 C C . ILE B 1 255 ? -4.832 26.031 3.088 1 97.56 255 ILE B C 1
ATOM 6359 O O . ILE B 1 255 ? -5.617 26.969 3.297 1 97.56 255 ILE B O 1
ATOM 6363 N N . HIS B 1 256 ? -4.691 25.484 1.944 1 98.44 256 HIS B N 1
ATOM 6364 C CA . HIS B 1 256 ? -5.453 25.906 0.777 1 98.44 256 HIS B CA 1
ATOM 6365 C C . HIS B 1 256 ? -6.949 25.75 1.002 1 98.44 256 HIS B C 1
ATOM 6367 O O . HIS B 1 256 ? -7.734 26.656 0.7 1 98.44 256 HIS B O 1
ATOM 6373 N N . ILE B 1 257 ? -7.32 24.641 1.56 1 98.25 257 ILE B N 1
ATOM 6374 C CA . ILE B 1 257 ? -8.719 24.312 1.806 1 98.25 257 ILE B CA 1
ATOM 6375 C C . ILE B 1 257 ? -9.305 25.297 2.818 1 98.25 257 ILE B C 1
ATOM 6377 O O . ILE B 1 257 ? -10.406 25.828 2.619 1 98.25 257 ILE B O 1
ATOM 6381 N N . VAL B 1 258 ? -8.586 25.578 3.877 1 96.88 258 VAL B N 1
ATOM 6382 C CA . VAL B 1 258 ? -9.062 26.484 4.91 1 96.88 258 VAL B CA 1
ATOM 6383 C C . VAL B 1 258 ? -9.195 27.891 4.336 1 96.88 258 VAL B C 1
ATOM 6385 O O . VAL B 1 258 ? -10.133 28.625 4.668 1 96.88 258 VAL B O 1
ATOM 6388 N N . CYS B 1 259 ? -8.242 28.234 3.492 1 97.75 259 CYS B N 1
ATOM 6389 C CA . CYS B 1 259 ? -8.312 29.547 2.861 1 97.75 259 CYS B CA 1
ATOM 6390 C C . CYS B 1 259 ? -9.562 29.672 1.986 1 97.75 259 CYS B C 1
ATOM 6392 O O . CYS B 1 259 ? -10.242 30.688 1.997 1 97.75 259 CYS B O 1
ATOM 6394 N N . LEU B 1 260 ? -9.844 28.625 1.231 1 98.12 260 LEU B N 1
ATOM 6395 C CA . LEU B 1 260 ? -11.055 28.625 0.412 1 98.12 260 LEU B CA 1
ATOM 6396 C C . LEU B 1 260 ? -12.305 28.734 1.28 1 98.12 260 LEU B C 1
ATOM 6398 O O . LEU B 1 260 ? -13.25 29.438 0.915 1 98.12 260 LEU B O 1
ATOM 6402 N N . HIS B 1 261 ? -12.281 28.125 2.383 1 96.12 261 HIS B N 1
ATOM 6403 C CA . HIS B 1 261 ? -13.398 28.188 3.318 1 96.12 261 HIS B CA 1
ATOM 6404 C C . HIS B 1 261 ? -13.57 29.594 3.883 1 96.12 261 HIS B C 1
ATOM 6406 O O . HIS B 1 261 ? -14.68 30.125 3.902 1 96.12 261 HIS B O 1
ATOM 6412 N N . GLU B 1 262 ? -12.477 30.188 4.328 1 93.44 262 GLU B N 1
ATOM 6413 C CA . GLU B 1 262 ? -12.516 31.516 4.949 1 93.44 262 GLU B CA 1
ATOM 6414 C C . GLU B 1 262 ? -12.945 32.594 3.947 1 93.44 262 GLU B C 1
ATOM 6416 O O . GLU B 1 262 ? -13.594 33.562 4.316 1 93.44 262 GLU B O 1
ATOM 6421 N N . LEU B 1 263 ? -12.602 32.375 2.705 1 95.5 263 LEU B N 1
ATOM 6422 C CA . LEU B 1 263 ? -12.953 33.344 1.659 1 95.5 263 LEU B CA 1
ATOM 6423 C C . LEU B 1 263 ? -14.305 33 1.045 1 95.5 263 LEU B C 1
ATOM 6425 O O . LEU B 1 263 ? -14.758 33.656 0.117 1 95.5 263 LEU B O 1
ATOM 6429 N N . ARG B 1 264 ? -14.922 31.922 1.474 1 95.94 264 ARG B N 1
ATOM 6430 C CA . ARG B 1 264 ? -16.25 31.469 1.072 1 95.94 264 ARG B CA 1
ATOM 6431 C C . ARG B 1 264 ? -16.297 31.156 -0.42 1 95.94 264 ARG B C 1
ATOM 6433 O O . ARG B 1 264 ? -17.25 31.531 -1.107 1 95.94 264 ARG B O 1
ATOM 6440 N N . GLU B 1 265 ? -15.234 30.625 -0.855 1 97.31 265 GLU B N 1
ATOM 6441 C CA . GLU B 1 265 ? -15.18 30.172 -2.24 1 97.31 265 GLU B CA 1
ATOM 6442 C C . GLU B 1 265 ? -15.758 28.766 -2.377 1 97.31 265 GLU B C 1
ATOM 6444 O O . GLU B 1 265 ? -15.023 27.812 -2.625 1 97.31 265 GLU B O 1
ATOM 6449 N N . LYS B 1 266 ? -17.062 28.641 -2.381 1 96.62 266 LYS B N 1
ATOM 6450 C CA . LYS B 1 266 ? -17.766 27.359 -2.311 1 96.62 266 LYS B CA 1
ATOM 6451 C C . LYS B 1 266 ? -17.531 26.531 -3.566 1 96.62 266 LYS B C 1
ATOM 6453 O O . LYS B 1 266 ? -17.312 25.328 -3.484 1 96.62 266 LYS B O 1
ATOM 6458 N N . ASN B 1 267 ? -17.578 27.172 -4.738 1 97.75 267 ASN B N 1
ATOM 6459 C CA . ASN B 1 267 ? -17.453 26.438 -5.992 1 97.75 267 ASN B CA 1
ATOM 6460 C C . ASN B 1 267 ? -16.062 25.859 -6.16 1 97.75 267 ASN B C 1
ATOM 6462 O O . ASN B 1 267 ? -15.906 24.703 -6.57 1 97.75 267 ASN B O 1
ATOM 6466 N N . LYS B 1 268 ? -15.117 26.672 -5.836 1 97.88 268 LYS B N 1
ATOM 6467 C CA . LYS B 1 268 ? -13.742 26.219 -5.957 1 97.88 268 LYS B CA 1
ATOM 6468 C C . LYS B 1 268 ? -13.453 25.078 -4.977 1 97.88 268 LYS B C 1
ATOM 6470 O O . LYS B 1 268 ? -12.742 24.125 -5.309 1 97.88 268 LYS B O 1
ATOM 6475 N N . LEU B 1 269 ? -13.93 25.219 -3.797 1 98.19 269 LEU B N 1
ATOM 6476 C CA . LEU B 1 269 ? -13.734 24.172 -2.785 1 98.19 269 LEU B CA 1
ATOM 6477 C C . LEU B 1 269 ? -14.422 22.875 -3.199 1 98.19 269 LEU B C 1
ATOM 6479 O O . LEU B 1 269 ? -13.875 21.797 -2.988 1 98.19 269 LEU B O 1
ATOM 6483 N N . PHE B 1 270 ? -15.617 23.016 -3.785 1 97.69 270 PHE B N 1
ATOM 6484 C CA . PHE B 1 270 ? -16.344 21.859 -4.27 1 97.69 270 PHE B CA 1
ATOM 6485 C C . PHE B 1 270 ? -15.547 21.141 -5.355 1 97.69 270 PHE B C 1
ATOM 6487 O O . PHE B 1 270 ? -15.398 19.922 -5.312 1 97.69 270 PHE B O 1
ATOM 6494 N N . LEU B 1 271 ? -15.086 21.922 -6.293 1 97.69 271 LEU B N 1
ATOM 6495 C CA . LEU B 1 271 ? -14.344 21.359 -7.414 1 97.69 271 LEU B CA 1
ATOM 6496 C C . LEU B 1 271 ? -13.07 20.672 -6.926 1 97.69 271 LEU B C 1
ATOM 6498 O O . LEU B 1 271 ? -12.719 19.578 -7.406 1 97.69 271 LEU B O 1
ATOM 6502 N N . LEU B 1 272 ? -12.367 21.281 -6.012 1 97.25 272 LEU B N 1
ATOM 6503 C CA . LEU B 1 272 ? -11.148 20.703 -5.461 1 97.25 272 LEU B CA 1
ATOM 6504 C C . LEU B 1 272 ? -11.445 19.391 -4.73 1 97.25 272 LEU B C 1
ATOM 6506 O O . LEU B 1 272 ? -10.742 18.391 -4.914 1 97.25 272 LEU B O 1
ATOM 6510 N N . ALA B 1 273 ? -12.438 19.406 -3.873 1 97.25 273 ALA B N 1
ATOM 6511 C CA . ALA B 1 273 ? -12.812 18.203 -3.117 1 97.25 273 ALA B CA 1
ATOM 6512 C C . ALA B 1 273 ? -13.188 17.062 -4.051 1 97.25 273 ALA B C 1
ATOM 6514 O O . ALA B 1 273 ? -12.812 15.914 -3.812 1 97.25 273 ALA B O 1
ATOM 6515 N N . HIS B 1 274 ? -13.914 17.438 -5.051 1 96.38 274 HIS B N 1
ATOM 6516 C CA . HIS B 1 274 ? -14.328 16.438 -6.027 1 96.38 274 HIS B CA 1
ATOM 6517 C C . HIS B 1 274 ? -13.117 15.82 -6.723 1 96.38 274 HIS B C 1
ATOM 6519 O O . HIS B 1 274 ? -13.055 14.602 -6.91 1 96.38 274 HIS B O 1
ATOM 6525 N N . GLU B 1 275 ? -12.234 16.625 -7.117 1 95.38 275 GLU B N 1
ATOM 6526 C CA . GLU B 1 275 ? -11.016 16.156 -7.77 1 95.38 275 GLU B CA 1
ATOM 6527 C C . GLU B 1 275 ? -10.203 15.25 -6.848 1 95.38 275 GLU B C 1
ATOM 6529 O O . GLU B 1 275 ? -9.672 14.227 -7.285 1 95.38 275 GLU B O 1
ATOM 6534 N N . LEU B 1 276 ? -10.086 15.602 -5.609 1 95.81 276 LEU B N 1
ATOM 6535 C CA . LEU B 1 276 ? -9.328 14.82 -4.641 1 95.81 276 LEU B CA 1
ATOM 6536 C C . LEU B 1 276 ? -9.969 13.461 -4.41 1 95.81 276 LEU B C 1
ATOM 6538 O O . LEU B 1 276 ? -9.273 12.453 -4.262 1 95.81 276 LEU B O 1
ATOM 6542 N N . VAL B 1 277 ? -11.312 13.414 -4.371 1 95.25 277 VAL B N 1
ATOM 6543 C CA . VAL B 1 277 ? -12.031 12.156 -4.188 1 95.25 277 VAL B CA 1
ATOM 6544 C C . VAL B 1 277 ? -11.773 11.234 -5.379 1 95.25 277 VAL B C 1
ATOM 6546 O O . VAL B 1 277 ? -11.609 10.023 -5.215 1 95.25 277 VAL B O 1
ATOM 6549 N N . GLU B 1 278 ? -11.656 11.82 -6.508 1 92.19 278 GLU B N 1
ATOM 6550 C CA . GLU B 1 278 ? -11.477 11.039 -7.734 1 92.19 278 GLU B CA 1
ATOM 6551 C C . GLU B 1 278 ? -10.055 10.492 -7.836 1 92.19 278 GLU B C 1
ATOM 6553 O O . GLU B 1 278 ? -9.852 9.352 -8.242 1 92.19 278 GLU B O 1
ATOM 6558 N N . HIS B 1 279 ? -9.109 11.25 -7.41 1 88.94 279 HIS B N 1
ATOM 6559 C CA . HIS B 1 279 ? -7.727 10.898 -7.727 1 88.94 279 HIS B CA 1
ATOM 6560 C C . HIS B 1 279 ? -6.984 10.414 -6.484 1 88.94 279 HIS B C 1
ATOM 6562 O O . HIS B 1 279 ? -6.012 9.672 -6.59 1 88.94 279 HIS B O 1
ATOM 6568 N N . SER B 1 280 ? -7.398 10.875 -5.32 1 90.19 280 SER B N 1
ATOM 6569 C CA . SER B 1 280 ? -6.684 10.523 -4.098 1 90.19 280 SER B CA 1
ATOM 6570 C C . SER B 1 280 ? -7.652 10.234 -2.955 1 90.19 280 SER B C 1
ATOM 6572 O O . SER B 1 280 ? -7.605 10.891 -1.915 1 90.19 280 SER B O 1
ATOM 6574 N N . PRO B 1 281 ? -8.406 9.188 -3.076 1 91.25 281 PRO B N 1
ATOM 6575 C CA . PRO B 1 281 ? -9.406 8.898 -2.047 1 91.25 281 PRO B CA 1
ATOM 6576 C C . PRO B 1 281 ? -8.797 8.281 -0.792 1 91.25 281 PRO B C 1
ATOM 6578 O O . PRO B 1 281 ? -9.438 8.258 0.262 1 91.25 281 PRO B O 1
ATOM 6581 N N . ASP B 1 282 ? -7.57 7.914 -0.798 1 89 282 ASP B N 1
ATOM 6582 C CA . ASP B 1 282 ? -6.996 7.145 0.301 1 89 282 ASP B CA 1
ATOM 6583 C C . ASP B 1 282 ? -6.219 8.047 1.256 1 89 282 ASP B C 1
ATOM 6585 O O . ASP B 1 282 ? -5.574 7.566 2.188 1 89 282 ASP B O 1
ATOM 6589 N N . ILE B 1 283 ? -6.309 9.367 1.096 1 91.38 283 ILE B N 1
ATOM 6590 C CA . ILE B 1 283 ? -5.59 10.281 1.976 1 91.38 283 ILE B CA 1
ATOM 6591 C C . ILE B 1 283 ? -6.582 11.07 2.822 1 91.38 283 ILE B C 1
ATOM 6593 O O . ILE B 1 283 ? -7.648 11.461 2.338 1 91.38 283 ILE B O 1
ATOM 6597 N N . PRO B 1 284 ? -6.305 11.289 4.035 1 95.31 284 PRO B N 1
ATOM 6598 C CA . PRO B 1 284 ? -7.238 11.938 4.957 1 95.31 284 PRO B CA 1
ATOM 6599 C C . PRO B 1 284 ? -7.598 13.359 4.527 1 95.31 284 PRO B C 1
ATOM 6601 O O . PRO B 1 284 ? -8.727 13.812 4.758 1 95.31 284 PRO B O 1
ATOM 6604 N N . VAL B 1 285 ? -6.715 14.094 3.863 1 96.44 285 VAL B N 1
ATOM 6605 C CA . VAL B 1 285 ? -6.938 15.492 3.5 1 96.44 285 VAL B CA 1
ATOM 6606 C C . VAL B 1 285 ? -8.102 15.586 2.518 1 96.44 285 VAL B C 1
ATOM 6608 O O . VAL B 1 285 ? -8.82 16.594 2.498 1 96.44 285 VAL B O 1
ATOM 6611 N N . THR B 1 286 ? -8.328 14.523 1.721 1 97.12 286 THR B N 1
ATOM 6612 C CA . THR B 1 286 ? -9.43 14.492 0.771 1 97.12 286 THR B CA 1
ATOM 6613 C C . THR B 1 286 ? -10.766 14.609 1.496 1 97.12 286 THR B C 1
ATOM 6615 O O . THR B 1 286 ? -11.602 15.453 1.139 1 97.12 286 THR B O 1
ATOM 6618 N N . TRP B 1 287 ? -10.883 13.898 2.529 1 97.88 287 TRP B N 1
ATOM 6619 C CA . TRP B 1 287 ? -12.148 13.867 3.258 1 97.88 287 TRP B CA 1
ATOM 6620 C C . TRP B 1 287 ? -12.266 15.07 4.188 1 97.88 287 TRP B C 1
ATOM 6622 O O . TRP B 1 287 ? -13.375 15.523 4.484 1 97.88 287 TRP B O 1
ATOM 6632 N N . PHE B 1 288 ? -11.156 15.57 4.609 1 97.81 288 PHE B N 1
ATOM 6633 C CA . PHE B 1 288 ? -11.156 16.859 5.289 1 97.81 288 PHE B CA 1
ATOM 6634 C C . PHE B 1 288 ? -11.703 17.953 4.379 1 97.81 288 PHE B C 1
ATOM 6636 O O . PHE B 1 288 ? -12.516 18.781 4.805 1 97.81 288 PHE B O 1
ATOM 6643 N N . GLY B 1 289 ? -11.273 17.922 3.109 1 98.19 289 GLY B N 1
ATOM 6644 C CA . GLY B 1 289 ? -11.766 18.875 2.135 1 98.19 289 GLY B CA 1
ATOM 6645 C C . GLY B 1 289 ? -13.258 18.781 1.901 1 98.19 289 GLY B C 1
ATOM 6646 O O . GLY B 1 289 ? -13.953 19.797 1.854 1 98.19 289 GLY B O 1
ATOM 6647 N N . VAL B 1 290 ? -13.82 17.578 1.816 1 98.25 290 VAL B N 1
ATOM 6648 C CA . VAL B 1 290 ? -15.25 17.359 1.64 1 98.25 290 VAL B CA 1
ATOM 6649 C C . VAL B 1 290 ? -16 17.859 2.869 1 98.25 290 VAL B C 1
ATOM 6651 O O . VAL B 1 290 ? -17.047 18.516 2.744 1 98.25 290 VAL B O 1
ATOM 6654 N N . GLY B 1 291 ? -15.43 17.531 4.004 1 98.19 291 GLY B N 1
ATOM 6655 C CA . GLY B 1 291 ? -16.031 18.016 5.234 1 98.19 291 GLY B CA 1
ATOM 6656 C C . GLY B 1 291 ? -16.094 19.531 5.309 1 98.19 291 GLY B C 1
ATOM 6657 O O . GLY B 1 291 ? -17.109 20.094 5.734 1 98.19 291 GLY B O 1
ATOM 6658 N N . CYS B 1 292 ? -15.062 20.188 4.914 1 98.25 292 CYS B N 1
ATOM 6659 C CA . CYS B 1 292 ? -15.016 21.656 4.93 1 98.25 292 CYS B CA 1
ATOM 6660 C C . CYS B 1 292 ? -16.047 22.25 3.979 1 98.25 292 CYS B C 1
ATOM 6662 O O . CYS B 1 292 ? -16.641 23.297 4.266 1 98.25 292 CYS B O 1
ATOM 6664 N N . TYR B 1 293 ? -16.25 21.594 2.846 1 98.12 293 TYR B N 1
ATOM 6665 C CA . TYR B 1 293 ? -17.25 22.047 1.902 1 98.12 293 TYR B CA 1
ATOM 6666 C C . TYR B 1 293 ? -18.641 22.016 2.531 1 98.12 293 TYR B C 1
ATOM 6668 O O . TYR B 1 293 ? -19.375 23 2.48 1 98.12 293 TYR B O 1
ATOM 6676 N N . TYR B 1 294 ? -19.047 20.875 3.148 1 97.94 294 TYR B N 1
ATOM 6677 C CA . TYR B 1 294 ? -20.359 20.75 3.768 1 97.94 294 TYR B CA 1
ATOM 6678 C C . TYR B 1 294 ? -20.516 21.703 4.938 1 97.94 294 TYR B C 1
ATOM 6680 O O . TYR B 1 294 ? -21.609 22.219 5.188 1 97.94 294 TYR B O 1
ATOM 6688 N N . TYR B 1 295 ? -19.422 21.938 5.609 1 97.19 295 TYR B N 1
ATOM 6689 C CA . TYR B 1 295 ? -19.453 22.922 6.691 1 97.19 295 TYR B CA 1
ATOM 6690 C C . TYR B 1 295 ? -19.734 24.312 6.152 1 97.19 295 TYR B C 1
ATOM 6692 O O . TYR B 1 295 ? -20.5 25.078 6.742 1 97.19 295 TYR B O 1
ATOM 6700 N N . LEU B 1 296 ? -19.094 24.594 5.051 1 97 296 LEU B N 1
ATOM 6701 C CA . LEU B 1 296 ? -19.234 25.906 4.43 1 97 296 LEU B CA 1
ATOM 6702 C C . LEU B 1 296 ? -20.672 26.156 3.992 1 97 296 LEU B C 1
ATOM 6704 O O . LEU B 1 296 ? -21.156 27.281 4.078 1 97 296 LEU B O 1
ATOM 6708 N N . ILE B 1 297 ? -21.406 25.141 3.578 1 96.69 297 ILE B N 1
ATOM 6709 C CA . ILE B 1 297 ? -22.75 25.312 3.074 1 96.69 297 ILE B CA 1
ATOM 6710 C C . ILE B 1 297 ? -23.766 25.078 4.199 1 96.69 297 ILE B C 1
ATOM 6712 O O . ILE B 1 297 ? -24.969 25.047 3.963 1 96.69 297 ILE B O 1
ATOM 6716 N N . GLY B 1 298 ? -23.328 24.781 5.379 1 95.44 298 GLY B N 1
ATOM 6717 C CA . GLY B 1 298 ? -24.172 24.734 6.562 1 95.44 298 GLY B CA 1
ATOM 6718 C C . GLY B 1 298 ? -24.75 23.359 6.828 1 95.44 298 GLY B C 1
ATOM 6719 O O . GLY B 1 298 ? -25.688 23.219 7.617 1 95.44 298 GLY B O 1
ATOM 6720 N N . GLN B 1 299 ? -24.266 22.406 6.117 1 96.81 299 GLN B N 1
ATOM 6721 C CA . GLN B 1 299 ? -24.688 21.031 6.379 1 96.81 299 GLN B CA 1
ATOM 6722 C C . GLN B 1 299 ? -23.766 20.344 7.371 1 96.81 299 GLN B C 1
ATOM 6724 O O . GLN B 1 299 ? -22.891 19.547 6.98 1 96.81 299 GLN B O 1
ATOM 6729 N N . ASN B 1 300 ? -24.016 20.438 8.594 1 96.12 300 ASN B N 1
ATOM 6730 C CA . ASN B 1 300 ? -23.094 20.078 9.664 1 96.12 300 ASN B CA 1
ATOM 6731 C C . ASN B 1 300 ? -23.062 18.562 9.891 1 96.12 300 ASN B C 1
ATOM 6733 O O . ASN B 1 300 ? -22.031 18 10.227 1 96.12 300 ASN B O 1
ATOM 6737 N N . ASP B 1 301 ? -24.203 17.922 9.719 1 96.38 301 ASP B N 1
ATOM 6738 C CA . ASP B 1 301 ? -24.234 16.469 9.906 1 96.38 301 ASP B CA 1
ATOM 6739 C C . ASP B 1 301 ? -23.328 15.766 8.906 1 96.38 301 ASP B C 1
ATOM 6741 O O . ASP B 1 301 ? -22.562 14.883 9.273 1 96.38 301 ASP B O 1
ATOM 6745 N N . GLU B 1 302 ? -23.5 16.25 7.695 1 97.38 302 GLU B N 1
ATOM 6746 C CA . GLU B 1 302 ? -22.641 15.68 6.66 1 97.38 302 GLU B CA 1
ATOM 6747 C C . GLU B 1 302 ? -21.172 16.016 6.918 1 97.38 302 GLU B C 1
ATOM 6749 O O . GLU B 1 302 ? -20.297 15.18 6.707 1 97.38 302 GLU B O 1
ATOM 6754 N N . SER B 1 303 ? -20.922 17.203 7.32 1 97.5 303 SER B N 1
ATOM 6755 C CA . SER B 1 303 ? -19.562 17.625 7.633 1 97.5 303 SER B CA 1
ATOM 6756 C C . SER B 1 303 ? -18.938 16.734 8.703 1 97.5 303 SER B C 1
ATOM 6758 O O . SER B 1 303 ? -17.797 16.297 8.562 1 97.5 303 SER B O 1
ATOM 6760 N N . ARG B 1 304 ? -19.688 16.406 9.719 1 96.75 304 ARG B N 1
ATOM 6761 C CA . ARG B 1 304 ? -19.203 15.562 10.812 1 96.75 304 ARG B CA 1
ATOM 6762 C C . ARG B 1 304 ? -18.859 14.164 10.312 1 96.75 304 ARG B C 1
ATOM 6764 O O . ARG B 1 304 ? -17.875 13.57 10.742 1 96.75 304 ARG B O 1
ATOM 6771 N N . ARG B 1 305 ? -19.688 13.742 9.469 1 97.38 305 ARG B N 1
ATOM 6772 C CA . ARG B 1 305 ? -19.469 12.414 8.914 1 97.38 305 ARG B CA 1
ATOM 6773 C C . ARG B 1 305 ? -18.125 12.336 8.195 1 97.38 305 ARG B C 1
ATOM 6775 O O . ARG B 1 305 ? -17.375 11.367 8.359 1 97.38 305 ARG B O 1
ATOM 6782 N N . TYR B 1 306 ? -17.828 13.328 7.473 1 98 306 TYR B N 1
ATOM 6783 C CA . TYR B 1 306 ? -16.609 13.297 6.66 1 98 306 TYR B CA 1
ATOM 6784 C C . TYR B 1 306 ? -15.383 13.648 7.492 1 98 306 TYR B C 1
ATOM 6786 O O . TYR B 1 306 ? -14.289 13.141 7.242 1 98 306 TYR B O 1
ATOM 6794 N N . PHE B 1 307 ? -15.492 14.5 8.492 1 97.81 307 PHE B N 1
ATOM 6795 C CA . PHE B 1 307 ? -14.391 14.711 9.422 1 97.81 307 PHE B CA 1
ATOM 6796 C C . PHE B 1 307 ? -14.078 13.438 10.188 1 97.81 307 PHE B C 1
ATOM 6798 O O . PHE B 1 307 ? -12.906 13.117 10.422 1 97.81 307 PHE B O 1
ATOM 6805 N N . SER B 1 308 ? -15.141 12.758 10.516 1 96.38 308 SER B N 1
ATOM 6806 C CA . SER B 1 308 ? -14.961 11.477 11.195 1 96.38 308 SER B CA 1
ATOM 6807 C C . SER B 1 308 ? -14.258 10.461 10.305 1 96.38 308 SER B C 1
ATOM 6809 O O . SER B 1 308 ? -13.398 9.711 10.758 1 96.38 308 SER B O 1
ATOM 6811 N N . LYS B 1 309 ? -14.68 10.484 9.078 1 96.56 309 LYS B N 1
ATOM 6812 C CA . LYS B 1 309 ? -14.031 9.594 8.117 1 96.56 309 LYS B CA 1
ATOM 6813 C C . LYS B 1 309 ? -12.539 9.906 8.008 1 96.56 309 LYS B C 1
ATOM 6815 O O . LYS B 1 309 ? -11.711 8.992 7.984 1 96.56 309 LYS B O 1
ATOM 6820 N N . ALA B 1 310 ? -12.156 11.125 7.945 1 96.5 310 ALA B N 1
ATOM 6821 C CA . ALA B 1 310 ? -10.758 11.539 7.867 1 96.5 310 ALA B CA 1
ATOM 6822 C C . ALA B 1 310 ? -9.984 11.102 9.109 1 96.5 310 ALA B C 1
ATOM 6824 O O . ALA B 1 310 ? -8.852 10.617 9.008 1 96.5 310 ALA B O 1
ATOM 6825 N N . SER B 1 311 ? -10.578 11.219 10.312 1 94.44 311 SER B N 1
ATOM 6826 C CA . SER B 1 311 ? -9.906 10.883 11.562 1 94.44 311 SER B CA 1
ATOM 6827 C C . SER B 1 311 ? -9.789 9.375 11.742 1 94.44 311 SER B C 1
ATOM 6829 O O . SER B 1 311 ? -8.859 8.891 12.391 1 94.44 311 SER B O 1
ATOM 6831 N N . THR B 1 312 ? -10.75 8.641 11.172 1 93.31 312 THR B N 1
ATOM 6832 C CA . THR B 1 312 ? -10.688 7.184 11.234 1 93.31 312 THR B CA 1
ATOM 6833 C C . THR B 1 312 ? -9.578 6.645 10.344 1 93.31 312 THR B C 1
ATOM 6835 O O . THR B 1 312 ? -8.938 5.648 10.68 1 93.31 312 THR B O 1
ATOM 6838 N N . MET B 1 313 ? -9.344 7.293 9.273 1 92.25 313 MET B N 1
ATOM 6839 C CA . MET B 1 313 ? -8.273 6.914 8.359 1 92.25 313 MET B CA 1
ATOM 6840 C C . MET B 1 313 ? -6.906 7.164 8.992 1 92.25 313 MET B C 1
ATOM 6842 O O . MET B 1 313 ? -5.984 6.359 8.828 1 92.25 313 MET B O 1
ATOM 6846 N N . ASP B 1 314 ? -6.797 8.273 9.68 1 91.06 314 ASP B N 1
ATOM 6847 C CA . ASP B 1 314 ? -5.602 8.648 10.43 1 91.06 314 ASP B CA 1
ATOM 6848 C C . ASP B 1 314 ? -5.965 9.352 11.727 1 91.06 314 ASP B C 1
ATOM 6850 O O . ASP B 1 314 ? -6.352 10.523 11.719 1 91.06 314 ASP B O 1
ATOM 6854 N N . SER B 1 315 ? -5.766 8.656 12.742 1 89.31 315 SER B N 1
ATOM 6855 C CA . SER B 1 315 ? -6.168 9.172 14.047 1 89.31 315 SER B CA 1
ATOM 6856 C C . SER B 1 315 ? -5.293 10.344 14.469 1 89.31 315 SER B C 1
ATOM 6858 O O . SER B 1 315 ? -5.668 11.109 15.359 1 89.31 315 SER B O 1
ATOM 6860 N N . HIS B 1 316 ? -4.215 10.586 13.789 1 88.12 316 HIS B N 1
ATOM 6861 C CA . HIS B 1 316 ? -3.293 11.656 14.164 1 88.12 316 HIS B CA 1
ATOM 6862 C C . HIS B 1 316 ? -3.48 12.883 13.281 1 88.12 316 HIS B C 1
ATOM 6864 O O . HIS B 1 316 ? -2.721 13.852 13.383 1 88.12 316 HIS B O 1
ATOM 6870 N N . TYR B 1 317 ? -4.547 12.812 12.477 1 92.5 317 TYR B N 1
ATOM 6871 C CA . TYR B 1 317 ? -4.785 13.922 11.57 1 92.5 317 TYR B CA 1
ATOM 6872 C C . TYR B 1 317 ? -5.484 15.07 12.289 1 92.5 317 TYR B C 1
ATOM 6874 O O . TYR B 1 317 ? -6.715 15.117 12.352 1 92.5 317 TYR B O 1
ATOM 6882 N N . GLY B 1 318 ? -4.859 16.078 12.695 1 91.5 318 GLY B N 1
ATOM 6883 C CA . GLY B 1 318 ? -5.293 17.172 13.555 1 91.5 318 GLY B CA 1
ATOM 6884 C C . GLY B 1 318 ? -6.41 18 12.945 1 91.5 318 GLY B C 1
ATOM 6885 O O . GLY B 1 318 ? -7.434 18.234 13.586 1 91.5 318 GLY B O 1
ATOM 6886 N N . PRO B 1 319 ? -6.262 18.391 11.711 1 93.75 319 PRO B N 1
ATOM 6887 C CA . PRO B 1 319 ? -7.277 19.25 11.094 1 93.75 319 PRO B CA 1
ATOM 6888 C C . PRO B 1 319 ? -8.672 18.609 11.117 1 93.75 319 PRO B C 1
ATOM 6890 O O . PRO B 1 319 ? -9.664 19.328 11.289 1 93.75 319 PRO B O 1
ATOM 6893 N N . ALA B 1 320 ? -8.727 17.344 11.031 1 95.88 320 ALA B N 1
ATOM 6894 C CA . ALA B 1 320 ? -10.016 16.656 11.062 1 95.88 320 ALA B CA 1
ATOM 6895 C C . ALA B 1 320 ? -10.672 16.781 12.438 1 95.88 320 ALA B C 1
ATOM 6897 O O . ALA B 1 320 ? -11.883 16.984 12.531 1 95.88 320 ALA B O 1
ATOM 6898 N N . TRP B 1 321 ? -9.906 16.703 13.484 1 95.94 321 TRP B N 1
ATOM 6899 C CA . TRP B 1 321 ? -10.43 16.812 14.836 1 95.94 321 TRP B CA 1
ATOM 6900 C C . TRP B 1 321 ? -10.898 18.234 15.125 1 95.94 321 TRP B C 1
ATOM 6902 O O . TRP B 1 321 ? -11.922 18.453 15.781 1 95.94 321 TRP B O 1
ATOM 6912 N N . ILE B 1 322 ? -10.18 19.156 14.609 1 96.38 322 ILE B N 1
ATOM 6913 C CA . ILE B 1 322 ? -10.57 20.547 14.773 1 96.38 322 ILE B CA 1
ATOM 6914 C C . ILE B 1 322 ? -11.867 20.812 14.016 1 96.38 322 ILE B C 1
ATOM 6916 O O . ILE B 1 322 ? -12.781 21.453 14.547 1 96.38 322 ILE B O 1
ATOM 6920 N N . GLY B 1 323 ? -11.898 20.312 12.805 1 96.5 323 GLY B N 1
ATOM 6921 C CA . GLY B 1 323 ? -13.133 20.438 12.047 1 96.5 323 GLY B CA 1
ATOM 6922 C C . GLY B 1 323 ? -14.32 19.781 12.727 1 96.5 323 GLY B C 1
ATOM 6923 O O . GLY B 1 323 ? -15.414 20.344 12.742 1 96.5 323 GLY B O 1
ATOM 6924 N N . PHE B 1 324 ? -14.047 18.688 13.312 1 96.06 324 PHE B N 1
ATOM 6925 C CA . PHE B 1 324 ? -15.07 17.953 14.062 1 96.06 324 PHE B CA 1
ATOM 6926 C C . PHE B 1 324 ? -15.586 18.797 15.227 1 96.06 324 PHE B C 1
ATOM 6928 O O . PHE B 1 324 ? -16.797 18.906 15.438 1 96.06 324 PHE B O 1
ATOM 6935 N N . GLY B 1 325 ? -14.75 19.391 15.945 1 96.94 325 GLY B N 1
ATOM 6936 C CA . GLY B 1 325 ? -15.125 20.281 17.031 1 96.94 325 GLY B CA 1
ATOM 6937 C C . GLY B 1 325 ? -15.945 21.469 16.578 1 96.94 325 GLY B C 1
ATOM 6938 O O . GLY B 1 325 ? -16.953 21.812 17.188 1 96.94 325 GLY B O 1
ATOM 6939 N N . HIS B 1 326 ? -15.531 22.078 15.508 1 96.62 326 HIS B N 1
ATOM 6940 C CA . HIS B 1 326 ? -16.234 23.234 14.961 1 96.62 326 HIS B CA 1
ATOM 6941 C C . HIS B 1 326 ? -17.672 22.891 14.578 1 96.62 326 HIS B C 1
ATOM 6943 O O . HIS B 1 326 ? -18.578 23.688 14.758 1 96.62 326 HIS B O 1
ATOM 6949 N N . SER B 1 327 ? -17.828 21.719 14.016 1 96.19 327 SER B N 1
ATOM 6950 C CA . SER B 1 327 ? -19.156 21.297 13.586 1 96.19 327 SER B CA 1
ATOM 6951 C C . SER B 1 327 ? -20.109 21.172 14.766 1 96.19 327 SER B C 1
ATOM 6953 O O . SER B 1 327 ? -21.312 21.422 14.633 1 96.19 327 SER B O 1
ATOM 6955 N N . PHE B 1 328 ? -19.641 20.844 15.969 1 96.5 328 PHE B N 1
ATOM 6956 C CA . PHE B 1 328 ? -20.453 20.781 17.188 1 96.5 328 PHE B CA 1
ATOM 6957 C C . PHE B 1 328 ? -20.625 22.156 17.781 1 96.5 328 PHE B C 1
ATOM 6959 O O . PHE B 1 328 ? -21.719 22.5 18.25 1 96.5 328 PHE B O 1
ATOM 6966 N N . ALA B 1 329 ? -19.562 22.891 17.734 1 96.06 329 ALA B N 1
ATOM 6967 C CA . ALA B 1 329 ? -19.562 24.219 18.344 1 96.06 329 ALA B CA 1
ATOM 6968 C C . ALA B 1 329 ? -20.609 25.125 17.688 1 96.06 329 ALA B C 1
ATOM 6970 O O . ALA B 1 329 ? -21.281 25.891 18.375 1 96.06 329 ALA B O 1
ATOM 6971 N N . VAL B 1 330 ? -20.75 25.031 16.422 1 94.56 330 VAL B N 1
ATOM 6972 C CA . VAL B 1 330 ? -21.688 25.875 15.68 1 94.56 330 VAL B CA 1
ATOM 6973 C C . VAL B 1 330 ? -23.109 25.562 16.094 1 94.56 330 VAL B C 1
ATOM 6975 O O . VAL B 1 330 ? -23.984 26.422 16.062 1 94.56 330 VAL B O 1
ATOM 6978 N N . GLU B 1 331 ? -23.391 24.375 16.594 1 94.81 331 GLU B N 1
ATOM 6979 C CA . GLU B 1 331 ? -24.703 23.953 17.031 1 94.81 331 GLU B CA 1
ATOM 6980 C C . GLU B 1 331 ? -24.844 24.062 18.547 1 94.81 331 GLU B C 1
ATOM 6982 O O . GLU B 1 331 ? -25.797 23.531 19.141 1 94.81 331 GLU B O 1
ATOM 6987 N N . SER B 1 332 ? -23.875 24.594 19.219 1 94.44 332 SER B N 1
ATOM 6988 C CA . SER B 1 332 ? -23.859 24.859 20.656 1 94.44 332 SER B CA 1
ATOM 6989 C C . SER B 1 332 ? -23.828 23.562 21.453 1 94.44 332 SER B C 1
ATOM 6991 O O . SER B 1 332 ? -24.406 23.469 22.531 1 94.44 332 SER B O 1
ATOM 6993 N N . GLU B 1 333 ? -23.359 22.547 20.766 1 96.25 333 GLU B N 1
ATOM 6994 C CA . GLU B 1 333 ? -23.062 21.312 21.484 1 96.25 333 GLU B CA 1
ATOM 6995 C C . GLU B 1 333 ? -21.672 21.359 22.125 1 96.25 333 GLU B C 1
ATOM 6997 O O . GLU B 1 333 ? -20.734 20.719 21.641 1 96.25 333 GLU B O 1
ATOM 7002 N N . HIS B 1 334 ? -21.562 22 23.219 1 96.12 334 HIS B N 1
ATOM 7003 C CA . HIS B 1 334 ? -20.281 22.375 23.797 1 96.12 334 HIS B CA 1
ATOM 7004 C C . HIS B 1 334 ? -19.531 21.156 24.328 1 96.12 334 HIS B C 1
ATOM 7006 O O . HIS B 1 334 ? -18.312 21.031 24.141 1 96.12 334 HIS B O 1
ATOM 7012 N N . ASP B 1 335 ? -20.234 20.234 24.891 1 96.75 335 ASP B N 1
ATOM 7013 C CA . ASP B 1 335 ? -19.578 19.062 25.453 1 96.75 335 ASP B CA 1
ATOM 7014 C C . ASP B 1 335 ? -18.906 18.219 24.375 1 96.75 335 ASP B C 1
ATOM 7016 O O . ASP B 1 335 ? -17.781 17.766 24.547 1 96.75 335 ASP B O 1
ATOM 7020 N N . GLN B 1 336 ? -19.656 18.047 23.297 1 96.62 336 GLN B N 1
ATOM 7021 C CA . GLN B 1 336 ? -19.109 17.266 22.188 1 96.62 336 GLN B CA 1
ATOM 7022 C C . GLN B 1 336 ? -17.953 18 21.531 1 96.62 336 GLN B C 1
ATOM 7024 O O . GLN B 1 336 ? -16.953 17.375 21.156 1 96.62 336 GLN B O 1
ATOM 7029 N N . ALA B 1 337 ? -18.016 19.234 21.391 1 97.62 337 ALA B N 1
ATOM 7030 C CA . ALA B 1 337 ? -16.938 20.047 20.828 1 97.62 337 ALA B CA 1
ATOM 7031 C C . ALA B 1 337 ? -15.68 19.953 21.688 1 97.62 337 ALA B C 1
ATOM 7033 O O . ALA B 1 337 ? -14.578 19.75 21.172 1 97.62 337 ALA B O 1
ATOM 7034 N N . ILE B 1 338 ? -15.875 20.078 23 1 97.88 338 ILE B N 1
ATOM 7035 C CA . ILE B 1 338 ? -14.766 20.047 23.938 1 97.88 338 ILE B CA 1
ATOM 7036 C C . ILE B 1 338 ? -14.062 18.688 23.844 1 97.88 338 ILE B C 1
ATOM 7038 O O . ILE B 1 338 ? -12.836 18.609 23.891 1 97.88 338 ILE B O 1
ATOM 7042 N N . THR B 1 339 ? -14.867 17.703 23.719 1 97.31 339 THR B N 1
ATOM 7043 C CA . THR B 1 339 ? -14.305 16.359 23.594 1 97.31 339 THR B CA 1
ATOM 7044 C C . THR B 1 339 ? -13.422 16.25 22.344 1 97.31 339 THR B C 1
ATOM 7046 O O . THR B 1 339 ? -12.32 15.711 22.406 1 97.31 339 THR 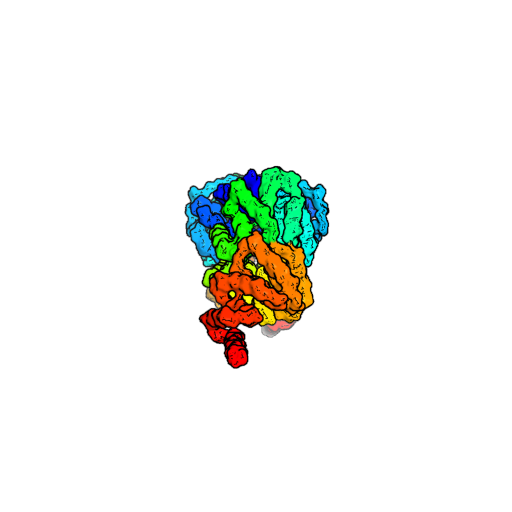B O 1
ATOM 7049 N N . ALA B 1 340 ? -13.859 16.75 21.219 1 96.75 340 ALA B N 1
ATOM 7050 C CA . ALA B 1 340 ? -13.102 16.719 19.969 1 96.75 340 ALA B CA 1
ATOM 7051 C C . ALA B 1 340 ? -11.828 17.547 20.078 1 96.75 340 ALA B C 1
ATOM 7053 O O . ALA B 1 340 ? -10.75 17.109 19.688 1 96.75 340 ALA B O 1
ATOM 7054 N N . TYR B 1 341 ? -11.945 18.734 20.609 1 97.75 341 TYR B N 1
ATOM 7055 C CA . TYR B 1 341 ? -10.789 19.594 20.766 1 97.75 341 TYR B CA 1
ATOM 7056 C C . TYR B 1 341 ? -9.781 19 21.734 1 97.75 341 TYR B C 1
ATOM 7058 O O . TYR B 1 341 ? -8.57 19.156 21.578 1 97.75 341 TYR B O 1
ATOM 7066 N N . SER B 1 342 ? -10.281 18.328 22.766 1 97.38 342 SER B N 1
ATOM 7067 C CA . SER B 1 342 ? -9.406 17.703 23.734 1 97.38 342 SER B CA 1
ATOM 7068 C C . SER B 1 342 ? -8.578 16.594 23.094 1 97.38 342 SER B C 1
ATOM 7070 O O . SER B 1 342 ? -7.406 16.406 23.438 1 97.38 342 SER B O 1
ATOM 7072 N N . THR B 1 343 ? -9.219 15.883 22.219 1 95.44 343 THR B N 1
ATOM 7073 C CA . THR B 1 343 ? -8.477 14.867 21.484 1 95.44 343 THR B CA 1
ATOM 7074 C C . THR B 1 343 ? -7.375 15.508 20.641 1 95.44 343 THR B C 1
ATOM 7076 O O . THR B 1 343 ? -6.246 15.008 20.609 1 95.44 343 THR B O 1
ATOM 7079 N N . ALA B 1 344 ? -7.66 16.562 20 1 95.12 344 ALA B N 1
ATOM 7080 C CA . ALA B 1 344 ? -6.672 17.297 19.219 1 95.12 344 ALA B CA 1
ATOM 7081 C C . ALA B 1 344 ? -5.543 17.812 20.094 1 95.12 344 ALA B C 1
ATOM 7083 O O . ALA B 1 344 ? -4.379 17.828 19.688 1 95.12 344 ALA B O 1
ATOM 7084 N N . ALA B 1 345 ? -5.895 18.266 21.281 1 95.31 345 ALA B N 1
ATOM 7085 C CA . ALA B 1 345 ? -4.91 18.797 22.219 1 95.31 345 ALA B CA 1
ATOM 7086 C C . ALA B 1 345 ? -3.92 17.719 22.641 1 95.31 345 ALA B C 1
ATOM 7088 O O . ALA B 1 345 ? -2.736 18 22.859 1 95.31 345 ALA B O 1
ATOM 7089 N N . LYS B 1 346 ? -4.406 16.547 22.766 1 92.75 346 LYS B N 1
ATOM 7090 C CA . LYS B 1 346 ? -3.547 15.422 23.141 1 92.75 346 LYS B CA 1
ATOM 7091 C C . LYS B 1 346 ? -2.604 15.047 22 1 92.75 346 LYS B C 1
ATOM 7093 O O . LYS B 1 346 ? -1.466 14.641 22.234 1 92.75 346 LYS B O 1
ATOM 7098 N N . LEU B 1 347 ? -3.043 15.211 20.797 1 89.94 347 LEU B N 1
ATOM 7099 C CA . LEU B 1 347 ? -2.25 14.867 19.625 1 89.94 347 LEU B CA 1
ATOM 7100 C C . LEU B 1 347 ? -1.192 15.93 19.359 1 89.94 347 LEU B C 1
ATOM 7102 O O . LEU B 1 347 ? -0.082 15.609 18.922 1 89.94 347 LEU B O 1
ATOM 7106 N N . TYR B 1 348 ? -1.564 17.172 19.547 1 92.38 348 TYR B N 1
ATOM 7107 C CA . TYR B 1 348 ? -0.673 18.297 19.297 1 92.38 348 TYR B CA 1
ATOM 7108 C C . TYR B 1 348 ? -0.353 19.031 20.594 1 92.38 348 TYR B C 1
ATOM 7110 O O . TYR B 1 348 ? -0.807 20.172 20.797 1 92.38 348 TYR B O 1
ATOM 7118 N N . GLU B 1 349 ? 0.494 18.5 21.297 1 91.25 349 GLU B N 1
ATOM 7119 C CA . GLU B 1 349 ? 0.76 18.953 22.656 1 91.25 349 GLU B CA 1
ATOM 7120 C C . GLU B 1 349 ? 1.405 20.328 22.656 1 91.25 349 GLU B C 1
ATOM 7122 O O . GLU B 1 349 ? 1.226 21.109 23.609 1 91.25 349 GLU B O 1
ATOM 7127 N N . GLY B 1 350 ? 2.049 20.656 21.703 1 93.12 350 GLY B N 1
ATOM 7128 C CA . GLY B 1 350 ? 2.736 21.938 21.656 1 93.12 350 GLY B CA 1
ATOM 7129 C C . GLY B 1 350 ? 1.914 23.047 21.016 1 93.12 350 GLY B C 1
ATOM 7130 O O . GLY B 1 350 ? 2.336 24.203 20.984 1 93.12 350 GLY B O 1
ATOM 7131 N N . SER B 1 351 ? 0.728 22.75 20.578 1 94.38 351 SER B N 1
ATOM 7132 C CA . SER B 1 351 ? -0.116 23.734 19.906 1 94.38 351 SER B CA 1
ATOM 7133 C C . SER B 1 351 ? -1.072 24.406 20.891 1 94.38 351 SER B C 1
ATOM 7135 O O . SER B 1 351 ? -1.657 23.734 21.75 1 94.38 351 SER B O 1
ATOM 7137 N N . HIS B 1 352 ? -1.231 25.688 20.812 1 96.19 352 HIS B N 1
ATOM 7138 C CA . HIS B 1 352 ? -2.127 26.453 21.688 1 96.19 352 HIS B CA 1
ATOM 7139 C C . HIS B 1 352 ? -3.553 26.453 21.141 1 96.19 352 HIS B C 1
ATOM 7141 O O . HIS B 1 352 ? -4.5 26.75 21.875 1 96.19 352 HIS B O 1
ATOM 7147 N N . ILE B 1 353 ? -3.742 26 19.984 1 95.31 353 ILE B N 1
ATOM 7148 C CA . ILE B 1 353 ? -4.977 26.203 19.219 1 95.31 353 ILE B CA 1
ATOM 7149 C C . ILE B 1 353 ? -6.09 25.344 19.828 1 95.31 353 ILE B C 1
ATOM 7151 O O . ILE B 1 353 ? -7.184 25.844 20.109 1 95.31 353 ILE B O 1
ATOM 7155 N N . PRO B 1 354 ? -5.812 24.078 20.078 1 96.81 354 PRO B N 1
ATOM 7156 C CA . PRO B 1 354 ? -6.891 23.297 20.672 1 96.81 354 PRO B CA 1
ATOM 7157 C C . PRO B 1 354 ? -7.324 23.812 22.047 1 96.81 354 PRO B C 1
ATOM 7159 O O . PRO B 1 354 ? -8.523 23.859 22.344 1 96.81 354 PRO B O 1
ATOM 7162 N N . TYR B 1 355 ? -6.441 24.281 22.859 1 97.38 355 TYR B N 1
ATOM 7163 C CA . TYR B 1 355 ? -6.762 24.828 24.172 1 97.38 355 TYR B CA 1
ATOM 7164 C C . TYR B 1 355 ? -7.566 26.109 24.047 1 97.38 355 TYR B C 1
ATOM 7166 O O . TYR B 1 355 ? -8.469 26.375 24.844 1 97.38 355 TYR B O 1
ATOM 7174 N N . LEU B 1 356 ? -7.18 26.828 23.078 1 97.62 356 LEU B N 1
ATOM 7175 C CA . LEU B 1 356 ? -7.93 28.047 22.797 1 97.62 356 LEU B CA 1
ATOM 7176 C C . LEU B 1 356 ? -9.391 27.734 22.484 1 97.62 356 LEU B C 1
ATOM 7178 O O . LEU B 1 356 ? -10.297 28.359 23.047 1 97.62 356 LEU B O 1
ATOM 7182 N N . PHE B 1 357 ? -9.648 26.781 21.688 1 97.75 357 PHE B N 1
ATOM 7183 C CA . PHE B 1 357 ? -11.008 26.422 21.281 1 97.75 357 PHE B CA 1
ATOM 7184 C C . PHE B 1 357 ? -11.781 25.828 22.453 1 97.75 357 PHE B C 1
ATOM 7186 O O . PHE B 1 357 ? -12.977 26.078 22.594 1 97.75 357 PHE B O 1
ATOM 7193 N N . ILE B 1 358 ? -11.078 25.047 23.297 1 98.12 358 ILE B N 1
ATOM 7194 C CA . ILE B 1 358 ? -11.719 24.516 24.484 1 98.12 358 ILE B CA 1
ATOM 7195 C C . ILE B 1 358 ? -12.133 25.656 25.406 1 98.12 358 ILE B C 1
ATOM 7197 O O . ILE B 1 358 ? -13.258 25.688 25.906 1 98.12 358 ILE B O 1
ATOM 7201 N N . GLY B 1 359 ? -11.258 26.562 25.594 1 97.88 359 GLY B N 1
ATOM 7202 C CA . GLY B 1 359 ? -11.57 27.734 26.406 1 97.88 359 GLY B CA 1
ATOM 7203 C C . GLY B 1 359 ? -12.742 28.531 25.875 1 97.88 359 GLY B C 1
ATOM 7204 O O . GLY B 1 359 ? -13.594 29 26.641 1 97.88 359 GLY B O 1
ATOM 7205 N N . MET B 1 360 ? -12.812 28.688 24.594 1 96.81 360 MET B N 1
ATOM 7206 C CA . MET B 1 360 ? -13.898 29.422 23.953 1 96.81 360 MET B CA 1
ATOM 7207 C C . MET B 1 360 ? -15.234 28.734 24.203 1 96.81 360 MET B C 1
ATOM 7209 O O . MET B 1 360 ? -16.25 29.406 24.422 1 96.81 360 MET B O 1
ATOM 7213 N N . GLN B 1 361 ? -15.242 27.438 24.156 1 97.25 361 GLN B N 1
ATOM 7214 C CA . GLN B 1 361 ? -16.469 26.703 24.391 1 97.25 361 GLN B CA 1
ATOM 7215 C C . GLN B 1 361 ? -16.938 26.859 25.844 1 97.25 361 GLN B C 1
ATOM 7217 O O . GLN B 1 361 ? -18.125 27.031 26.094 1 97.25 361 GLN B O 1
ATOM 7222 N N . HIS B 1 362 ? -16.031 26.812 26.766 1 97.19 362 HIS B N 1
ATOM 7223 C CA . HIS B 1 362 ? -16.391 27.016 28.156 1 97.19 362 HIS B CA 1
ATOM 7224 C C . HIS B 1 362 ? -16.906 28.438 28.391 1 97.19 362 HIS B C 1
ATOM 7226 O O . HIS B 1 362 ? -17.812 28.641 29.203 1 97.19 362 HIS B O 1
ATOM 7232 N N . LEU B 1 363 ? -16.312 29.297 27.688 1 95.56 363 LEU B N 1
ATOM 7233 C CA . LEU B 1 363 ? -16.766 30.672 27.797 1 95.56 363 LEU B CA 1
ATOM 7234 C C . LEU B 1 363 ? -18.203 30.812 27.312 1 95.56 363 LEU B C 1
ATOM 7236 O O . LEU B 1 363 ? -19.016 31.5 27.953 1 95.56 363 LEU B O 1
ATOM 7240 N N . GLN B 1 364 ? -18.5 30.203 26.234 1 94.56 364 GLN B N 1
ATOM 7241 C CA . GLN B 1 364 ? -19.844 30.25 25.688 1 94.56 364 GLN B CA 1
ATOM 7242 C C . GLN B 1 364 ? -20.844 29.531 26.578 1 94.56 364 GLN B C 1
ATOM 7244 O O . GLN B 1 364 ? -22.016 29.906 26.656 1 94.56 364 GLN B O 1
ATOM 7249 N N . ALA B 1 365 ? -20.359 28.547 27.266 1 94.94 365 ALA B N 1
ATOM 7250 C CA . ALA B 1 365 ? -21.203 27.797 28.203 1 94.94 365 ALA B CA 1
ATOM 7251 C C . ALA B 1 365 ? -21.234 28.484 29.562 1 94.94 365 ALA B C 1
ATOM 7253 O O . ALA B 1 365 ? -21.859 27.984 30.5 1 94.94 365 ALA B O 1
ATOM 7254 N N . ASN B 1 366 ? -20.578 29.578 29.734 1 94.19 366 ASN B N 1
ATOM 7255 C CA . ASN B 1 366 ? -20.547 30.406 30.938 1 94.19 366 ASN B CA 1
ATOM 7256 C C . ASN B 1 366 ? -19.859 29.688 32.094 1 94.19 366 ASN B C 1
ATOM 7258 O O . ASN B 1 366 ? -20.266 29.844 33.25 1 94.19 366 ASN B O 1
ATOM 7262 N N . ASN B 1 367 ? -19.031 28.812 31.688 1 96.06 367 ASN B N 1
ATOM 7263 C CA . ASN B 1 367 ? -18.141 28.203 32.656 1 96.06 367 ASN B CA 1
ATOM 7264 C C . ASN B 1 367 ? -16.828 28.969 32.781 1 96.06 367 ASN B C 1
ATOM 7266 O O . ASN B 1 367 ? -15.805 28.547 32.25 1 96.06 367 ASN B O 1
ATOM 7270 N N . LEU B 1 368 ? -16.781 29.906 33.562 1 96.12 368 LEU B N 1
ATOM 7271 C CA . LEU B 1 368 ? -15.695 30.891 33.562 1 96.12 368 LEU B CA 1
ATOM 7272 C C . LEU B 1 368 ? -14.438 30.312 34.219 1 96.12 368 LEU B C 1
ATOM 7274 O O . LEU B 1 368 ? -13.32 30.641 33.812 1 96.12 368 LEU B O 1
ATOM 7278 N N . LEU B 1 369 ? -14.633 29.453 35.156 1 96.44 369 LEU B N 1
ATOM 7279 C CA . LEU B 1 369 ? -13.477 28.859 35.812 1 96.44 369 LEU B CA 1
ATOM 7280 C C . LEU B 1 369 ? -12.68 28 34.844 1 96.44 369 LEU B C 1
ATOM 7282 O O . LEU B 1 369 ? -11.461 28.141 34.75 1 96.44 369 LEU B O 1
ATOM 7286 N N . SER B 1 370 ? -13.383 27.141 34.219 1 97.31 370 SER B N 1
ATOM 7287 C CA . SER B 1 370 ? -12.742 26.266 33.25 1 97.31 370 SER B CA 1
ATOM 7288 C C . SER B 1 370 ? -12.188 27.062 32.062 1 97.31 370 SER B C 1
ATOM 7290 O O . SER B 1 370 ? -11.109 26.766 31.562 1 97.31 370 SER B O 1
ATOM 7292 N N . ALA B 1 371 ? -12.883 28.016 31.609 1 97.81 371 ALA B N 1
ATOM 7293 C CA . ALA B 1 371 ? -12.414 28.875 30.531 1 97.81 371 ALA B CA 1
ATOM 7294 C C . ALA B 1 371 ? -11.086 29.547 30.875 1 97.81 371 ALA B C 1
ATOM 7296 O O . ALA B 1 371 ? -10.18 29.609 30.047 1 97.81 371 ALA B O 1
ATOM 7297 N N . ASP B 1 372 ? -11.023 30.016 32.062 1 97.19 372 ASP B N 1
ATOM 7298 C CA . ASP B 1 372 ? -9.805 30.672 32.531 1 97.19 372 ASP B CA 1
ATOM 7299 C C . ASP B 1 372 ? -8.617 29.703 32.5 1 97.19 372 ASP B C 1
ATOM 7301 O O . ASP B 1 372 ? -7.52 30.078 32.094 1 97.19 372 ASP B O 1
ATOM 7305 N N . GLU B 1 373 ? -8.852 28.547 32.969 1 97.81 373 GLU B N 1
ATOM 7306 C CA . GLU B 1 373 ? -7.797 27.547 33 1 97.81 373 GLU B CA 1
ATOM 7307 C C . GLU B 1 373 ? -7.27 27.234 31.609 1 97.81 373 GLU B C 1
ATOM 7309 O O . GLU B 1 373 ? -6.059 27.25 31.375 1 97.81 373 GLU B O 1
ATOM 7314 N N . TYR B 1 374 ? -8.117 26.969 30.672 1 98.06 374 TYR B N 1
ATOM 7315 C CA . TYR B 1 374 ? -7.73 26.562 29.328 1 98.06 374 TYR B CA 1
ATOM 7316 C C . TYR B 1 374 ? -7.168 27.734 28.531 1 98.06 374 TYR B C 1
ATOM 7318 O O . TYR B 1 374 ? -6.215 27.578 27.766 1 98.06 374 TYR B O 1
ATOM 7326 N N . LEU B 1 375 ? -7.734 28.875 28.656 1 98 375 LEU B N 1
ATOM 7327 C CA . LEU B 1 375 ? -7.223 30.047 27.953 1 98 375 LEU B CA 1
ATOM 7328 C C . LEU B 1 375 ? -5.855 30.453 28.484 1 98 375 LEU B C 1
ATOM 7330 O O . LEU B 1 375 ? -4.988 30.891 27.734 1 98 375 LEU B O 1
ATOM 7334 N N . SER B 1 376 ? -5.688 30.297 29.781 1 97.5 376 SER B N 1
ATOM 7335 C CA . SER B 1 376 ? -4.379 30.578 30.375 1 97.5 376 SER B CA 1
ATOM 7336 C C . SER B 1 376 ? -3.332 29.594 29.859 1 97.5 376 SER B C 1
ATOM 7338 O O . SER B 1 376 ? -2.191 29.969 29.594 1 97.5 376 SER B O 1
ATOM 7340 N N . THR B 1 377 ? -3.74 28.375 29.812 1 97.06 377 THR B N 1
ATOM 7341 C CA . THR B 1 377 ? -2.848 27.359 29.25 1 97.06 377 THR B CA 1
ATOM 7342 C C . THR B 1 377 ? -2.49 27.703 27.797 1 97.06 377 THR B C 1
ATOM 7344 O O . THR B 1 377 ? -1.333 27.562 27.391 1 97.06 377 THR B O 1
ATOM 7347 N N . SER B 1 378 ? -3.459 28.078 27.031 1 97.25 378 SER B N 1
ATOM 7348 C CA . SER B 1 378 ? -3.227 28.484 25.656 1 97.25 378 SER B CA 1
ATOM 7349 C C . SER B 1 378 ? -2.217 29.625 25.562 1 97.25 378 SER B C 1
ATOM 7351 O O . SER B 1 378 ? -1.331 29.609 24.719 1 97.25 378 SER B O 1
ATOM 7353 N N . LEU B 1 379 ? -2.365 30.547 26.422 1 96.12 379 LEU B N 1
ATOM 7354 C CA . LEU B 1 379 ? -1.457 31.688 26.469 1 96.12 379 LEU B CA 1
ATOM 7355 C C . LEU B 1 379 ? -0.038 31.25 26.797 1 96.12 379 LEU B C 1
ATOM 7357 O O . LEU B 1 379 ? 0.931 31.766 26.25 1 96.12 379 LEU B O 1
ATOM 7361 N N . GLN B 1 380 ? 0.119 30.328 27.703 1 94.88 380 GLN B N 1
ATOM 7362 C CA . GLN B 1 380 ? 1.425 29.812 28.094 1 94.88 380 GLN B CA 1
ATOM 7363 C C . GLN B 1 380 ? 2.109 29.109 26.938 1 94.88 380 GLN B C 1
ATOM 7365 O O . GLN B 1 380 ? 3.334 29.156 26.797 1 94.88 380 GLN B O 1
ATOM 7370 N N . LEU B 1 381 ? 1.354 28.469 26.125 1 94.44 381 LEU B N 1
ATOM 7371 C CA . LEU B 1 381 ? 1.884 27.719 24.984 1 94.44 381 LEU B CA 1
ATOM 7372 C C . LEU B 1 381 ? 2.328 28.672 23.875 1 94.44 381 LEU B C 1
ATOM 7374 O O . LEU B 1 381 ? 3.309 28.391 23.172 1 94.44 381 LEU B O 1
ATOM 7378 N N . CYS B 1 382 ? 1.568 29.797 23.734 1 93.94 382 CYS B N 1
ATOM 7379 C CA . CYS B 1 382 ? 1.896 30.75 22.688 1 93.94 382 CYS B CA 1
ATOM 7380 C C . CYS B 1 382 ? 1.505 32.156 23.109 1 93.94 382 CYS B C 1
ATOM 7382 O O . CYS B 1 382 ? 0.318 32.469 23.203 1 93.94 382 CYS B O 1
ATOM 7384 N N . GLU B 1 383 ? 2.404 32.969 23.172 1 91.81 383 GLU B N 1
ATOM 7385 C CA . GLU B 1 383 ? 2.15 34.344 23.594 1 91.81 383 GLU B CA 1
ATOM 7386 C C . GLU B 1 383 ? 2.029 35.281 22.391 1 91.81 383 GLU B C 1
ATOM 7388 O O . GLU B 1 383 ? 1.674 36.469 22.547 1 91.81 383 GLU B O 1
ATOM 7393 N N . GLY B 1 384 ? 2.178 34.781 21.297 1 89.75 384 GLY B N 1
ATOM 7394 C CA . GLY B 1 384 ? 2.225 35.625 20.125 1 89.75 384 GLY B CA 1
ATOM 7395 C C . GLY B 1 384 ? 0.929 35.625 19.344 1 89.75 384 GLY B C 1
ATOM 7396 O O . GLY B 1 384 ? 0.824 36.312 18.312 1 89.75 384 GLY B O 1
ATOM 7397 N N . ASP B 1 385 ? -0.126 35 19.828 1 91.62 385 ASP B N 1
ATOM 7398 C CA . ASP B 1 385 ? -1.401 34.969 19.109 1 91.62 385 ASP B CA 1
ATOM 7399 C C . ASP B 1 385 ? -2.391 35.969 19.672 1 91.62 385 ASP B C 1
ATOM 7401 O O . ASP B 1 385 ? -2.842 35.844 20.812 1 91.62 385 ASP B O 1
ATOM 7405 N N . PRO B 1 386 ? -2.771 36.906 18.875 1 92.62 386 PRO B N 1
ATOM 7406 C CA . PRO B 1 386 ? -3.693 37.938 19.359 1 92.62 386 PRO B CA 1
ATOM 7407 C C . PRO B 1 386 ? -5.062 37.375 19.734 1 92.62 386 PRO B C 1
ATOM 7409 O O . PRO B 1 386 ? -5.754 37.938 20.594 1 92.62 386 PRO B O 1
ATOM 7412 N N . LEU B 1 387 ? -5.461 36.312 19.172 1 92.62 387 LEU B N 1
ATOM 7413 C CA . LEU B 1 387 ? -6.777 35.75 19.438 1 92.62 387 LEU B CA 1
ATOM 7414 C C . LEU B 1 387 ? -6.871 35.25 20.875 1 92.62 387 LEU B C 1
ATOM 7416 O O . LEU B 1 387 ? -7.938 35.312 21.5 1 92.62 387 LEU B O 1
ATOM 7420 N N . VAL B 1 388 ? -5.777 34.75 21.391 1 95.75 388 VAL B N 1
ATOM 7421 C CA . VAL B 1 388 ? -5.758 34.281 22.781 1 95.75 388 VAL B CA 1
ATOM 7422 C C . VAL B 1 388 ? -6.016 35.438 23.734 1 95.75 388 VAL B C 1
ATOM 7424 O O . VAL B 1 388 ? -6.812 35.312 24.656 1 95.75 388 VAL B O 1
ATOM 7427 N N . TYR B 1 389 ? -5.402 36.562 23.453 1 95.44 389 TYR B N 1
ATOM 7428 C CA . TYR B 1 389 ? -5.586 37.75 24.281 1 95.44 389 TYR B CA 1
ATOM 7429 C C . TYR B 1 389 ? -7.012 38.281 24.156 1 95.44 389 TYR B C 1
ATOM 7431 O O . TYR B 1 389 ? -7.602 38.719 25.141 1 95.44 389 TYR B O 1
ATOM 7439 N N . ASN B 1 390 ? -7.516 38.219 23 1 94.69 390 ASN B N 1
ATOM 7440 C CA . ASN B 1 390 ? -8.898 38.625 22.812 1 94.69 390 ASN B CA 1
ATOM 7441 C C . ASN B 1 390 ? -9.867 37.781 23.641 1 94.69 390 ASN B C 1
ATOM 7443 O O . ASN B 1 390 ? -10.758 38.344 24.297 1 94.69 390 ASN B O 1
ATOM 7447 N N . GLU B 1 391 ? -9.719 36.531 23.641 1 95.81 391 GLU B N 1
ATOM 7448 C CA . GLU B 1 391 ? -10.633 35.656 24.359 1 95.81 391 GLU B CA 1
ATOM 7449 C C . GLU B 1 391 ? -10.477 35.812 25.875 1 95.81 391 GLU B C 1
ATOM 7451 O O . GLU B 1 391 ? -11.445 35.688 26.609 1 95.81 391 GLU B O 1
ATOM 7456 N N . LEU B 1 392 ? -9.258 36.062 26.281 1 96.94 392 LEU B N 1
ATOM 7457 C CA . LEU B 1 392 ? -9.039 36.344 27.703 1 96.94 392 LEU B CA 1
ATOM 7458 C C . LEU B 1 392 ? -9.734 37.656 28.078 1 96.94 392 LEU B C 1
ATOM 7460 O O . LEU B 1 392 ? -10.297 37.781 29.172 1 96.94 392 LEU B O 1
ATOM 7464 N N . GLY B 1 393 ? -9.656 38.625 27.203 1 96.44 393 GLY B N 1
ATOM 7465 C CA . GLY B 1 393 ? -10.406 39.875 27.422 1 96.44 393 GLY B CA 1
ATOM 7466 C C . GLY B 1 393 ? -11.898 39.656 27.562 1 96.44 393 GLY B C 1
ATOM 7467 O O . GLY B 1 393 ? -12.531 40.219 28.453 1 96.44 393 GLY B O 1
ATOM 7468 N N . VAL B 1 394 ? -12.438 38.812 26.703 1 95.31 394 VAL B N 1
ATOM 7469 C CA . VAL B 1 394 ? -13.859 38.5 26.75 1 95.31 394 VAL B CA 1
ATOM 7470 C C . VAL B 1 394 ? -14.188 37.812 28.062 1 95.31 394 VAL B C 1
ATOM 7472 O O . VAL B 1 394 ? -15.227 38.094 28.672 1 95.31 394 VAL B O 1
ATOM 7475 N N . MET B 1 395 ? -13.367 36.938 28.5 1 96.56 395 MET B N 1
ATOM 7476 C CA . MET B 1 395 ? -13.578 36.219 29.75 1 96.56 395 MET B CA 1
ATOM 7477 C C . MET B 1 395 ? -13.609 37.188 30.938 1 96.56 395 MET B C 1
ATOM 7479 O O . MET B 1 395 ? -14.531 37.125 31.75 1 96.56 395 MET B O 1
ATOM 7483 N N . TYR B 1 396 ? -12.688 38.094 31.047 1 96.25 396 TYR B N 1
ATOM 7484 C CA . TYR B 1 396 ? -12.633 39.031 32.156 1 96.25 396 TYR B CA 1
ATOM 7485 C C . TYR B 1 396 ? -13.781 40.031 32.094 1 96.25 396 TYR B C 1
ATOM 7487 O O . TYR B 1 396 ? -14.281 40.5 33.125 1 96.25 396 TYR B O 1
ATOM 7495 N N . TYR B 1 397 ? -14.125 40.344 30.875 1 95.19 397 TYR B N 1
ATOM 7496 C CA . TYR B 1 397 ? -15.312 41.188 30.719 1 95.19 397 TYR B CA 1
ATOM 7497 C C . TYR B 1 397 ? -16.547 40.5 31.312 1 95.19 397 TYR B C 1
ATOM 7499 O O . TYR B 1 397 ? -17.344 41.125 32 1 95.19 397 TYR B O 1
ATOM 7507 N N . GLN B 1 398 ? -16.688 39.25 31.047 1 94.06 398 GLN B N 1
ATOM 7508 C CA . GLN B 1 398 ? -17.797 38.469 31.594 1 94.06 398 GLN B CA 1
ATOM 7509 C C . GLN B 1 398 ? -17.688 38.344 33.094 1 94.06 398 GLN B C 1
ATOM 7511 O O . GLN B 1 398 ? -18.719 38.281 33.812 1 94.06 398 GLN B O 1
ATOM 7516 N N . LYS B 1 399 ? -16.516 38.344 33.594 1 94.62 399 LYS B N 1
ATOM 7517 C CA . LYS B 1 399 ? -16.281 38.312 35.062 1 94.62 399 LYS B CA 1
ATOM 7518 C C . LYS B 1 399 ? -16.531 39.656 35.688 1 94.62 399 LYS B C 1
ATOM 7520 O O . LYS B 1 399 ? -16.391 39.812 36.906 1 94.62 399 LYS B O 1
ATOM 7525 N N . LEU B 1 400 ? -16.828 40.688 34.906 1 92.25 400 LEU B N 1
ATOM 7526 C CA . LEU B 1 400 ? -17.109 42.062 35.312 1 92.25 400 LEU B CA 1
ATOM 7527 C C . LEU B 1 400 ? -15.844 42.75 35.812 1 92.25 400 LEU B C 1
ATOM 7529 O O . LEU B 1 400 ? -15.906 43.656 36.625 1 92.25 400 LEU B O 1
ATOM 7533 N N . ASN B 1 401 ? -14.812 42.125 35.406 1 95.31 401 ASN B N 1
ATOM 7534 C CA . ASN B 1 401 ? -13.531 42.812 35.625 1 95.31 401 ASN B CA 1
ATOM 7535 C C . ASN B 1 401 ? -13.102 43.562 34.375 1 95.31 401 ASN B C 1
ATOM 7537 O O . ASN B 1 401 ? -12.195 43.156 33.656 1 95.31 401 ASN B O 1
ATOM 7541 N N . ASN B 1 402 ? -13.609 44.719 34.188 1 94.75 402 ASN B N 1
ATOM 7542 C CA . ASN B 1 402 ? -13.492 45.5 32.969 1 94.75 402 ASN B CA 1
ATOM 7543 C C . ASN B 1 402 ? -12.086 46.062 32.781 1 94.75 402 ASN B C 1
ATOM 7545 O O . ASN B 1 402 ? -11.594 46.188 31.672 1 94.75 402 ASN B O 1
ATOM 7549 N N . ALA B 1 403 ? -11.484 46.375 33.875 1 95.38 403 ALA B N 1
ATOM 7550 C CA . ALA B 1 403 ? -10.141 46.938 33.781 1 95.38 403 ALA B CA 1
ATOM 7551 C C . ALA B 1 403 ? -9.164 45.969 33.156 1 95.38 403 ALA B C 1
ATOM 7553 O O . ALA B 1 403 ? -8.414 46.281 32.25 1 95.38 403 ALA B O 1
ATOM 7554 N N . THR B 1 404 ? -9.227 44.75 33.719 1 96.56 404 THR B N 1
ATOM 7555 C CA . THR B 1 404 ? -8.352 43.719 33.219 1 96.56 404 THR B CA 1
ATOM 7556 C C . THR B 1 404 ? -8.727 43.344 31.781 1 96.56 404 THR B C 1
ATOM 7558 O O . THR B 1 404 ? -7.855 43.062 30.953 1 96.56 404 THR B O 1
ATOM 7561 N N . ALA B 1 405 ? -9.953 43.312 31.453 1 96.94 405 ALA B N 1
ATOM 7562 C CA . ALA B 1 405 ? -10.422 43.062 30.094 1 96.94 405 ALA B CA 1
ATOM 7563 C C . ALA B 1 405 ? -9.828 44.031 29.094 1 96.94 405 ALA B C 1
ATOM 7565 O O . ALA B 1 405 ? -9.391 43.656 28.016 1 96.94 405 ALA B O 1
ATOM 7566 N N . ILE B 1 406 ? -9.859 45.312 29.484 1 96.06 406 ILE B N 1
ATOM 7567 C CA . ILE B 1 406 ? -9.344 46.375 28.625 1 96.06 406 ILE B CA 1
ATOM 7568 C C . ILE B 1 406 ? -7.863 46.156 28.344 1 96.06 406 ILE B C 1
ATOM 7570 O O . ILE B 1 406 ? -7.402 46.312 27.219 1 96.06 406 ILE B O 1
ATOM 7574 N N . ASP B 1 407 ? -7.164 45.75 29.375 1 96.81 407 ASP B N 1
ATOM 7575 C CA . ASP B 1 407 ? -5.738 45.5 29.219 1 96.81 407 ASP B CA 1
ATOM 7576 C C . ASP B 1 407 ? -5.492 44.375 28.203 1 96.81 407 ASP B C 1
ATOM 7578 O O . ASP B 1 407 ? -4.594 44.5 27.359 1 96.81 407 ASP B O 1
ATOM 7582 N N . TYR B 1 408 ? -6.227 43.344 28.25 1 96.75 408 TYR B N 1
ATOM 7583 C CA . TYR B 1 408 ? -6.066 42.219 27.344 1 96.75 408 TYR B CA 1
ATOM 7584 C C . TYR B 1 408 ? -6.492 42.594 25.938 1 96.75 408 TYR B C 1
ATOM 7586 O O . TYR B 1 408 ? -5.844 42.219 24.953 1 96.75 408 TYR B O 1
ATOM 7594 N N . PHE B 1 409 ? -7.57 43.312 25.75 1 96 409 PHE B N 1
ATOM 7595 C CA . PHE B 1 409 ? -8 43.75 24.422 1 96 409 PHE B CA 1
ATOM 7596 C C . PHE B 1 409 ? -6.953 44.656 23.781 1 96 409 PHE B C 1
ATOM 7598 O O . PHE B 1 409 ? -6.676 44.531 22.594 1 96 409 PHE B O 1
ATOM 7605 N N . LYS B 1 410 ? -6.398 45.5 24.578 1 95.12 410 LYS B N 1
ATOM 7606 C CA . LYS B 1 410 ? -5.359 46.406 24.062 1 95.12 410 LYS B CA 1
ATOM 7607 C C . LYS B 1 410 ? -4.129 45.594 23.625 1 95.12 410 LYS B C 1
ATOM 7609 O O . LYS B 1 410 ? -3.533 45.906 22.594 1 95.12 410 LYS B O 1
ATOM 7614 N N . ARG B 1 411 ? -3.762 44.688 24.453 1 95.19 411 ARG B N 1
ATOM 7615 C CA . ARG B 1 411 ? -2.625 43.844 24.094 1 95.19 411 ARG B CA 1
ATOM 7616 C C . ARG B 1 411 ? -2.891 43.094 22.797 1 95.19 411 ARG B C 1
ATOM 7618 O O . ARG B 1 411 ? -1.984 42.906 21.984 1 95.19 411 ARG B O 1
ATOM 7625 N N . ALA B 1 412 ? -4.098 42.531 22.641 1 94.44 412 ALA B N 1
ATOM 7626 C CA . ALA B 1 412 ? -4.477 41.875 21.406 1 94.44 412 ALA B CA 1
ATOM 7627 C C . ALA B 1 412 ? -4.297 42.781 20.188 1 94.44 412 ALA B C 1
ATOM 7629 O O . ALA B 1 412 ? -3.754 42.344 19.172 1 94.44 412 ALA B O 1
ATOM 7630 N N . LEU B 1 413 ? -4.699 43.969 20.281 1 91.69 413 LEU B N 1
ATOM 7631 C CA . LEU B 1 413 ? -4.637 44.906 19.172 1 91.69 413 LEU B CA 1
ATOM 7632 C C . LEU B 1 413 ? -3.191 45.312 18.875 1 91.69 413 LEU B C 1
ATOM 7634 O O . LEU B 1 413 ? -2.838 45.531 17.719 1 91.69 413 LEU B O 1
ATOM 7638 N N . ILE B 1 414 ? -2.375 45.438 19.891 1 92.06 414 ILE B N 1
ATOM 7639 C CA . ILE B 1 414 ? -0.957 45.719 19.688 1 92.06 414 ILE B CA 1
ATOM 7640 C C . ILE B 1 414 ? -0.314 44.562 18.891 1 92.06 414 ILE B C 1
ATOM 7642 O O . ILE B 1 414 ? 0.452 44.812 17.953 1 92.06 414 ILE B O 1
ATOM 7646 N N . LEU B 1 415 ? -0.641 43.375 19.25 1 90.19 415 LEU B N 1
ATOM 7647 C CA . LEU B 1 415 ? -0.096 42.219 18.562 1 90.19 415 LEU B CA 1
ATOM 7648 C C . LEU B 1 415 ? -0.578 42.156 17.125 1 90.19 415 LEU B C 1
ATOM 7650 O O . LEU B 1 415 ? 0.154 41.688 16.234 1 90.19 415 LEU B O 1
ATOM 7654 N N . VAL B 1 416 ? -1.794 42.5 16.891 1 89.31 416 VAL B N 1
ATOM 7655 C CA . VAL B 1 416 ? -2.359 42.5 15.555 1 89.31 416 VAL B CA 1
ATOM 7656 C C . VAL B 1 416 ? -1.566 43.469 14.664 1 89.31 416 VAL B C 1
ATOM 7658 O O . VAL B 1 416 ? -1.295 43.156 13.5 1 89.31 416 VAL B O 1
ATOM 7661 N N . GLU B 1 417 ? -1.241 44.531 15.18 1 86.56 417 GLU B N 1
ATOM 7662 C CA . GLU B 1 417 ? -0.472 45.531 14.43 1 86.56 417 GLU B CA 1
ATOM 7663 C C . GLU B 1 417 ? 0.95 45.031 14.172 1 86.56 417 GLU B C 1
ATOM 7665 O O . GLU B 1 417 ? 1.503 45.25 13.094 1 86.56 417 GLU B O 1
ATOM 7670 N N . GLU B 1 418 ? 1.487 44.406 15.172 1 84.38 418 GLU B N 1
ATOM 7671 C CA . GLU B 1 418 ? 2.852 43.906 15.047 1 84.38 418 GLU B CA 1
ATOM 7672 C C . GLU B 1 418 ? 2.936 42.781 14.031 1 84.38 418 GLU B C 1
ATOM 7674 O O . GLU B 1 418 ? 3.939 42.625 13.328 1 84.38 418 GLU B O 1
ATOM 7679 N N . THR B 1 419 ? 1.906 42 13.977 1 80.75 419 THR B N 1
ATOM 7680 C CA . THR B 1 419 ? 1.915 40.812 13.109 1 80.75 419 THR B CA 1
ATOM 7681 C C . THR B 1 419 ? 1.286 41.125 11.758 1 80.75 419 THR B C 1
ATOM 7683 O O . THR B 1 419 ? 1.227 40.281 10.875 1 80.75 419 THR B O 1
ATOM 7686 N N . LYS B 1 420 ? 0.851 42.312 11.492 1 79.5 420 LYS B N 1
ATOM 7687 C CA . LYS B 1 420 ? 0.249 42.781 10.25 1 79.5 420 LYS B CA 1
ATOM 7688 C C . LYS B 1 420 ? -0.981 41.938 9.891 1 79.5 420 LYS B C 1
ATOM 7690 O O . LYS B 1 420 ? -1.148 41.531 8.734 1 79.5 420 LYS B O 1
ATOM 7695 N N . CYS B 1 421 ? -1.717 41.594 10.891 1 79.5 421 CYS B N 1
ATOM 7696 C CA . CYS B 1 421 ? -2.957 40.875 10.672 1 79.5 421 CYS B CA 1
ATOM 7697 C C . CYS B 1 421 ? -3.998 41.75 9.992 1 79.5 421 CYS B C 1
ATOM 7699 O O . CYS B 1 421 ? -3.945 42.969 10.094 1 79.5 421 CYS B O 1
ATOM 7701 N N . ARG B 1 422 ? -4.867 41.125 9.312 1 77.75 422 ARG B N 1
ATOM 7702 C CA . ARG B 1 422 ? -5.953 41.844 8.664 1 77.75 422 ARG B CA 1
ATOM 7703 C C . ARG B 1 422 ? -6.879 42.469 9.695 1 77.75 422 ARG B C 1
ATOM 7705 O O . ARG B 1 422 ? -7.461 41.781 10.531 1 77.75 422 ARG B O 1
ATOM 7712 N N . PRO B 1 423 ? -7.062 43.625 9.562 1 70.25 423 PRO B N 1
ATOM 7713 C CA . PRO B 1 423 ? -7.793 44.312 10.617 1 70.25 423 PRO B CA 1
ATOM 7714 C C . PRO B 1 423 ? -9.273 43.969 10.648 1 70.25 423 PRO B C 1
ATOM 7716 O O . PRO B 1 423 ? -9.891 43.969 11.719 1 70.25 423 PRO B O 1
ATOM 7719 N N . GLN B 1 424 ? -9.828 43.656 9.609 1 71.38 424 GLN B N 1
ATOM 7720 C CA . GLN B 1 424 ? -11.258 43.406 9.539 1 71.38 424 GLN B CA 1
ATOM 7721 C C . GLN B 1 424 ? -11.656 42.219 10.422 1 71.38 424 GLN B C 1
ATOM 7723 O O . GLN B 1 424 ? -12.781 42.156 10.914 1 71.38 424 GLN B O 1
ATOM 7728 N N . VAL B 1 425 ? -10.719 41.5 10.711 1 74.56 425 VAL B N 1
ATOM 7729 C CA . VAL B 1 425 ? -10.992 40.281 11.492 1 74.56 425 VAL B CA 1
ATOM 7730 C C . VAL B 1 425 ? -11.133 40.656 12.969 1 74.56 425 VAL B C 1
ATOM 7732 O O . VAL B 1 425 ? -11.773 39.938 13.734 1 74.56 425 VAL B O 1
ATOM 7735 N N . TRP B 1 426 ? -10.734 41.906 13.273 1 81.75 426 TRP B N 1
ATOM 7736 C CA . TRP B 1 426 ? -10.656 42.219 14.688 1 81.75 426 TRP B CA 1
ATOM 7737 C C . TRP B 1 426 ? -11.664 43.312 15.055 1 81.75 426 TRP B C 1
ATOM 7739 O O . TRP B 1 426 ? -11.469 44.031 16.031 1 81.75 426 TRP B O 1
ATOM 7749 N N . GLU B 1 427 ? -12.672 43.438 14.266 1 84.75 427 GLU B N 1
ATOM 7750 C CA . GLU B 1 427 ? -13.781 44.344 14.539 1 84.75 427 GLU B CA 1
ATOM 7751 C C . GLU B 1 427 ? -14.406 44.062 15.906 1 84.75 427 GLU B C 1
ATOM 7753 O O . GLU B 1 427 ? -14.719 44.969 16.656 1 84.75 427 GLU B O 1
ATOM 7758 N N . THR B 1 428 ? -14.5 42.844 16.141 1 85.88 428 THR B N 1
ATOM 7759 C CA . THR B 1 428 ? -15.141 42.438 17.375 1 85.88 428 THR B CA 1
ATOM 7760 C C . THR B 1 428 ? -14.312 42.844 18.594 1 85.88 428 THR B C 1
ATOM 7762 O O . THR B 1 428 ? -14.859 43.188 19.641 1 85.88 428 THR B O 1
ATOM 7765 N N . THR B 1 429 ? -13.062 42.844 18.422 1 90.88 429 THR B N 1
ATOM 7766 C CA . THR B 1 429 ? -12.188 43.25 19.531 1 90.88 429 THR B CA 1
ATOM 7767 C C . THR B 1 429 ? -12.328 44.75 19.828 1 90.88 429 THR B C 1
ATOM 7769 O O . THR B 1 429 ? -12.344 45.125 21 1 90.88 429 THR B O 1
ATOM 7772 N N . TRP B 1 430 ? -12.445 45.531 18.812 1 90.38 430 TRP B N 1
ATOM 7773 C CA . TRP B 1 430 ? -12.68 46.969 19 1 90.38 430 TRP B CA 1
ATOM 7774 C C . TRP B 1 430 ? -14.023 47.188 19.688 1 90.38 430 TRP B C 1
ATOM 7776 O O . TRP B 1 430 ? -14.133 48.031 20.562 1 90.38 430 TRP B O 1
ATOM 7786 N N . MET B 1 431 ? -15 46.469 19.234 1 91.12 431 MET B N 1
ATOM 7787 C CA . MET B 1 431 ? -16.328 46.562 19.828 1 91.12 431 MET B CA 1
ATOM 7788 C C . MET B 1 431 ? -16.281 46.188 21.312 1 91.12 431 MET B C 1
ATOM 7790 O O . MET B 1 431 ? -16.875 46.875 22.141 1 91.12 431 MET B O 1
ATOM 7794 N N . ASN B 1 432 ? -15.578 45.156 21.578 1 92.12 432 ASN B N 1
ATOM 7795 C CA . ASN B 1 432 ? -15.477 44.719 22.953 1 92.12 432 ASN B CA 1
ATOM 7796 C C . ASN B 1 432 ? -14.75 45.75 23.828 1 92.12 432 ASN B C 1
ATOM 7798 O O . ASN B 1 432 ? -15.133 45.938 24.984 1 92.12 432 ASN B O 1
ATOM 7802 N N . LEU B 1 433 ? -13.781 46.344 23.281 1 93.81 433 LEU B N 1
ATOM 7803 C CA . LEU B 1 433 ? -13.055 47.375 23.984 1 93.81 433 LEU B CA 1
ATOM 7804 C C . LEU B 1 433 ? -13.961 48.594 24.266 1 93.81 433 LEU B C 1
ATOM 7806 O O . LEU B 1 433 ? -13.93 49.156 25.359 1 93.81 433 LEU B O 1
ATOM 7810 N N . GLY B 1 434 ? -14.703 48.938 23.266 1 93.88 434 GLY B N 1
ATOM 7811 C CA . GLY B 1 434 ? -15.672 50.031 23.453 1 93.88 434 GLY B CA 1
ATOM 7812 C C . GLY B 1 434 ? -16.656 49.75 24.578 1 93.88 434 GLY B C 1
ATOM 7813 O O . GLY B 1 434 ? -16.891 50.625 25.422 1 93.88 434 GLY B O 1
ATOM 7814 N N . HIS B 1 435 ? -17.156 48.594 24.562 1 93.88 435 HIS B N 1
ATOM 7815 C CA . HIS B 1 435 ? -18.109 48.188 25.594 1 93.88 435 HIS B CA 1
ATOM 7816 C C . HIS B 1 435 ? -17.453 48.156 26.969 1 93.88 435 HIS B C 1
ATOM 7818 O O . HIS B 1 435 ? -18.078 48.531 27.969 1 93.88 435 HIS B O 1
ATOM 7824 N N . ALA B 1 436 ? -16.281 47.656 27.047 1 95.44 436 ALA B N 1
ATOM 7825 C CA . ALA B 1 436 ? -15.578 47.625 28.328 1 95.44 436 ALA B CA 1
ATOM 7826 C C . ALA B 1 436 ? -15.352 49.031 28.891 1 95.44 436 ALA B C 1
ATOM 7828 O O . ALA B 1 436 ? -15.531 49.25 30.078 1 95.44 436 ALA B O 1
ATOM 7829 N N . PHE B 1 437 ? -15.008 49.969 28.078 1 95.38 437 PHE B N 1
ATOM 7830 C CA . PHE B 1 437 ? -14.812 51.344 28.5 1 95.38 437 PHE B CA 1
ATOM 7831 C C . PHE B 1 437 ? -16.141 51.969 28.906 1 95.38 437 PHE B C 1
ATOM 7833 O O . PHE B 1 437 ? -16.188 52.75 29.875 1 95.38 437 PHE B O 1
ATOM 7840 N N . ARG B 1 438 ? -17.109 51.688 28.141 1 94.62 438 ARG B N 1
ATOM 7841 C CA . ARG B 1 438 ? -18.438 52.188 28.484 1 94.62 438 ARG B CA 1
ATOM 7842 C C . ARG B 1 438 ? -18.844 51.75 29.891 1 94.62 438 ARG B C 1
ATOM 7844 O O . ARG B 1 438 ? -19.312 52.562 30.688 1 94.62 438 ARG B O 1
ATOM 7851 N N . LYS B 1 439 ? -18.578 50.531 30.219 1 93.62 439 LYS B N 1
ATOM 7852 C CA . LYS B 1 439 ? -18.953 50 31.516 1 93.62 439 LYS B CA 1
ATOM 7853 C C . LYS B 1 439 ? -18.078 50.594 32.625 1 93.62 439 LYS B C 1
ATOM 7855 O O . LYS B 1 439 ? -18.5 50.656 33.781 1 93.62 439 LYS B O 1
ATOM 7860 N N . MET B 1 440 ? -16.953 51.062 32.312 1 93.81 440 MET B N 1
ATOM 7861 C CA . MET B 1 440 ? -16.047 51.656 33.25 1 93.81 440 MET B CA 1
ATOM 7862 C C . MET B 1 440 ? -16.375 53.156 33.438 1 93.81 440 MET B C 1
ATOM 7864 O O . MET B 1 440 ? -15.844 53.812 34.344 1 93.81 440 MET B O 1
ATOM 7868 N N . GLY B 1 441 ? -17.25 53.688 32.531 1 92.06 441 GLY B N 1
ATOM 7869 C CA . GLY B 1 441 ? -17.672 55.094 32.656 1 92.06 441 GLY B CA 1
ATOM 7870 C C . GLY B 1 441 ? -16.891 56.031 31.781 1 92.06 441 GLY B C 1
ATOM 7871 O O . GLY B 1 441 ? -17.188 57.219 31.734 1 92.06 441 GLY B O 1
ATOM 7872 N N . ASP B 1 442 ? -15.93 55.469 31.156 1 94.38 442 ASP B N 1
ATOM 7873 C CA . ASP B 1 442 ? -15.164 56.312 30.234 1 94.38 442 ASP B CA 1
ATOM 7874 C C . ASP B 1 442 ? -15.82 56.344 28.859 1 94.38 442 ASP B C 1
ATOM 7876 O O . ASP B 1 442 ? -15.375 55.656 27.938 1 94.38 442 ASP B O 1
ATOM 7880 N N . LEU B 1 443 ? -16.734 57.156 28.672 1 95.19 443 LEU B N 1
ATOM 7881 C CA . LEU B 1 443 ? -17.594 57.188 27.484 1 95.19 443 LEU B CA 1
ATOM 7882 C C . LEU B 1 443 ? -16.844 57.75 26.281 1 95.19 443 LEU B C 1
ATOM 7884 O O . LEU B 1 443 ? -17.078 57.312 25.156 1 95.19 443 LEU B O 1
ATOM 7888 N N . ASP B 1 444 ? -15.93 58.625 26.562 1 94.5 444 ASP B N 1
ATOM 7889 C CA . ASP B 1 444 ? -15.172 59.219 25.453 1 94.5 444 ASP B CA 1
ATOM 7890 C C . ASP B 1 444 ? -14.281 58.156 24.797 1 94.5 444 ASP B C 1
ATOM 7892 O O . ASP B 1 444 ? -14.203 58.062 23.562 1 94.5 444 ASP B O 1
ATOM 7896 N N . ALA B 1 445 ? -13.648 57.438 25.656 1 94.5 445 ALA B N 1
ATOM 7897 C CA . ALA B 1 445 ? -12.828 56.344 25.125 1 94.5 445 ALA B CA 1
ATOM 7898 C C . ALA B 1 445 ? -13.688 55.312 24.391 1 94.5 445 ALA B C 1
ATOM 7900 O O . ALA B 1 445 ? -13.281 54.812 23.344 1 94.5 445 ALA B O 1
ATOM 7901 N N . ALA B 1 446 ? -14.789 54.938 24.906 1 95.69 446 ALA B N 1
ATOM 7902 C CA . ALA B 1 446 ? -15.711 54 24.266 1 95.69 446 ALA B CA 1
ATOM 7903 C C . ALA B 1 446 ? -16.109 54.469 22.875 1 95.69 446 ALA B C 1
ATOM 7905 O O . ALA B 1 446 ? -16.078 53.719 21.922 1 95.69 446 ALA B O 1
ATOM 7906 N N . ILE B 1 447 ? -16.453 55.75 22.781 1 94.69 447 ILE B N 1
ATOM 7907 C CA . ILE B 1 447 ? -16.891 56.312 21.516 1 94.69 447 ILE B CA 1
ATOM 7908 C C . ILE B 1 447 ? -15.773 56.219 20.484 1 94.69 447 ILE B C 1
ATOM 7910 O O . ILE B 1 447 ? -16.016 55.906 19.312 1 94.69 447 ILE B O 1
ATOM 7914 N N . THR B 1 448 ? -14.625 56.469 20.906 1 93.56 448 THR B N 1
ATOM 7915 C CA . THR B 1 448 ? -13.469 56.438 20 1 93.56 448 THR B CA 1
ATOM 7916 C C . THR B 1 448 ? -13.32 55.031 19.406 1 93.56 448 THR B C 1
ATOM 7918 O O . THR B 1 448 ? -13.07 54.906 18.203 1 93.56 448 THR B O 1
ATOM 7921 N N . TYR B 1 449 ? -13.43 54 20.203 1 92.62 449 TYR B N 1
ATOM 7922 C CA . TYR B 1 449 ? -13.25 52.656 19.734 1 92.62 449 TYR B CA 1
ATOM 7923 C C . TYR B 1 449 ? -14.445 52.188 18.906 1 92.62 449 TYR B C 1
ATOM 7925 O O . TYR B 1 449 ? -14.289 51.438 17.938 1 92.62 449 TYR B O 1
ATOM 7933 N N . PHE B 1 450 ? -15.633 52.594 19.25 1 93.25 450 PHE B N 1
ATOM 7934 C CA . PHE B 1 450 ? -16.797 52.281 18.422 1 93.25 450 PHE B CA 1
ATOM 7935 C C . PHE B 1 450 ? -16.672 52.938 17.047 1 93.25 450 PHE B C 1
ATOM 7937 O O . PHE B 1 450 ? -17.094 52.344 16.047 1 93.25 450 PHE B O 1
ATOM 7944 N N . GLN B 1 451 ? -16.078 54.094 17.031 1 91.44 451 GLN B N 1
ATOM 7945 C CA . GLN B 1 451 ? -15.906 54.812 15.781 1 91.44 451 GLN B CA 1
ATOM 7946 C C . GLN B 1 451 ? -14.938 54.062 14.859 1 91.44 451 GLN B C 1
ATOM 7948 O O . GLN B 1 451 ? -15.102 54.094 13.633 1 91.44 451 GLN B O 1
ATOM 7953 N N . LYS B 1 452 ? -13.961 53.5 15.453 1 88.81 452 LYS B N 1
ATOM 7954 C CA . LYS B 1 452 ? -13.047 52.688 14.648 1 88.81 452 LYS B CA 1
ATOM 7955 C C . LYS B 1 452 ? -13.781 51.562 13.922 1 88.81 452 LYS B C 1
ATOM 7957 O O . LYS B 1 452 ? -13.43 51.219 12.797 1 88.81 452 LYS B O 1
ATOM 7962 N N . VAL B 1 453 ? -14.766 51 14.555 1 89.19 453 VAL B N 1
ATOM 7963 C CA . VAL B 1 453 ? -15.555 49.938 13.984 1 89.19 453 VAL B CA 1
ATOM 7964 C C . VAL B 1 453 ? -16.438 50.469 12.859 1 89.19 453 VAL B C 1
ATOM 7966 O O . VAL B 1 453 ? -16.641 49.812 11.844 1 89.19 453 VAL B O 1
ATOM 7969 N N . THR B 1 454 ? -16.969 51.625 13.047 1 87.69 454 THR B N 1
ATOM 7970 C CA . THR B 1 454 ? -17.891 52.188 12.07 1 87.69 454 THR B CA 1
ATOM 7971 C C . THR B 1 454 ? -17.156 52.625 10.805 1 87.69 454 THR B C 1
ATOM 7973 O O . THR B 1 454 ? -17.766 52.812 9.758 1 87.69 454 THR B O 1
ATOM 7976 N N . THR B 1 455 ? -15.891 52.781 10.891 1 83.62 455 THR B N 1
ATOM 7977 C CA . THR B 1 455 ? -15.102 53.156 9.727 1 83.62 455 THR B CA 1
ATOM 7978 C C . THR B 1 455 ? -14.859 51.969 8.82 1 83.62 455 THR B C 1
ATOM 7980 O O . THR B 1 455 ? -14.508 52.125 7.648 1 83.62 455 THR B O 1
ATOM 7983 N N . MET B 1 456 ? -15.094 50.844 9.352 1 80.88 456 MET B N 1
ATOM 7984 C CA . MET B 1 456 ? -14.922 49.625 8.555 1 80.88 456 MET B CA 1
ATOM 7985 C C . MET B 1 456 ? -16.109 49.406 7.625 1 80.88 456 MET B C 1
ATOM 7987 O O . MET B 1 456 ? -17.203 49.938 7.863 1 80.88 456 MET B O 1
ATOM 7991 N N . THR B 1 457 ? -15.945 48.938 6.426 1 71.75 457 THR B N 1
ATOM 7992 C CA . THR B 1 457 ? -17 48.719 5.449 1 71.75 457 THR B CA 1
ATOM 7993 C C . THR B 1 457 ? -17.438 47.25 5.449 1 71.75 457 THR B C 1
ATOM 7995 O O . THR B 1 457 ? -16.625 46.375 5.223 1 71.75 457 THR B O 1
ATOM 7998 N N . PRO B 1 458 ? -18.734 47.281 5.777 1 74.31 458 PRO B N 1
ATOM 7999 C CA . PRO B 1 458 ? -19.875 48.125 6.086 1 74.31 458 PRO B CA 1
ATOM 8000 C C . PRO B 1 458 ? -19.938 48.531 7.559 1 74.31 458 PRO B C 1
ATOM 8002 O O . PRO B 1 458 ? -19.438 47.812 8.422 1 74.31 458 PRO B O 1
ATOM 8005 N N . PRO B 1 459 ? -20.547 49.594 7.684 1 79.56 459 PRO B N 1
ATOM 8006 C CA . PRO B 1 459 ? -20.609 50.031 9.078 1 79.56 459 PRO B CA 1
ATOM 8007 C C . PRO B 1 459 ? -21.5 49.125 9.938 1 79.56 459 PRO B C 1
ATOM 8009 O O . PRO B 1 459 ? -22.547 48.656 9.469 1 79.56 459 PRO B O 1
ATOM 8012 N N . SER B 1 460 ? -21.141 48.875 11.078 1 86.56 460 SER B N 1
ATOM 8013 C CA . SER B 1 460 ? -21.844 48 12.016 1 86.56 460 SER B CA 1
ATOM 8014 C C . SER B 1 460 ? -22.969 48.781 12.719 1 86.56 460 SER B C 1
ATOM 8016 O O . SER B 1 460 ? -22.719 49.75 13.398 1 86.56 460 SER B O 1
ATOM 8018 N N . PRO B 1 461 ? -24.156 48.375 12.5 1 89.56 461 PRO B N 1
ATOM 8019 C CA . PRO B 1 461 ? -25.266 49.031 13.188 1 89.56 461 PRO B CA 1
ATOM 8020 C C . PRO B 1 461 ? -25.125 49 14.711 1 89.56 461 PRO B C 1
ATOM 8022 O O . PRO B 1 461 ? -25.516 49.938 15.398 1 89.56 461 PRO B O 1
ATOM 8025 N N . SER B 1 462 ? -24.562 47.906 15.133 1 90.38 462 SER B N 1
ATOM 8026 C CA . SER B 1 462 ? -24.406 47.75 16.578 1 90.38 462 SER B CA 1
ATOM 8027 C C . SER B 1 462 ? -23.438 48.781 17.141 1 90.38 462 SER B C 1
ATOM 8029 O O . SER B 1 462 ? -23.625 49.281 18.25 1 90.38 462 SER B O 1
ATOM 8031 N N . ALA B 1 463 ? -22.453 49.094 16.344 1 92.31 463 ALA B N 1
ATOM 8032 C CA . ALA B 1 463 ? -21.5 50.094 16.766 1 92.31 463 ALA B CA 1
ATOM 8033 C C . ALA B 1 463 ? -22.125 51.469 16.781 1 92.31 463 ALA B C 1
ATOM 8035 O O . ALA B 1 463 ? -21.859 52.281 17.688 1 92.31 463 ALA B O 1
ATOM 8036 N N . LEU B 1 464 ? -22.953 51.75 15.828 1 93.19 464 LEU B N 1
ATOM 8037 C CA . LEU B 1 464 ? -23.656 53.031 15.766 1 93.19 464 LEU B CA 1
ATOM 8038 C C . LEU B 1 464 ? -24.594 53.188 16.953 1 93.19 464 LEU B C 1
ATOM 8040 O O . LEU B 1 464 ? -24.656 54.25 17.547 1 93.19 464 LEU B O 1
ATOM 8044 N N . THR B 1 465 ? -25.25 52.156 17.203 1 94.06 465 THR B N 1
ATOM 8045 C CA . THR B 1 465 ? -26.141 52.156 18.344 1 94.06 465 THR B CA 1
ATOM 8046 C C . THR B 1 465 ? -25.375 52.406 19.641 1 94.06 465 THR B C 1
ATOM 8048 O O . THR B 1 465 ? -25.828 53.156 20.516 1 94.06 465 THR B O 1
ATOM 8051 N N . ALA B 1 466 ? -24.297 51.781 19.75 1 94.25 466 ALA B N 1
ATOM 8052 C CA . ALA B 1 466 ? -23.484 51.906 20.953 1 94.25 466 ALA B CA 1
ATOM 8053 C C . ALA B 1 466 ? -22.969 53.344 21.109 1 94.25 466 ALA B C 1
ATOM 8055 O O . ALA B 1 466 ? -22.906 53.875 22.219 1 94.25 466 ALA B O 1
ATOM 8056 N N . ILE B 1 467 ? -22.594 54 20.031 1 94.62 467 ILE B N 1
ATOM 8057 C CA . ILE B 1 467 ? -22.156 55.375 20.062 1 94.62 467 ILE B CA 1
ATOM 8058 C C . ILE B 1 467 ? -23.312 56.281 20.484 1 94.62 467 ILE B C 1
ATOM 8060 O O . ILE B 1 467 ? -23.141 57.156 21.328 1 94.62 467 ILE B O 1
ATOM 8064 N N . GLY B 1 468 ? -24.438 56.031 19.891 1 94.75 468 GLY B N 1
ATOM 8065 C CA . GLY B 1 468 ? -25.625 56.75 20.281 1 94.75 468 GLY B CA 1
ATOM 8066 C C . GLY B 1 468 ? -25.922 56.656 21.766 1 94.75 468 GLY B C 1
ATOM 8067 O O . GLY B 1 468 ? -26.266 57.656 22.406 1 94.75 468 GLY B O 1
ATOM 8068 N N . TYR B 1 469 ? -25.797 55.531 22.234 1 95.19 469 TYR B N 1
ATOM 8069 C CA . TYR B 1 469 ? -26.062 55.312 23.656 1 95.19 469 TYR B CA 1
ATOM 8070 C C . TYR B 1 469 ? -25.078 56.094 24.516 1 95.19 469 TYR B C 1
ATOM 8072 O O . TYR B 1 469 ? -25.453 56.625 25.562 1 95.19 469 TYR B O 1
ATOM 8080 N N . CYS B 1 470 ? -23.859 56.125 24.156 1 95.62 470 CYS B N 1
ATOM 8081 C CA . CYS B 1 470 ? -22.859 56.875 24.906 1 95.62 470 CYS B CA 1
ATOM 8082 C C . CYS B 1 470 ? -23.203 58.375 24.922 1 95.62 470 CYS B C 1
ATOM 8084 O O . CYS B 1 470 ? -23.125 59 25.969 1 95.62 470 CYS B O 1
ATOM 8086 N N . TYR B 1 471 ? -23.625 58.875 23.797 1 95.06 471 TYR B N 1
ATOM 8087 C CA . TYR B 1 471 ? -24.047 60.281 23.75 1 95.06 471 TYR B CA 1
ATOM 8088 C C . TYR B 1 471 ? -25.312 60.5 24.562 1 95.06 471 TYR B C 1
ATOM 8090 O O . TYR B 1 471 ? -25.484 61.562 25.156 1 95.06 471 TYR B O 1
ATOM 8098 N N . HIS B 1 472 ? -26.094 59.531 24.516 1 94.5 472 HIS B N 1
ATOM 8099 C CA . HIS B 1 472 ? -27.328 59.562 25.297 1 94.5 472 HIS B CA 1
ATOM 8100 C C . HIS B 1 472 ? -27.031 59.719 26.781 1 94.5 472 HIS B C 1
ATOM 8102 O O . HIS B 1 472 ? -27.625 60.531 27.469 1 94.5 472 HIS B O 1
ATOM 8108 N N . VAL B 1 473 ? -26.125 59 27.25 1 93.81 473 VAL B N 1
ATOM 8109 C CA . VAL B 1 473 ? -25.734 59 28.656 1 93.81 473 VAL B CA 1
ATOM 8110 C C . VAL B 1 473 ? -25.031 60.312 29 1 93.81 473 VAL B C 1
ATOM 8112 O O . VAL B 1 473 ? -25.188 60.844 30.109 1 93.81 473 VAL B O 1
ATOM 8115 N N . LYS B 1 474 ? -24.344 60.844 28.031 1 94 474 LYS B N 1
ATOM 8116 C CA . LYS B 1 474 ? -23.672 62.125 28.203 1 94 474 LYS B CA 1
ATOM 8117 C C . LYS B 1 474 ? -24.656 63.281 28.109 1 94 474 LYS B C 1
ATOM 8119 O O . LYS B 1 474 ? -24.297 64.438 28.297 1 94 474 LYS B O 1
ATOM 8124 N N . GLU B 1 475 ? -25.938 62.969 27.797 1 91 475 GLU B N 1
ATOM 8125 C CA . GLU B 1 475 ? -27.031 63.938 27.688 1 91 475 GLU B CA 1
ATOM 8126 C C . GLU B 1 475 ? -26.844 64.875 26.469 1 91 475 GLU B C 1
ATOM 8128 O O . GLU B 1 475 ? -27.188 66 26.516 1 91 475 GLU B O 1
ATOM 8133 N N . GLU B 1 476 ? -26.109 64.438 25.594 1 93.5 476 GLU B N 1
ATOM 8134 C CA . GLU B 1 476 ? -26.062 65.062 24.281 1 93.5 476 GLU B CA 1
ATOM 8135 C C . GLU B 1 476 ? -27.078 64.438 23.328 1 93.5 476 GLU B C 1
ATOM 8137 O O . GLU B 1 476 ? -26.703 63.656 22.422 1 93.5 476 GLU B O 1
ATOM 8142 N N . TYR B 1 477 ? -28.234 64.75 23.469 1 92.56 477 TYR B N 1
ATOM 8143 C CA . TYR B 1 477 ? -29.391 64.062 22.906 1 92.56 477 TYR B CA 1
ATOM 8144 C C . TYR B 1 477 ? -29.422 64.188 21.391 1 92.56 477 TYR B C 1
ATOM 8146 O O . TYR B 1 477 ? -29.797 63.281 20.672 1 92.56 477 TYR B O 1
ATOM 8154 N N . GLU B 1 478 ? -28.984 65.375 20.906 1 92 478 GLU B N 1
ATOM 8155 C CA . GLU B 1 478 ? -29.031 65.562 19.469 1 92 478 GLU B CA 1
ATOM 8156 C C . GLU B 1 478 ? -28.109 64.625 18.734 1 92 478 GLU B C 1
ATOM 8158 O O . GLU B 1 478 ? -28.5 64 17.734 1 92 478 GLU B O 1
ATOM 8163 N N . GLU B 1 479 ? -26.938 64.562 19.25 1 94.06 479 GLU B N 1
ATOM 8164 C CA . GLU B 1 479 ? -25.984 63.625 18.656 1 94.06 479 GLU B CA 1
ATOM 8165 C C . GLU B 1 479 ? -26.469 62.188 18.797 1 94.06 479 GLU B C 1
ATOM 8167 O O . GLU B 1 479 ? -26.328 61.375 17.859 1 94.06 479 GLU B O 1
ATOM 8172 N N . ALA B 1 480 ? -26.938 61.781 19.906 1 95.75 480 ALA B N 1
ATOM 8173 C CA . ALA B 1 480 ? -27.453 60.438 20.156 1 95.75 480 ALA B CA 1
ATOM 8174 C C . ALA B 1 480 ? -28.531 60.062 19.141 1 95.75 480 ALA B C 1
ATOM 8176 O O . ALA B 1 480 ? -28.516 58.969 18.578 1 95.75 480 ALA B O 1
ATOM 8177 N N . VAL B 1 481 ? -29.469 61 18.969 1 93.94 481 VAL B N 1
ATOM 8178 C CA . VAL B 1 481 ? -30.594 60.781 18.047 1 93.94 481 VAL B CA 1
ATOM 8179 C C . VAL B 1 481 ? -30.062 60.562 16.641 1 93.94 481 VAL B C 1
ATOM 8181 O O . VAL B 1 481 ? -30.562 59.719 15.898 1 93.94 481 VAL B O 1
ATOM 8184 N N . MET B 1 482 ? -29.078 61.281 16.312 1 94.94 482 MET B N 1
ATOM 8185 C CA . MET B 1 482 ? -28.484 61.156 14.992 1 94.94 482 MET B CA 1
ATOM 8186 C C . MET B 1 482 ? -27.922 59.75 14.781 1 94.94 482 MET B C 1
ATOM 8188 O O . MET B 1 482 ? -28.172 59.125 13.75 1 94.94 482 MET B O 1
ATOM 8192 N N . TYR B 1 483 ? -27.172 59.281 15.688 1 94.69 483 TYR B N 1
ATOM 8193 C CA . TYR B 1 483 ? -26.562 57.938 15.57 1 94.69 483 TYR B CA 1
ATOM 8194 C C . TYR B 1 483 ? -27.625 56.844 15.625 1 94.69 483 TYR B C 1
ATOM 8196 O O . TYR B 1 483 ? -27.5 55.844 14.945 1 94.69 483 TYR B O 1
ATOM 8204 N N . TYR B 1 484 ? -28.594 56.969 16.469 1 95 484 TYR B N 1
ATOM 8205 C CA . TYR B 1 484 ? -29.688 56 16.5 1 95 484 TYR B CA 1
ATOM 8206 C C . TYR B 1 484 ? -30.375 55.906 15.148 1 95 484 TYR B C 1
ATOM 8208 O O . TYR B 1 484 ? -30.688 54.812 14.672 1 95 484 TYR B O 1
ATOM 8216 N N . HIS B 1 485 ? -30.531 57 14.531 1 94.12 485 HIS B N 1
ATOM 8217 C CA . HIS B 1 485 ? -31.172 57.031 13.219 1 94.12 485 HIS B CA 1
ATOM 8218 C C . HIS B 1 485 ? -30.281 56.375 12.164 1 94.12 485 HIS B C 1
ATOM 8220 O O . HIS B 1 485 ? -30.781 55.688 11.273 1 94.12 485 HIS B O 1
ATOM 8226 N N . GLU B 1 486 ? -29.078 56.719 12.211 1 93.62 486 GLU B N 1
ATOM 8227 C CA . GLU B 1 486 ? -28.156 56.094 11.273 1 93.62 486 GLU B CA 1
ATOM 8228 C C . GLU B 1 486 ? -28.156 54.562 11.422 1 93.62 486 GLU B C 1
ATOM 8230 O O . GLU B 1 486 ? -28.094 53.844 10.43 1 93.62 486 GLU B O 1
ATOM 8235 N N . SER B 1 487 ? -28.094 54.125 12.641 1 94.5 487 SER B N 1
ATOM 8236 C CA . SER B 1 487 ? -28.141 52.688 12.914 1 94.5 487 SER B CA 1
ATOM 8237 C C . SER B 1 487 ? -29.422 52.062 12.359 1 94.5 487 SER B C 1
ATOM 8239 O O . SER B 1 487 ? -29.375 51 11.734 1 94.5 487 SER B O 1
ATOM 8241 N N . LEU B 1 488 ? -30.562 52.719 12.609 1 92.44 488 LEU B N 1
ATOM 8242 C CA . LEU B 1 488 ? -31.859 52.219 12.156 1 92.44 488 LEU B CA 1
ATOM 8243 C C . LEU B 1 488 ? -31.984 52.312 10.641 1 92.44 488 LEU B C 1
ATOM 8245 O O . LEU B 1 488 ? -32.812 51.625 10.031 1 92.44 488 LEU B O 1
ATOM 8249 N N . GLY B 1 489 ? -31.234 53.156 10.047 1 91.56 489 GLY B N 1
ATOM 8250 C CA . GLY B 1 489 ? -31.156 53.188 8.594 1 91.56 489 GLY B CA 1
ATOM 8251 C C . GLY B 1 489 ? -30.594 51.938 7.988 1 91.56 489 GLY B C 1
ATOM 8252 O O . GLY B 1 489 ? -30.984 51.531 6.883 1 91.56 489 GLY B O 1
ATOM 8253 N N . ILE B 1 490 ? -29.672 51.375 8.664 1 91.31 490 ILE B N 1
ATOM 8254 C CA . ILE B 1 490 ? -29.031 50.156 8.195 1 91.31 490 ILE B CA 1
ATOM 8255 C C . ILE B 1 490 ? -29.891 48.938 8.594 1 91.31 490 ILE B C 1
ATOM 8257 O O . ILE B 1 490 ? -30.125 48.031 7.777 1 91.31 490 ILE B O 1
ATOM 8261 N N . ARG B 1 491 ? -30.344 48.969 9.938 1 92.12 491 ARG B N 1
ATOM 8262 C CA . ARG B 1 491 ? -31.219 47.906 10.453 1 92.12 491 ARG B CA 1
ATOM 8263 C C . ARG B 1 491 ? -32.5 48.5 11.008 1 92.12 491 ARG B C 1
ATOM 8265 O O . ARG B 1 491 ? -32.656 48.688 12.219 1 92.12 491 ARG B O 1
ATOM 8272 N N . PRO B 1 492 ? -33.438 48.625 10.25 1 88.88 492 PRO B N 1
ATOM 8273 C CA . PRO B 1 492 ? -34.656 49.312 10.648 1 88.88 492 PRO B CA 1
ATOM 8274 C C . PRO B 1 492 ? -35.438 48.531 11.711 1 88.88 492 PRO B C 1
ATOM 8276 O O . PRO B 1 492 ? -36.125 49.156 12.539 1 88.88 492 PRO B O 1
ATOM 8279 N N . ALA B 1 493 ? -35.312 47.312 11.789 1 90.12 493 ALA B N 1
ATOM 8280 C CA . ALA B 1 493 ? -36.156 46.5 12.664 1 90.12 493 ALA B CA 1
ATOM 8281 C C . ALA B 1 493 ? -35.438 46.156 13.969 1 90.12 493 ALA B C 1
ATOM 8283 O O . ALA B 1 493 ? -35.875 45.25 14.703 1 90.12 493 ALA B O 1
ATOM 8284 N N . ASP B 1 494 ? -34.562 46.938 14.297 1 90.94 494 ASP B N 1
ATOM 8285 C CA . ASP B 1 494 ? -33.875 46.656 15.547 1 90.94 494 ASP B CA 1
ATOM 8286 C C . ASP B 1 494 ? -34.625 47.219 16.75 1 90.94 494 ASP B C 1
ATOM 8288 O O . ASP B 1 494 ? -34.688 48.406 16.938 1 90.94 494 ASP B O 1
ATOM 8292 N N . PRO B 1 495 ? -35.094 46.344 17.547 1 91.38 495 PRO B N 1
ATOM 8293 C CA . PRO B 1 495 ? -35.969 46.812 18.641 1 91.38 495 PRO B CA 1
ATOM 8294 C C . PRO B 1 495 ? -35.219 47.562 19.719 1 91.38 495 PRO B C 1
ATOM 8296 O O . PRO B 1 495 ? -35.719 48.531 20.297 1 91.38 495 PRO B O 1
ATOM 8299 N N . ILE B 1 496 ? -34.062 47.219 19.953 1 91.69 496 ILE B N 1
ATOM 8300 C CA . ILE B 1 496 ? -33.25 47.844 21 1 91.69 496 ILE B CA 1
ATOM 8301 C C . ILE B 1 496 ? -32.969 49.312 20.641 1 91.69 496 ILE B C 1
ATOM 8303 O O . ILE B 1 496 ? -33.156 50.219 21.453 1 91.69 496 ILE B O 1
ATOM 8307 N N . THR B 1 497 ? -32.531 49.562 19.484 1 93.38 497 THR B N 1
ATOM 8308 C CA . THR B 1 497 ? -32.219 50.906 19.031 1 93.38 497 THR B CA 1
ATOM 8309 C C . THR B 1 497 ? -33.469 51.781 19 1 93.38 497 THR B C 1
ATOM 8311 O O . THR B 1 497 ? -33.406 52.969 19.328 1 93.38 497 THR B O 1
ATOM 8314 N N . GLN B 1 498 ? -34.531 51.125 18.625 1 93.38 498 GLN B N 1
ATOM 8315 C CA . GLN B 1 498 ? -35.781 51.844 18.594 1 93.38 498 GLN B CA 1
ATOM 8316 C C . GLN B 1 498 ? -36.188 52.281 20 1 93.38 498 GLN B C 1
ATOM 8318 O O . GLN B 1 498 ? -36.656 53.438 20.188 1 93.38 498 GLN B O 1
ATOM 8323 N N . ASP B 1 499 ? -36.062 51.406 20.844 1 94.94 499 ASP B N 1
ATOM 8324 C CA . ASP B 1 499 ? -36.406 51.719 22.234 1 94.94 499 ASP B CA 1
ATOM 8325 C C . ASP B 1 499 ? -35.531 52.844 22.781 1 94.94 499 ASP B C 1
ATOM 8327 O O . ASP B 1 499 ? -36.031 53.719 23.469 1 94.94 499 ASP B O 1
ATOM 8331 N N . LEU B 1 500 ? -34.312 52.781 22.516 1 93.94 500 LEU B N 1
ATOM 8332 C CA . LEU B 1 500 ? -33.375 53.781 22.984 1 93.94 500 LEU B CA 1
ATOM 8333 C C . LEU B 1 500 ? -33.688 55.156 22.375 1 93.94 500 LEU B C 1
ATOM 8335 O O . LEU B 1 500 ? -33.562 56.188 23.047 1 93.94 500 LEU B O 1
ATOM 8339 N N . LEU B 1 501 ? -34 55.125 21.125 1 93.31 501 LEU B N 1
ATOM 8340 C CA . LEU B 1 501 ? -34.344 56.344 20.438 1 93.31 501 LEU B CA 1
ATOM 8341 C C . LEU B 1 501 ? -35.562 57 21.062 1 93.31 501 LEU B C 1
ATOM 8343 O O . LEU B 1 501 ? -35.594 58.219 21.281 1 93.31 501 LEU B O 1
ATOM 8347 N N . GLU B 1 502 ? -36.562 56.188 21.312 1 93 502 GLU B N 1
ATOM 8348 C CA . GLU B 1 502 ? -37.781 56.688 21.922 1 93 502 GLU B CA 1
ATOM 8349 C C . GLU B 1 502 ? -37.531 57.312 23.281 1 93 502 GLU B C 1
ATOM 8351 O O . GLU B 1 502 ? -38.062 58.375 23.609 1 93 502 GLU B O 1
ATOM 8356 N N . ARG B 1 503 ? -36.75 56.656 24 1 93.81 503 ARG B N 1
ATOM 8357 C CA . ARG B 1 503 ? -36.406 57.156 25.328 1 93.81 503 ARG B CA 1
ATOM 8358 C C . ARG B 1 503 ? -35.594 58.438 25.234 1 93.81 503 ARG B C 1
ATOM 8360 O O . ARG B 1 503 ? -35.781 59.344 26.031 1 93.81 503 ARG B O 1
ATOM 8367 N N . CYS B 1 504 ? -34.75 58.469 24.344 1 92.56 504 CYS B N 1
ATOM 8368 C CA . CYS B 1 504 ? -33.906 59.656 24.141 1 92.56 504 CYS B CA 1
ATOM 8369 C C . CYS B 1 504 ? -34.75 60.875 23.75 1 92.56 504 CYS B C 1
ATOM 8371 O O . CYS B 1 504 ? -34.562 61.969 24.266 1 92.56 504 CYS B O 1
ATOM 8373 N N . LEU B 1 505 ? -35.719 60.625 22.922 1 90.94 505 LEU B N 1
ATOM 8374 C CA . LEU B 1 505 ? -36.625 61.688 22.484 1 90.94 505 LEU B CA 1
ATOM 8375 C C . LEU B 1 505 ? -37.5 62.188 23.641 1 90.94 505 LEU B C 1
ATOM 8377 O O . LEU B 1 505 ? -37.75 63.406 23.766 1 90.94 505 LEU B O 1
ATOM 8381 N N . GLU B 1 506 ? -37.906 61.281 24.422 1 89.69 506 GLU B N 1
ATOM 8382 C CA . GLU B 1 506 ? -38.719 61.656 25.594 1 89.69 506 GLU B CA 1
ATOM 8383 C C . GLU B 1 506 ? -37.906 62.5 26.562 1 89.69 506 GLU B C 1
ATOM 8385 O O . GLU B 1 506 ? -38.406 63.5 27.094 1 89.69 506 GLU B O 1
ATOM 8390 N N . GLU B 1 507 ? -36.781 62.156 26.703 1 90.19 507 GLU B N 1
ATOM 8391 C CA . GLU B 1 507 ? -35.906 62.875 27.625 1 90.19 507 GLU B CA 1
ATOM 8392 C C . GLU B 1 507 ? -35.531 64.25 27.047 1 90.19 507 GLU B C 1
ATOM 8394 O O . GLU B 1 507 ? -35.375 65.25 27.797 1 90.19 507 GLU B O 1
ATOM 8399 N N . MET B 1 508 ? -35.406 64.312 25.828 1 87.25 508 MET B N 1
ATOM 8400 C CA . MET B 1 508 ? -35.125 65.625 25.141 1 87.25 508 MET B CA 1
ATOM 8401 C C . MET B 1 508 ? -36.281 66.562 25.297 1 87.25 508 MET B C 1
ATOM 8403 O O . MET B 1 508 ? -36.094 67.75 25.516 1 87.25 508 MET B O 1
ATOM 8407 N N . ILE B 1 509 ? -37.469 66 25.25 1 83.62 509 ILE B N 1
ATOM 8408 C CA . ILE B 1 509 ? -38.688 66.812 25.359 1 83.62 509 ILE B CA 1
ATOM 8409 C C . ILE B 1 509 ? -38.812 67.312 26.797 1 83.62 509 ILE B C 1
ATOM 8411 O O . ILE B 1 509 ? -39.188 68.5 27.031 1 83.62 509 ILE B O 1
ATOM 8415 N N . LEU B 1 510 ? -38.531 66.5 27.656 1 83.88 510 LEU B N 1
ATOM 8416 C CA . LEU B 1 510 ? -38.625 66.875 29.062 1 83.88 510 LEU B CA 1
ATOM 8417 C C . LEU B 1 510 ? -37.625 68 29.391 1 83.88 510 LEU B C 1
ATOM 8419 O O . LEU B 1 510 ? -37.906 68.875 30.172 1 83.88 510 LEU B O 1
ATOM 8423 N N . LEU B 1 511 ? -36.531 68 28.859 1 80.69 511 LEU B N 1
ATOM 8424 C CA . LEU B 1 511 ? -35.5 69 29.109 1 80.69 511 LEU B CA 1
ATOM 8425 C C . LEU B 1 511 ? -35.875 70.312 28.5 1 80.69 511 LEU B C 1
ATOM 8427 O O . LEU B 1 511 ? -35.625 71.375 29.109 1 80.69 511 LEU B O 1
ATOM 8431 N N . VAL B 1 512 ? -36.531 70.312 27.344 1 77.81 512 VAL B N 1
ATOM 8432 C CA . VAL B 1 512 ? -36.969 71.5 26.672 1 77.81 512 VAL B CA 1
ATOM 8433 C C . VAL B 1 512 ? -38.125 72.125 27.469 1 77.81 512 VAL B C 1
ATOM 8435 O O . VAL B 1 512 ? -38.156 73.375 27.609 1 77.81 512 VAL B O 1
ATOM 8438 N N . ASN B 1 513 ? -38.969 71.312 28.047 1 76.81 513 ASN B N 1
ATOM 8439 C CA . ASN B 1 513 ? -40.094 71.812 28.828 1 76.81 513 ASN B CA 1
ATOM 8440 C C . ASN B 1 513 ? -39.594 72.438 30.141 1 76.81 513 ASN B C 1
ATOM 8442 O O . ASN B 1 513 ? -40.156 73.438 30.609 1 76.81 513 ASN B O 1
ATOM 8446 N N . GLU B 1 514 ? -38.75 71.875 30.672 1 74.69 514 GLU B N 1
ATOM 8447 C CA . GLU B 1 514 ? -38.219 72.375 31.922 1 74.69 514 GLU B CA 1
ATOM 8448 C C . GLU B 1 514 ? -37.5 73.688 31.688 1 74.69 514 GLU B C 1
ATOM 8450 O O . GLU B 1 514 ? -37.594 74.625 32.531 1 74.69 514 GLU B O 1
ATOM 8455 N N . GLU B 1 515 ? -36.906 73.875 30.672 1 73.56 515 GLU B N 1
ATOM 8456 C CA . GLU B 1 515 ? -36.219 75.125 30.344 1 73.56 515 GLU B CA 1
ATOM 8457 C C . GLU B 1 515 ? -37.219 76.188 30.062 1 73.56 515 GLU B C 1
ATOM 8459 O O . GLU B 1 515 ? -37 77.375 30.453 1 73.56 515 GLU B O 1
ATOM 8464 N N . LYS B 1 516 ? -38.406 75.938 29.438 1 76.19 516 LYS B N 1
ATOM 8465 C CA . LYS B 1 516 ? -39.438 76.938 29.156 1 76.19 516 LYS B CA 1
ATOM 8466 C C . LYS B 1 516 ? -40.125 77.375 30.453 1 76.19 516 LYS B C 1
ATOM 8468 O O . LYS B 1 516 ? -40.469 78.562 30.609 1 76.19 516 LYS B O 1
ATOM 8473 N N . GLU B 1 517 ? -40.312 76.375 31.328 1 71.69 517 GLU B N 1
ATOM 8474 C CA . GLU B 1 517 ? -40.906 76.75 32.594 1 71.69 517 GLU B CA 1
ATOM 8475 C C . GLU B 1 517 ? -39.969 77.562 33.438 1 71.69 517 GLU B C 1
ATOM 8477 O O . GLU B 1 517 ? -40.438 78.5 34.125 1 71.69 517 GLU B O 1
ATOM 8482 N N . ASN B 1 518 ? -38.75 77.438 33.344 1 72.69 518 ASN B N 1
ATOM 8483 C CA . ASN B 1 518 ? -37.812 78.188 34.125 1 72.69 518 ASN B CA 1
ATOM 8484 C C . ASN B 1 518 ? -37.656 79.625 33.531 1 72.69 518 ASN B C 1
ATOM 8486 O O . ASN B 1 518 ? -37.281 80.562 34.25 1 72.69 518 ASN B O 1
ATOM 8490 N N . GLU B 1 519 ? -37.812 79.75 32.375 1 68.06 519 GLU B N 1
ATOM 8491 C CA . GLU B 1 519 ? -37.781 81.125 31.766 1 68.06 519 GLU B CA 1
ATOM 8492 C C . GLU B 1 519 ? -39.031 81.875 32.125 1 68.06 519 GLU B C 1
ATOM 8494 O O . GLU B 1 519 ? -39.031 83.125 32.062 1 68.06 519 GLU B O 1
ATOM 8499 N N . ARG B 1 520 ? -40.125 81.312 32.344 1 70.06 520 ARG B N 1
ATOM 8500 C CA . ARG B 1 520 ? -41.344 82 32.75 1 70.06 520 ARG B CA 1
ATOM 8501 C C . ARG B 1 520 ? -41.281 82.5 34.188 1 70.06 520 ARG B C 1
ATOM 8503 O O . ARG B 1 520 ? -42.031 83.375 34.625 1 70.06 520 ARG B O 1
ATOM 8510 N N . VAL B 1 521 ? -40.406 81.938 34.938 1 56.69 521 VAL B N 1
ATOM 8511 C CA . VAL B 1 521 ? -40.281 82.5 36.281 1 56.69 521 VAL B CA 1
ATOM 8512 C C . VAL B 1 521 ? -39.188 83.562 36.312 1 56.69 521 VAL B C 1
ATOM 8514 O O . VAL B 1 521 ? -38.125 83.375 35.719 1 56.69 521 VAL B O 1
#

Nearest PDB structures (foldseek):
  6q6h-assembly1_J  TM=8.103E-01  e=3.180E-16  Homo sapiens
  9gaw-assembly1_J  TM=7.778E-01  e=1.823E-16  Homo sapiens
  6q6h-assembly1_P  TM=8.307E-01  e=1.902E-15  Homo sapiens
  8pkp-assembly1_J  TM=6.572E-01  e=4.574E-14  Homo sapiens
  6q6h-assembly1_U  TM=8.052E-01  e=1.349E-10  Homo sapiens

Sequence (1042 aa):
MEDKLRYWRHDAYLKNLYETAAFWGNKVVTITGDSNDVFWLAQIYYNMGQYVRAQKLIWKLMDTSVACRFLAAKCCIKQEKYQEALELLGEENTFADRVKNTEGGIQLEASICYLRGYALSQQANLDSAKKCFKEALELDVKCYEAFHELVSNHMMTVKEEWDFINSLKYEEQLDCEEARFVRMNYISMLQKYDHVTEIQEARAELEEVWRLSNNIDVLLSRAEELYSQCRFKECLEITSKILELDTHNPACLPIHIVCLHELREKNKLFLLAHELVEHSPDIPVTWFGVGCYYYLIGQNDESRRYFSKASTMDSHYGPAWIGFGHSFAVESEHDQAITAYSTAAKLYEGSHIPYLFIGMQHLQANNLLSADEYLSTSLQLCEGDPLVYNELGVMYYQKLNNATAIDYFKRALILVEETKCRPQVWETTWMNLGHAFRKMGDLDAAITYFQKVTTMTPPSPSALTAIGYCYHVKEEYEEAVMYYHESLGIRPADPITQDLLERCLEEMILLVNEEKENERVMEDKLRYWRHDAYLKNLYETAAFWGNKVVTITGDSNDVFWLAQIYYNMGQYVRAQKLIWKLMDTSVACRFLAAKCCIKQEKYQEALELLGEENTFADRVKNTEGGIQLEASICYLRGYALSQQANLDSAKKCFKEALELDVKCYEAFHELVSNHMMTVKEEWDFINSLKYEEQLDCEEARFVRMNYISMLQKYDHVTEIQEARAELEEVWRLSNNIDVLLSRAEELYSQCRFKECLEITSKILELDTHNPACLPIHIVCLHELREKNKLFLLAHELVEHSPDIPVTWFGVGCYYYLIGQNDESRRYFSKASTMDSHYGPAWIGFGHSFAVESEHDQAITAYSTAAKLYEGSHIPYLFIGMQHLQANNLLSADEYLSTSLQLCEGDPLVYNELGVMYYQKLNNATAIDYFKRALILVEETKCRPQVWETTWMNLGHAFRKMGDLDAAITYFQKVTTMTPPSPSALTAIGYCYHVKEEYEEAVMYYHESLGIRPADPITQDLLERCLEEMILLVNEEKENERV

InterPro domains:
  IPR011990 Tetratricopeptide-like helical domain superfamily [G3DSA:1.25.40.10] (2-509)
  IPR011990 Tetratricopeptide-like helical domain superfamily [SSF48452] (15-251)
  IPR011990 Tetratricopeptide-like helical domain superfamily [SSF48452] (200-495)
  IPR019734 Tetratricopeptide repeat [PF13181] (110-140)
  IPR019734 Tetratricopeptide repeat [PF13181] (429-458)
  IPR019734 Tetratricopeptide repeat [PF13181] (462-493)
  IPR019734 Tetratricopeptide repeat [PS50005] (386-419)
  IPR019734 Tetratricopeptide repeat [PS50005] (427-460)
  IPR019734 Tetratricopeptide repeat [PS50005] (461-494)
  IPR019734 Tetratricopeptide repeat [SM00028] (110-143)
  IPR019734 Tetratricopeptide repeat [SM00028] (216-249)
  IPR019734 Tetratricopeptide repeat [SM00028] (284-317)
  IPR019734 Tetratricopeptide repeat [SM00028] (318-351)
  IPR019734 Tetratricopeptide repeat [SM00028] (352-385)
  IPR019734 Tetratricopeptide repeat [SM00028] (386-419)
  IPR019734 Tetratricopeptide repeat [SM00028] (427-460)
  IPR019734 Tetratricopeptide repeat [SM00028] (461-494)

Foldseek 3Di:
DLVVLVVQLVVCVVVVVLVSNLVSLVVSCVVPVDLVSLLSNLVSCVVVVNLVVSLVSCVVVLVPDVSSLLSNLVSCVSVVNLVVSCVSLDLDLPCVVPFDQPDPDQGSSLSSLQSNLVSCVSVLNNVSSLVSLLVSCLVPVPPVSSLCCCAVLQSAFLVRLVVSLVVRDLVVHDPPVRSLLSSLLSLLQHQCLPPVVVNVVSLVCCCPVVVCVVPLSSLVSVLNLCVLLVVLVVSLVSLVSSCVVPPPPPSSLLSNLVSCLVVLVLVVLVVVLVVCCVPPVLALSSLQSVLSNCVSVPNLVSSLVSLVVSCVSPVLPLSSLQSNLVSCVVVLVLVRSLVSLVSSCSSNVLALVSLQSNLVSCVVVVNLVSSCVSLVVSCVSGVRRLVSLQSVLVSCVSVVNLVSSLVSLVVSVVSSVVSVHDCLVCLVSLQSNLVSCVSVVNLVSSLVSLVVQQPDPPGDLVSLQSNLVSCLVVLVLVSSLVSLVVSCVVVVPDPVSVVSNVVSVVVVVVVVVVVVVVVVD/DLVVLVVQLVVCVVVVVLVSNLVSLVVSCVVPVDLVSLLSNLVSCVSVVNLVVSLVSCVVVLVPDVSSLLSNLVSCVSVVNLVVSCVSLDLDLPCVPPFDQDDPDQGSSLSSLQSNLVSCVSVLNNVSSLVSLLVSCLVPVPPVSSLCCCAVLQSAFLVRLVVSLVVRDLVVHDPPVVSLLSSLLSLLQHQCLPPVVVNVVSLVCCCPVVVCVVPLSSLLSVLNLCVLLVVLVVSLVSLVSSCVVPPPDPSSLLSNLVSCLVVLVLVVLVVVLVVCCVPPVLALSSLQSVLSNCVSVPNLVSSLVSLVVSCVSPVLPLSSLQSNLVSCVVVLVLVRSLVSLVSSCSSNVLALVSLQSNLVSCVVVVNLVSSVVSLVVSCVSGVRRLVSLQSVLVSCVSVVNLVVSLVSLVVSVVSSVVSVHDCVVCLVSLQSNLVSCVSVVNLVSSLVSLVVQQPDPPGDLVSLQSNLVSCLVVLVLVSSLVSLVVSCVVVVPDPVSVVSNVVSVVVVVVVVVVVVVVVVD

pLDDT: mean 92.81, std 7.19, range [52.06, 98.44]

Radius of gyration: 40.87 Å; Cα contacts (8 Å, |Δi|>4): 1526; chains: 2; bounding box: 72×176×68 Å

Secondary structure (DSSP, 8-state):
-HHHHHHHHHHHHHTT-HHHHHHHHHHHHHHH--HHHHHHHHHHHHHTT-HHHHHHHHGGGTTT-HHHHHHHHHHHHHTT-HHHHHHHH-SS---TTT----SSS--HHHHHHHHHHHHHHHTT-HHHHHHHHHHHHHH-TT-HHHHHHHHHTT-S-HHHHHHHHHHS-HHHHS-HHHHHHHHHHHHHTS-TTS-HHHHHHHHHHHHHTS--TT-HHHHHHHHHHHHHTT-HHHHHHHHHHHHHHSTT-TTHHHHHHHHHHHTT-HHHHHHHHHHHHHH-TTSHHHHHHHHHHHHHTT-HHHHHHHHHHHHHH-TT-HHHHHHHHHHHHTTT-HHHHHHHHHHHHHH-TT-SHHHHHHHHHHHHTT-HHHHHHHHHHHHHH-SS-HHHHHHHHHHHHHTT-HHHHHHHHHHHHHHHHHHT--GGGGHHHHHHHHHHHHHHT-HHHHHHHHHHHHTSSSPPHHHHHHHHHHHHHTT-HHHHHHHHHHHHHH-TT-HHHHHHHHHHHHHHHHHHHHHHHHHH-/-HHHHHHHHHHHHHTT-HHHHHHHHHHHHHHH--HHHHHHHHHHHHHTT-HHHHHHHHGGGTTT-HHHHHHHHHHHHHTT-HHHHHHHH-SS---TTT----SSS--HHHHHHHHHHHHHHHTT-HHHHHHHHHHHHHH-TT-HHHHHHHHHTT-S-HHHHHHHHHHS-HHHHS-HHHHHHHHHHHHHTS-TTS-HHHHHHHHHHHHHTS--TT-HHHHHHHHHHHHHTT-HHHHHHHHHHHHHHSTT-TTHHHHHHHHHHHTT-HHHHHHHHHHHHHH-TTSHHHHHHHHHHHHHTT-HHHHHHHHHHHHHH-TT-HHHHHHHHHHHHTTT-HHHHHHHHHHHHHH-TT-SHHHHHHHHHHHHTT-HHHHHHHHHHHHHH-SS-HHHHHHHHHHHHHTT-HHHHHHHHHHHHHHHHHHT--GGGGHHHHHHHHHHHHHHT-HHHHHHHHHHHHTSSSPPHHHHHHHHHHHHHTT-HHHHHHHHHHHHHH-TT-HHHHHHHHHHHHHHHHHHHHHHHHHH-

Solvent-accessible surface area (backbone atoms only — not comparable to full-atom values): 51985 Å² total; per-residue (Å²): 106,64,67,57,33,51,46,38,15,52,44,23,46,76,68,70,34,48,65,30,13,45,54,37,25,53,52,43,25,51,59,68,65,40,69,69,45,48,50,51,37,27,51,44,29,44,76,71,68,38,34,71,37,20,37,59,65,38,54,84,43,33,85,79,30,68,68,44,30,49,51,40,26,52,34,26,47,78,67,69,34,34,68,60,20,40,65,64,65,43,92,52,90,78,51,77,86,71,56,76,73,63,96,78,49,71,42,64,67,23,51,48,27,27,51,48,12,52,37,30,42,77,68,72,36,51,70,63,13,50,52,25,20,52,48,12,36,66,71,27,77,76,46,41,51,28,51,46,55,41,59,76,40,23,63,40,29,60,65,54,45,54,54,50,67,69,64,49,65,42,65,80,75,34,57,65,70,58,19,50,53,53,50,34,54,55,51,29,65,51,72,66,58,53,65,52,68,61,28,49,49,28,44,48,44,38,27,69,75,61,47,32,65,86,24,62,68,54,45,47,34,52,26,49,42,30,47,76,21,62,34,39,70,65,19,39,52,47,38,51,52,42,39,70,68,38,46,82,39,75,81,49,46,62,58,39,50,52,26,31,53,76,70,63,37,61,67,60,40,46,53,50,24,52,49,28,52,73,75,40,66,89,40,44,66,29,31,34,35,46,14,48,43,30,45,72,73,66,38,39,70,61,14,41,52,26,13,47,50,16,27,70,74,32,80,79,44,50,70,21,29,49,51,38,14,49,50,27,45,79,71,68,35,44,70,63,14,39,52,30,20,49,53,32,30,67,64,23,64,18,47,29,60,34,32,38,55,37,12,51,40,27,46,75,68,67,35,57,69,62,14,49,54,29,38,50,50,15,37,73,35,40,80,54,48,34,66,57,32,37,52,53,12,53,50,30,42,73,69,69,36,35,69,62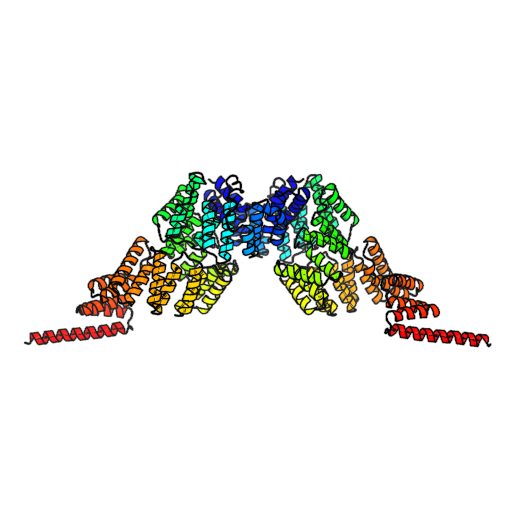,12,43,54,26,33,50,52,16,53,53,44,33,63,74,60,63,34,50,63,79,79,46,41,62,52,35,46,50,40,14,53,34,28,42,74,71,65,41,41,66,62,12,40,55,31,22,47,59,41,42,70,38,90,70,58,42,43,66,35,32,35,52,39,13,48,43,28,42,75,70,65,38,46,69,62,11,48,52,29,30,48,55,17,35,69,76,44,68,82,42,63,66,52,50,50,52,43,53,51,45,51,51,52,50,49,51,54,53,52,51,53,54,56,55,66,74,99,108,65,67,57,33,52,45,39,14,52,44,22,46,75,68,70,34,48,65,30,14,45,54,37,25,51,52,42,26,52,59,66,65,41,68,68,45,47,49,51,40,26,51,45,30,44,75,71,66,37,33,68,38,20,39,59,65,38,54,84,43,35,86,78,29,67,69,42,31,50,50,39,26,52,36,27,47,77,68,69,34,34,70,62,20,39,65,65,65,44,93,52,91,78,50,78,86,71,56,76,72,64,95,78,49,71,42,63,67,23,52,48,28,26,50,47,12,52,37,30,42,75,68,72,37,51,69,63,14,50,52,25,21,52,49,12,36,66,69,27,77,76,45,39,53,29,52,46,54,41,60,76,41,23,64,40,28,60,65,54,45,56,53,50,66,69,63,49,64,41,65,80,75,34,58,66,70,58,20,50,52,54,52,32,53,55,52,30,64,49,72,65,58,54,65,49,66,61,29,49,49,28,44,49,42,39,28,70,74,62,46,33,64,85,24,64,68,53,46,46,33,50,25,50,41,29,47,76,22,60,34,37,69,66,20,37,52,47,37,51,52,43,40,69,70,38,47,81,40,76,84,50,46,62,58,39,50,50,28,31,54,75,70,64,36,60,68,61,40,45,53,50,24,52,50,29,51,73,74,39,66,88,41,44,66,29,32,34,36,45,14,49,42,30,46,70,74,66,38,40,70,63,14,40,52,27,13,47,49,16,27,70,74,34,79,81,43,50,68,22,28,49,51,38,13,49,50,27,44,77,70,69,35,45,69,63,13,37,51,30,20,48,52,34,31,69,63,22,64,16,46,30,61,36,31,39,53,37,12,51,41,27,47,74,69,67,35,57,69,62,15,48,54,29,37,50,50,15,39,74,37,40,80,54,48,34,65,56,29,37,52,52,12,52,51,29,42,74,71,68,37,36,70,63,12,42,54,27,33,50,52,16,52,52,43,32,62,72,58,63,33,51,62,81,78,45,42,62,52,34,47,50,40,12,52,34,28,44,76,72,64,41,42,68,61,12,40,55,32,22,48,59,42,43,69,39,91,71,59,42,42,67,34,31,34,51,40,12,48,44,28,42,74,70,65,39,45,69,63,11,50,51,28,29,48,55,18,35,69,76,43,68,82,41,63,67,51,50,52,51,42,53,52,46,51,51,52,50,50,53,53,54,50,52,52,55,55,54,66,73,98